Protein 2DCV (pdb70)

CATH classification: 4.10.40.20

Secondary structure (DSSP, 8-state):
----BPTT-EEETT-SS-BSTTEEEEESSTT-SEEEEEE---

InterPro domains:
  IPR020957 Tachystatin B [PF11478] (1-42)

Foldseek 3Di:
DDDFADFFAKAFPPGDDAHPPQKGWDADDDPGGIGTIGGNDD

Organism: Tachypleus tridentatus (NCBI:txid6853)

Radius of gyration: 9.83 Å; Cα contacts (8 Å, |Δi|>4): 80; chains: 1; bounding box: 26×24×14 Å

Solvent-accessible surface area: 4006 Å² total; per-residue (Å²): 238,129,88,67,45,114,159,72,29,198,1,113,69,178,34,73,157,92,13,21,210,34,54,81,52,156,137,86,128,143,63,17,94,74,4,61,3,45,164,138,121,251

Sequence (42 aa):
YVSCLFRGARCRVYSGRSCCFGYYCRRDFPGSIFGTCSRRNFYVSCLFRGARCRVYSGRSCCFGYYCRRDFPGSIFGTCSRRNFYVSCLFRGARCRVYSGRSCCFGYYCRRDFPGSIFGTCSRRNFYVSCLFRGARCRVYSGRSCCFGYYCRRDFPGSIFGTCSRRNFYVSCLFRGARCRVYSGRSCCFGYYCRRDFPGSIFGTCSRRNFYVSCLFRGARCRVYSGRSCCFGYYCRRDFPGSIFGTCSRRNFYVSCLFRGARCRVYSGRSCCFGYYCRRDFPGSIFGTCSRRNFYVSCLFRGARCRVYSGRSCCFGYYCRRDFPGSIFGTCSRRNFYVSCLFRGARCRVYSGRSCCFGYYCRRDFPGSIFGTCSRRNFYVSCLFRGARCRVYSGRSCCFGYYCRRDFPGSIFGTCSRRNFYVSCLFRGARCRVYSGRSCCFGYYCRRDFPGSIFGTCSRRNFYVSCLFRGARCRVYSGRSCCFGYYCRRDFPGSIFGTCSRRNFYVSCLFRGARCRVYSGRSCCFGYYCRRDFPGSIFGTCSRRNFYVSCLFRGARCRVYSGRSCCFGYYCRRDFPGSIFGTCSRRNFYVSCLFRGARCRVYSGRSCCFGYYCRRDFPGSIFGTCSRRNFYVSCLFRGARCRVYSGRSCCFGYYCRRDFPGSIFGTCSRRNFYVSCLFRGARCRVYSGRSCCFGYYCRRDFPGSIFGTCSRRNFYVSCLFRGARCRVYSGRSCCFGYYCRRDFPGSIFGTCSRRNFYVSCLFRGARCRVYSGRSCCFGYYCRRDFPGSIFGTCSRRNFYVSCLFRGARCRVYSGRSCCFGYYCRRDFPGSIFGTCSRRNF

Nearest PDB structures (foldseek):
  2dcw-assembly1_A  TM=9.108E-01  e=5.845E-07  Tachypleus tridentatus
  2dcv-assembly1_A  TM=9.471E-01  e=1.675E-06  Tachypleus tridentatus
  7kpj-assembly2_F  TM=3.339E-01  e=8.715E+00  Mediterraneibacter gnavus
  2dcv-assembly1_A  TM=9.229E-01  e=1.156E-06  Tachypleus tridentatus
  2dcw-assembly1_A  TM=9.070E-01  e=8.940E-07  Tachypleus tridentatus

Structure (mmCIF, N/CA/C/O backbone):
data_2DCV
#
_entry.id   2DCV
#
loop_
_atom_site.group_PDB
_atom_site.id
_atom_site.type_symbol
_atom_site.label_atom_id
_atom_site.label_alt_id
_atom_site.label_comp_id
_atom_site.label_asym_id
_atom_site.label_entity_id
_atom_site.label_seq_id
_atom_site.pdbx_PDB_ins_code
_atom_site.Cartn_x
_atom_site.Cartn_y
_atom_site.Cartn_z
_atom_site.occupancy
_atom_site.B_iso_or_equiv
_atom_site.auth_seq_id
_atom_site.auth_comp_id
_atom_site.auth_asym_id
_atom_site.auth_atom_id
_atom_site.pdbx_PDB_model_num
ATOM 1 N N . TYR A 1 1 ? 15.461 -2.384 -0.661 1.00 0.00 1 TYR A N 1
ATOM 2 C CA . TYR A 1 1 ? 16.492 -2.975 -1.552 1.00 0.00 1 TYR A CA 1
ATOM 3 C C . TYR A 1 1 ? 16.230 -4.460 -1.790 1.00 0.00 1 TYR A C 1
ATOM 4 O O . TYR A 1 1 ? 16.152 -4.911 -2.932 1.00 0.00 1 TYR A O 1
ATOM 24 N N . VAL A 1 2 ? 16.096 -5.212 -0.702 1.00 0.00 2 VAL A N 1
ATOM 25 C CA . VAL A 1 2 ? 15.841 -6.645 -0.791 1.00 0.00 2 VAL A CA 1
ATOM 26 C C . VAL A 1 2 ? 14.512 -7.007 -0.137 1.00 0.00 2 VAL A C 1
ATOM 27 O O . VAL A 1 2 ? 13.753 -7.825 -0.658 1.00 0.00 2 VAL A O 1
ATOM 40 N N . SER A 1 3 ? 14.233 -6.390 1.007 1.00 0.00 3 SER A N 1
ATOM 41 C CA . SER A 1 3 ? 12.995 -6.646 1.733 1.00 0.00 3 SER A CA 1
ATOM 42 C C . SER A 1 3 ? 11.807 -5.999 1.028 1.00 0.00 3 SER A C 1
ATOM 43 O O . SER A 1 3 ? 11.980 -5.208 0.100 1.00 0.00 3 SER A O 1
ATOM 51 N N . CYS A 1 4 ? 10.603 -6.340 1.473 1.00 0.00 4 CYS A N 1
ATOM 52 C CA . CYS A 1 4 ? 9.387 -5.791 0.885 1.00 0.00 4 CYS A CA 1
ATOM 53 C C . CYS A 1 4 ? 8.390 -5.393 1.968 1.00 0.00 4 CYS A C 1
ATOM 54 O O . CYS A 1 4 ? 8.567 -5.725 3.140 1.00 0.00 4 CYS A O 1
ATOM 61 N N . LEU A 1 5 ? 7.342 -4.681 1.568 1.00 0.00 5 LEU A N 1
ATOM 62 C CA . LEU A 1 5 ? 6.316 -4.238 2.505 1.00 0.00 5 LEU A CA 1
ATOM 63 C C . LEU A 1 5 ? 5.294 -5.341 2.753 1.00 0.00 5 LEU A C 1
ATOM 64 O O . LEU A 1 5 ? 4.841 -6.003 1.820 1.00 0.00 5 LEU A O 1
ATOM 80 N N . PHE A 1 6 ? 4.935 -5.535 4.019 1.00 0.00 6 PHE A N 1
ATOM 81 C CA . PHE A 1 6 ? 3.965 -6.559 4.390 1.00 0.00 6 PHE A CA 1
ATOM 82 C C . PHE A 1 6 ? 2.600 -5.940 4.674 1.00 0.00 6 PHE A C 1
ATOM 83 O O . PHE A 1 6 ? 2.465 -4.720 4.754 1.00 0.00 6 PHE A O 1
ATOM 100 N N . ARG A 1 7 ? 1.591 -6.793 4.823 1.00 0.00 7 ARG A N 1
ATOM 101 C CA . ARG A 1 7 ? 0.234 -6.330 5.097 1.00 0.00 7 ARG A CA 1
ATOM 102 C C . ARG A 1 7 ? 0.188 -5.500 6.376 1.00 0.00 7 ARG A C 1
ATOM 103 O O . ARG A 1 7 ? 0.786 -5.865 7.387 1.00 0.00 7 ARG A O 1
ATOM 124 N N . GLY A 1 8 ? -0.527 -4.381 6.322 1.00 0.00 8 GLY A N 1
ATOM 125 C CA . GLY A 1 8 ? -0.637 -3.515 7.482 1.00 0.00 8 GLY A CA 1
ATOM 126 C C . GLY A 1 8 ? 0.574 -2.623 7.658 1.00 0.00 8 GLY A C 1
ATOM 127 O O . GLY A 1 8 ? 0.897 -2.216 8.774 1.00 0.00 8 GLY A O 1
ATOM 131 N N . ALA A 1 9 ? 1.248 -2.317 6.554 1.00 0.00 9 ALA A N 1
ATOM 132 C CA . ALA A 1 9 ? 2.431 -1.467 6.591 1.00 0.00 9 ALA A CA 1
ATOM 133 C C . ALA A 1 9 ? 2.179 -0.147 5.871 1.00 0.00 9 ALA A C 1
ATOM 134 O O . ALA A 1 9 ? 1.256 -0.034 5.065 1.00 0.00 9 ALA A O 1
ATOM 141 N N . ARG A 1 10 ? 3.007 0.850 6.166 1.00 0.00 10 ARG A N 1
ATOM 142 C CA . ARG A 1 10 ? 2.872 2.163 5.545 1.00 0.00 10 ARG A CA 1
ATOM 143 C C . ARG A 1 10 ? 3.691 2.244 4.261 1.00 0.00 10 ARG A C 1
ATOM 144 O O . ARG A 1 10 ? 4.869 1.888 4.242 1.00 0.00 10 ARG A O 1
ATOM 165 N N . CYS A 1 11 ? 3.059 2.714 3.191 1.00 0.00 11 CYS A N 1
ATOM 166 C CA . CYS A 1 11 ? 3.728 2.842 1.903 1.00 0.00 11 CYS A CA 1
ATOM 167 C C . CYS A 1 11 ? 3.187 4.037 1.126 1.00 0.00 11 CYS A C 1
ATOM 168 O O . CYS A 1 11 ? 1.977 4.179 0.949 1.00 0.00 11 CYS A O 1
ATOM 175 N N . ARG A 1 12 ? 4.090 4.898 0.667 1.00 0.00 12 ARG A N 1
ATOM 176 C CA . ARG A 1 12 ? 3.700 6.082 -0.089 1.00 0.00 12 ARG A CA 1
ATOM 177 C C . ARG A 1 12 ? 3.882 5.860 -1.587 1.00 0.00 12 ARG A C 1
ATOM 178 O O . ARG A 1 12 ? 4.551 4.917 -2.010 1.00 0.00 12 ARG A O 1
ATOM 199 N N . VAL A 1 13 ? 3.277 6.734 -2.385 1.00 0.00 13 VAL A N 1
ATOM 200 C CA . VAL A 1 13 ? 3.363 6.638 -3.838 1.00 0.00 13 VAL A CA 1
ATOM 201 C C . VAL A 1 13 ? 4.813 6.630 -4.313 1.00 0.00 13 VAL A C 1
ATOM 202 O O . VAL A 1 13 ? 5.202 5.806 -5.141 1.00 0.00 13 VAL A O 1
ATOM 215 N N . TYR A 1 14 ? 5.600 7.566 -3.796 1.00 0.00 14 TYR A N 1
ATOM 216 C CA . TYR A 1 14 ? 7.003 7.689 -4.176 1.00 0.00 14 TYR A CA 1
ATOM 217 C C . TYR A 1 14 ? 7.911 6.866 -3.264 1.00 0.00 14 TYR A C 1
ATOM 218 O O . TYR A 1 14 ? 9.097 7.164 -3.126 1.00 0.00 14 TYR A O 1
ATOM 236 N N . SER A 1 15 ? 7.353 5.829 -2.645 1.00 0.00 15 SER A N 1
ATOM 237 C CA . SER A 1 15 ? 8.123 4.971 -1.751 1.00 0.00 15 SER A CA 1
ATOM 238 C C . SER A 1 15 ? 9.149 4.156 -2.531 1.00 0.00 15 SER A C 1
ATOM 239 O O . SER A 1 15 ? 9.331 4.354 -3.732 1.00 0.00 15 SER A O 1
ATOM 247 N N . GLY A 1 16 ? 9.817 3.237 -1.841 1.00 0.00 16 GLY A N 1
ATOM 248 C CA . GLY A 1 16 ? 10.816 2.405 -2.486 1.00 0.00 16 GLY A CA 1
ATOM 249 C C . GLY A 1 16 ? 10.197 1.336 -3.365 1.00 0.00 16 GLY A C 1
ATOM 250 O O . GLY A 1 16 ? 9.386 1.636 -4.241 1.00 0.00 16 GLY A O 1
ATOM 254 N N . ARG A 1 17 ? 10.580 0.086 -3.131 1.00 0.00 17 ARG A N 1
ATOM 255 C CA . ARG A 1 17 ? 10.056 -1.032 -3.909 1.00 0.00 17 ARG A CA 1
ATOM 256 C C . ARG A 1 17 ? 8.587 -1.280 -3.579 1.00 0.00 17 ARG A C 1
ATOM 257 O O . ARG A 1 17 ? 8.074 -0.785 -2.577 1.00 0.00 17 ARG A O 1
ATOM 278 N N . SER A 1 18 ? 7.918 -2.051 -4.430 1.00 0.00 18 SER A N 1
ATOM 279 C CA . SER A 1 18 ? 6.509 -2.366 -4.228 1.00 0.00 18 SER A CA 1
ATOM 280 C C . SER A 1 18 ? 6.325 -3.298 -3.036 1.00 0.00 18 SER A C 1
ATOM 281 O O . SER A 1 18 ? 7.293 -3.674 -2.374 1.00 0.00 18 SER A O 1
ATOM 289 N N . CYS A 1 19 ? 5.077 -3.669 -2.768 1.00 0.00 19 CYS A N 1
ATOM 290 C CA . CYS A 1 19 ? 4.768 -4.559 -1.655 1.00 0.00 19 CYS A CA 1
ATOM 291 C C . CYS A 1 19 ? 5.268 -5.973 -1.933 1.00 0.00 19 CYS A C 1
ATOM 292 O O . CYS A 1 19 ? 5.685 -6.286 -3.048 1.00 0.00 19 CYS A O 1
ATOM 299 N N . CYS A 1 20 ? 5.221 -6.823 -0.913 1.00 0.00 20 CYS A N 1
ATOM 300 C CA . CYS A 1 20 ? 5.670 -8.204 -1.047 1.00 0.00 20 CYS A CA 1
ATOM 301 C C . CYS A 1 20 ? 4.865 -8.936 -2.116 1.00 0.00 20 CYS A C 1
ATOM 302 O O . CYS A 1 20 ? 3.920 -8.385 -2.682 1.00 0.00 20 CYS A O 1
ATOM 309 N N . PHE A 1 21 ? 5.246 -10.180 -2.388 1.00 0.00 21 PHE A N 1
ATOM 310 C CA . PHE A 1 21 ? 4.560 -10.988 -3.389 1.00 0.00 21 PHE A CA 1
ATOM 311 C C . PHE A 1 21 ? 3.090 -11.173 -3.026 1.00 0.00 21 PHE A C 1
ATOM 312 O O . PHE A 1 21 ? 2.764 -11.686 -1.955 1.00 0.00 21 PHE A O 1
ATOM 329 N N . GLY A 1 22 ? 2.206 -10.752 -3.925 1.00 0.00 22 GLY A N 1
ATOM 330 C CA . GLY A 1 22 ? 0.782 -10.881 -3.681 1.00 0.00 22 GLY A CA 1
ATOM 331 C C . GLY A 1 22 ? 0.220 -9.725 -2.874 1.00 0.00 22 GLY A C 1
ATOM 332 O O . GLY A 1 22 ? -0.848 -9.841 -2.273 1.00 0.00 22 GLY A O 1
ATOM 336 N N . TYR A 1 23 ? 0.940 -8.606 -2.858 1.00 0.00 23 TYR A N 1
ATOM 337 C CA . TYR A 1 23 ? 0.504 -7.428 -2.119 1.00 0.00 23 TYR A CA 1
ATOM 338 C C . TYR A 1 23 ? 0.788 -6.154 -2.909 1.00 0.00 23 TYR A C 1
ATOM 339 O O . TYR A 1 23 ? 1.729 -6.101 -3.701 1.00 0.00 23 TYR A O 1
ATOM 357 N N . TYR A 1 24 ? -0.028 -5.130 -2.686 1.00 0.00 24 TYR A N 1
ATOM 358 C CA . TYR A 1 24 ? 0.138 -3.857 -3.376 1.00 0.00 24 TYR A CA 1
ATOM 359 C C . TYR A 1 24 ? -0.167 -2.687 -2.443 1.00 0.00 24 TYR A C 1
ATOM 360 O O . TYR A 1 24 ? -0.717 -2.875 -1.357 1.00 0.00 24 TYR A O 1
ATOM 378 N N . CYS A 1 25 ? 0.196 -1.483 -2.872 1.00 0.00 25 CYS A N 1
ATOM 379 C CA . CYS A 1 25 ? -0.038 -0.285 -2.073 1.00 0.00 25 CYS A CA 1
ATOM 380 C C . CYS A 1 25 ? -1.187 0.537 -2.645 1.00 0.00 25 CYS A C 1
ATOM 381 O O . CYS A 1 25 ? -1.291 0.721 -3.858 1.00 0.00 25 CYS A O 1
ATOM 388 N N . ARG A 1 26 ? -2.050 1.032 -1.762 1.00 0.00 26 ARG A N 1
ATOM 389 C CA . ARG A 1 26 ? -3.193 1.839 -2.176 1.00 0.00 26 ARG A CA 1
ATOM 390 C C . ARG A 1 26 ? -3.166 3.206 -1.501 1.00 0.00 26 ARG A C 1
ATOM 391 O O . ARG A 1 26 ? -2.788 3.327 -0.336 1.00 0.00 26 ARG A O 1
ATOM 412 N N . ARG A 1 27 ? -3.569 4.234 -2.241 1.00 0.00 27 ARG A N 1
ATOM 413 C CA . ARG A 1 27 ? -3.591 5.593 -1.713 1.00 0.00 27 ARG A CA 1
ATOM 414 C C . ARG A 1 27 ? -4.686 5.750 -0.664 1.00 0.00 27 ARG A C 1
ATOM 415 O O . ARG A 1 27 ? -5.615 4.944 -0.596 1.00 0.00 27 ARG A O 1
ATOM 436 N N . ASP A 1 28 ? -4.570 6.792 0.153 1.00 0.00 28 ASP A N 1
ATOM 437 C CA . ASP A 1 28 ? -5.551 7.055 1.200 1.00 0.00 28 ASP A CA 1
ATOM 438 C C . ASP A 1 28 ? -6.857 7.570 0.604 1.00 0.00 28 ASP A C 1
ATOM 439 O O . ASP A 1 28 ? -7.927 7.013 0.852 1.00 0.00 28 ASP A O 1
ATOM 448 N N . PHE A 1 29 ? -6.762 8.639 -0.179 1.00 0.00 29 PHE A N 1
ATOM 449 C CA . PHE A 1 29 ? -7.936 9.233 -0.808 1.00 0.00 29 PHE A CA 1
ATOM 450 C C . PHE A 1 29 ? -7.544 10.017 -2.059 1.00 0.00 29 PHE A C 1
ATOM 451 O O . PHE A 1 29 ? -6.374 10.351 -2.250 1.00 0.00 29 PHE A O 1
ATOM 468 N N . PRO A 1 30 ? -8.521 10.322 -2.930 1.00 0.00 30 PRO A N 1
ATOM 469 C CA . PRO A 1 30 ? -8.271 11.070 -4.167 1.00 0.00 30 PRO A CA 1
ATOM 470 C C . PRO A 1 30 ? -7.469 12.345 -3.920 1.00 0.00 30 PRO A C 1
ATOM 471 O O . PRO A 1 30 ? -8.035 13.400 -3.634 1.00 0.00 30 PRO A O 1
ATOM 482 N N . GLY A 1 31 ? -6.149 12.238 -4.035 1.00 0.00 31 GLY A N 1
ATOM 483 C CA . GLY A 1 31 ? -5.290 13.388 -3.821 1.00 0.00 31 GLY A CA 1
ATOM 484 C C . GLY A 1 31 ? -4.379 13.217 -2.621 1.00 0.00 31 GLY A C 1
ATOM 485 O O . GLY A 1 31 ? -4.040 14.190 -1.947 1.00 0.00 31 GLY A O 1
ATOM 489 N N . SER A 1 32 ? -3.983 11.977 -2.353 1.00 0.00 32 SER A N 1
ATOM 490 C CA . SER A 1 32 ? -3.106 11.682 -1.226 1.00 0.00 32 SER A CA 1
ATOM 491 C C . SER A 1 32 ? -1.704 11.322 -1.707 1.00 0.00 32 SER A C 1
ATOM 492 O O . SER A 1 32 ? -1.505 10.989 -2.876 1.00 0.00 32 SER A O 1
ATOM 500 N N . ILE A 1 33 ? -0.735 11.392 -0.799 1.00 0.00 33 ILE A N 1
ATOM 501 C CA . ILE A 1 33 ? 0.647 11.075 -1.132 1.00 0.00 33 ILE A CA 1
ATOM 502 C C . ILE A 1 33 ? 1.086 9.772 -0.467 1.00 0.00 33 ILE A C 1
ATOM 503 O O . ILE A 1 33 ? 1.920 9.042 -1.003 1.00 0.00 33 ILE A O 1
ATOM 519 N N . PHE A 1 34 ? 0.514 9.481 0.698 1.00 0.00 34 PHE A N 1
ATOM 520 C CA . PHE A 1 34 ? 0.844 8.261 1.431 1.00 0.00 34 PHE A CA 1
ATOM 521 C C . PHE A 1 34 ? -0.365 7.334 1.513 1.00 0.00 34 PHE A C 1
ATOM 522 O O . PHE A 1 34 ? -1.510 7.782 1.446 1.00 0.00 34 PHE A O 1
ATOM 539 N N . GLY A 1 35 ? -0.102 6.040 1.658 1.00 0.00 35 GLY A N 1
ATOM 540 C CA . GLY A 1 35 ? -1.177 5.069 1.747 1.00 0.00 35 GLY A CA 1
ATOM 541 C C . GLY A 1 35 ? -0.804 3.865 2.589 1.00 0.00 35 GLY A C 1
ATOM 542 O O . GLY A 1 35 ? 0.043 3.957 3.477 1.00 0.00 35 GLY A O 1
ATOM 546 N N . THR A 1 36 ? -1.439 2.731 2.308 1.00 0.00 36 THR A N 1
ATOM 547 C CA . THR A 1 36 ? -1.169 1.503 3.045 1.00 0.00 36 THR A CA 1
ATOM 548 C C . THR A 1 36 ? -1.053 0.314 2.096 1.00 0.00 36 THR A C 1
ATOM 549 O O . THR A 1 36 ? -1.477 0.383 0.942 1.00 0.00 36 THR A O 1
ATOM 560 N N . CYS A 1 37 ? -0.475 -0.777 2.590 1.00 0.00 37 CYS A N 1
ATOM 561 C CA . CYS A 1 37 ? -0.302 -1.981 1.786 1.00 0.00 37 CYS A CA 1
ATOM 562 C C . CYS A 1 37 ? -1.433 -2.974 2.040 1.00 0.00 37 CYS A C 1
ATOM 563 O O . CYS A 1 37 ? -1.701 -3.345 3.182 1.00 0.00 37 CYS A O 1
ATOM 570 N N . SER A 1 38 ? -2.092 -3.398 0.967 1.00 0.00 38 SER A N 1
ATOM 571 C CA . SER A 1 38 ? -3.194 -4.348 1.073 1.00 0.00 38 SER A CA 1
ATOM 572 C C . SER A 1 38 ? -3.010 -5.507 0.098 1.00 0.00 38 SER A C 1
ATOM 573 O O . SER A 1 38 ? -2.378 -5.357 -0.948 1.00 0.00 38 SER A O 1
ATOM 581 N N . ARG A 1 39 ? -3.567 -6.662 0.448 1.00 0.00 39 ARG A N 1
ATOM 582 C CA . ARG A 1 39 ? -3.464 -7.847 -0.396 1.00 0.00 39 ARG A CA 1
ATOM 583 C C . ARG A 1 39 ? -4.207 -7.641 -1.713 1.00 0.00 39 ARG A C 1
ATOM 584 O O . ARG A 1 39 ? -5.369 -7.236 -1.725 1.00 0.00 39 ARG A O 1
ATOM 605 N N . ARG A 1 40 ? -3.527 -7.925 -2.820 1.00 0.00 40 ARG A N 1
ATOM 606 C CA . ARG A 1 40 ? -4.123 -7.772 -4.143 1.00 0.00 40 ARG A CA 1
ATOM 607 C C . ARG A 1 40 ? -4.972 -8.989 -4.502 1.00 0.00 40 ARG A C 1
ATOM 608 O O . ARG A 1 40 ? -4.726 -9.657 -5.507 1.00 0.00 40 ARG A O 1
ATOM 629 N N . ASN A 1 41 ? -5.973 -9.271 -3.675 1.00 0.00 41 ASN A N 1
ATOM 630 C CA . ASN A 1 41 ? -6.857 -10.406 -3.905 1.00 0.00 41 ASN A CA 1
ATOM 631 C C . ASN A 1 41 ? -8.048 -10.000 -4.769 1.00 0.00 41 ASN A C 1
ATOM 632 O O . ASN A 1 41 ? -9.016 -9.423 -4.276 1.00 0.00 41 ASN A O 1
ATOM 643 N N . PHE A 1 42 ? -7.967 -10.306 -6.059 1.00 0.00 42 PHE A N 1
ATOM 644 C CA . PHE A 1 42 ? -9.037 -9.974 -6.992 1.00 0.00 42 PHE A CA 1
ATOM 645 C C . PHE A 1 42 ? -10.106 -11.063 -7.004 1.00 0.00 42 PHE A C 1
ATOM 646 O O . PHE A 1 42 ? -9.757 -12.237 -6.761 1.00 0.00 42 PHE A O 1
ATOM 664 N N . TYR A 1 1 ? 14.515 -2.298 7.172 1.00 0.00 1 TYR A N 2
ATOM 665 C CA . TYR A 1 1 ? 13.835 -2.968 6.034 1.00 0.00 1 TYR A CA 2
ATOM 666 C C . TYR A 1 1 ? 14.102 -4.471 6.041 1.00 0.00 1 TYR A C 2
ATOM 667 O O . TYR A 1 1 ? 15.139 -4.930 5.562 1.00 0.00 1 TYR A O 2
ATOM 687 N N . VAL A 1 2 ? 13.158 -5.231 6.586 1.00 0.00 2 VAL A N 2
ATOM 688 C CA . VAL A 1 2 ? 13.291 -6.681 6.656 1.00 0.00 2 VAL A CA 2
ATOM 689 C C . VAL A 1 2 ? 13.357 -7.296 5.263 1.00 0.00 2 VAL A C 2
ATOM 690 O O . VAL A 1 2 ? 14.191 -8.161 4.994 1.00 0.00 2 VAL A O 2
ATOM 703 N N . SER A 1 3 ? 12.471 -6.845 4.380 1.00 0.00 3 SER A N 2
ATOM 704 C CA . SER A 1 3 ? 12.429 -7.352 3.013 1.00 0.00 3 SER A CA 2
ATOM 705 C C . SER A 1 3 ? 11.411 -6.585 2.178 1.00 0.00 3 SER A C 2
ATOM 706 O O . SER A 1 3 ? 11.767 -5.695 1.407 1.00 0.00 3 SER A O 2
ATOM 714 N N . CYS A 1 4 ? 10.145 -6.939 2.340 1.00 0.00 4 CYS A N 2
ATOM 715 C CA . CYS A 1 4 ? 9.064 -6.290 1.605 1.00 0.00 4 CYS A CA 2
ATOM 716 C C . CYS A 1 4 ? 8.022 -5.720 2.560 1.00 0.00 4 CYS A C 2
ATOM 717 O O . CYS A 1 4 ? 8.121 -5.887 3.776 1.00 0.00 4 CYS A O 2
ATOM 724 N N . LEU A 1 5 ? 7.021 -5.046 2.002 1.00 0.00 5 LEU A N 2
ATOM 725 C CA . LEU A 1 5 ? 5.958 -4.452 2.804 1.00 0.00 5 LEU A CA 2
ATOM 726 C C . LEU A 1 5 ? 4.785 -5.416 2.952 1.00 0.00 5 LEU A C 2
ATOM 727 O O . LEU A 1 5 ? 4.141 -5.779 1.968 1.00 0.00 5 LEU A O 2
ATOM 743 N N . PHE A 1 6 ? 4.513 -5.823 4.186 1.00 0.00 6 PHE A N 2
ATOM 744 C CA . PHE A 1 6 ? 3.416 -6.743 4.463 1.00 0.00 6 PHE A CA 2
ATOM 745 C C . PHE A 1 6 ? 2.125 -5.977 4.736 1.00 0.00 6 PHE A C 2
ATOM 746 O O . PHE A 1 6 ? 2.147 -4.770 4.973 1.00 0.00 6 PHE A O 2
ATOM 763 N N . ARG A 1 7 ? 1.001 -6.688 4.701 1.00 0.00 7 ARG A N 2
ATOM 764 C CA . ARG A 1 7 ? -0.300 -6.074 4.944 1.00 0.00 7 ARG A CA 2
ATOM 765 C C . ARG A 1 7 ? -0.318 -5.345 6.284 1.00 0.00 7 ARG A C 2
ATOM 766 O O . ARG A 1 7 ? 0.052 -5.909 7.313 1.00 0.00 7 ARG A O 2
ATOM 787 N N . GLY A 1 8 ? -0.749 -4.088 6.262 1.00 0.00 8 GLY A N 2
ATOM 788 C CA . GLY A 1 8 ? -0.807 -3.302 7.479 1.00 0.00 8 GLY A CA 2
ATOM 789 C C . GLY A 1 8 ? 0.439 -2.462 7.686 1.00 0.00 8 GLY A C 2
ATOM 790 O O . GLY A 1 8 ? 0.801 -2.142 8.818 1.00 0.00 8 GLY A O 2
ATOM 794 N N . ALA A 1 9 ? 1.097 -2.104 6.587 1.00 0.00 9 ALA A N 2
ATOM 795 C CA . ALA A 1 9 ? 2.309 -1.297 6.649 1.00 0.00 9 ALA A CA 2
ATOM 796 C C . ALA A 1 9 ? 2.105 0.050 5.965 1.00 0.00 9 ALA A C 2
ATOM 797 O O . ALA A 1 9 ? 1.168 0.227 5.187 1.00 0.00 9 ALA A O 2
ATOM 804 N N . ARG A 1 10 ? 2.990 0.998 6.259 1.00 0.00 10 ARG A N 2
ATOM 805 C CA . ARG A 1 10 ? 2.906 2.330 5.670 1.00 0.00 10 ARG A CA 2
ATOM 806 C C . ARG A 1 10 ? 3.695 2.399 4.367 1.00 0.00 10 ARG A C 2
ATOM 807 O O . ARG A 1 10 ? 4.859 2.001 4.311 1.00 0.00 10 ARG A O 2
ATOM 828 N N . CYS A 1 11 ? 3.054 2.908 3.320 1.00 0.00 11 CYS A N 2
ATOM 829 C CA . CYS A 1 11 ? 3.696 3.032 2.016 1.00 0.00 11 CYS A CA 2
ATOM 830 C C . CYS A 1 11 ? 3.127 4.217 1.241 1.00 0.00 11 CYS A C 2
ATOM 831 O O . CYS A 1 11 ? 1.942 4.531 1.352 1.00 0.00 11 CYS A O 2
ATOM 838 N N . ARG A 1 12 ? 3.980 4.872 0.459 1.00 0.00 12 ARG A N 2
ATOM 839 C CA . ARG A 1 12 ? 3.558 6.022 -0.333 1.00 0.00 12 ARG A CA 2
ATOM 840 C C . ARG A 1 12 ? 3.541 5.682 -1.820 1.00 0.00 12 ARG A C 2
ATOM 841 O O . ARG A 1 12 ? 4.060 4.646 -2.236 1.00 0.00 12 ARG A O 2
ATOM 862 N N . VAL A 1 13 ? 2.941 6.558 -2.615 1.00 0.00 13 VAL A N 2
ATOM 863 C CA . VAL A 1 13 ? 2.855 6.350 -4.056 1.00 0.00 13 VAL A CA 2
ATOM 864 C C . VAL A 1 13 ? 4.239 6.212 -4.680 1.00 0.00 13 VAL A C 2
ATOM 865 O O . VAL A 1 13 ? 4.492 5.294 -5.461 1.00 0.00 13 VAL A O 2
ATOM 878 N N . TYR A 1 14 ? 5.126 7.141 -4.343 1.00 0.00 14 TYR A N 2
ATOM 879 C CA . TYR A 1 14 ? 6.482 7.144 -4.881 1.00 0.00 14 TYR A CA 2
ATOM 880 C C . TYR A 1 14 ? 7.446 6.355 -3.995 1.00 0.00 14 TYR A C 2
ATOM 881 O O . TYR A 1 14 ? 8.655 6.580 -4.031 1.00 0.00 14 TYR A O 2
ATOM 899 N N . SER A 1 15 ? 6.910 5.431 -3.201 1.00 0.00 15 SER A N 2
ATOM 900 C CA . SER A 1 15 ? 7.735 4.615 -2.315 1.00 0.00 15 SER A CA 2
ATOM 901 C C . SER A 1 15 ? 8.789 3.848 -3.108 1.00 0.00 15 SER A C 2
ATOM 902 O O . SER A 1 15 ? 8.697 3.733 -4.331 1.00 0.00 15 SER A O 2
ATOM 910 N N . GLY A 1 16 ? 9.785 3.323 -2.405 1.00 0.00 16 GLY A N 2
ATOM 911 C CA . GLY A 1 16 ? 10.838 2.570 -3.060 1.00 0.00 16 GLY A CA 2
ATOM 912 C C . GLY A 1 16 ? 10.318 1.311 -3.723 1.00 0.00 16 GLY A C 2
ATOM 913 O O . GLY A 1 16 ? 9.423 1.370 -4.567 1.00 0.00 16 GLY A O 2
ATOM 917 N N . ARG A 1 17 ? 10.879 0.170 -3.341 1.00 0.00 17 ARG A N 2
ATOM 918 C CA . ARG A 1 17 ? 10.465 -1.111 -3.904 1.00 0.00 17 ARG A CA 2
ATOM 919 C C . ARG A 1 17 ? 8.983 -1.361 -3.644 1.00 0.00 17 ARG A C 2
ATOM 920 O O . ARG A 1 17 ? 8.398 -0.788 -2.725 1.00 0.00 17 ARG A O 2
ATOM 941 N N . SER A 1 18 ? 8.379 -2.219 -4.460 1.00 0.00 18 SER A N 2
ATOM 942 C CA . SER A 1 18 ? 6.964 -2.542 -4.317 1.00 0.00 18 SER A CA 2
ATOM 943 C C . SER A 1 18 ? 6.719 -3.364 -3.055 1.00 0.00 18 SER A C 2
ATOM 944 O O . SER A 1 18 ? 7.659 -3.744 -2.358 1.00 0.00 18 SER A O 2
ATOM 952 N N . CYS A 1 19 ? 5.450 -3.634 -2.768 1.00 0.00 19 CYS A N 2
ATOM 953 C CA . CYS A 1 19 ? 5.081 -4.411 -1.590 1.00 0.00 19 CYS A CA 2
ATOM 954 C C . CYS A 1 19 ? 5.494 -5.871 -1.753 1.00 0.00 19 CYS A C 2
ATOM 955 O O . CYS A 1 19 ? 6.122 -6.242 -2.744 1.00 0.00 19 CYS A O 2
ATOM 962 N N . CYS A 1 20 ? 5.137 -6.695 -0.772 1.00 0.00 20 CYS A N 2
ATOM 963 C CA . CYS A 1 20 ? 5.471 -8.115 -0.809 1.00 0.00 20 CYS A CA 2
ATOM 964 C C . CYS A 1 20 ? 4.879 -8.783 -2.045 1.00 0.00 20 CYS A C 2
ATOM 965 O O . CYS A 1 20 ? 4.195 -8.140 -2.842 1.00 0.00 20 CYS A O 2
ATOM 972 N N . PHE A 1 21 ? 5.145 -10.076 -2.199 1.00 0.00 21 PHE A N 2
ATOM 973 C CA . PHE A 1 21 ? 4.640 -10.830 -3.340 1.00 0.00 21 PHE A CA 2
ATOM 974 C C . PHE A 1 21 ? 3.126 -11.002 -3.252 1.00 0.00 21 PHE A C 2
ATOM 975 O O . PHE A 1 21 ? 2.624 -11.760 -2.423 1.00 0.00 21 PHE A O 2
ATOM 992 N N . GLY A 1 22 ? 2.405 -10.293 -4.115 1.00 0.00 22 GLY A N 2
ATOM 993 C CA . GLY A 1 22 ? 0.956 -10.382 -4.120 1.00 0.00 22 GLY A CA 2
ATOM 994 C C . GLY A 1 22 ? 0.291 -9.163 -3.509 1.00 0.00 22 GLY A C 2
ATOM 995 O O . GLY A 1 22 ? -0.888 -8.904 -3.755 1.00 0.00 22 GLY A O 2
ATOM 999 N N . TYR A 1 23 ? 1.044 -8.412 -2.710 1.00 0.00 23 TYR A N 2
ATOM 1000 C CA . TYR A 1 23 ? 0.514 -7.216 -2.065 1.00 0.00 23 TYR A CA 2
ATOM 1001 C C . TYR A 1 23 ? 1.011 -5.954 -2.764 1.00 0.00 23 TYR A C 2
ATOM 1002 O O . TYR A 1 23 ? 2.106 -5.934 -3.326 1.00 0.00 23 TYR A O 2
ATOM 1020 N N . TYR A 1 24 ? 0.198 -4.903 -2.725 1.00 0.00 24 TYR A N 2
ATOM 1021 C CA . TYR A 1 24 ? 0.556 -3.637 -3.353 1.00 0.00 24 TYR A CA 2
ATOM 1022 C C . TYR A 1 24 ? 0.267 -2.467 -2.418 1.00 0.00 24 TYR A C 2
ATOM 1023 O O . TYR A 1 24 ? -0.251 -2.654 -1.317 1.00 0.00 24 TYR A O 2
ATOM 1041 N N . CYS A 1 25 ? 0.604 -1.261 -2.863 1.00 0.00 25 CYS A N 2
ATOM 1042 C CA . CYS A 1 25 ? 0.382 -0.062 -2.061 1.00 0.00 25 CYS A CA 2
ATOM 1043 C C . CYS A 1 25 ? -0.919 0.628 -2.458 1.00 0.00 25 CYS A C 2
ATOM 1044 O O . CYS A 1 25 ? -1.217 0.782 -3.642 1.00 0.00 25 CYS A O 2
ATOM 1051 N N . ARG A 1 26 ? -1.688 1.046 -1.457 1.00 0.00 26 ARG A N 2
ATOM 1052 C CA . ARG A 1 26 ? -2.957 1.726 -1.696 1.00 0.00 26 ARG A CA 2
ATOM 1053 C C . ARG A 1 26 ? -2.937 3.132 -1.104 1.00 0.00 26 ARG A C 2
ATOM 1054 O O . ARG A 1 26 ? -2.336 3.365 -0.056 1.00 0.00 26 ARG A O 2
ATOM 1075 N N . ARG A 1 27 ? -3.596 4.064 -1.783 1.00 0.00 27 ARG A N 2
ATOM 1076 C CA . ARG A 1 27 ? -3.651 5.447 -1.323 1.00 0.00 27 ARG A CA 2
ATOM 1077 C C . ARG A 1 27 ? -4.715 5.623 -0.244 1.00 0.00 27 ARG A C 2
ATOM 1078 O O . ARG A 1 27 ? -5.697 4.881 -0.198 1.00 0.00 27 ARG A O 2
ATOM 1099 N N . ASP A 1 28 ? -4.514 6.611 0.623 1.00 0.00 28 ASP A N 2
ATOM 1100 C CA . ASP A 1 28 ? -5.455 6.887 1.702 1.00 0.00 28 ASP A CA 2
ATOM 1101 C C . ASP A 1 28 ? -6.757 7.463 1.156 1.00 0.00 28 ASP A C 2
ATOM 1102 O O . ASP A 1 28 ? -7.846 7.007 1.506 1.00 0.00 28 ASP A O 2
ATOM 1111 N N . PHE A 1 29 ? -6.636 8.471 0.298 1.00 0.00 29 PHE A N 2
ATOM 1112 C CA . PHE A 1 29 ? -7.803 9.114 -0.296 1.00 0.00 29 PHE A CA 2
ATOM 1113 C C . PHE A 1 29 ? -7.454 9.732 -1.647 1.00 0.00 29 PHE A C 2
ATOM 1114 O O . PHE A 1 29 ? -6.281 9.949 -1.956 1.00 0.00 29 PHE A O 2
ATOM 1131 N N . PRO A 1 30 ? -8.471 10.027 -2.475 1.00 0.00 30 PRO A N 2
ATOM 1132 C CA . PRO A 1 30 ? -8.267 10.623 -3.798 1.00 0.00 30 PRO A CA 2
ATOM 1133 C C . PRO A 1 30 ? -7.457 11.913 -3.729 1.00 0.00 30 PRO A C 2
ATOM 1134 O O . PRO A 1 30 ? -8.002 12.988 -3.476 1.00 0.00 30 PRO A O 2
ATOM 1145 N N . GLY A 1 31 ? -6.152 11.798 -3.955 1.00 0.00 31 GLY A N 2
ATOM 1146 C CA . GLY A 1 31 ? -5.284 12.960 -3.913 1.00 0.00 31 GLY A CA 2
ATOM 1147 C C . GLY A 1 31 ? -4.279 12.897 -2.778 1.00 0.00 31 GLY A C 2
ATOM 1148 O O . GLY A 1 31 ? -3.814 13.928 -2.294 1.00 0.00 31 GLY A O 2
ATOM 1152 N N . SER A 1 32 ? -3.946 11.682 -2.352 1.00 0.00 32 SER A N 2
ATOM 1153 C CA . SER A 1 32 ? -2.989 11.487 -1.268 1.00 0.00 32 SER A CA 2
ATOM 1154 C C . SER A 1 32 ? -1.685 10.896 -1.793 1.00 0.00 32 SER A C 2
ATOM 1155 O O . SER A 1 32 ? -1.670 10.212 -2.815 1.00 0.00 32 SER A O 2
ATOM 1163 N N . ILE A 1 33 ? -0.591 11.164 -1.085 1.00 0.00 33 ILE A N 2
ATOM 1164 C CA . ILE A 1 33 ? 0.715 10.658 -1.481 1.00 0.00 33 ILE A CA 2
ATOM 1165 C C . ILE A 1 33 ? 1.115 9.447 -0.640 1.00 0.00 33 ILE A C 2
ATOM 1166 O O . ILE A 1 33 ? 1.817 8.555 -1.114 1.00 0.00 33 ILE A O 2
ATOM 1182 N N . PHE A 1 34 ? 0.659 9.421 0.609 1.00 0.00 34 PHE A N 2
ATOM 1183 C CA . PHE A 1 34 ? 0.966 8.316 1.513 1.00 0.00 34 PHE A CA 2
ATOM 1184 C C . PHE A 1 34 ? -0.287 7.506 1.830 1.00 0.00 34 PHE A C 2
ATOM 1185 O O . PHE A 1 34 ? -1.372 8.063 1.998 1.00 0.00 34 PHE A O 2
ATOM 1202 N N . GLY A 1 35 ? -0.129 6.188 1.910 1.00 0.00 35 GLY A N 2
ATOM 1203 C CA . GLY A 1 35 ? -1.255 5.324 2.207 1.00 0.00 35 GLY A CA 2
ATOM 1204 C C . GLY A 1 35 ? -0.844 4.067 2.947 1.00 0.00 35 GLY A C 2
ATOM 1205 O O . GLY A 1 35 ? 0.038 4.103 3.806 1.00 0.00 35 GLY A O 2
ATOM 1209 N N . THR A 1 36 ? -1.486 2.951 2.616 1.00 0.00 36 THR A N 2
ATOM 1210 C CA . THR A 1 36 ? -1.184 1.677 3.256 1.00 0.00 36 THR A CA 2
ATOM 1211 C C . THR A 1 36 ? -1.093 0.555 2.225 1.00 0.00 36 THR A C 2
ATOM 1212 O O . THR A 1 36 ? -1.643 0.660 1.127 1.00 0.00 36 THR A O 2
ATOM 1223 N N . CYS A 1 37 ? -0.396 -0.517 2.585 1.00 0.00 37 CYS A N 2
ATOM 1224 C CA . CYS A 1 37 ? -0.232 -1.661 1.693 1.00 0.00 37 CYS A CA 2
ATOM 1225 C C . CYS A 1 37 ? -1.380 -2.651 1.863 1.00 0.00 37 CYS A C 2
ATOM 1226 O O . CYS A 1 37 ? -1.772 -2.973 2.985 1.00 0.00 37 CYS A O 2
ATOM 1233 N N . SER A 1 38 ? -1.914 -3.131 0.744 1.00 0.00 38 SER A N 2
ATOM 1234 C CA . SER A 1 38 ? -3.018 -4.085 0.773 1.00 0.00 38 SER A CA 2
ATOM 1235 C C . SER A 1 38 ? -2.724 -5.288 -0.119 1.00 0.00 38 SER A C 2
ATOM 1236 O O . SER A 1 38 ? -1.736 -5.303 -0.854 1.00 0.00 38 SER A O 2
ATOM 1244 N N . ARG A 1 39 ? -3.592 -6.293 -0.051 1.00 0.00 39 ARG A N 2
ATOM 1245 C CA . ARG A 1 39 ? -3.430 -7.501 -0.852 1.00 0.00 39 ARG A CA 2
ATOM 1246 C C . ARG A 1 39 ? -3.945 -7.286 -2.272 1.00 0.00 39 ARG A C 2
ATOM 1247 O O . ARG A 1 39 ? -5.085 -6.867 -2.472 1.00 0.00 39 ARG A O 2
ATOM 1268 N N . ARG A 1 40 ? -3.098 -7.577 -3.254 1.00 0.00 40 ARG A N 2
ATOM 1269 C CA . ARG A 1 40 ? -3.466 -7.416 -4.656 1.00 0.00 40 ARG A CA 2
ATOM 1270 C C . ARG A 1 40 ? -4.287 -8.605 -5.145 1.00 0.00 40 ARG A C 2
ATOM 1271 O O . ARG A 1 40 ? -4.286 -9.670 -4.528 1.00 0.00 40 ARG A O 2
ATOM 1292 N N . ASN A 1 41 ? -4.987 -8.414 -6.259 1.00 0.00 41 ASN A N 2
ATOM 1293 C CA . ASN A 1 41 ? -5.813 -9.470 -6.833 1.00 0.00 41 ASN A CA 2
ATOM 1294 C C . ASN A 1 41 ? -4.946 -10.560 -7.456 1.00 0.00 41 ASN A C 2
ATOM 1295 O O . ASN A 1 41 ? -3.750 -10.367 -7.674 1.00 0.00 41 ASN A O 2
ATOM 1306 N N . PHE A 1 42 ? -5.558 -11.706 -7.739 1.00 0.00 42 PHE A N 2
ATOM 1307 C CA . PHE A 1 42 ? -4.842 -12.827 -8.337 1.00 0.00 42 PHE A CA 2
ATOM 1308 C C . PHE A 1 42 ? -4.612 -12.594 -9.827 1.00 0.00 42 PHE A C 2
ATOM 1309 O O . PHE A 1 42 ? -5.611 -12.436 -10.560 1.00 0.00 42 PHE A O 2
ATOM 1327 N N . TYR A 1 1 ? 17.558 -7.655 7.647 1.00 0.00 1 TYR A N 3
ATOM 1328 C CA . TYR A 1 1 ? 18.380 -6.703 6.854 1.00 0.00 1 TYR A CA 3
ATOM 1329 C C . TYR A 1 1 ? 17.536 -5.986 5.804 1.00 0.00 1 TYR A C 3
ATOM 1330 O O . TYR A 1 1 ? 17.528 -4.757 5.735 1.00 0.00 1 TYR A O 3
ATOM 1350 N N . VAL A 1 2 ? 16.827 -6.760 4.988 1.00 0.00 2 VAL A N 3
ATOM 1351 C CA . VAL A 1 2 ? 15.980 -6.193 3.945 1.00 0.00 2 VAL A CA 3
ATOM 1352 C C . VAL A 1 2 ? 14.715 -7.022 3.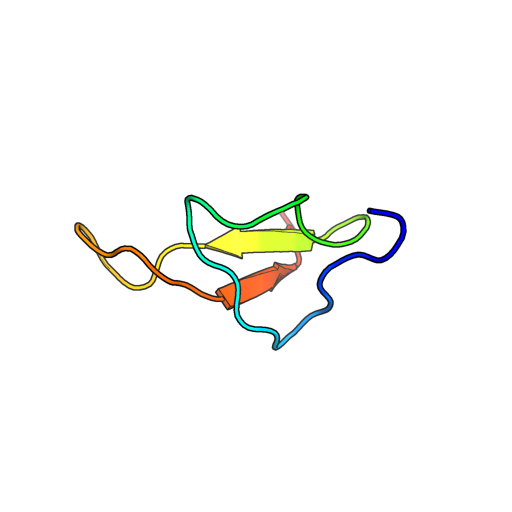752 1.00 0.00 2 VAL A C 3
ATOM 1353 O O . VAL A 1 2 ? 14.769 -8.250 3.687 1.00 0.00 2 VAL A O 3
ATOM 1366 N N . SER A 1 3 ? 13.577 -6.342 3.662 1.00 0.00 3 SER A N 3
ATOM 1367 C CA . SER A 1 3 ? 12.297 -7.017 3.477 1.00 0.00 3 SER A CA 3
ATOM 1368 C C . SER A 1 3 ? 11.352 -6.169 2.631 1.00 0.00 3 SER A C 3
ATOM 1369 O O . SER A 1 3 ? 11.630 -5.002 2.352 1.00 0.00 3 SER A O 3
ATOM 1377 N N . CYS A 1 4 ? 10.234 -6.764 2.228 1.00 0.00 4 CYS A N 3
ATOM 1378 C CA . CYS A 1 4 ? 9.246 -6.065 1.416 1.00 0.00 4 CYS A CA 3
ATOM 1379 C C . CYS A 1 4 ? 8.090 -5.566 2.277 1.00 0.00 4 CYS A C 3
ATOM 1380 O O . CYS A 1 4 ? 7.899 -6.023 3.403 1.00 0.00 4 CYS A O 3
ATOM 1387 N N . LEU A 1 5 ? 7.321 -4.625 1.739 1.00 0.00 5 LEU A N 3
ATOM 1388 C CA . LEU A 1 5 ? 6.184 -4.063 2.459 1.00 0.00 5 LEU A CA 3
ATOM 1389 C C . LEU A 1 5 ? 5.072 -5.095 2.613 1.00 0.00 5 LEU A C 3
ATOM 1390 O O . LEU A 1 5 ? 4.558 -5.621 1.625 1.00 0.00 5 LEU A O 3
ATOM 1406 N N . PHE A 1 6 ? 4.703 -5.378 3.858 1.00 0.00 6 PHE A N 3
ATOM 1407 C CA . PHE A 1 6 ? 3.649 -6.346 4.142 1.00 0.00 6 PHE A CA 3
ATOM 1408 C C . PHE A 1 6 ? 2.328 -5.637 4.422 1.00 0.00 6 PHE A C 3
ATOM 1409 O O . PHE A 1 6 ? 2.288 -4.415 4.569 1.00 0.00 6 PHE A O 3
ATOM 1426 N N . ARG A 1 7 ? 1.248 -6.409 4.494 1.00 0.00 7 ARG A N 3
ATOM 1427 C CA . ARG A 1 7 ? -0.073 -5.849 4.757 1.00 0.00 7 ARG A CA 3
ATOM 1428 C C . ARG A 1 7 ? -0.089 -5.091 6.080 1.00 0.00 7 ARG A C 3
ATOM 1429 O O . ARG A 1 7 ? 0.507 -5.529 7.064 1.00 0.00 7 ARG A O 3
ATOM 1450 N N . GLY A 1 8 ? -0.774 -3.953 6.096 1.00 0.00 8 GLY A N 3
ATOM 1451 C CA . GLY A 1 8 ? -0.852 -3.153 7.304 1.00 0.00 8 GLY A CA 3
ATOM 1452 C C . GLY A 1 8 ? 0.360 -2.259 7.494 1.00 0.00 8 GLY A C 3
ATOM 1453 O O . GLY A 1 8 ? 0.477 -1.573 8.510 1.00 0.00 8 GLY A O 3
ATOM 1457 N N . ALA A 1 9 ? 1.264 -2.263 6.518 1.00 0.00 9 ALA A N 3
ATOM 1458 C CA . ALA A 1 9 ? 2.467 -1.445 6.589 1.00 0.00 9 ALA A CA 3
ATOM 1459 C C . ALA A 1 9 ? 2.233 -0.071 5.970 1.00 0.00 9 ALA A C 3
ATOM 1460 O O . ALA A 1 9 ? 1.268 0.131 5.232 1.00 0.00 9 ALA A O 3
ATOM 1467 N N . ARG A 1 10 ? 3.120 0.870 6.277 1.00 0.00 10 ARG A N 3
ATOM 1468 C CA . ARG A 1 10 ? 3.010 2.226 5.751 1.00 0.00 10 ARG A CA 3
ATOM 1469 C C . ARG A 1 10 ? 3.752 2.359 4.426 1.00 0.00 10 ARG A C 3
ATOM 1470 O O . ARG A 1 10 ? 4.970 2.190 4.366 1.00 0.00 10 ARG A O 3
ATOM 1491 N N . CYS A 1 11 ? 3.010 2.664 3.366 1.00 0.00 11 CYS A N 3
ATOM 1492 C CA . CYS A 1 11 ? 3.597 2.822 2.042 1.00 0.00 11 CYS A CA 3
ATOM 1493 C C . CYS A 1 11 ? 3.046 4.063 1.350 1.00 0.00 11 CYS A C 3
ATOM 1494 O O . CYS A 1 11 ? 1.852 4.352 1.431 1.00 0.00 11 CYS A O 3
ATOM 1501 N N . ARG A 1 12 ? 3.923 4.796 0.671 1.00 0.00 12 ARG A N 3
ATOM 1502 C CA . ARG A 1 12 ? 3.520 6.008 -0.033 1.00 0.00 12 ARG A CA 3
ATOM 1503 C C . ARG A 1 12 ? 3.611 5.821 -1.544 1.00 0.00 12 ARG A C 3
ATOM 1504 O O . ARG A 1 12 ? 4.257 4.893 -2.029 1.00 0.00 12 ARG A O 3
ATOM 1525 N N . VAL A 1 13 ? 2.954 6.710 -2.282 1.00 0.00 13 VAL A N 3
ATOM 1526 C CA . VAL A 1 13 ? 2.951 6.649 -3.739 1.00 0.00 13 VAL A CA 3
ATOM 1527 C C . VAL A 1 13 ? 4.368 6.683 -4.303 1.00 0.00 13 VAL A C 3
ATOM 1528 O O . VAL A 1 13 ? 4.720 5.888 -5.174 1.00 0.00 13 VAL A O 3
ATOM 1541 N N . TYR A 1 14 ? 5.167 7.624 -3.814 1.00 0.00 14 TYR A N 3
ATOM 1542 C CA . TYR A 1 14 ? 6.542 7.785 -4.278 1.00 0.00 14 TYR A CA 3
ATOM 1543 C C . TYR A 1 14 ? 7.522 6.961 -3.445 1.00 0.00 14 TYR A C 3
ATOM 1544 O O . TYR A 1 14 ? 8.709 7.282 -3.377 1.00 0.00 14 TYR A O 3
ATOM 1562 N N . SER A 1 15 ? 7.026 5.901 -2.813 1.00 0.00 15 SER A N 3
ATOM 1563 C CA . SER A 1 15 ? 7.871 5.041 -1.992 1.00 0.00 15 SER A CA 3
ATOM 1564 C C . SER A 1 15 ? 8.918 4.334 -2.847 1.00 0.00 15 SER A C 3
ATOM 1565 O O . SER A 1 15 ? 9.087 4.648 -4.025 1.00 0.00 15 SER A O 3
ATOM 1573 N N . GLY A 1 16 ? 9.616 3.376 -2.246 1.00 0.00 16 GLY A N 3
ATOM 1574 C CA . GLY A 1 16 ? 10.636 2.640 -2.968 1.00 0.00 16 GLY A CA 3
ATOM 1575 C C . GLY A 1 16 ? 10.063 1.479 -3.758 1.00 0.00 16 GLY A C 3
ATOM 1576 O O . GLY A 1 16 ? 9.162 1.660 -4.575 1.00 0.00 16 GLY A O 3
ATOM 1580 N N . ARG A 1 17 ? 10.588 0.285 -3.510 1.00 0.00 17 ARG A N 3
ATOM 1581 C CA . ARG A 1 17 ? 10.127 -0.912 -4.202 1.00 0.00 17 ARG A CA 3
ATOM 1582 C C . ARG A 1 17 ? 8.644 -1.156 -3.939 1.00 0.00 17 ARG A C 3
ATOM 1583 O O . ARG A 1 17 ? 8.058 -0.568 -3.030 1.00 0.00 17 ARG A O 3
ATOM 1604 N N . SER A 1 18 ? 8.042 -2.029 -4.741 1.00 0.00 18 SER A N 3
ATOM 1605 C CA . SER A 1 18 ? 6.629 -2.353 -4.596 1.00 0.00 18 SER A CA 3
ATOM 1606 C C . SER A 1 18 ? 6.388 -3.193 -3.346 1.00 0.00 18 SER A C 3
ATOM 1607 O O . SER A 1 18 ? 7.326 -3.532 -2.624 1.00 0.00 18 SER A O 3
ATOM 1615 N N . CYS A 1 19 ? 5.126 -3.526 -3.096 1.00 0.00 19 CYS A N 3
ATOM 1616 C CA . CYS A 1 19 ? 4.764 -4.326 -1.932 1.00 0.00 19 CYS A CA 3
ATOM 1617 C C . CYS A 1 19 ? 5.242 -5.767 -2.091 1.00 0.00 19 CYS A C 3
ATOM 1618 O O . CYS A 1 19 ? 5.788 -6.139 -3.130 1.00 0.00 19 CYS A O 3
ATOM 1625 N N . CYS A 1 20 ? 5.034 -6.572 -1.054 1.00 0.00 20 CYS A N 3
ATOM 1626 C CA . CYS A 1 20 ? 5.443 -7.972 -1.078 1.00 0.00 20 CYS A CA 3
ATOM 1627 C C . CYS A 1 20 ? 4.748 -8.723 -2.210 1.00 0.00 20 CYS A C 3
ATOM 1628 O O . CYS A 1 20 ? 3.844 -8.193 -2.856 1.00 0.00 20 CYS A O 3
ATOM 1635 N N . PHE A 1 21 ? 5.175 -9.959 -2.443 1.00 0.00 21 PHE A N 3
ATOM 1636 C CA . PHE A 1 21 ? 4.592 -10.783 -3.497 1.00 0.00 21 PHE A CA 3
ATOM 1637 C C . PHE A 1 21 ? 3.106 -11.012 -3.244 1.00 0.00 21 PHE A C 3
ATOM 1638 O O . PHE A 1 21 ? 2.722 -11.638 -2.255 1.00 0.00 21 PHE A O 3
ATOM 1655 N N . GLY A 1 22 ? 2.271 -10.497 -4.142 1.00 0.00 22 GLY A N 3
ATOM 1656 C CA . GLY A 1 22 ? 0.836 -10.654 -3.996 1.00 0.00 22 GLY A CA 3
ATOM 1657 C C . GLY A 1 22 ? 0.213 -9.559 -3.150 1.00 0.00 22 GLY A C 3
ATOM 1658 O O . GLY A 1 22 ? -0.888 -9.723 -2.626 1.00 0.00 22 GLY A O 3
ATOM 1662 N N . TYR A 1 23 ? 0.919 -8.439 -3.018 1.00 0.00 23 TYR A N 3
ATOM 1663 C CA . TYR A 1 23 ? 0.427 -7.315 -2.229 1.00 0.00 23 TYR A CA 3
ATOM 1664 C C . TYR A 1 23 ? 0.623 -6.001 -2.978 1.00 0.00 23 TYR A C 3
ATOM 1665 O O . TYR A 1 23 ? 1.606 -5.828 -3.700 1.00 0.00 23 TYR A O 3
ATOM 1683 N N . TYR A 1 24 ? -0.318 -5.079 -2.803 1.00 0.00 24 TYR A N 3
ATOM 1684 C CA . TYR A 1 24 ? -0.249 -3.781 -3.466 1.00 0.00 24 TYR A CA 3
ATOM 1685 C C . TYR A 1 24 ? -0.407 -2.647 -2.460 1.00 0.00 24 TYR A C 3
ATOM 1686 O O . TYR A 1 24 ? -0.814 -2.865 -1.320 1.00 0.00 24 TYR A O 3
ATOM 1704 N N . CYS A 1 25 ? -0.084 -1.431 -2.892 1.00 0.00 25 CYS A N 3
ATOM 1705 C CA . CYS A 1 25 ? -0.190 -0.259 -2.031 1.00 0.00 25 CYS A CA 3
ATOM 1706 C C . CYS A 1 25 ? -1.268 0.692 -2.541 1.00 0.00 25 CYS A C 3
ATOM 1707 O O . CYS A 1 25 ? -1.368 0.948 -3.740 1.00 0.00 25 CYS A O 3
ATOM 1714 N N . ARG A 1 26 ? -2.073 1.213 -1.621 1.00 0.00 26 ARG A N 3
ATOM 1715 C CA . ARG A 1 26 ? -3.145 2.136 -1.976 1.00 0.00 26 ARG A CA 3
ATOM 1716 C C . ARG A 1 26 ? -3.117 3.372 -1.083 1.00 0.00 26 ARG A C 3
ATOM 1717 O O . ARG A 1 26 ? -3.016 3.265 0.139 1.00 0.00 26 ARG A O 3
ATOM 1738 N N . ARG A 1 27 ? -3.208 4.544 -1.702 1.00 0.00 27 ARG A N 3
ATOM 1739 C CA . ARG A 1 27 ? -3.195 5.802 -0.963 1.00 0.00 27 ARG A CA 3
ATOM 1740 C C . ARG A 1 27 ? -4.511 6.009 -0.220 1.00 0.00 27 ARG A C 3
ATOM 1741 O O . ARG A 1 27 ? -5.496 5.318 -0.478 1.00 0.00 27 ARG A O 3
ATOM 1762 N N . ASP A 1 28 ? -4.519 6.966 0.703 1.00 0.00 28 ASP A N 3
ATOM 1763 C CA . ASP A 1 28 ? -5.716 7.265 1.483 1.00 0.00 28 ASP A CA 3
ATOM 1764 C C . ASP A 1 28 ? -6.884 7.630 0.573 1.00 0.00 28 ASP A C 3
ATOM 1765 O O . ASP A 1 28 ? -7.981 7.088 0.704 1.00 0.00 28 ASP A O 3
ATOM 1774 N N . PHE A 1 29 ? -6.637 8.553 -0.351 1.00 0.00 29 PHE A N 3
ATOM 1775 C CA . PHE A 1 29 ? -7.665 8.994 -1.285 1.00 0.00 29 PHE A CA 3
ATOM 1776 C C . PHE A 1 29 ? -7.035 9.652 -2.510 1.00 0.00 29 PHE A C 3
ATOM 1777 O O . PHE A 1 29 ? -5.876 10.066 -2.473 1.00 0.00 29 PHE A O 3
ATOM 1794 N N . PRO A 1 30 ? -7.792 9.763 -3.616 1.00 0.00 30 PRO A N 3
ATOM 1795 C CA . PRO A 1 30 ? -7.302 10.378 -4.852 1.00 0.00 30 PRO A CA 3
ATOM 1796 C C . PRO A 1 30 ? -6.678 11.748 -4.602 1.00 0.00 30 PRO A C 3
ATOM 1797 O O . PRO A 1 30 ? -7.368 12.768 -4.617 1.00 0.00 30 PRO A O 3
ATOM 1808 N N . GLY A 1 31 ? -5.371 11.759 -4.367 1.00 0.00 31 GLY A N 3
ATOM 1809 C CA . GLY A 1 31 ? -4.673 13.004 -4.111 1.00 0.00 31 GLY A CA 3
ATOM 1810 C C . GLY A 1 31 ? -3.713 12.906 -2.939 1.00 0.00 31 GLY A C 3
ATOM 1811 O O . GLY A 1 31 ? -2.871 13.783 -2.745 1.00 0.00 31 GLY A O 3
ATOM 1815 N N . SER A 1 32 ? -3.835 11.837 -2.155 1.00 0.00 32 SER A N 3
ATOM 1816 C CA . SER A 1 32 ? -2.968 11.634 -1.000 1.00 0.00 32 SER A CA 3
ATOM 1817 C C . SER A 1 32 ? -1.561 11.247 -1.442 1.00 0.00 32 SER A C 3
ATOM 1818 O O . SER A 1 32 ? -1.316 11.002 -2.622 1.00 0.00 32 SER A O 3
ATOM 1826 N N . ILE A 1 33 ? -0.638 11.196 -0.486 1.00 0.00 33 ILE A N 3
ATOM 1827 C CA . ILE A 1 33 ? 0.745 10.844 -0.781 1.00 0.00 33 ILE A CA 3
ATOM 1828 C C . ILE A 1 33 ? 1.152 9.551 -0.073 1.00 0.00 33 ILE A C 3
ATOM 1829 O O . ILE A 1 33 ? 1.984 8.796 -0.576 1.00 0.00 33 ILE A O 3
ATOM 1845 N N . PHE A 1 34 ? 0.559 9.296 1.091 1.00 0.00 34 PHE A N 3
ATOM 1846 C CA . PHE A 1 34 ? 0.861 8.089 1.856 1.00 0.00 34 PHE A CA 3
ATOM 1847 C C . PHE A 1 34 ? -0.379 7.217 2.018 1.00 0.00 34 PHE A C 3
ATOM 1848 O O . PHE A 1 34 ? -1.502 7.720 2.076 1.00 0.00 34 PHE A O 3
ATOM 1865 N N . GLY A 1 35 ? -0.168 5.906 2.093 1.00 0.00 35 GLY A N 3
ATOM 1866 C CA . GLY A 1 35 ? -1.276 4.981 2.248 1.00 0.00 35 GLY A CA 3
ATOM 1867 C C . GLY A 1 35 ? -0.883 3.729 3.008 1.00 0.00 35 GLY A C 3
ATOM 1868 O O . GLY A 1 35 ? -0.004 3.767 3.869 1.00 0.00 35 GLY A O 3
ATOM 1872 N N . THR A 1 36 ? -1.535 2.616 2.688 1.00 0.00 36 THR A N 3
ATOM 1873 C CA . THR A 1 36 ? -1.248 1.347 3.343 1.00 0.00 36 THR A CA 3
ATOM 1874 C C . THR A 1 36 ? -1.155 0.215 2.325 1.00 0.00 36 THR A C 3
ATOM 1875 O O . THR A 1 36 ? -1.731 0.294 1.240 1.00 0.00 36 THR A O 3
ATOM 1886 N N . CYS A 1 37 ? -0.425 -0.838 2.681 1.00 0.00 37 CYS A N 3
ATOM 1887 C CA . CYS A 1 37 ? -0.254 -1.985 1.797 1.00 0.00 37 CYS A CA 3
ATOM 1888 C C . CYS A 1 37 ? -1.302 -3.057 2.082 1.00 0.00 37 CYS A C 3
ATOM 1889 O O . CYS A 1 37 ? -1.581 -3.373 3.239 1.00 0.00 37 CYS A O 3
ATOM 1896 N N . SER A 1 38 ? -1.876 -3.613 1.021 1.00 0.00 38 SER A N 3
ATOM 1897 C CA . SER A 1 38 ? -2.892 -4.651 1.155 1.00 0.00 38 SER A CA 3
ATOM 1898 C C . SER A 1 38 ? -2.564 -5.851 0.271 1.00 0.00 38 SER A C 3
ATOM 1899 O O . SER A 1 38 ? -1.719 -5.765 -0.620 1.00 0.00 38 SER A O 3
ATOM 1907 N N . ARG A 1 39 ? -3.237 -6.969 0.524 1.00 0.00 39 ARG A N 3
ATOM 1908 C CA . ARG A 1 39 ? -3.016 -8.186 -0.251 1.00 0.00 39 ARG A CA 3
ATOM 1909 C C . ARG A 1 39 ? -3.856 -8.182 -1.525 1.00 0.00 39 ARG A C 3
ATOM 1910 O O . ARG A 1 39 ? -5.072 -8.002 -1.477 1.00 0.00 39 ARG A O 3
ATOM 1931 N N . ARG A 1 40 ? -3.197 -8.380 -2.661 1.00 0.00 40 ARG A N 3
ATOM 1932 C CA . ARG A 1 40 ? -3.881 -8.398 -3.950 1.00 0.00 40 ARG A CA 3
ATOM 1933 C C . ARG A 1 40 ? -4.813 -9.602 -4.054 1.00 0.00 40 ARG A C 3
ATOM 1934 O O . ARG A 1 40 ? -5.886 -9.518 -4.652 1.00 0.00 40 ARG A O 3
ATOM 1955 N N . ASN A 1 41 ? -4.396 -10.720 -3.469 1.00 0.00 41 ASN A N 3
ATOM 1956 C CA . ASN A 1 41 ? -5.193 -11.941 -3.496 1.00 0.00 41 ASN A CA 3
ATOM 1957 C C . ASN A 1 41 ? -6.487 -11.764 -2.708 1.00 0.00 41 ASN A C 3
ATOM 1958 O O . ASN A 1 41 ? -6.462 -11.498 -1.506 1.00 0.00 41 ASN A O 3
ATOM 1969 N N . PHE A 1 42 ? -7.616 -11.914 -3.392 1.00 0.00 42 PHE A N 3
ATOM 1970 C CA . PHE A 1 42 ? -8.92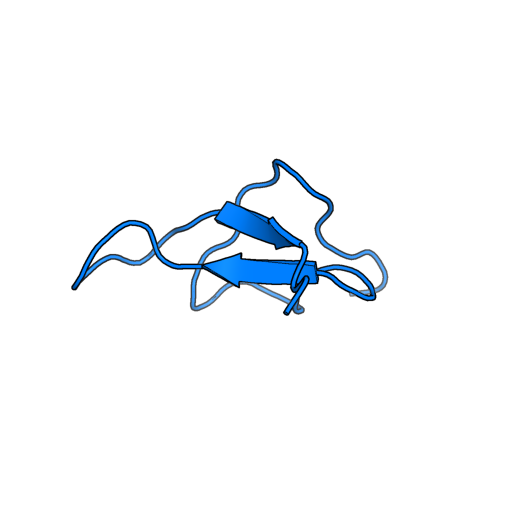0 -11.771 -2.756 1.00 0.00 42 PHE A CA 3
ATOM 1971 C C . PHE A 1 42 ? -9.930 -12.740 -3.362 1.00 0.00 42 PHE A C 3
ATOM 1972 O O . PHE A 1 42 ? -9.716 -13.172 -4.515 1.00 0.00 42 PHE A O 3
ATOM 1990 N N . TYR A 1 1 ? 16.661 -1.686 5.383 1.00 0.00 1 TYR A N 4
ATOM 1991 C CA . TYR A 1 1 ? 16.962 -3.134 5.535 1.00 0.00 1 TYR A CA 4
ATOM 1992 C C . TYR A 1 1 ? 16.400 -3.940 4.369 1.00 0.00 1 TYR A C 4
ATOM 1993 O O . TYR A 1 1 ? 15.747 -3.392 3.480 1.00 0.00 1 TYR A O 4
ATOM 2013 N N . VAL A 1 2 ? 16.658 -5.244 4.377 1.00 0.00 2 VAL A N 4
ATOM 2014 C CA . VAL A 1 2 ? 16.177 -6.125 3.319 1.00 0.00 2 VAL A CA 4
ATOM 2015 C C . VAL A 1 2 ? 14.851 -6.772 3.702 1.00 0.00 2 VAL A C 4
ATOM 2016 O O . VAL A 1 2 ? 14.818 -7.735 4.469 1.00 0.00 2 VAL A O 4
ATOM 2029 N N . SER A 1 3 ? 13.760 -6.237 3.164 1.00 0.00 3 SER A N 4
ATOM 2030 C CA . SER A 1 3 ? 12.430 -6.764 3.450 1.00 0.00 3 SER A CA 4
ATOM 2031 C C . SER A 1 3 ? 11.369 -6.034 2.635 1.00 0.00 3 SER A C 4
ATOM 2032 O O . SER A 1 3 ? 11.555 -4.882 2.245 1.00 0.00 3 SER A O 4
ATOM 2040 N N . CYS A 1 4 ? 10.255 -6.713 2.381 1.00 0.00 4 CYS A N 4
ATOM 2041 C CA . CYS A 1 4 ? 9.162 -6.130 1.611 1.00 0.00 4 CYS A CA 4
ATOM 2042 C C . CYS A 1 4 ? 8.085 -5.567 2.533 1.00 0.00 4 CYS A C 4
ATOM 2043 O O . CYS A 1 4 ? 8.137 -5.751 3.749 1.00 0.00 4 CYS A O 4
ATOM 2050 N N . LEU A 1 5 ? 7.111 -4.880 1.945 1.00 0.00 5 LEU A N 4
ATOM 2051 C CA . LEU A 1 5 ? 6.021 -4.290 2.713 1.00 0.00 5 LEU A CA 4
ATOM 2052 C C . LEU A 1 5 ? 4.864 -5.273 2.859 1.00 0.00 5 LEU A C 4
ATOM 2053 O O . LEU A 1 5 ? 4.301 -5.736 1.867 1.00 0.00 5 LEU A O 4
ATOM 2069 N N . PHE A 1 6 ? 4.515 -5.587 4.102 1.00 0.00 6 PHE A N 4
ATOM 2070 C CA . PHE A 1 6 ? 3.425 -6.516 4.377 1.00 0.00 6 PHE A CA 4
ATOM 2071 C C . PHE A 1 6 ? 2.116 -5.766 4.606 1.00 0.00 6 PHE A C 4
ATOM 2072 O O . PHE A 1 6 ? 2.101 -4.538 4.697 1.00 0.00 6 PHE A O 4
ATOM 2089 N N . ARG A 1 7 ? 1.021 -6.512 4.697 1.00 0.00 7 ARG A N 4
ATOM 2090 C CA . ARG A 1 7 ? -0.292 -5.916 4.915 1.00 0.00 7 ARG A CA 4
ATOM 2091 C C . ARG A 1 7 ? -0.338 -5.173 6.246 1.00 0.00 7 ARG A C 4
ATOM 2092 O O . ARG A 1 7 ? 0.095 -5.693 7.275 1.00 0.00 7 ARG A O 4
ATOM 2113 N N . GLY A 1 8 ? -0.863 -3.952 6.217 1.00 0.00 8 GLY A N 4
ATOM 2114 C CA . GLY A 1 8 ? -0.955 -3.156 7.426 1.00 0.00 8 GLY A CA 4
ATOM 2115 C C . GLY A 1 8 ? 0.284 -2.314 7.661 1.00 0.00 8 GLY A C 4
ATOM 2116 O O . GLY A 1 8 ? 0.612 -1.985 8.801 1.00 0.00 8 GLY A O 4
ATOM 2120 N N . ALA A 1 9 ? 0.974 -1.964 6.579 1.00 0.00 9 ALA A N 4
ATOM 2121 C CA . ALA A 1 9 ? 2.184 -1.157 6.672 1.00 0.00 9 ALA A CA 4
ATOM 2122 C C . ALA A 1 9 ? 1.994 0.194 5.992 1.00 0.00 9 ALA A C 4
ATOM 2123 O O . ALA A 1 9 ? 1.035 0.395 5.246 1.00 0.00 9 ALA A O 4
ATOM 2130 N N . ARG A 1 10 ? 2.913 1.118 6.254 1.00 0.00 10 ARG A N 4
ATOM 2131 C CA . ARG A 1 10 ? 2.847 2.451 5.665 1.00 0.00 10 ARG A CA 4
ATOM 2132 C C . ARG A 1 10 ? 3.727 2.543 4.424 1.00 0.00 10 ARG A C 4
ATOM 2133 O O . ARG A 1 10 ? 4.950 2.430 4.508 1.00 0.00 10 ARG A O 4
ATOM 2154 N N . CYS A 1 11 ? 3.098 2.751 3.273 1.00 0.00 11 CYS A N 4
ATOM 2155 C CA . CYS A 1 11 ? 3.822 2.862 2.014 1.00 0.00 11 CYS A CA 4
ATOM 2156 C C . CYS A 1 11 ? 3.292 4.028 1.186 1.00 0.00 11 CYS A C 4
ATOM 2157 O O . CYS A 1 11 ? 2.081 4.208 1.055 1.00 0.00 11 CYS A O 4
ATOM 2164 N N . ARG A 1 12 ? 4.204 4.818 0.631 1.00 0.00 12 ARG A N 4
ATOM 2165 C CA . ARG A 1 12 ? 3.823 5.967 -0.181 1.00 0.00 12 ARG A CA 4
ATOM 2166 C C . ARG A 1 12 ? 3.922 5.642 -1.669 1.00 0.00 12 ARG A C 4
ATOM 2167 O O . ARG A 1 12 ? 4.382 4.566 -2.051 1.00 0.00 12 ARG A O 4
ATOM 2188 N N . VAL A 1 13 ? 3.479 6.577 -2.502 1.00 0.00 13 VAL A N 4
ATOM 2189 C CA . VAL A 1 13 ? 3.509 6.393 -3.948 1.00 0.00 13 VAL A CA 4
ATOM 2190 C C . VAL A 1 13 ? 4.937 6.437 -4.488 1.00 0.00 13 VAL A C 4
ATOM 2191 O O . VAL A 1 13 ? 5.313 5.640 -5.348 1.00 0.00 13 VAL A O 4
ATOM 2204 N N . TYR A 1 14 ? 5.721 7.387 -3.989 1.00 0.00 14 TYR A N 4
ATOM 2205 C CA . TYR A 1 14 ? 7.103 7.556 -4.428 1.00 0.00 14 TYR A CA 4
ATOM 2206 C C . TYR A 1 14 ? 8.072 6.737 -3.577 1.00 0.00 14 TYR A C 4
ATOM 2207 O O . TYR A 1 14 ? 9.269 7.026 -3.540 1.00 0.00 14 TYR A O 4
ATOM 2225 N N . SER A 1 15 ? 7.558 5.716 -2.898 1.00 0.00 15 SER A N 4
ATOM 2226 C CA . SER A 1 15 ? 8.393 4.866 -2.057 1.00 0.00 15 SER A CA 4
ATOM 2227 C C . SER A 1 15 ? 9.365 4.052 -2.905 1.00 0.00 15 SER A C 4
ATOM 2228 O O . SER A 1 15 ? 9.367 4.151 -4.132 1.00 0.00 15 SER A O 4
ATOM 2236 N N . GLY A 1 16 ? 10.189 3.247 -2.244 1.00 0.00 16 GLY A N 4
ATOM 2237 C CA . GLY A 1 16 ? 11.154 2.428 -2.953 1.00 0.00 16 GLY A CA 4
ATOM 2238 C C . GLY A 1 16 ? 10.506 1.261 -3.675 1.00 0.00 16 GLY A C 4
ATOM 2239 O O . GLY A 1 16 ? 9.578 1.448 -4.462 1.00 0.00 16 GLY A O 4
ATOM 2243 N N . ARG A 1 17 ? 10.996 0.056 -3.405 1.00 0.00 17 ARG A N 4
ATOM 2244 C CA . ARG A 1 17 ? 10.459 -1.145 -4.035 1.00 0.00 17 ARG A CA 4
ATOM 2245 C C . ARG A 1 17 ? 8.982 -1.323 -3.700 1.00 0.00 17 ARG A C 4
ATOM 2246 O O . ARG A 1 17 ? 8.474 -0.728 -2.749 1.00 0.00 17 ARG A O 4
ATOM 2267 N N . SER A 1 18 ? 8.297 -2.145 -4.488 1.00 0.00 18 SER A N 4
ATOM 2268 C CA . SER A 1 18 ? 6.877 -2.403 -4.275 1.00 0.00 18 SER A CA 4
ATOM 2269 C C . SER A 1 18 ? 6.664 -3.313 -3.070 1.00 0.00 18 SER A C 4
ATOM 2270 O O . SER A 1 18 ? 7.622 -3.737 -2.423 1.00 0.00 18 SER A O 4
ATOM 2278 N N . CYS A 1 19 ? 5.402 -3.610 -2.774 1.00 0.00 19 CYS A N 4
ATOM 2279 C CA . CYS A 1 19 ? 5.064 -4.471 -1.647 1.00 0.00 19 CYS A CA 4
ATOM 2280 C C . CYS A 1 19 ? 5.476 -5.913 -1.922 1.00 0.00 19 CYS A C 4
ATOM 2281 O O . CYS A 1 19 ? 6.024 -6.221 -2.981 1.00 0.00 19 CYS A O 4
ATOM 2288 N N . CYS A 1 20 ? 5.210 -6.793 -0.963 1.00 0.00 20 CYS A N 4
ATOM 2289 C CA . CYS A 1 20 ? 5.552 -8.203 -1.103 1.00 0.00 20 CYS A CA 4
ATOM 2290 C C . CYS A 1 20 ? 4.832 -8.821 -2.298 1.00 0.00 20 CYS A C 4
ATOM 2291 O O . CYS A 1 20 ? 3.970 -8.190 -2.910 1.00 0.00 20 CYS A O 4
ATOM 2298 N N . PHE A 1 21 ? 5.189 -10.060 -2.622 1.00 0.00 21 PHE A N 4
ATOM 2299 C CA . PHE A 1 21 ? 4.574 -10.763 -3.742 1.00 0.00 21 PHE A CA 4
ATOM 2300 C C . PHE A 1 21 ? 3.069 -10.898 -3.538 1.00 0.00 21 PHE A C 4
ATOM 2301 O O . PHE A 1 21 ? 2.615 -11.440 -2.531 1.00 0.00 21 PHE A O 4
ATOM 2318 N N . GLY A 1 22 ? 2.299 -10.401 -4.501 1.00 0.00 22 GLY A N 4
ATOM 2319 C CA . GLY A 1 22 ? 0.853 -10.476 -4.407 1.00 0.00 22 GLY A CA 4
ATOM 2320 C C . GLY A 1 22 ? 0.256 -9.331 -3.606 1.00 0.00 22 GLY A C 4
ATOM 2321 O O . GLY A 1 22 ? -0.964 -9.210 -3.505 1.00 0.00 22 GLY A O 4
ATOM 2325 N N . TYR A 1 23 ? 1.115 -8.490 -3.033 1.00 0.00 23 TYR A N 4
ATOM 2326 C CA . TYR A 1 23 ? 0.658 -7.355 -2.241 1.00 0.00 23 TYR A CA 4
ATOM 2327 C C . TYR A 1 23 ? 0.873 -6.047 -2.995 1.00 0.00 23 TYR A C 4
ATOM 2328 O O . TYR A 1 23 ? 1.821 -5.914 -3.769 1.00 0.00 23 TYR A O 4
ATOM 2346 N N . TYR A 1 24 ? -0.014 -5.083 -2.766 1.00 0.00 24 TYR A N 4
ATOM 2347 C CA . TYR A 1 24 ? 0.083 -3.785 -3.427 1.00 0.00 24 TYR A CA 4
ATOM 2348 C C . TYR A 1 24 ? -0.079 -2.645 -2.426 1.00 0.00 24 TYR A C 4
ATOM 2349 O O . TYR A 1 24 ? -0.360 -2.873 -1.249 1.00 0.00 24 TYR A O 4
ATOM 2367 N N . CYS A 1 25 ? 0.101 -1.418 -2.902 1.00 0.00 25 CYS A N 4
ATOM 2368 C CA . CYS A 1 25 ? -0.025 -0.240 -2.051 1.00 0.00 25 CYS A CA 4
ATOM 2369 C C . CYS A 1 25 ? -1.014 0.756 -2.648 1.00 0.00 25 CYS A C 4
ATOM 2370 O O . CYS A 1 25 ? -0.739 1.379 -3.674 1.00 0.00 25 CYS A O 4
ATOM 2377 N N . ARG A 1 26 ? -2.167 0.899 -2.002 1.00 0.00 26 ARG A N 4
ATOM 2378 C CA . ARG A 1 26 ? -3.196 1.819 -2.472 1.00 0.00 26 ARG A CA 4
ATOM 2379 C C . ARG A 1 26 ? -3.179 3.116 -1.671 1.00 0.00 26 ARG A C 4
ATOM 2380 O O . ARG A 1 26 ? -2.751 3.139 -0.516 1.00 0.00 26 ARG A O 4
ATOM 2401 N N . ARG A 1 27 ? -3.648 4.194 -2.291 1.00 0.00 27 ARG A N 4
ATOM 2402 C CA . ARG A 1 27 ? -3.688 5.496 -1.635 1.00 0.00 27 ARG A CA 4
ATOM 2403 C C . ARG A 1 27 ? -4.806 5.547 -0.599 1.00 0.00 27 ARG A C 4
ATOM 2404 O O . ARG A 1 27 ? -5.642 4.645 -0.531 1.00 0.00 27 ARG A O 4
ATOM 2425 N N . ASP A 1 28 ? -4.816 6.604 0.206 1.00 0.00 28 ASP A N 4
ATOM 2426 C CA . ASP A 1 28 ? -5.832 6.769 1.237 1.00 0.00 28 ASP A CA 4
ATOM 2427 C C . ASP A 1 28 ? -7.114 7.351 0.649 1.00 0.00 28 ASP A C 4
ATOM 2428 O O . ASP A 1 28 ? -8.203 6.814 0.850 1.00 0.00 28 ASP A O 4
ATOM 2437 N N . PHE A 1 29 ? -6.975 8.454 -0.079 1.00 0.00 29 PHE A N 4
ATOM 2438 C CA . PHE A 1 29 ? -8.120 9.113 -0.699 1.00 0.00 29 PHE A CA 4
ATOM 2439 C C . PHE A 1 29 ? -7.668 10.019 -1.840 1.00 0.00 29 PHE A C 4
ATOM 2440 O O . PHE A 1 29 ? -6.503 10.409 -1.911 1.00 0.00 29 PHE A O 4
ATOM 2457 N N . PRO A 1 30 ? -8.591 10.371 -2.754 1.00 0.00 30 PRO A N 4
ATOM 2458 C CA . PRO A 1 30 ? -8.284 11.237 -3.895 1.00 0.00 30 PRO A CA 4
ATOM 2459 C C . PRO A 1 30 ? -7.595 12.529 -3.467 1.00 0.00 30 PRO A C 4
ATOM 2460 O O . PRO A 1 30 ? -8.247 13.478 -3.032 1.00 0.00 30 PRO A O 4
ATOM 2471 N N . GLY A 1 31 ? -6.272 12.556 -3.594 1.00 0.00 31 GLY A N 4
ATOM 2472 C CA . GLY A 1 31 ? -5.511 13.734 -3.217 1.00 0.00 31 GLY A CA 4
ATOM 2473 C C . GLY A 1 31 ? -4.545 13.462 -2.079 1.00 0.00 31 GLY A C 4
ATOM 2474 O O . GLY A 1 31 ? -4.204 14.367 -1.318 1.00 0.00 31 GLY A O 4
ATOM 2478 N N . SER A 1 32 ? -4.104 12.213 -1.962 1.00 0.00 32 SER A N 4
ATOM 2479 C CA . SER A 1 32 ? -3.171 11.827 -0.910 1.00 0.00 32 SER A CA 4
ATOM 2480 C C . SER A 1 32 ? -1.796 11.515 -1.492 1.00 0.00 32 SER A C 4
ATOM 2481 O O . SER A 1 32 ? -1.653 11.307 -2.697 1.00 0.00 32 SER A O 4
ATOM 2489 N N . ILE A 1 33 ? -0.785 11.483 -0.628 1.00 0.00 33 ILE A N 4
ATOM 2490 C CA . ILE A 1 33 ? 0.577 11.197 -1.056 1.00 0.00 33 ILE A CA 4
ATOM 2491 C C . ILE A 1 33 ? 1.038 9.831 -0.547 1.00 0.00 33 ILE A C 4
ATOM 2492 O O . ILE A 1 33 ? 1.837 9.156 -1.195 1.00 0.00 33 ILE A O 4
ATOM 2508 N N . PHE A 1 34 ? 0.527 9.430 0.613 1.00 0.00 34 PHE A N 4
ATOM 2509 C CA . PHE A 1 34 ? 0.883 8.144 1.202 1.00 0.00 34 PHE A CA 4
ATOM 2510 C C . PHE A 1 34 ? -0.311 7.197 1.204 1.00 0.00 34 PHE A C 4
ATOM 2511 O O . PHE A 1 34 ? -1.451 7.619 1.014 1.00 0.00 34 PHE A O 4
ATOM 2528 N N . GLY A 1 35 ? -0.043 5.912 1.420 1.00 0.00 35 GLY A N 4
ATOM 2529 C CA . GLY A 1 35 ? -1.107 4.927 1.441 1.00 0.00 35 GLY A CA 4
ATOM 2530 C C . GLY A 1 35 ? -0.798 3.759 2.357 1.00 0.00 35 GLY A C 4
ATOM 2531 O O . GLY A 1 35 ? 0.059 3.858 3.234 1.00 0.00 35 GLY A O 4
ATOM 2535 N N . THR A 1 36 ? -1.500 2.649 2.152 1.00 0.00 36 THR A N 4
ATOM 2536 C CA . THR A 1 36 ? -1.300 1.457 2.965 1.00 0.00 36 THR A CA 4
ATOM 2537 C C . THR A 1 36 ? -1.123 0.224 2.085 1.00 0.00 36 THR A C 4
ATOM 2538 O O . THR A 1 36 ? -1.713 0.126 1.010 1.00 0.00 36 THR A O 4
ATOM 2549 N N . CYS A 1 37 ? -0.306 -0.717 2.549 1.00 0.00 37 CYS A N 4
ATOM 2550 C CA . CYS A 1 37 ? -0.052 -1.944 1.803 1.00 0.00 37 CYS A CA 4
ATOM 2551 C C . CYS A 1 37 ? -1.124 -2.989 2.094 1.00 0.00 37 CYS A C 4
ATOM 2552 O O . CYS A 1 37 ? -1.379 -3.326 3.250 1.00 0.00 37 CYS A O 4
ATOM 2559 N N . SER A 1 38 ? -1.749 -3.497 1.036 1.00 0.00 38 SER A N 4
ATOM 2560 C CA . SER A 1 38 ? -2.794 -4.504 1.177 1.00 0.00 38 SER A CA 4
ATOM 2561 C C . SER A 1 38 ? -2.537 -5.691 0.254 1.00 0.00 38 SER A C 4
ATOM 2562 O O . SER A 1 38 ? -1.868 -5.559 -0.771 1.00 0.00 38 SER A O 4
ATOM 2570 N N . ARG A 1 39 ? -3.074 -6.849 0.624 1.00 0.00 39 ARG A N 4
ATOM 2571 C CA . ARG A 1 39 ? -2.904 -8.059 -0.172 1.00 0.00 39 ARG A CA 4
ATOM 2572 C C . ARG A 1 39 ? -3.846 -8.056 -1.373 1.00 0.00 39 ARG A C 4
ATOM 2573 O O . ARG A 1 39 ? -4.930 -7.475 -1.322 1.00 0.00 39 ARG A O 4
ATOM 2594 N N . ARG A 1 40 ? -3.427 -8.709 -2.452 1.00 0.00 40 ARG A N 4
ATOM 2595 C CA . ARG A 1 40 ? -4.235 -8.781 -3.664 1.00 0.00 40 ARG A CA 4
ATOM 2596 C C . ARG A 1 40 ? -5.508 -9.583 -3.422 1.00 0.00 40 ARG A C 4
ATOM 2597 O O . ARG A 1 40 ? -5.462 -10.700 -2.907 1.00 0.00 40 ARG A O 4
ATOM 2618 N N . ASN A 1 41 ? -6.646 -9.007 -3.797 1.00 0.00 41 ASN A N 4
ATOM 2619 C CA . ASN A 1 41 ? -7.933 -9.671 -3.620 1.00 0.00 41 ASN A CA 4
ATOM 2620 C C . ASN A 1 41 ? -8.401 -10.303 -4.928 1.00 0.00 41 ASN A C 4
ATOM 2621 O O . ASN A 1 41 ? -8.197 -9.745 -6.006 1.00 0.00 41 ASN A O 4
ATOM 2632 N N . PHE A 1 42 ? -9.027 -11.469 -4.823 1.00 0.00 42 PHE A N 4
ATOM 2633 C CA . PHE A 1 42 ? -9.524 -12.178 -5.998 1.00 0.00 42 PHE A CA 4
ATOM 2634 C C . PHE A 1 42 ? -10.984 -12.580 -5.813 1.00 0.00 42 PHE A C 4
ATOM 2635 O O . PHE A 1 42 ? -11.454 -13.458 -6.567 1.00 0.00 42 PHE A O 4
ATOM 2653 N N . TYR A 1 1 ? 17.453 -8.798 1.207 1.00 0.00 1 TYR A N 5
ATOM 2654 C CA . TYR A 1 1 ? 17.271 -8.963 -0.259 1.00 0.00 1 TYR A CA 5
ATOM 2655 C C . TYR A 1 1 ? 15.795 -9.098 -0.620 1.00 0.00 1 TYR A C 5
ATOM 2656 O O . TYR A 1 1 ? 15.338 -8.548 -1.623 1.00 0.00 1 TYR A O 5
ATOM 2676 N N . VAL A 1 2 ? 15.054 -9.831 0.203 1.00 0.00 2 VAL A N 5
ATOM 2677 C CA . VAL A 1 2 ? 13.630 -10.037 -0.028 1.00 0.00 2 VAL A CA 5
ATOM 2678 C C . VAL A 1 2 ? 12.791 -9.108 0.844 1.00 0.00 2 VAL A C 5
ATOM 2679 O O . VAL A 1 2 ? 11.678 -9.451 1.244 1.00 0.00 2 VAL A O 5
ATOM 2692 N N . SER A 1 3 ? 13.333 -7.930 1.136 1.00 0.00 3 SER A N 5
ATOM 2693 C CA . SER A 1 3 ? 12.636 -6.951 1.961 1.00 0.00 3 SER A CA 5
ATOM 2694 C C . SER A 1 3 ? 11.499 -6.294 1.184 1.00 0.00 3 SER A C 5
ATOM 2695 O O . SER A 1 3 ? 11.720 -5.683 0.138 1.00 0.00 3 SER A O 5
ATOM 2703 N N . CYS A 1 4 ? 10.282 -6.424 1.703 1.00 0.00 4 CYS A N 5
ATOM 2704 C CA . CYS A 1 4 ? 9.110 -5.843 1.058 1.00 0.00 4 CYS A CA 5
ATOM 2705 C C . CYS A 1 4 ? 8.105 -5.351 2.095 1.00 0.00 4 CYS A C 5
ATOM 2706 O O . CYS A 1 4 ? 8.308 -5.515 3.298 1.00 0.00 4 CYS A O 5
ATOM 2713 N N . LEU A 1 5 ? 7.020 -4.749 1.619 1.00 0.00 5 LEU A N 5
ATOM 2714 C CA . LEU A 1 5 ? 5.981 -4.235 2.503 1.00 0.00 5 LEU A CA 5
ATOM 2715 C C . LEU A 1 5 ? 4.846 -5.242 2.650 1.00 0.00 5 LEU A C 5
ATOM 2716 O O . LEU A 1 5 ? 4.322 -5.751 1.658 1.00 0.00 5 LEU A O 5
ATOM 2732 N N . PHE A 1 6 ? 4.470 -5.526 3.892 1.00 0.00 6 PHE A N 5
ATOM 2733 C CA . PHE A 1 6 ? 3.395 -6.473 4.168 1.00 0.00 6 PHE A CA 5
ATOM 2734 C C . PHE A 1 6 ? 2.080 -5.744 4.419 1.00 0.00 6 PHE A C 5
ATOM 2735 O O . PHE A 1 6 ? 2.057 -4.526 4.595 1.00 0.00 6 PHE A O 5
ATOM 2752 N N . ARG A 1 7 ? 0.985 -6.497 4.433 1.00 0.00 7 ARG A N 5
ATOM 2753 C CA . ARG A 1 7 ? -0.335 -5.921 4.663 1.00 0.00 7 ARG A CA 5
ATOM 2754 C C . ARG A 1 7 ? -0.389 -5.203 6.008 1.00 0.00 7 ARG A C 5
ATOM 2755 O O . ARG A 1 7 ? 0.042 -5.740 7.028 1.00 0.00 7 ARG A O 5
ATOM 2776 N N . GLY A 1 8 ? -0.919 -3.985 6.001 1.00 0.00 8 GLY A N 5
ATOM 2777 C CA . GLY A 1 8 ? -1.017 -3.211 7.224 1.00 0.00 8 GLY A CA 5
ATOM 2778 C C . GLY A 1 8 ? 0.232 -2.395 7.496 1.00 0.00 8 GLY A C 5
ATOM 2779 O O . GLY A 1 8 ? 0.552 -2.105 8.649 1.00 0.00 8 GLY A O 5
ATOM 2783 N N . ALA A 1 9 ? 0.938 -2.026 6.434 1.00 0.00 9 ALA A N 5
ATOM 2784 C CA . ALA A 1 9 ? 2.159 -1.240 6.562 1.00 0.00 9 ALA A CA 5
ATOM 2785 C C . ALA A 1 9 ? 2.008 0.121 5.891 1.00 0.00 9 ALA A C 5
ATOM 2786 O O . ALA A 1 9 ? 1.068 0.348 5.129 1.00 0.00 9 ALA A O 5
ATOM 2793 N N . ARG A 1 10 ? 2.939 1.025 6.179 1.00 0.00 10 ARG A N 5
ATOM 2794 C CA . ARG A 1 10 ? 2.909 2.364 5.602 1.00 0.00 10 ARG A CA 5
ATOM 2795 C C . ARG A 1 10 ? 3.718 2.420 4.310 1.00 0.00 10 ARG A C 5
ATOM 2796 O O . ARG A 1 10 ? 4.888 2.036 4.281 1.00 0.00 10 ARG A O 5
ATOM 2817 N N . CYS A 1 11 ? 3.087 2.901 3.243 1.00 0.00 11 CYS A N 5
ATOM 2818 C CA . CYS A 1 11 ? 3.748 3.008 1.949 1.00 0.00 11 CYS A CA 5
ATOM 2819 C C . CYS A 1 11 ? 3.176 4.169 1.141 1.00 0.00 11 CYS A C 5
ATOM 2820 O O . CYS A 1 11 ? 1.958 4.311 1.017 1.00 0.00 11 CYS A O 5
ATOM 2827 N N . ARG A 1 12 ? 4.059 4.997 0.593 1.00 0.00 12 ARG A N 5
ATOM 2828 C CA . ARG A 1 12 ? 3.639 6.145 -0.202 1.00 0.00 12 ARG A CA 5
ATOM 2829 C C . ARG A 1 12 ? 3.750 5.847 -1.694 1.00 0.00 12 ARG A C 5
ATOM 2830 O O . ARG A 1 12 ? 4.404 4.887 -2.099 1.00 0.00 12 ARG A O 5
ATOM 2851 N N . VAL A 1 13 ? 3.103 6.676 -2.506 1.00 0.00 13 VAL A N 5
ATOM 2852 C CA . VAL A 1 13 ? 3.123 6.504 -3.954 1.00 0.00 13 VAL A CA 5
ATOM 2853 C C . VAL A 1 13 ? 4.550 6.508 -4.494 1.00 0.00 13 VAL A C 5
ATOM 2854 O O . VAL A 1 13 ? 4.919 5.665 -5.313 1.00 0.00 13 VAL A O 5
ATOM 2867 N N . TYR A 1 14 ? 5.339 7.475 -4.043 1.00 0.00 14 TYR A N 5
ATOM 2868 C CA . TYR A 1 14 ? 6.722 7.613 -4.488 1.00 0.00 14 TYR A CA 5
ATOM 2869 C C . TYR A 1 14 ? 7.685 6.835 -3.593 1.00 0.00 14 TYR A C 5
ATOM 2870 O O . TYR A 1 14 ? 8.872 7.155 -3.522 1.00 0.00 14 TYR A O 5
ATOM 2888 N N . SER A 1 15 ? 7.174 5.814 -2.912 1.00 0.00 15 SER A N 5
ATOM 2889 C CA . SER A 1 15 ? 7.998 4.999 -2.027 1.00 0.00 15 SER A CA 5
ATOM 2890 C C . SER A 1 15 ? 9.019 4.193 -2.825 1.00 0.00 15 SER A C 5
ATOM 2891 O O . SER A 1 15 ? 9.094 4.308 -4.048 1.00 0.00 15 SER A O 5
ATOM 2899 N N . GLY A 1 16 ? 9.801 3.377 -2.125 1.00 0.00 16 GLY A N 5
ATOM 2900 C CA . GLY A 1 16 ? 10.804 2.564 -2.787 1.00 0.00 16 GLY A CA 5
ATOM 2901 C C . GLY A 1 16 ? 10.196 1.410 -3.559 1.00 0.00 16 GLY A C 5
ATOM 2902 O O . GLY A 1 16 ? 9.301 1.606 -4.380 1.00 0.00 16 GLY A O 5
ATOM 2906 N N . ARG A 1 17 ? 10.683 0.201 -3.294 1.00 0.00 17 ARG A N 5
ATOM 2907 C CA . ARG A 1 17 ? 10.180 -0.989 -3.970 1.00 0.00 17 ARG A CA 5
ATOM 2908 C C . ARG A 1 17 ? 8.711 -1.223 -3.634 1.00 0.00 17 ARG A C 5
ATOM 2909 O O . ARG A 1 17 ? 8.204 -0.714 -2.635 1.00 0.00 17 ARG A O 5
ATOM 2930 N N . SER A 1 18 ? 8.032 -1.998 -4.474 1.00 0.00 18 SER A N 5
ATOM 2931 C CA . SER A 1 18 ? 6.620 -2.298 -4.264 1.00 0.00 18 SER A CA 5
ATOM 2932 C C . SER A 1 18 ? 6.435 -3.216 -3.059 1.00 0.00 18 SER A C 5
ATOM 2933 O O . SER A 1 18 ? 7.405 -3.611 -2.413 1.00 0.00 18 SER A O 5
ATOM 2941 N N . CYS A 1 19 ? 5.183 -3.552 -2.765 1.00 0.00 19 CYS A N 5
ATOM 2942 C CA . CYS A 1 19 ? 4.872 -4.425 -1.639 1.00 0.00 19 CYS A CA 5
ATOM 2943 C C . CYS A 1 19 ? 5.331 -5.853 -1.916 1.00 0.00 19 CYS A C 5
ATOM 2944 O O . CYS A 1 19 ? 5.838 -6.153 -2.996 1.00 0.00 19 CYS A O 5
ATOM 2951 N N . CYS A 1 20 ? 5.148 -6.730 -0.933 1.00 0.00 20 CYS A N 5
ATOM 2952 C CA . CYS A 1 20 ? 5.543 -8.126 -1.073 1.00 0.00 20 CYS A CA 5
ATOM 2953 C C . CYS A 1 20 ? 4.814 -8.783 -2.240 1.00 0.00 20 CYS A C 5
ATOM 2954 O O . CYS A 1 20 ? 3.893 -8.204 -2.816 1.00 0.00 20 CYS A O 5
ATOM 2961 N N . PHE A 1 21 ? 5.231 -9.998 -2.586 1.00 0.00 21 PHE A N 5
ATOM 2962 C CA . PHE A 1 21 ? 4.617 -10.732 -3.685 1.00 0.00 21 PHE A CA 5
ATOM 2963 C C . PHE A 1 21 ? 3.122 -10.925 -3.445 1.00 0.00 21 PHE A C 5
ATOM 2964 O O . PHE A 1 21 ? 2.717 -11.521 -2.448 1.00 0.00 21 PHE A O 5
ATOM 2981 N N . GLY A 1 22 ? 2.310 -10.413 -4.363 1.00 0.00 22 GLY A N 5
ATOM 2982 C CA . GLY A 1 22 ? 0.870 -10.537 -4.230 1.00 0.00 22 GLY A CA 5
ATOM 2983 C C . GLY A 1 22 ? 0.268 -9.436 -3.378 1.00 0.00 22 GLY A C 5
ATOM 2984 O O . GLY A 1 22 ? -0.841 -9.577 -2.862 1.00 0.00 22 GLY A O 5
ATOM 2988 N N . TYR A 1 23 ? 1.000 -8.335 -3.228 1.00 0.00 23 TYR A N 5
ATOM 2989 C CA . TYR A 1 23 ? 0.530 -7.206 -2.433 1.00 0.00 23 TYR A CA 5
ATOM 2990 C C . TYR A 1 23 ? 0.811 -5.887 -3.144 1.00 0.00 23 TYR A C 5
ATOM 2991 O O . TYR A 1 23 ? 1.847 -5.726 -3.789 1.00 0.00 23 TYR A O 5
ATOM 3009 N N . TYR A 1 24 ? -0.117 -4.944 -3.019 1.00 0.00 24 TYR A N 5
ATOM 3010 C CA . TYR A 1 24 ? 0.034 -3.636 -3.649 1.00 0.00 24 TYR A CA 5
ATOM 3011 C C . TYR A 1 24 ? -0.026 -2.521 -2.612 1.00 0.00 24 TYR A C 5
ATOM 3012 O O . TYR A 1 24 ? -0.285 -2.768 -1.434 1.00 0.00 24 TYR A O 5
ATOM 3030 N N . CYS A 1 25 ? 0.214 -1.292 -3.057 1.00 0.00 25 CYS A N 5
ATOM 3031 C CA . CYS A 1 25 ? 0.187 -0.137 -2.167 1.00 0.00 25 CYS A CA 5
ATOM 3032 C C . CYS A 1 25 ? -0.920 0.833 -2.568 1.00 0.00 25 CYS A C 5
ATOM 3033 O O . CYS A 1 25 ? -0.898 1.397 -3.663 1.00 0.00 25 CYS A O 5
ATOM 3040 N N . ARG A 1 26 ? -1.887 1.021 -1.677 1.00 0.00 26 ARG A N 5
ATOM 3041 C CA . ARG A 1 26 ? -3.002 1.924 -1.938 1.00 0.00 26 ARG A CA 5
ATOM 3042 C C . ARG A 1 26 ? -2.887 3.189 -1.093 1.00 0.00 26 ARG A C 5
ATOM 3043 O O . ARG A 1 26 ? -2.666 3.121 0.116 1.00 0.00 26 ARG A O 5
ATOM 3064 N N . ARG A 1 27 ? -3.037 4.341 -1.739 1.00 0.00 27 ARG A N 5
ATOM 3065 C CA . ARG A 1 27 ? -2.948 5.621 -1.047 1.00 0.00 27 ARG A CA 5
ATOM 3066 C C . ARG A 1 27 ? -4.148 5.831 -0.130 1.00 0.00 27 ARG A C 5
ATOM 3067 O O . ARG A 1 27 ? -5.131 5.094 -0.198 1.00 0.00 27 ARG A O 5
ATOM 3088 N N . ASP A 1 28 ? -4.059 6.841 0.730 1.00 0.00 28 ASP A N 5
ATOM 3089 C CA . ASP A 1 28 ? -5.136 7.151 1.663 1.00 0.00 28 ASP A CA 5
ATOM 3090 C C . ASP A 1 28 ? -6.433 7.455 0.919 1.00 0.00 28 ASP A C 5
ATOM 3091 O O . ASP A 1 28 ? -7.464 6.830 1.168 1.00 0.00 28 ASP A O 5
ATOM 3100 N N . PHE A 1 29 ? -6.372 8.419 0.007 1.00 0.00 29 PHE A N 5
ATOM 3101 C CA . PHE A 1 29 ? -7.542 8.808 -0.772 1.00 0.00 29 PHE A CA 5
ATOM 3102 C C . PHE A 1 29 ? -7.126 9.404 -2.115 1.00 0.00 29 PHE A C 5
ATOM 3103 O O . PHE A 1 29 ? -5.972 9.787 -2.303 1.00 0.00 29 PHE A O 5
ATOM 3120 N N . PRO A 1 30 ? -8.066 9.490 -3.073 1.00 0.00 30 PRO A N 5
ATOM 3121 C CA . PRO A 1 30 ? -7.792 10.042 -4.403 1.00 0.00 30 PRO A CA 5
ATOM 3122 C C . PRO A 1 30 ? -7.083 11.391 -4.336 1.00 0.00 30 PRO A C 5
ATOM 3123 O O . PRO A 1 30 ? -7.723 12.433 -4.196 1.00 0.00 30 PRO A O 5
ATOM 3134 N N . GLY A 1 31 ? -5.758 11.362 -4.433 1.00 0.00 31 GLY A N 5
ATOM 3135 C CA . GLY A 1 31 ? -4.983 12.587 -4.380 1.00 0.00 31 GLY A CA 5
ATOM 3136 C C . GLY A 1 31 ? -4.184 12.710 -3.097 1.00 0.00 31 GLY A C 5
ATOM 3137 O O . GLY A 1 31 ? -3.932 13.815 -2.617 1.00 0.00 31 GLY A O 5
ATOM 3141 N N . SER A 1 32 ? -3.785 11.570 -2.542 1.00 0.00 32 SER A N 5
ATOM 3142 C CA . SER A 1 32 ? -3.010 11.551 -1.307 1.00 0.00 32 SER A CA 5
ATOM 3143 C C . SER A 1 32 ? -1.529 11.331 -1.597 1.00 0.00 32 SER A C 5
ATOM 3144 O O . SER A 1 32 ? -1.119 11.240 -2.754 1.00 0.00 32 SER A O 5
ATOM 3152 N N . ILE A 1 33 ? -0.731 11.250 -0.538 1.00 0.00 33 ILE A N 5
ATOM 3153 C CA . ILE A 1 33 ? 0.705 11.043 -0.676 1.00 0.00 33 ILE A CA 5
ATOM 3154 C C . ILE A 1 33 ? 1.142 9.737 -0.012 1.00 0.00 33 ILE A C 5
ATOM 3155 O O . ILE A 1 33 ? 2.050 9.061 -0.495 1.00 0.00 33 ILE A O 5
ATOM 3171 N N . PHE A 1 34 ? 0.492 9.381 1.093 1.00 0.00 34 PHE A N 5
ATOM 3172 C CA . PHE A 1 34 ? 0.823 8.153 1.810 1.00 0.00 34 PHE A CA 5
ATOM 3173 C C . PHE A 1 34 ? -0.422 7.306 2.050 1.00 0.00 34 PHE A C 5
ATOM 3174 O O . PHE A 1 34 ? -1.526 7.832 2.194 1.00 0.00 34 PHE A O 5
ATOM 3191 N N . GLY A 1 35 ? -0.236 5.990 2.089 1.00 0.00 35 GLY A N 5
ATOM 3192 C CA . GLY A 1 35 ? -1.351 5.088 2.310 1.00 0.00 35 GLY A CA 5
ATOM 3193 C C . GLY A 1 35 ? -0.942 3.836 3.061 1.00 0.00 35 GLY A C 5
ATOM 3194 O O . GLY A 1 35 ? 0.008 3.855 3.842 1.00 0.00 35 GLY A O 5
ATOM 3198 N N . THR A 1 36 ? -1.663 2.744 2.824 1.00 0.00 36 THR A N 5
ATOM 3199 C CA . THR A 1 36 ? -1.371 1.477 3.484 1.00 0.00 36 THR A CA 5
ATOM 3200 C C . THR A 1 36 ? -1.284 0.341 2.470 1.00 0.00 36 THR A C 5
ATOM 3201 O O . THR A 1 36 ? -1.924 0.383 1.419 1.00 0.00 36 THR A O 5
ATOM 3212 N N . CYS A 1 37 ? -0.486 -0.672 2.791 1.00 0.00 37 CYS A N 5
ATOM 3213 C CA . CYS A 1 37 ? -0.314 -1.820 1.906 1.00 0.00 37 CYS A CA 5
ATOM 3214 C C . CYS A 1 37 ? -1.361 -2.892 2.193 1.00 0.00 37 CYS A C 5
ATOM 3215 O O . CYS A 1 37 ? -1.575 -3.273 3.344 1.00 0.00 37 CYS A O 5
ATOM 3222 N N . SER A 1 38 ? -2.010 -3.374 1.138 1.00 0.00 38 SER A N 5
ATOM 3223 C CA . SER A 1 38 ? -3.036 -4.402 1.276 1.00 0.00 38 SER A CA 5
ATOM 3224 C C . SER A 1 38 ? -2.786 -5.552 0.304 1.00 0.00 38 SER A C 5
ATOM 3225 O O . SER A 1 38 ? -2.175 -5.368 -0.748 1.00 0.00 38 SER A O 5
ATOM 3233 N N . ARG A 1 39 ? -3.264 -6.739 0.667 1.00 0.00 39 ARG A N 5
ATOM 3234 C CA . ARG A 1 39 ? -3.093 -7.919 -0.172 1.00 0.00 39 ARG A CA 5
ATOM 3235 C C . ARG A 1 39 ? -3.886 -7.784 -1.468 1.00 0.00 39 ARG A C 5
ATOM 3236 O O . ARG A 1 39 ? -4.849 -7.021 -1.542 1.00 0.00 39 ARG A O 5
ATOM 3257 N N . ARG A 1 40 ? -3.475 -8.531 -2.487 1.00 0.00 40 ARG A N 5
ATOM 3258 C CA . ARG A 1 40 ? -4.147 -8.496 -3.779 1.00 0.00 40 ARG A CA 5
ATOM 3259 C C . ARG A 1 40 ? -5.336 -9.450 -3.800 1.00 0.00 40 ARG A C 5
ATOM 3260 O O . ARG A 1 40 ? -6.487 -9.022 -3.886 1.00 0.00 40 ARG A O 5
ATOM 3281 N N . ASN A 1 41 ? -5.052 -10.746 -3.720 1.00 0.00 41 ASN A N 5
ATOM 3282 C CA . ASN A 1 41 ? -6.099 -11.761 -3.728 1.00 0.00 41 ASN A CA 5
ATOM 3283 C C . ASN A 1 41 ? -6.058 -12.594 -2.451 1.00 0.00 41 ASN A C 5
ATOM 3284 O O . ASN A 1 41 ? -5.168 -12.427 -1.617 1.00 0.00 41 ASN A O 5
ATOM 3295 N N . PHE A 1 42 ? -7.029 -13.490 -2.304 1.00 0.00 42 PHE A N 5
ATOM 3296 C CA . PHE A 1 42 ? -7.104 -14.349 -1.128 1.00 0.00 42 PHE A CA 5
ATOM 3297 C C . PHE A 1 42 ? -6.334 -15.647 -1.351 1.00 0.00 42 PHE A C 5
ATOM 3298 O O . PHE A 1 42 ? -6.093 -15.998 -2.526 1.00 0.00 42 PHE A O 5
ATOM 3316 N N . TYR A 1 1 ? 16.394 -3.424 -2.433 1.00 0.00 1 TYR A N 6
ATOM 3317 C CA . TYR A 1 1 ? 15.493 -3.529 -1.255 1.00 0.00 1 TYR A CA 6
ATOM 3318 C C . TYR A 1 1 ? 15.096 -4.978 -0.993 1.00 0.00 1 TYR A C 6
ATOM 3319 O O . TYR A 1 1 ? 14.378 -5.588 -1.785 1.00 0.00 1 TYR A O 6
ATOM 3339 N N . VAL A 1 2 ? 15.569 -5.524 0.123 1.00 0.00 2 VAL A N 6
ATOM 3340 C CA . VAL A 1 2 ? 15.262 -6.901 0.488 1.00 0.00 2 VAL A CA 6
ATOM 3341 C C . VAL A 1 2 ? 13.953 -6.985 1.266 1.00 0.00 2 VAL A C 6
ATOM 3342 O O . VAL A 1 2 ? 13.000 -7.631 0.830 1.00 0.00 2 VAL A O 6
ATOM 3355 N N . SER A 1 3 ? 13.913 -6.327 2.420 1.00 0.00 3 SER A N 6
ATOM 3356 C CA . SER A 1 3 ? 12.720 -6.327 3.259 1.00 0.00 3 SER A CA 6
ATOM 3357 C C . SER A 1 3 ? 11.538 -5.705 2.522 1.00 0.00 3 SER A C 6
ATOM 3358 O O . SER A 1 3 ? 11.489 -4.492 2.319 1.00 0.00 3 SER A O 6
ATOM 3366 N N . CYS A 1 4 ? 10.586 -6.544 2.126 1.00 0.00 4 CYS A N 6
ATOM 3367 C CA . CYS A 1 4 ? 9.404 -6.077 1.412 1.00 0.00 4 CYS A CA 6
ATOM 3368 C C . CYS A 1 4 ? 8.286 -5.723 2.388 1.00 0.00 4 CYS A C 6
ATOM 3369 O O . CYS A 1 4 ? 8.261 -6.204 3.521 1.00 0.00 4 CYS A O 6
ATOM 3376 N N . LEU A 1 5 ? 7.363 -4.877 1.940 1.00 0.00 5 LEU A N 6
ATOM 3377 C CA . LEU A 1 5 ? 6.242 -4.458 2.774 1.00 0.00 5 LEU A CA 6
ATOM 3378 C C . LEU A 1 5 ? 5.161 -5.532 2.816 1.00 0.00 5 LEU A C 6
ATOM 3379 O O . LEU A 1 5 ? 4.823 -6.127 1.791 1.00 0.00 5 LEU A O 6
ATOM 3395 N N . PHE A 1 6 ? 4.620 -5.775 4.005 1.00 0.00 6 PHE A N 6
ATOM 3396 C CA . PHE A 1 6 ? 3.575 -6.777 4.181 1.00 0.00 6 PHE A CA 6
ATOM 3397 C C . PHE A 1 6 ? 2.253 -6.120 4.562 1.00 0.00 6 PHE A C 6
ATOM 3398 O O . PHE A 1 6 ? 2.177 -4.901 4.716 1.00 0.00 6 PHE A O 6
ATOM 3415 N N . ARG A 1 7 ? 1.212 -6.933 4.713 1.00 0.00 7 ARG A N 6
ATOM 3416 C CA . ARG A 1 7 ? -0.109 -6.429 5.078 1.00 0.00 7 ARG A CA 6
ATOM 3417 C C . ARG A 1 7 ? -0.042 -5.581 6.344 1.00 0.00 7 ARG A C 6
ATOM 3418 O O . ARG A 1 7 ? 0.552 -5.984 7.344 1.00 0.00 7 ARG A O 6
ATOM 3439 N N . GLY A 1 8 ? -0.656 -4.403 6.293 1.00 0.00 8 GLY A N 6
ATOM 3440 C CA . GLY A 1 8 ? -0.654 -3.514 7.439 1.00 0.00 8 GLY A CA 6
ATOM 3441 C C . GLY A 1 8 ? 0.606 -2.674 7.519 1.00 0.00 8 GLY A C 6
ATOM 3442 O O . GLY A 1 8 ? 1.001 -2.236 8.599 1.00 0.00 8 GLY A O 6
ATOM 3446 N N . ALA A 1 9 ? 1.238 -2.447 6.371 1.00 0.00 9 ALA A N 6
ATOM 3447 C CA . ALA A 1 9 ? 2.460 -1.654 6.315 1.00 0.00 9 ALA A CA 6
ATOM 3448 C C . ALA A 1 9 ? 2.206 -0.303 5.657 1.00 0.00 9 ALA A C 6
ATOM 3449 O O . ALA A 1 9 ? 1.258 -0.144 4.887 1.00 0.00 9 ALA A O 6
ATOM 3456 N N . ARG A 1 10 ? 3.060 0.668 5.965 1.00 0.00 10 ARG A N 6
ATOM 3457 C CA . ARG A 1 10 ? 2.930 2.008 5.404 1.00 0.00 10 ARG A CA 6
ATOM 3458 C C . ARG A 1 10 ? 3.745 2.143 4.122 1.00 0.00 10 ARG A C 6
ATOM 3459 O O . ARG A 1 10 ? 4.896 1.711 4.057 1.00 0.00 10 ARG A O 6
ATOM 3480 N N . CYS A 1 11 ? 3.139 2.745 3.104 1.00 0.00 11 CYS A N 6
ATOM 3481 C CA . CYS A 1 11 ? 3.805 2.938 1.822 1.00 0.00 11 CYS A CA 6
ATOM 3482 C C . CYS A 1 11 ? 3.245 4.160 1.101 1.00 0.00 11 CYS A C 6
ATOM 3483 O O . CYS A 1 11 ? 2.033 4.371 1.068 1.00 0.00 11 CYS A O 6
ATOM 3490 N N . ARG A 1 12 ? 4.133 4.965 0.526 1.00 0.00 12 ARG A N 6
ATOM 3491 C CA . ARG A 1 12 ? 3.721 6.167 -0.189 1.00 0.00 12 ARG A CA 6
ATOM 3492 C C . ARG A 1 12 ? 3.721 5.938 -1.697 1.00 0.00 12 ARG A C 6
ATOM 3493 O O . ARG A 1 12 ? 4.257 4.943 -2.185 1.00 0.00 12 ARG A O 6
ATOM 3514 N N . VAL A 1 13 ? 3.111 6.865 -2.429 1.00 0.00 13 VAL A N 6
ATOM 3515 C CA . VAL A 1 13 ? 3.033 6.769 -3.883 1.00 0.00 13 VAL A CA 6
ATOM 3516 C C . VAL A 1 13 ? 4.416 6.620 -4.509 1.00 0.00 13 VAL A C 6
ATOM 3517 O O . VAL A 1 13 ? 4.647 5.728 -5.326 1.00 0.00 13 VAL A O 6
ATOM 3530 N N . TYR A 1 14 ? 5.328 7.508 -4.131 1.00 0.00 14 TYR A N 6
ATOM 3531 C CA . TYR A 1 14 ? 6.686 7.495 -4.662 1.00 0.00 14 TYR A CA 6
ATOM 3532 C C . TYR A 1 14 ? 7.622 6.644 -3.806 1.00 0.00 14 TYR A C 6
ATOM 3533 O O . TYR A 1 14 ? 8.831 6.872 -3.781 1.00 0.00 14 TYR A O 6
ATOM 3551 N N . SER A 1 15 ? 7.061 5.661 -3.105 1.00 0.00 15 SER A N 6
ATOM 3552 C CA . SER A 1 15 ? 7.856 4.784 -2.255 1.00 0.00 15 SER A CA 6
ATOM 3553 C C . SER A 1 15 ? 8.842 3.968 -3.086 1.00 0.00 15 SER A C 6
ATOM 3554 O O . SER A 1 15 ? 8.739 3.915 -4.311 1.00 0.00 15 SER A O 6
ATOM 3562 N N . GLY A 1 16 ? 9.793 3.333 -2.410 1.00 0.00 16 GLY A N 6
ATOM 3563 C CA . GLY A 1 16 ? 10.781 2.527 -3.103 1.00 0.00 16 GLY A CA 6
ATOM 3564 C C . GLY A 1 16 ? 10.180 1.274 -3.707 1.00 0.00 16 GLY A C 6
ATOM 3565 O O . GLY A 1 16 ? 9.217 1.344 -4.468 1.00 0.00 16 GLY A O 6
ATOM 3569 N N . ARG A 1 17 ? 10.752 0.123 -3.367 1.00 0.00 17 ARG A N 6
ATOM 3570 C CA . ARG A 1 17 ? 10.265 -1.153 -3.881 1.00 0.00 17 ARG A CA 6
ATOM 3571 C C . ARG A 1 17 ? 8.814 -1.385 -3.469 1.00 0.00 17 ARG A C 6
ATOM 3572 O O . ARG A 1 17 ? 8.365 -0.887 -2.437 1.00 0.00 17 ARG A O 6
ATOM 3593 N N . SER A 1 18 ? 8.088 -2.144 -4.283 1.00 0.00 18 SER A N 6
ATOM 3594 C CA . SER A 1 18 ? 6.689 -2.442 -4.001 1.00 0.00 18 SER A CA 6
ATOM 3595 C C . SER A 1 18 ? 6.563 -3.377 -2.803 1.00 0.00 18 SER A C 6
ATOM 3596 O O . SER A 1 18 ? 7.561 -3.749 -2.186 1.00 0.00 18 SER A O 6
ATOM 3604 N N . CYS A 1 19 ? 5.330 -3.753 -2.480 1.00 0.00 19 CYS A N 6
ATOM 3605 C CA . CYS A 1 19 ? 5.073 -4.645 -1.356 1.00 0.00 19 CYS A CA 6
ATOM 3606 C C . CYS A 1 19 ? 5.563 -6.057 -1.659 1.00 0.00 19 CYS A C 6
ATOM 3607 O O . CYS A 1 19 ? 6.124 -6.315 -2.724 1.00 0.00 19 CYS A O 6
ATOM 3614 N N . CYS A 1 20 ? 5.346 -6.969 -0.717 1.00 0.00 20 CYS A N 6
ATOM 3615 C CA . CYS A 1 20 ? 5.764 -8.356 -0.886 1.00 0.00 20 CYS A CA 6
ATOM 3616 C C . CYS A 1 20 ? 4.968 -9.030 -1.997 1.00 0.00 20 CYS A C 6
ATOM 3617 O O . CYS A 1 20 ? 3.993 -8.472 -2.502 1.00 0.00 20 CYS A O 6
ATOM 3624 N N . PHE A 1 21 ? 5.387 -10.232 -2.377 1.00 0.00 21 PHE A N 6
ATOM 3625 C CA . PHE A 1 21 ? 4.709 -10.979 -3.431 1.00 0.00 21 PHE A CA 6
ATOM 3626 C C . PHE A 1 21 ? 3.247 -11.226 -3.069 1.00 0.00 21 PHE A C 6
ATOM 3627 O O . PHE A 1 21 ? 2.948 -11.910 -2.090 1.00 0.00 21 PHE A O 6
ATOM 3644 N N . GLY A 1 22 ? 2.344 -10.664 -3.864 1.00 0.00 22 GLY A N 6
ATOM 3645 C CA . GLY A 1 22 ? 0.925 -10.833 -3.611 1.00 0.00 22 GLY A CA 6
ATOM 3646 C C . GLY A 1 22 ? 0.325 -9.677 -2.830 1.00 0.00 22 GLY A C 6
ATOM 3647 O O . GLY A 1 22 ? -0.787 -9.781 -2.313 1.00 0.00 22 GLY A O 6
ATOM 3651 N N . TYR A 1 23 ? 1.062 -8.572 -2.742 1.00 0.00 23 TYR A N 6
ATOM 3652 C CA . TYR A 1 23 ? 0.591 -7.396 -2.020 1.00 0.00 23 TYR A CA 6
ATOM 3653 C C . TYR A 1 23 ? 0.959 -6.118 -2.768 1.00 0.00 23 TYR A C 6
ATOM 3654 O O . TYR A 1 23 ? 2.005 -6.044 -3.413 1.00 0.00 23 TYR A O 6
ATOM 3672 N N . TYR A 1 24 ? 0.092 -5.113 -2.680 1.00 0.00 24 TYR A N 6
ATOM 3673 C CA . TYR A 1 24 ? 0.330 -3.839 -3.351 1.00 0.00 24 TYR A CA 6
ATOM 3674 C C . TYR A 1 24 ? 0.032 -2.666 -2.422 1.00 0.00 24 TYR A C 6
ATOM 3675 O O . TYR A 1 24 ? -0.466 -2.852 -1.312 1.00 0.00 24 TYR A O 6
ATOM 3693 N N . CYS A 1 25 ? 0.344 -1.460 -2.885 1.00 0.00 25 CYS A N 6
ATOM 3694 C CA . CYS A 1 25 ? 0.112 -0.254 -2.095 1.00 0.00 25 CYS A CA 6
ATOM 3695 C C . CYS A 1 25 ? -1.139 0.478 -2.572 1.00 0.00 25 CYS A C 6
ATOM 3696 O O . CYS A 1 25 ? -1.495 0.421 -3.749 1.00 0.00 25 CYS A O 6
ATOM 3703 N N . ARG A 1 26 ? -1.801 1.168 -1.648 1.00 0.00 26 ARG A N 6
ATOM 3704 C CA . ARG A 1 26 ? -3.011 1.915 -1.971 1.00 0.00 26 ARG A CA 6
ATOM 3705 C C . ARG A 1 26 ? -3.035 3.253 -1.238 1.00 0.00 26 ARG A C 6
ATOM 3706 O O . ARG A 1 26 ? -2.703 3.329 -0.055 1.00 0.00 26 ARG A O 6
ATOM 3727 N N . ARG A 1 27 ? -3.429 4.306 -1.948 1.00 0.00 27 ARG A N 6
ATOM 3728 C CA . ARG A 1 27 ? -3.495 5.641 -1.362 1.00 0.00 27 ARG A CA 6
ATOM 3729 C C . ARG A 1 27 ? -4.646 5.742 -0.367 1.00 0.00 27 ARG A C 6
ATOM 3730 O O . ARG A 1 27 ? -5.387 4.780 -0.157 1.00 0.00 27 ARG A O 6
ATOM 3751 N N . ASP A 1 28 ? -4.791 6.913 0.245 1.00 0.00 28 ASP A N 6
ATOM 3752 C CA . ASP A 1 28 ? -5.852 7.142 1.219 1.00 0.00 28 ASP A CA 6
ATOM 3753 C C . ASP A 1 28 ? -7.113 7.666 0.540 1.00 0.00 28 ASP A C 6
ATOM 3754 O O . ASP A 1 28 ? -8.198 7.109 0.707 1.00 0.00 28 ASP A O 6
ATOM 3763 N N . PHE A 1 29 ? -6.963 8.742 -0.224 1.00 0.00 29 PHE A N 6
ATOM 3764 C CA . PHE A 1 29 ? -8.090 9.345 -0.927 1.00 0.00 29 PHE A CA 6
ATOM 3765 C C . PHE A 1 29 ? -7.605 10.211 -2.087 1.00 0.00 29 PHE A C 6
ATOM 3766 O O . PHE A 1 29 ? -6.445 10.622 -2.121 1.00 0.00 29 PHE A O 6
ATOM 3783 N N . PRO A 1 30 ? -8.490 10.507 -3.055 1.00 0.00 30 PRO A N 6
ATOM 3784 C CA . PRO A 1 30 ? -8.149 11.332 -4.217 1.00 0.00 30 PRO A CA 6
ATOM 3785 C C . PRO A 1 30 ? -7.462 12.633 -3.815 1.00 0.00 30 PRO A C 6
ATOM 3786 O O . PRO A 1 30 ? -8.115 13.596 -3.415 1.00 0.00 30 PRO A O 6
ATOM 3797 N N . GLY A 1 31 ? -6.137 12.650 -3.923 1.00 0.00 31 GLY A N 6
ATOM 3798 C CA . GLY A 1 31 ? -5.378 13.834 -3.566 1.00 0.00 31 GLY A CA 6
ATOM 3799 C C . GLY A 1 31 ? -4.464 13.601 -2.378 1.00 0.00 31 GLY A C 6
ATOM 3800 O O . GLY A 1 31 ? -4.115 14.539 -1.661 1.00 0.00 31 GLY A O 6
ATOM 3804 N N . SER A 1 32 ? -4.073 12.346 -2.170 1.00 0.00 32 SER A N 6
ATOM 3805 C CA . SER A 1 32 ? -3.195 11.993 -1.061 1.00 0.00 32 SER A CA 6
ATOM 3806 C C . SER A 1 32 ? -1.795 11.658 -1.566 1.00 0.00 32 SER A C 6
ATOM 3807 O O . SER A 1 32 ? -1.564 11.574 -2.772 1.00 0.00 32 SER A O 6
ATOM 3815 N N . ILE A 1 33 ? -0.864 11.466 -0.637 1.00 0.00 33 ILE A N 6
ATOM 3816 C CA . ILE A 1 33 ? 0.510 11.140 -0.990 1.00 0.00 33 ILE A CA 6
ATOM 3817 C C . ILE A 1 33 ? 0.926 9.793 -0.403 1.00 0.00 33 ILE A C 6
ATOM 3818 O O . ILE A 1 33 ? 1.504 8.956 -1.097 1.00 0.00 33 ILE A O 6
ATOM 3834 N N . PHE A 1 34 ? 0.624 9.586 0.877 1.00 0.00 34 PHE A N 6
ATOM 3835 C CA . PHE A 1 34 ? 0.963 8.334 1.550 1.00 0.00 34 PHE A CA 6
ATOM 3836 C C . PHE A 1 34 ? -0.269 7.451 1.716 1.00 0.00 34 PHE A C 6
ATOM 3837 O O . PHE A 1 34 ? -1.397 7.943 1.768 1.00 0.00 34 PHE A O 6
ATOM 3854 N N . GLY A 1 35 ? -0.046 6.142 1.795 1.00 0.00 35 GLY A N 6
ATOM 3855 C CA . GLY A 1 35 ? -1.147 5.209 1.952 1.00 0.00 35 GLY A CA 6
ATOM 3856 C C . GLY A 1 35 ? -0.748 3.962 2.717 1.00 0.00 35 GLY A C 6
ATOM 3857 O O . GLY A 1 35 ? 0.142 4.005 3.566 1.00 0.00 35 GLY A O 6
ATOM 3861 N N . THR A 1 36 ? -1.408 2.848 2.416 1.00 0.00 36 THR A N 6
ATOM 3862 C CA . THR A 1 36 ? -1.118 1.583 3.081 1.00 0.00 36 THR A CA 6
ATOM 3863 C C . THR A 1 36 ? -0.992 0.450 2.067 1.00 0.00 36 THR A C 6
ATOM 3864 O O . THR A 1 36 ? -1.208 0.647 0.872 1.00 0.00 36 THR A O 6
ATOM 3875 N N . CYS A 1 37 ? -0.637 -0.735 2.553 1.00 0.00 37 CYS A N 6
ATOM 3876 C CA . CYS A 1 37 ? -0.480 -1.899 1.689 1.00 0.00 37 CYS A CA 6
ATOM 3877 C C . CYS A 1 37 ? -1.634 -2.881 1.874 1.00 0.00 37 CYS A C 6
ATOM 3878 O O . CYS A 1 37 ? -2.035 -3.180 2.999 1.00 0.00 37 CYS A O 6
ATOM 3885 N N . SER A 1 38 ? -2.164 -3.379 0.761 1.00 0.00 38 SER A N 6
ATOM 3886 C CA . SER A 1 38 ? -3.270 -4.328 0.796 1.00 0.00 38 SER A CA 6
ATOM 3887 C C . SER A 1 38 ? -2.976 -5.545 -0.076 1.00 0.00 38 SER A C 6
ATOM 3888 O O . SER A 1 38 ? -2.242 -5.453 -1.059 1.00 0.00 38 SER A O 6
ATOM 3896 N N . ARG A 1 39 ? -3.554 -6.684 0.292 1.00 0.00 39 ARG A N 6
ATOM 3897 C CA . ARG A 1 39 ? -3.354 -7.919 -0.458 1.00 0.00 39 ARG A CA 6
ATOM 3898 C C . ARG A 1 39 ? -3.976 -7.819 -1.847 1.00 0.00 39 ARG A C 6
ATOM 3899 O O . ARG A 1 39 ? -5.140 -7.446 -1.992 1.00 0.00 39 ARG A O 6
ATOM 3920 N N . ARG A 1 40 ? -3.193 -8.157 -2.866 1.00 0.00 40 ARG A N 6
ATOM 3921 C CA . ARG A 1 40 ? -3.667 -8.108 -4.243 1.00 0.00 40 ARG A CA 6
ATOM 3922 C C . ARG A 1 40 ? -4.670 -9.225 -4.511 1.00 0.00 40 ARG A C 6
ATOM 3923 O O . ARG A 1 40 ? -4.338 -10.237 -5.130 1.00 0.00 40 ARG A O 6
ATOM 3944 N N . ASN A 1 41 ? -5.898 -9.036 -4.041 1.00 0.00 41 ASN A N 6
ATOM 3945 C CA . ASN A 1 41 ? -6.950 -10.028 -4.228 1.00 0.00 41 ASN A CA 6
ATOM 3946 C C . ASN A 1 41 ? -8.289 -9.355 -4.514 1.00 0.00 41 ASN A C 6
ATOM 3947 O O . ASN A 1 41 ? -9.340 -9.837 -4.091 1.00 0.00 41 ASN A O 6
ATOM 3958 N N . PHE A 1 42 ? -8.242 -8.240 -5.235 1.00 0.00 42 PHE A N 6
ATOM 3959 C CA . PHE A 1 42 ? -9.453 -7.501 -5.577 1.00 0.00 42 PHE A CA 6
ATOM 3960 C C . PHE A 1 42 ? -9.211 -6.589 -6.775 1.00 0.00 42 PHE A C 6
ATOM 3961 O O . PHE A 1 42 ? -8.273 -6.866 -7.551 1.00 0.00 42 PHE A O 6
ATOM 3979 N N . TYR A 1 1 ? 19.829 -5.162 3.587 1.00 0.00 1 TYR A N 7
ATOM 3980 C CA . TYR A 1 1 ? 19.447 -5.192 5.023 1.00 0.00 1 TYR A CA 7
ATOM 3981 C C . TYR A 1 1 ? 18.012 -4.716 5.222 1.00 0.00 1 TYR A C 7
ATOM 3982 O O . TYR A 1 1 ? 17.692 -4.078 6.226 1.00 0.00 1 TYR A O 7
ATOM 4002 N N . VAL A 1 2 ? 17.149 -5.031 4.260 1.00 0.00 2 VAL A N 7
ATOM 4003 C CA . VAL A 1 2 ? 15.749 -4.635 4.330 1.00 0.00 2 VAL A CA 7
ATOM 4004 C C . VAL A 1 2 ? 14.848 -5.691 3.697 1.00 0.00 2 VAL A C 7
ATOM 4005 O O . VAL A 1 2 ? 15.325 -6.610 3.034 1.00 0.00 2 VAL A O 7
ATOM 4018 N N . SER A 1 3 ? 13.543 -5.550 3.907 1.00 0.00 3 SER A N 7
ATOM 4019 C CA . SER A 1 3 ? 12.575 -6.492 3.356 1.00 0.00 3 SER A CA 7
ATOM 4020 C C . SER A 1 3 ? 11.479 -5.758 2.589 1.00 0.00 3 SER A C 7
ATOM 4021 O O . SER A 1 3 ? 11.568 -4.552 2.362 1.00 0.00 3 SER A O 7
ATOM 4029 N N . CYS A 1 4 ? 10.446 -6.495 2.194 1.00 0.00 4 CYS A N 7
ATOM 4030 C CA . CYS A 1 4 ? 9.332 -5.913 1.452 1.00 0.00 4 CYS A CA 7
ATOM 4031 C C . CYS A 1 4 ? 8.248 -5.416 2.402 1.00 0.00 4 CYS A C 7
ATOM 4032 O O . CYS A 1 4 ? 8.344 -5.593 3.616 1.00 0.00 4 CYS A O 7
ATOM 4039 N N . LEU A 1 5 ? 7.216 -4.794 1.841 1.00 0.00 5 LEU A N 7
ATOM 4040 C CA . LEU A 1 5 ? 6.112 -4.272 2.639 1.00 0.00 5 LEU A CA 7
ATOM 4041 C C . LEU A 1 5 ? 4.960 -5.270 2.695 1.00 0.00 5 LEU A C 7
ATOM 4042 O O . LEU A 1 5 ? 4.418 -5.666 1.663 1.00 0.00 5 LEU A O 7
ATOM 4058 N N . PHE A 1 6 ? 4.590 -5.672 3.906 1.00 0.00 6 PHE A N 7
ATOM 4059 C CA . PHE A 1 6 ? 3.502 -6.623 4.097 1.00 0.00 6 PHE A CA 7
ATOM 4060 C C . PHE A 1 6 ? 2.203 -5.903 4.440 1.00 0.00 6 PHE A C 7
ATOM 4061 O O . PHE A 1 6 ? 2.177 -4.679 4.574 1.00 0.00 6 PHE A O 7
ATOM 4078 N N . ARG A 1 7 ? 1.125 -6.670 4.580 1.00 0.00 7 ARG A N 7
ATOM 4079 C CA . ARG A 1 7 ? -0.180 -6.105 4.908 1.00 0.00 7 ARG A CA 7
ATOM 4080 C C . ARG A 1 7 ? -0.121 -5.310 6.208 1.00 0.00 7 ARG A C 7
ATOM 4081 O O . ARG A 1 7 ? 0.511 -5.732 7.178 1.00 0.00 7 ARG A O 7
ATOM 4102 N N . GLY A 1 8 ? -0.784 -4.158 6.222 1.00 0.00 8 GLY A N 7
ATOM 4103 C CA . GLY A 1 8 ? -0.794 -3.322 7.408 1.00 0.00 8 GLY A CA 7
ATOM 4104 C C . GLY A 1 8 ? 0.489 -2.533 7.573 1.00 0.00 8 GLY A C 7
ATOM 4105 O O . GLY A 1 8 ? 0.878 -2.193 8.691 1.00 0.00 8 GLY A O 7
ATOM 4109 N N . ALA A 1 9 ? 1.149 -2.240 6.458 1.00 0.00 9 ALA A N 7
ATOM 4110 C CA . ALA A 1 9 ? 2.396 -1.485 6.483 1.00 0.00 9 ALA A CA 7
ATOM 4111 C C . ALA A 1 9 ? 2.219 -0.110 5.848 1.00 0.00 9 ALA A C 7
ATOM 4112 O O . ALA A 1 9 ? 1.258 0.127 5.116 1.00 0.00 9 ALA A O 7
ATOM 4119 N N . ARG A 1 10 ? 3.151 0.792 6.133 1.00 0.00 10 ARG A N 7
ATOM 4120 C CA . ARG A 1 10 ? 3.098 2.144 5.590 1.00 0.00 10 ARG A CA 7
ATOM 4121 C C . ARG A 1 10 ? 3.835 2.223 4.257 1.00 0.00 10 ARG A C 7
ATOM 4122 O O . ARG A 1 10 ? 4.988 1.805 4.147 1.00 0.00 10 ARG A O 7
ATOM 4143 N N . CYS A 1 11 ? 3.162 2.762 3.245 1.00 0.00 11 CYS A N 7
ATOM 4144 C CA . CYS A 1 11 ? 3.753 2.896 1.919 1.00 0.00 11 CYS A CA 7
ATOM 4145 C C . CYS A 1 11 ? 3.138 4.071 1.167 1.00 0.00 11 CYS A C 7
ATOM 4146 O O . CYS A 1 11 ? 1.918 4.235 1.144 1.00 0.00 11 CYS A O 7
ATOM 4153 N N . ARG A 1 12 ? 3.988 4.887 0.552 1.00 0.00 12 ARG A N 7
ATOM 4154 C CA . ARG A 1 12 ? 3.523 6.046 -0.200 1.00 0.00 12 ARG A CA 7
ATOM 4155 C C . ARG A 1 12 ? 3.625 5.798 -1.702 1.00 0.00 12 ARG A C 7
ATOM 4156 O O . ARG A 1 12 ? 4.147 4.773 -2.138 1.00 0.00 12 ARG A O 7
ATOM 4177 N N . VAL A 1 13 ? 3.116 6.741 -2.487 1.00 0.00 13 VAL A N 7
ATOM 4178 C CA . VAL A 1 13 ? 3.148 6.622 -3.940 1.00 0.00 13 VAL A CA 7
ATOM 4179 C C . VAL A 1 13 ? 4.580 6.550 -4.461 1.00 0.00 13 VAL A C 7
ATOM 4180 O O . VAL A 1 13 ? 4.920 5.670 -5.252 1.00 0.00 13 VAL A O 7
ATOM 4193 N N . TYR A 1 14 ? 5.408 7.491 -4.024 1.00 0.00 14 TYR A N 7
ATOM 4194 C CA . TYR A 1 14 ? 6.801 7.555 -4.454 1.00 0.00 14 TYR A CA 7
ATOM 4195 C C . TYR A 1 14 ? 7.719 6.763 -3.524 1.00 0.00 14 TYR A C 7
ATOM 4196 O O . TYR A 1 14 ? 8.921 7.021 -3.463 1.00 0.00 14 TYR A O 7
ATOM 4214 N N . SER A 1 15 ? 7.154 5.800 -2.800 1.00 0.00 15 SER A N 7
ATOM 4215 C CA . SER A 1 15 ? 7.936 4.981 -1.881 1.00 0.00 15 SER A CA 7
ATOM 4216 C C . SER A 1 15 ? 8.998 4.184 -2.632 1.00 0.00 15 SER A C 7
ATOM 4217 O O . SER A 1 15 ? 9.115 4.284 -3.853 1.00 0.00 15 SER A O 7
ATOM 4225 N N . GLY A 1 16 ? 9.767 3.391 -1.894 1.00 0.00 16 GLY A N 7
ATOM 4226 C CA . GLY A 1 16 ? 10.807 2.587 -2.508 1.00 0.00 16 GLY A CA 7
ATOM 4227 C C . GLY A 1 16 ? 10.247 1.545 -3.454 1.00 0.00 16 GLY A C 7
ATOM 4228 O O . GLY A 1 16 ? 9.494 1.870 -4.372 1.00 0.00 16 GLY A O 7
ATOM 4232 N N . ARG A 1 17 ? 10.615 0.288 -3.232 1.00 0.00 17 ARG A N 7
ATOM 4233 C CA . ARG A 1 17 ? 10.144 -0.807 -4.071 1.00 0.00 17 ARG A CA 7
ATOM 4234 C C . ARG A 1 17 ? 8.686 -1.136 -3.766 1.00 0.00 17 ARG A C 7
ATOM 4235 O O . ARG A 1 17 ? 8.111 -0.621 -2.808 1.00 0.00 17 ARG A O 7
ATOM 4256 N N . SER A 1 18 ? 8.095 -1.996 -4.588 1.00 0.00 18 SER A N 7
ATOM 4257 C CA . SER A 1 18 ? 6.704 -2.393 -4.406 1.00 0.00 18 SER A CA 7
ATOM 4258 C C . SER A 1 18 ? 6.545 -3.268 -3.167 1.00 0.00 18 SER A C 7
ATOM 4259 O O . SER A 1 18 ? 7.528 -3.627 -2.517 1.00 0.00 18 SER A O 7
ATOM 4267 N N . CYS A 1 19 ? 5.301 -3.609 -2.844 1.00 0.00 19 CYS A N 7
ATOM 4268 C CA . CYS A 1 19 ? 5.013 -4.442 -1.683 1.00 0.00 19 CYS A CA 7
ATOM 4269 C C . CYS A 1 19 ? 5.485 -5.875 -1.910 1.00 0.00 19 CYS A C 7
ATOM 4270 O O . CYS A 1 19 ? 6.081 -6.187 -2.941 1.00 0.00 19 CYS A O 7
ATOM 4277 N N . CYS A 1 20 ? 5.213 -6.742 -0.940 1.00 0.00 20 CYS A N 7
ATOM 4278 C CA . CYS A 1 20 ? 5.610 -8.142 -1.033 1.00 0.00 20 CYS A CA 7
ATOM 4279 C C . CYS A 1 20 ? 4.858 -8.847 -2.156 1.00 0.00 20 CYS A C 7
ATOM 4280 O O . CYS A 1 20 ? 3.994 -8.257 -2.805 1.00 0.00 20 CYS A O 7
ATOM 4287 N N . PHE A 1 21 ? 5.192 -10.114 -2.381 1.00 0.00 21 PHE A N 7
ATOM 4288 C CA . PHE A 1 21 ? 4.548 -10.901 -3.426 1.00 0.00 21 PHE A CA 7
ATOM 4289 C C . PHE A 1 21 ? 3.067 -11.104 -3.119 1.00 0.00 21 PHE A C 7
ATOM 4290 O O . PHE A 1 21 ? 2.711 -11.710 -2.109 1.00 0.00 21 PHE A O 7
ATOM 4307 N N . GLY A 1 22 ? 2.211 -10.593 -3.997 1.00 0.00 22 GLY A N 7
ATOM 4308 C CA . GLY A 1 22 ? 0.779 -10.729 -3.801 1.00 0.00 22 GLY A CA 7
ATOM 4309 C C . GLY A 1 22 ? 0.171 -9.557 -3.051 1.00 0.00 22 GLY A C 7
ATOM 4310 O O . GLY A 1 22 ? -1.016 -9.569 -2.732 1.00 0.00 22 GLY A O 7
ATOM 4314 N N . TYR A 1 23 ? 0.985 -8.542 -2.770 1.00 0.00 23 TYR A N 7
ATOM 4315 C CA . TYR A 1 23 ? 0.513 -7.362 -2.053 1.00 0.00 23 TYR A CA 7
ATOM 4316 C C . TYR A 1 23 ? 0.869 -6.089 -2.815 1.00 0.00 23 TYR A C 7
ATOM 4317 O O . TYR A 1 23 ? 1.959 -5.975 -3.376 1.00 0.00 23 TYR A O 7
ATOM 4335 N N . TYR A 1 24 ? -0.054 -5.132 -2.830 1.00 0.00 24 TYR A N 7
ATOM 4336 C CA . TYR A 1 24 ? 0.171 -3.867 -3.523 1.00 0.00 24 TYR A CA 7
ATOM 4337 C C . TYR A 1 24 ? 0.086 -2.693 -2.553 1.00 0.00 24 TYR A C 7
ATOM 4338 O O . TYR A 1 24 ? -0.109 -2.879 -1.351 1.00 0.00 24 TYR A O 7
ATOM 4356 N N . CYS A 1 25 ? 0.231 -1.482 -3.083 1.00 0.00 25 CYS A N 7
ATOM 4357 C CA . CYS A 1 25 ? 0.168 -0.275 -2.265 1.00 0.00 25 CYS A CA 7
ATOM 4358 C C . CYS A 1 25 ? -0.835 0.718 -2.842 1.00 0.00 25 CYS A C 7
ATOM 4359 O O . CYS A 1 25 ? -0.617 1.283 -3.914 1.00 0.00 25 CYS A O 7
ATOM 4366 N N . ARG A 1 26 ? -1.935 0.926 -2.125 1.00 0.00 26 ARG A N 7
ATOM 4367 C CA . ARG A 1 26 ? -2.972 1.851 -2.568 1.00 0.00 26 ARG A CA 7
ATOM 4368 C C . ARG A 1 26 ? -2.990 3.106 -1.702 1.00 0.00 26 ARG A C 7
ATOM 4369 O O . ARG A 1 26 ? -2.755 3.043 -0.495 1.00 0.00 26 ARG A O 7
ATOM 4390 N N . ARG A 1 27 ? -3.273 4.245 -2.326 1.00 0.00 27 ARG A N 7
ATOM 4391 C CA . ARG A 1 27 ? -3.324 5.515 -1.611 1.00 0.00 27 ARG A CA 7
ATOM 4392 C C . ARG A 1 27 ? -4.557 5.585 -0.717 1.00 0.00 27 ARG A C 7
ATOM 4393 O O . ARG A 1 27 ? -5.444 4.735 -0.799 1.00 0.00 27 ARG A O 7
ATOM 4414 N N . ASP A 1 28 ? -4.605 6.601 0.139 1.00 0.00 28 ASP A N 7
ATOM 4415 C CA . ASP A 1 28 ? -5.729 6.780 1.050 1.00 0.00 28 ASP A CA 7
ATOM 4416 C C . ASP A 1 28 ? -6.954 7.310 0.311 1.00 0.00 28 ASP A C 7
ATOM 4417 O O . ASP A 1 28 ? -7.924 6.584 0.097 1.00 0.00 28 ASP A O 7
ATOM 4426 N N . PHE A 1 29 ? -6.900 8.580 -0.075 1.00 0.00 29 PHE A N 7
ATOM 4427 C CA . PHE A 1 29 ? -8.006 9.210 -0.790 1.00 0.00 29 PHE A CA 7
ATOM 4428 C C . PHE A 1 29 ? -7.488 10.070 -1.939 1.00 0.00 29 PHE A C 7
ATOM 4429 O O . PHE A 1 29 ? -6.318 10.450 -1.962 1.00 0.00 29 PHE A O 7
ATOM 4446 N N . PRO A 1 30 ? -8.358 10.394 -2.912 1.00 0.00 30 PRO A N 7
ATOM 4447 C CA . PRO A 1 30 ? -7.984 11.217 -4.066 1.00 0.00 30 PRO A CA 7
ATOM 4448 C C . PRO A 1 30 ? -7.318 12.523 -3.646 1.00 0.00 30 PRO A C 7
ATOM 4449 O O . PRO A 1 30 ? -7.983 13.457 -3.199 1.00 0.00 30 PRO A O 7
ATOM 4460 N N . GLY A 1 31 ? -5.997 12.578 -3.792 1.00 0.00 31 GLY A N 7
ATOM 4461 C CA . GLY A 1 31 ? -5.258 13.771 -3.423 1.00 0.00 31 GLY A CA 7
ATOM 4462 C C . GLY A 1 31 ? -4.312 13.531 -2.261 1.00 0.00 31 GLY A C 7
ATOM 4463 O O . GLY A 1 31 ? -3.936 14.467 -1.555 1.00 0.00 31 GLY A O 7
ATOM 4467 N N . SER A 1 32 ? -3.925 12.275 -2.062 1.00 0.00 32 SER A N 7
ATOM 4468 C CA . SER A 1 32 ? -3.018 11.916 -0.979 1.00 0.00 32 SER A CA 7
ATOM 4469 C C . SER A 1 32 ? -1.654 11.511 -1.528 1.00 0.00 32 SER A C 7
ATOM 4470 O O . SER A 1 32 ? -1.502 11.270 -2.726 1.00 0.00 32 SER A O 7
ATOM 4478 N N . ILE A 1 33 ? -0.662 11.439 -0.645 1.00 0.00 33 ILE A N 7
ATOM 4479 C CA . ILE A 1 33 ? 0.688 11.065 -1.046 1.00 0.00 33 ILE A CA 7
ATOM 4480 C C . ILE A 1 33 ? 1.099 9.731 -0.425 1.00 0.00 33 ILE A C 7
ATOM 4481 O O . ILE A 1 33 ? 1.874 8.977 -1.015 1.00 0.00 33 ILE A O 7
ATOM 4497 N N . PHE A 1 34 ? 0.575 9.442 0.763 1.00 0.00 34 PHE A N 7
ATOM 4498 C CA . PHE A 1 34 ? 0.890 8.196 1.454 1.00 0.00 34 PHE A CA 7
ATOM 4499 C C . PHE A 1 34 ? -0.316 7.264 1.488 1.00 0.00 34 PHE A C 7
ATOM 4500 O O . PHE A 1 34 ? -1.460 7.706 1.379 1.00 0.00 34 PHE A O 7
ATOM 4517 N N . GLY A 1 35 ? -0.050 5.970 1.642 1.00 0.00 35 GLY A N 7
ATOM 4518 C CA . GLY A 1 35 ? -1.120 4.990 1.690 1.00 0.00 35 GLY A CA 7
ATOM 4519 C C . GLY A 1 35 ? -0.765 3.790 2.545 1.00 0.00 35 GLY A C 7
ATOM 4520 O O . GLY A 1 35 ? 0.084 3.880 3.433 1.00 0.00 35 GLY A O 7
ATOM 4524 N N . THR A 1 36 ? -1.414 2.661 2.278 1.00 0.00 36 THR A N 7
ATOM 4525 C CA . THR A 1 36 ? -1.161 1.439 3.030 1.00 0.00 36 THR A CA 7
ATOM 4526 C C . THR A 1 36 ? -1.051 0.237 2.097 1.00 0.00 36 THR A C 7
ATOM 4527 O O . THR A 1 36 ? -1.507 0.282 0.954 1.00 0.00 36 THR A O 7
ATOM 4538 N N . CYS A 1 37 ? -0.444 -0.836 2.593 1.00 0.00 37 CYS A N 7
ATOM 4539 C CA . CYS A 1 37 ? -0.274 -2.052 1.806 1.00 0.00 37 CYS A CA 7
ATOM 4540 C C . CYS A 1 37 ? -1.379 -3.057 2.112 1.00 0.00 37 CYS A C 7
ATOM 4541 O O . CYS A 1 37 ? -1.625 -3.391 3.271 1.00 0.00 37 CYS A O 7
ATOM 4548 N N . SER A 1 38 ? -2.045 -3.536 1.065 1.00 0.00 38 SER A N 7
ATOM 4549 C CA . SER A 1 38 ? -3.124 -4.503 1.223 1.00 0.00 38 SER A CA 7
ATOM 4550 C C . SER A 1 38 ? -2.931 -5.696 0.292 1.00 0.00 38 SER A C 7
ATOM 4551 O O . SER A 1 38 ? -2.379 -5.560 -0.801 1.00 0.00 38 SER A O 7
ATOM 4559 N N . ARG A 1 39 ? -3.391 -6.863 0.732 1.00 0.00 39 ARG A N 7
ATOM 4560 C CA . ARG A 1 39 ? -3.272 -8.083 -0.060 1.00 0.00 39 ARG A CA 7
ATOM 4561 C C . ARG A 1 39 ? -3.947 -7.922 -1.419 1.00 0.00 39 ARG A C 7
ATOM 4562 O O . ARG A 1 39 ? -4.958 -7.232 -1.542 1.00 0.00 39 ARG A O 7
ATOM 4583 N N . ARG A 1 40 ? -3.380 -8.565 -2.435 1.00 0.00 40 ARG A N 7
ATOM 4584 C CA . ARG A 1 40 ? -3.929 -8.494 -3.783 1.00 0.00 40 ARG A CA 7
ATOM 4585 C C . ARG A 1 40 ? -5.096 -9.462 -3.948 1.00 0.00 40 ARG A C 7
ATOM 4586 O O . ARG A 1 40 ? -4.953 -10.664 -3.731 1.00 0.00 40 ARG A O 7
ATOM 4607 N N . ASN A 1 41 ? -6.250 -8.928 -4.334 1.00 0.00 41 ASN A N 7
ATOM 4608 C CA . ASN A 1 41 ? -7.442 -9.745 -4.529 1.00 0.00 41 ASN A CA 7
ATOM 4609 C C . ASN A 1 41 ? -8.057 -9.491 -5.901 1.00 0.00 41 ASN A C 7
ATOM 4610 O O . ASN A 1 41 ? -7.762 -8.486 -6.550 1.00 0.00 41 ASN A O 7
ATOM 4621 N N . PHE A 1 42 ? -8.912 -10.409 -6.339 1.00 0.00 42 PHE A N 7
ATOM 4622 C CA . PHE A 1 42 ? -9.569 -10.285 -7.636 1.00 0.00 42 PHE A CA 7
ATOM 4623 C C . PHE A 1 42 ? -10.607 -9.168 -7.615 1.00 0.00 42 PHE A C 7
ATOM 4624 O O . PHE A 1 42 ? -11.529 -9.234 -6.777 1.00 0.00 42 PHE A O 7
ATOM 4642 N N . TYR A 1 1 ? 20.663 -4.390 3.608 1.00 0.00 1 TYR A N 8
ATOM 4643 C CA . TYR A 1 1 ? 19.457 -5.170 3.990 1.00 0.00 1 TYR A CA 8
ATOM 4644 C C . TYR A 1 1 ? 18.209 -4.629 3.301 1.00 0.00 1 TYR A C 8
ATOM 4645 O O . TYR A 1 1 ? 17.821 -3.479 3.510 1.00 0.00 1 TYR A O 8
ATOM 4665 N N . VAL A 1 2 ? 17.584 -5.465 2.479 1.00 0.00 2 VAL A N 8
ATOM 4666 C CA . VAL A 1 2 ? 16.379 -5.071 1.758 1.00 0.00 2 VAL A CA 8
ATOM 4667 C C . VAL A 1 2 ? 15.244 -6.061 2.002 1.00 0.00 2 VAL A C 8
ATOM 4668 O O . VAL A 1 2 ? 15.479 -7.212 2.370 1.00 0.00 2 VAL A O 8
ATOM 4681 N N . SER A 1 3 ? 14.012 -5.605 1.793 1.00 0.00 3 SER A N 8
ATOM 4682 C CA . SER A 1 3 ? 12.841 -6.452 1.989 1.00 0.00 3 SER A CA 8
ATOM 4683 C C . SER A 1 3 ? 11.596 -5.803 1.395 1.00 0.00 3 SER A C 8
ATOM 4684 O O . SER A 1 3 ? 11.659 -4.705 0.841 1.00 0.00 3 SER A O 8
ATOM 4692 N N . CYS A 1 4 ? 10.463 -6.489 1.514 1.00 0.00 4 CYS A N 8
ATOM 4693 C CA . CYS A 1 4 ? 9.202 -5.979 0.988 1.00 0.00 4 CYS A CA 8
ATOM 4694 C C . CYS A 1 4 ? 8.283 -5.528 2.118 1.00 0.00 4 CYS A C 8
ATOM 4695 O O . CYS A 1 4 ? 8.658 -5.568 3.290 1.00 0.00 4 CYS A O 8
ATOM 4702 N N . LEU A 1 5 ? 7.077 -5.101 1.759 1.00 0.00 5 LEU A N 8
ATOM 4703 C CA . LEU A 1 5 ? 6.103 -4.642 2.743 1.00 0.00 5 LEU A CA 8
ATOM 4704 C C . LEU A 1 5 ? 4.916 -5.598 2.819 1.00 0.00 5 LEU A C 8
ATOM 4705 O O . LEU A 1 5 ? 4.461 -6.120 1.802 1.00 0.00 5 LEU A O 8
ATOM 4721 N N . PHE A 1 6 ? 4.421 -5.822 4.031 1.00 0.00 6 PHE A N 8
ATOM 4722 C CA . PHE A 1 6 ? 3.286 -6.715 4.241 1.00 0.00 6 PHE A CA 8
ATOM 4723 C C . PHE A 1 6 ? 2.047 -5.933 4.663 1.00 0.00 6 PHE A C 8
ATOM 4724 O O . PHE A 1 6 ? 2.128 -4.747 4.985 1.00 0.00 6 PHE A O 8
ATOM 4741 N N . ARG A 1 7 ? 0.899 -6.606 4.660 1.00 0.00 7 ARG A N 8
ATOM 4742 C CA . ARG A 1 7 ? -0.363 -5.980 5.043 1.00 0.00 7 ARG A CA 8
ATOM 4743 C C . ARG A 1 7 ? -0.233 -5.248 6.376 1.00 0.00 7 ARG A C 8
ATOM 4744 O O . ARG A 1 7 ? 0.355 -5.766 7.325 1.00 0.00 7 ARG A O 8
ATOM 4765 N N . GLY A 1 8 ? -0.787 -4.041 6.439 1.00 0.00 8 GLY A N 8
ATOM 4766 C CA . GLY A 1 8 ? -0.724 -3.259 7.658 1.00 0.00 8 GLY A CA 8
ATOM 4767 C C . GLY A 1 8 ? 0.568 -2.473 7.777 1.00 0.00 8 GLY A C 8
ATOM 4768 O O . GLY A 1 8 ? 1.019 -2.172 8.882 1.00 0.00 8 GLY A O 8
ATOM 4772 N N . ALA A 1 9 ? 1.164 -2.141 6.636 1.00 0.00 9 ALA A N 8
ATOM 4773 C CA . ALA A 1 9 ? 2.410 -1.386 6.617 1.00 0.00 9 ALA A CA 8
ATOM 4774 C C . ALA A 1 9 ? 2.215 -0.024 5.961 1.00 0.00 9 ALA A C 8
ATOM 4775 O O . ALA A 1 9 ? 1.268 0.180 5.200 1.00 0.00 9 ALA A O 8
ATOM 4782 N N . ARG A 1 10 ? 3.114 0.907 6.261 1.00 0.00 10 ARG A N 8
ATOM 4783 C CA . ARG A 1 10 ? 3.039 2.251 5.699 1.00 0.00 10 ARG A CA 8
ATOM 4784 C C . ARG A 1 10 ? 3.809 2.337 4.386 1.00 0.00 10 ARG A C 8
ATOM 4785 O O . ARG A 1 10 ? 5.001 2.034 4.331 1.00 0.00 10 ARG A O 8
ATOM 4806 N N . CYS A 1 11 ? 3.120 2.754 3.329 1.00 0.00 11 CYS A N 8
ATOM 4807 C CA . CYS A 1 11 ? 3.736 2.883 2.015 1.00 0.00 11 CYS A CA 8
ATOM 4808 C C . CYS A 1 11 ? 3.167 4.081 1.264 1.00 0.00 11 CYS A C 8
ATOM 4809 O O . CYS A 1 11 ? 1.953 4.283 1.228 1.00 0.00 11 CYS A O 8
ATOM 4816 N N . ARG A 1 12 ? 4.050 4.875 0.668 1.00 0.00 12 ARG A N 8
ATOM 4817 C CA . ARG A 1 12 ? 3.632 6.053 -0.081 1.00 0.00 12 ARG A CA 8
ATOM 4818 C C . ARG A 1 12 ? 3.689 5.795 -1.584 1.00 0.00 12 ARG A C 8
ATOM 4819 O O . ARG A 1 12 ? 4.345 4.859 -2.039 1.00 0.00 12 ARG A O 8
ATOM 4840 N N . VAL A 1 13 ? 2.992 6.631 -2.348 1.00 0.00 13 VAL A N 8
ATOM 4841 C CA . VAL A 1 13 ? 2.955 6.496 -3.801 1.00 0.00 13 VAL A CA 8
ATOM 4842 C C . VAL A 1 13 ? 4.358 6.433 -4.397 1.00 0.00 13 VAL A C 8
ATOM 4843 O O . VAL A 1 13 ? 4.656 5.569 -5.222 1.00 0.00 13 VAL A O 8
ATOM 4856 N N . TYR A 1 14 ? 5.206 7.369 -3.990 1.00 0.00 14 TYR A N 8
ATOM 4857 C CA . TYR A 1 14 ? 6.573 7.443 -4.494 1.00 0.00 14 TYR A CA 8
ATOM 4858 C C . TYR A 1 14 ? 7.543 6.635 -3.633 1.00 0.00 14 TYR A C 8
ATOM 4859 O O . TYR A 1 14 ? 8.737 6.930 -3.591 1.00 0.00 14 TYR A O 8
ATOM 4877 N N . SER A 1 15 ? 7.030 5.615 -2.951 1.00 0.00 15 SER A N 8
ATOM 4878 C CA . SER A 1 15 ? 7.864 4.773 -2.100 1.00 0.00 15 SER A CA 8
ATOM 4879 C C . SER A 1 15 ? 8.878 3.997 -2.932 1.00 0.00 15 SER A C 8
ATOM 4880 O O . SER A 1 15 ? 8.816 3.997 -4.161 1.00 0.00 15 SER A O 8
ATOM 4888 N N . GLY A 1 16 ? 9.808 3.332 -2.254 1.00 0.00 16 GLY A N 8
ATOM 4889 C CA . GLY A 1 16 ? 10.818 2.557 -2.949 1.00 0.00 16 GLY A CA 8
ATOM 4890 C C . GLY A 1 16 ? 10.226 1.381 -3.699 1.00 0.00 16 GLY A C 8
ATOM 4891 O O . GLY A 1 16 ? 9.326 1.551 -4.522 1.00 0.00 16 GLY A O 8
ATOM 4895 N N . ARG A 1 17 ? 10.728 0.186 -3.412 1.00 0.00 17 ARG A N 8
ATOM 4896 C CA . ARG A 1 17 ? 10.241 -1.023 -4.063 1.00 0.00 17 ARG A CA 8
ATOM 4897 C C . ARG A 1 17 ? 8.773 -1.269 -3.721 1.00 0.00 17 ARG A C 8
ATOM 4898 O O . ARG A 1 17 ? 8.254 -0.725 -2.747 1.00 0.00 17 ARG A O 8
ATOM 4919 N N . SER A 1 18 ? 8.111 -2.091 -4.528 1.00 0.00 18 SER A N 8
ATOM 4920 C CA . SER A 1 18 ? 6.704 -2.407 -4.309 1.00 0.00 18 SER A CA 8
ATOM 4921 C C . SER A 1 18 ? 6.532 -3.275 -3.067 1.00 0.00 18 SER A C 8
ATOM 4922 O O . SER A 1 18 ? 7.507 -3.643 -2.414 1.00 0.00 18 SER A O 8
ATOM 4930 N N . CYS A 1 19 ? 5.284 -3.599 -2.746 1.00 0.00 19 CYS A N 8
ATOM 4931 C CA . CYS A 1 19 ? 4.984 -4.424 -1.582 1.00 0.00 19 CYS A CA 8
ATOM 4932 C C . CYS A 1 19 ? 5.440 -5.863 -1.806 1.00 0.00 19 CYS A C 8
ATOM 4933 O O . CYS A 1 19 ? 6.023 -6.184 -2.841 1.00 0.00 19 CYS A O 8
ATOM 4940 N N . CYS A 1 20 ? 5.171 -6.723 -0.830 1.00 0.00 20 CYS A N 8
ATOM 4941 C CA . CYS A 1 20 ? 5.555 -8.127 -0.922 1.00 0.00 20 CYS A CA 8
ATOM 4942 C C . CYS A 1 20 ? 4.839 -8.811 -2.081 1.00 0.00 20 CYS A C 8
ATOM 4943 O O . CYS A 1 20 ? 3.992 -8.210 -2.742 1.00 0.00 20 CYS A O 8
ATOM 4950 N N . PHE A 1 21 ? 5.185 -10.072 -2.324 1.00 0.00 21 PHE A N 8
ATOM 4951 C CA . PHE A 1 21 ? 4.575 -10.838 -3.404 1.00 0.00 21 PHE A CA 8
ATOM 4952 C C . PHE A 1 21 ? 3.066 -10.945 -3.210 1.00 0.00 21 PHE A C 8
ATOM 4953 O O . PHE A 1 21 ? 2.595 -11.494 -2.213 1.00 0.00 21 PHE A O 8
ATOM 4970 N N . GLY A 1 22 ? 2.312 -10.418 -4.169 1.00 0.00 22 GLY A N 8
ATOM 4971 C CA . GLY A 1 22 ? 0.864 -10.465 -4.085 1.00 0.00 22 GLY A CA 8
ATOM 4972 C C . GLY A 1 22 ? 0.289 -9.322 -3.270 1.00 0.00 22 GLY A C 8
ATOM 4973 O O . GLY A 1 22 ? -0.843 -9.402 -2.793 1.00 0.00 22 GLY A O 8
ATOM 4977 N N . TYR A 1 23 ? 1.069 -8.257 -3.107 1.00 0.00 23 TYR A N 8
ATOM 4978 C CA . TYR A 1 23 ? 0.628 -7.098 -2.342 1.00 0.00 23 TYR A CA 8
ATOM 4979 C C . TYR A 1 23 ? 1.017 -5.802 -3.046 1.00 0.00 23 TYR A C 8
ATOM 4980 O O . TYR A 1 23 ? 2.066 -5.720 -3.685 1.00 0.00 23 TYR A O 8
ATOM 4998 N N . TYR A 1 24 ? 0.162 -4.789 -2.924 1.00 0.00 24 TYR A N 8
ATOM 4999 C CA . TYR A 1 24 ? 0.417 -3.496 -3.548 1.00 0.00 24 TYR A CA 8
ATOM 5000 C C . TYR A 1 24 ? 0.217 -2.359 -2.551 1.00 0.00 24 TYR A C 8
ATOM 5001 O O . TYR A 1 24 ? -0.085 -2.593 -1.381 1.00 0.00 24 TYR A O 8
ATOM 5019 N N . CYS A 1 25 ? 0.386 -1.128 -3.023 1.00 0.00 25 CYS A N 8
ATOM 5020 C CA . CYS A 1 25 ? 0.222 0.046 -2.171 1.00 0.00 25 CYS A CA 8
ATOM 5021 C C . CYS A 1 25 ? -0.990 0.864 -2.602 1.00 0.00 25 CYS A C 8
ATOM 5022 O O . CYS A 1 25 ? -1.072 1.317 -3.745 1.00 0.00 25 CYS A O 8
ATOM 5029 N N . ARG A 1 26 ? -1.929 1.050 -1.681 1.00 0.00 26 ARG A N 8
ATOM 5030 C CA . ARG A 1 26 ? -3.139 1.813 -1.965 1.00 0.00 26 ARG A CA 8
ATOM 5031 C C . ARG A 1 26 ? -3.140 3.134 -1.201 1.00 0.00 26 ARG A C 8
ATOM 5032 O O . ARG A 1 26 ? -2.846 3.172 -0.007 1.00 0.00 26 ARG A O 8
ATOM 5053 N N . ARG A 1 27 ? -3.473 4.215 -1.899 1.00 0.00 27 ARG A N 8
ATOM 5054 C CA . ARG A 1 27 ? -3.512 5.538 -1.286 1.00 0.00 27 ARG A CA 8
ATOM 5055 C C . ARG A 1 27 ? -4.786 5.719 -0.467 1.00 0.00 27 ARG A C 8
ATOM 5056 O O . ARG A 1 27 ? -5.783 5.032 -0.690 1.00 0.00 27 ARG A O 8
ATOM 5077 N N . ASP A 1 28 ? -4.746 6.651 0.481 1.00 0.00 28 ASP A N 8
ATOM 5078 C CA . ASP A 1 28 ? -5.897 6.924 1.334 1.00 0.00 28 ASP A CA 8
ATOM 5079 C C . ASP A 1 28 ? -7.102 7.350 0.504 1.00 0.00 28 ASP A C 8
ATOM 5080 O O . ASP A 1 28 ? -8.112 6.648 0.449 1.00 0.00 28 ASP A O 8
ATOM 5089 N N . PHE A 1 29 ? -6.990 8.507 -0.141 1.00 0.00 29 PHE A N 8
ATOM 5090 C CA . PHE A 1 29 ? -8.071 9.030 -0.968 1.00 0.00 29 PHE A CA 8
ATOM 5091 C C . PHE A 1 29 ? -7.515 9.776 -2.178 1.00 0.00 29 PHE A C 8
ATOM 5092 O O . PHE A 1 29 ? -6.341 10.145 -2.204 1.00 0.00 29 PHE A O 8
ATOM 5109 N N . PRO A 1 30 ? -8.355 10.009 -3.204 1.00 0.00 30 PRO A N 8
ATOM 5110 C CA . PRO A 1 30 ? -7.938 10.713 -4.420 1.00 0.00 30 PRO A CA 8
ATOM 5111 C C . PRO A 1 30 ? -7.175 11.998 -4.114 1.00 0.00 30 PRO A C 8
ATOM 5112 O O . PRO A 1 30 ? -7.773 13.031 -3.810 1.00 0.00 30 PRO A O 8
ATOM 5123 N N . GLY A 1 31 ? -5.851 11.925 -4.195 1.00 0.00 31 GLY A N 8
ATOM 5124 C CA . GLY A 1 31 ? -5.024 13.086 -3.922 1.00 0.00 31 GLY A CA 8
ATOM 5125 C C . GLY A 1 31 ? -4.134 12.895 -2.708 1.00 0.00 31 GLY A C 8
ATOM 5126 O O . GLY A 1 31 ? -3.727 13.867 -2.070 1.00 0.00 31 GLY A O 8
ATOM 5130 N N . SER A 1 32 ? -3.831 11.641 -2.387 1.00 0.00 32 SER A N 8
ATOM 5131 C CA . SER A 1 32 ? -2.983 11.328 -1.243 1.00 0.00 32 SER A CA 8
ATOM 5132 C C . SER A 1 32 ? -1.605 10.865 -1.702 1.00 0.00 32 SER A C 8
ATOM 5133 O O . SER A 1 32 ? -1.452 10.334 -2.802 1.00 0.00 32 SER A O 8
ATOM 5141 N N . ILE A 1 33 ? -0.603 11.072 -0.854 1.00 0.00 33 ILE A N 8
ATOM 5142 C CA . ILE A 1 33 ? 0.761 10.677 -1.175 1.00 0.00 33 ILE A CA 8
ATOM 5143 C C . ILE A 1 33 ? 1.189 9.460 -0.356 1.00 0.00 33 ILE A C 8
ATOM 5144 O O . ILE A 1 33 ? 1.987 8.643 -0.814 1.00 0.00 33 ILE A O 8
ATOM 5160 N N . PHE A 1 34 ? 0.648 9.342 0.854 1.00 0.00 34 PHE A N 8
ATOM 5161 C CA . PHE A 1 34 ? 0.971 8.220 1.731 1.00 0.00 34 PHE A CA 8
ATOM 5162 C C . PHE A 1 34 ? -0.264 7.368 2.005 1.00 0.00 34 PHE A C 8
ATOM 5163 O O . PHE A 1 34 ? -1.373 7.886 2.134 1.00 0.00 34 PHE A O 8
ATOM 5180 N N . GLY A 1 35 ? -0.062 6.056 2.092 1.00 0.00 35 GLY A N 8
ATOM 5181 C CA . GLY A 1 35 ? -1.166 5.152 2.351 1.00 0.00 35 GLY A CA 8
ATOM 5182 C C . GLY A 1 35 ? -0.733 3.909 3.106 1.00 0.00 35 GLY A C 8
ATOM 5183 O O . GLY A 1 35 ? 0.154 3.969 3.957 1.00 0.00 35 GLY A O 8
ATOM 5187 N N . THR A 1 36 ? -1.363 2.781 2.794 1.00 0.00 36 THR A N 8
ATOM 5188 C CA . THR A 1 36 ? -1.039 1.519 3.448 1.00 0.00 36 THR A CA 8
ATOM 5189 C C . THR A 1 36 ? -0.987 0.378 2.437 1.00 0.00 36 THR A C 8
ATOM 5190 O O . THR A 1 36 ? -1.611 0.446 1.378 1.00 0.00 36 THR A O 8
ATOM 5201 N N . CYS A 1 37 ? -0.240 -0.668 2.771 1.00 0.00 37 CYS A N 8
ATOM 5202 C CA . CYS A 1 37 ? -0.106 -1.824 1.893 1.00 0.00 37 CYS A CA 8
ATOM 5203 C C . CYS A 1 37 ? -1.322 -2.738 2.006 1.00 0.00 37 CYS A C 8
ATOM 5204 O O . CYS A 1 37 ? -1.769 -3.060 3.106 1.00 0.00 37 CYS A O 8
ATOM 5211 N N . SER A 1 38 ? -1.853 -3.153 0.860 1.00 0.00 38 SER A N 8
ATOM 5212 C CA . SER A 1 38 ? -3.017 -4.031 0.829 1.00 0.00 38 SER A CA 8
ATOM 5213 C C . SER A 1 38 ? -2.773 -5.227 -0.086 1.00 0.00 38 SER A C 8
ATOM 5214 O O . SER A 1 38 ? -2.146 -5.098 -1.137 1.00 0.00 38 SER A O 8
ATOM 5222 N N . ARG A 1 39 ? -3.273 -6.389 0.321 1.00 0.00 39 ARG A N 8
ATOM 5223 C CA . ARG A 1 39 ? -3.108 -7.607 -0.464 1.00 0.00 39 ARG A CA 8
ATOM 5224 C C . ARG A 1 39 ? -3.803 -7.482 -1.815 1.00 0.00 39 ARG A C 8
ATOM 5225 O O . ARG A 1 39 ? -4.704 -6.662 -1.988 1.00 0.00 39 ARG A O 8
ATOM 5246 N N . ARG A 1 40 ? -3.376 -8.300 -2.772 1.00 0.00 40 ARG A N 8
ATOM 5247 C CA . ARG A 1 40 ? -3.958 -8.280 -4.110 1.00 0.00 40 ARG A CA 8
ATOM 5248 C C . ARG A 1 40 ? -5.284 -9.033 -4.137 1.00 0.00 40 ARG A C 8
ATOM 5249 O O . ARG A 1 40 ? -5.515 -9.935 -3.331 1.00 0.00 40 ARG A O 8
ATOM 5270 N N . ASN A 1 41 ? -6.152 -8.657 -5.069 1.00 0.00 41 ASN A N 8
ATOM 5271 C CA . ASN A 1 41 ? -7.457 -9.296 -5.203 1.00 0.00 41 ASN A CA 8
ATOM 5272 C C . ASN A 1 41 ? -8.036 -9.064 -6.594 1.00 0.00 41 ASN A C 8
ATOM 5273 O O . ASN A 1 41 ? -8.820 -8.138 -6.805 1.00 0.00 41 ASN A O 8
ATOM 5284 N N . PHE A 1 42 ? -7.645 -9.910 -7.542 1.00 0.00 42 PHE A N 8
ATOM 5285 C CA . PHE A 1 42 ? -8.125 -9.797 -8.913 1.00 0.00 42 PHE A CA 8
ATOM 5286 C C . PHE A 1 42 ? -7.731 -8.454 -9.519 1.00 0.00 42 PHE A C 8
ATOM 5287 O O . PHE A 1 42 ? -8.367 -8.044 -10.514 1.00 0.00 42 PHE A O 8
ATOM 5305 N N . TYR A 1 1 ? 18.293 -8.031 2.250 1.00 0.00 1 TYR A N 9
ATOM 5306 C CA . TYR A 1 1 ? 18.219 -7.271 0.975 1.00 0.00 1 TYR A CA 9
ATOM 5307 C C . TYR A 1 1 ? 16.806 -7.292 0.401 1.00 0.00 1 TYR A C 9
ATOM 5308 O O . TYR A 1 1 ? 16.213 -6.243 0.149 1.00 0.00 1 TYR A O 9
ATOM 5328 N N . VAL A 1 2 ? 16.273 -8.492 0.197 1.00 0.00 2 VAL A N 9
ATOM 5329 C CA . VAL A 1 2 ? 14.929 -8.649 -0.347 1.00 0.00 2 VAL A CA 9
ATOM 5330 C C . VAL A 1 2 ? 13.871 -8.237 0.674 1.00 0.00 2 VAL A C 9
ATOM 5331 O O . VAL A 1 2 ? 13.116 -9.072 1.175 1.00 0.00 2 VAL A O 9
ATOM 5344 N N . SER A 1 3 ? 13.819 -6.944 0.976 1.00 0.00 3 SER A N 9
ATOM 5345 C CA . SER A 1 3 ? 12.852 -6.423 1.936 1.00 0.00 3 SER A CA 9
ATOM 5346 C C . SER A 1 3 ? 11.666 -5.786 1.221 1.00 0.00 3 SER A C 9
ATOM 5347 O O . SER A 1 3 ? 11.833 -4.888 0.397 1.00 0.00 3 SER A O 9
ATOM 5355 N N . CYS A 1 4 ? 10.465 -6.259 1.543 1.00 0.00 4 CYS A N 9
ATOM 5356 C CA . CYS A 1 4 ? 9.248 -5.736 0.933 1.00 0.00 4 CYS A CA 9
ATOM 5357 C C . CYS A 1 4 ? 8.250 -5.299 2.000 1.00 0.00 4 CYS A C 9
ATOM 5358 O O . CYS A 1 4 ? 8.519 -5.405 3.196 1.00 0.00 4 CYS A O 9
ATOM 5365 N N . LEU A 1 5 ? 7.096 -4.808 1.559 1.00 0.00 5 LEU A N 9
ATOM 5366 C CA . LEU A 1 5 ? 6.058 -4.355 2.478 1.00 0.00 5 LEU A CA 9
ATOM 5367 C C . LEU A 1 5 ? 4.943 -5.390 2.592 1.00 0.00 5 LEU A C 9
ATOM 5368 O O . LEU A 1 5 ? 4.555 -6.012 1.604 1.00 0.00 5 LEU A O 9
ATOM 5384 N N . PHE A 1 6 ? 4.430 -5.567 3.806 1.00 0.00 6 PHE A N 9
ATOM 5385 C CA . PHE A 1 6 ? 3.357 -6.523 4.050 1.00 0.00 6 PHE A CA 9
ATOM 5386 C C . PHE A 1 6 ? 2.078 -5.807 4.471 1.00 0.00 6 PHE A C 9
ATOM 5387 O O . PHE A 1 6 ? 2.062 -4.586 4.627 1.00 0.00 6 PHE A O 9
ATOM 5404 N N . ARG A 1 7 ? 1.008 -6.574 4.653 1.00 0.00 7 ARG A N 9
ATOM 5405 C CA . ARG A 1 7 ? -0.277 -6.010 5.056 1.00 0.00 7 ARG A CA 9
ATOM 5406 C C . ARG A 1 7 ? -0.150 -5.249 6.371 1.00 0.00 7 ARG A C 9
ATOM 5407 O O . ARG A 1 7 ? 0.426 -5.750 7.337 1.00 0.00 7 ARG A O 9
ATOM 5428 N N . GLY A 1 8 ? -0.692 -4.037 6.401 1.00 0.00 8 GLY A N 9
ATOM 5429 C CA . GLY A 1 8 ? -0.630 -3.225 7.603 1.00 0.00 8 GLY A CA 9
ATOM 5430 C C . GLY A 1 8 ? 0.664 -2.442 7.707 1.00 0.00 8 GLY A C 9
ATOM 5431 O O . GLY A 1 8 ? 1.155 -2.184 8.805 1.00 0.00 8 GLY A O 9
ATOM 5435 N N . ALA A 1 9 ? 1.217 -2.064 6.559 1.00 0.00 9 ALA A N 9
ATOM 5436 C CA . ALA A 1 9 ? 2.461 -1.306 6.522 1.00 0.00 9 ALA A CA 9
ATOM 5437 C C . ALA A 1 9 ? 2.258 0.053 5.859 1.00 0.00 9 ALA A C 9
ATOM 5438 O O . ALA A 1 9 ? 1.300 0.253 5.111 1.00 0.00 9 ALA A O 9
ATOM 5445 N N . ARG A 1 10 ? 3.165 0.982 6.136 1.00 0.00 10 ARG A N 9
ATOM 5446 C CA . ARG A 1 10 ? 3.086 2.322 5.565 1.00 0.00 10 ARG A CA 9
ATOM 5447 C C . ARG A 1 10 ? 3.836 2.391 4.238 1.00 0.00 10 ARG A C 9
ATOM 5448 O O . ARG A 1 10 ? 4.991 1.978 4.145 1.00 0.00 10 ARG A O 9
ATOM 5469 N N . CYS A 1 11 ? 3.169 2.915 3.214 1.00 0.00 11 CYS A N 9
ATOM 5470 C CA . CYS A 1 11 ? 3.772 3.036 1.893 1.00 0.00 11 CYS A CA 9
ATOM 5471 C C . CYS A 1 11 ? 3.103 4.146 1.088 1.00 0.00 11 CYS A C 9
ATOM 5472 O O . CYS A 1 11 ? 1.876 4.231 1.031 1.00 0.00 11 CYS A O 9
ATOM 5479 N N . ARG A 1 12 ? 3.916 4.994 0.465 1.00 0.00 12 ARG A N 9
ATOM 5480 C CA . ARG A 1 12 ? 3.397 6.097 -0.338 1.00 0.00 12 ARG A CA 9
ATOM 5481 C C . ARG A 1 12 ? 3.429 5.751 -1.823 1.00 0.00 12 ARG A C 9
ATOM 5482 O O . ARG A 1 12 ? 3.890 4.678 -2.211 1.00 0.00 12 ARG A O 9
ATOM 5503 N N . VAL A 1 13 ? 2.934 6.667 -2.647 1.00 0.00 13 VAL A N 9
ATOM 5504 C CA . VAL A 1 13 ? 2.902 6.458 -4.090 1.00 0.00 13 VAL A CA 9
ATOM 5505 C C . VAL A 1 13 ? 4.311 6.338 -4.665 1.00 0.00 13 VAL A C 9
ATOM 5506 O O . VAL A 1 13 ? 4.616 5.395 -5.395 1.00 0.00 13 VAL A O 9
ATOM 5519 N N . TYR A 1 14 ? 5.160 7.307 -4.342 1.00 0.00 14 TYR A N 9
ATOM 5520 C CA . TYR A 1 14 ? 6.532 7.326 -4.836 1.00 0.00 14 TYR A CA 9
ATOM 5521 C C . TYR A 1 14 ? 7.488 6.610 -3.883 1.00 0.00 14 TYR A C 9
ATOM 5522 O O . TYR A 1 14 ? 8.693 6.865 -3.897 1.00 0.00 14 TYR A O 9
ATOM 5540 N N . SER A 1 15 ? 6.952 5.714 -3.058 1.00 0.00 15 SER A N 9
ATOM 5541 C CA . SER A 1 15 ? 7.770 4.969 -2.106 1.00 0.00 15 SER A CA 9
ATOM 5542 C C . SER A 1 15 ? 8.842 4.159 -2.827 1.00 0.00 15 SER A C 9
ATOM 5543 O O . SER A 1 15 ? 8.935 4.187 -4.054 1.00 0.00 15 SER A O 9
ATOM 5551 N N . GLY A 1 16 ? 9.648 3.437 -2.057 1.00 0.00 16 GLY A N 9
ATOM 5552 C CA . GLY A 1 16 ? 10.701 2.627 -2.641 1.00 0.00 16 GLY A CA 9
ATOM 5553 C C . GLY A 1 16 ? 10.155 1.512 -3.513 1.00 0.00 16 GLY A C 9
ATOM 5554 O O . GLY A 1 16 ? 9.371 1.760 -4.429 1.00 0.00 16 GLY A O 9
ATOM 5558 N N . ARG A 1 17 ? 10.568 0.283 -3.226 1.00 0.00 17 ARG A N 9
ATOM 5559 C CA . ARG A 1 17 ? 10.112 -0.872 -3.989 1.00 0.00 17 ARG A CA 9
ATOM 5560 C C . ARG A 1 17 ? 8.649 -1.178 -3.686 1.00 0.00 17 ARG A C 9
ATOM 5561 O O . ARG A 1 17 ? 8.080 -0.652 -2.730 1.00 0.00 17 ARG A O 9
ATOM 5582 N N . SER A 1 18 ? 8.046 -2.032 -4.507 1.00 0.00 18 SER A N 9
ATOM 5583 C CA . SER A 1 18 ? 6.649 -2.406 -4.326 1.00 0.00 18 SER A CA 9
ATOM 5584 C C . SER A 1 18 ? 6.476 -3.273 -3.084 1.00 0.00 18 SER A C 9
ATOM 5585 O O . SER A 1 18 ? 7.448 -3.608 -2.407 1.00 0.00 18 SER A O 9
ATOM 5593 N N . CYS A 1 19 ? 5.231 -3.634 -2.788 1.00 0.00 19 CYS A N 9
ATOM 5594 C CA . CYS A 1 19 ? 4.931 -4.462 -1.627 1.00 0.00 19 CYS A CA 9
ATOM 5595 C C . CYS A 1 19 ? 5.436 -5.888 -1.834 1.00 0.00 19 CYS A C 9
ATOM 5596 O O . CYS A 1 19 ? 6.055 -6.195 -2.852 1.00 0.00 19 CYS A O 9
ATOM 5603 N N . CYS A 1 20 ? 5.169 -6.753 -0.861 1.00 0.00 20 CYS A N 9
ATOM 5604 C CA . CYS A 1 20 ? 5.598 -8.145 -0.939 1.00 0.00 20 CYS A CA 9
ATOM 5605 C C . CYS A 1 20 ? 4.822 -8.893 -2.019 1.00 0.00 20 CYS A C 9
ATOM 5606 O O . CYS A 1 20 ? 3.901 -8.347 -2.626 1.00 0.00 20 CYS A O 9
ATOM 5613 N N . PHE A 1 21 ? 5.203 -10.144 -2.254 1.00 0.00 21 PHE A N 9
ATOM 5614 C CA . PHE A 1 21 ? 4.543 -10.966 -3.263 1.00 0.00 21 PHE A CA 9
ATOM 5615 C C . PHE A 1 21 ? 3.086 -11.219 -2.890 1.00 0.00 21 PHE A C 9
ATOM 5616 O O . PHE A 1 21 ? 2.792 -11.767 -1.828 1.00 0.00 21 PHE A O 9
ATOM 5633 N N . GLY A 1 22 ? 2.177 -10.815 -3.772 1.00 0.00 22 GLY A N 9
ATOM 5634 C CA . GLY A 1 22 ? 0.761 -11.006 -3.518 1.00 0.00 22 GLY A CA 9
ATOM 5635 C C . GLY A 1 22 ? 0.123 -9.815 -2.825 1.00 0.00 22 GLY A C 9
ATOM 5636 O O . GLY A 1 22 ? -1.022 -9.892 -2.379 1.00 0.00 22 GLY A O 9
ATOM 5640 N N . TYR A 1 23 ? 0.861 -8.712 -2.735 1.00 0.00 23 TYR A N 9
ATOM 5641 C CA . TYR A 1 23 ? 0.356 -7.504 -2.092 1.00 0.00 23 TYR A CA 9
ATOM 5642 C C . TYR A 1 23 ? 0.730 -6.264 -2.897 1.00 0.00 23 TYR A C 9
ATOM 5643 O O . TYR A 1 23 ? 1.635 -6.304 -3.730 1.00 0.00 23 TYR A O 9
ATOM 5661 N N . TYR A 1 24 ? 0.031 -5.164 -2.640 1.00 0.00 24 TYR A N 9
ATOM 5662 C CA . TYR A 1 24 ? 0.294 -3.911 -3.340 1.00 0.00 24 TYR A CA 9
ATOM 5663 C C . TYR A 1 24 ? -0.039 -2.713 -2.454 1.00 0.00 24 TYR A C 9
ATOM 5664 O O . TYR A 1 24 ? -0.776 -2.839 -1.476 1.00 0.00 24 TYR A O 9
ATOM 5682 N N . CYS A 1 25 ? 0.513 -1.555 -2.800 1.00 0.00 25 CYS A N 9
ATOM 5683 C CA . CYS A 1 25 ? 0.280 -0.337 -2.032 1.00 0.00 25 CYS A CA 9
ATOM 5684 C C . CYS A 1 25 ? -0.938 0.421 -2.554 1.00 0.00 25 CYS A C 9
ATOM 5685 O O . CYS A 1 25 ? -1.246 0.377 -3.745 1.00 0.00 25 CYS A O 9
ATOM 5692 N N . ARG A 1 26 ? -1.622 1.118 -1.652 1.00 0.00 26 ARG A N 9
ATOM 5693 C CA . ARG A 1 26 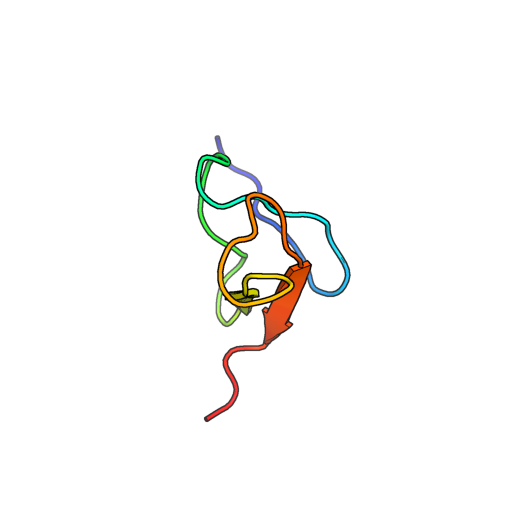? -2.804 1.892 -2.015 1.00 0.00 26 ARG A CA 9
ATOM 5694 C C . ARG A 1 26 ? -2.830 3.224 -1.274 1.00 0.00 26 ARG A C 9
ATOM 5695 O O . ARG A 1 26 ? -2.445 3.305 -0.106 1.00 0.00 26 ARG A O 9
ATOM 5716 N N . ARG A 1 27 ? -3.285 4.267 -1.959 1.00 0.00 27 ARG A N 9
ATOM 5717 C CA . ARG A 1 27 ? -3.362 5.598 -1.366 1.00 0.00 27 ARG A CA 9
ATOM 5718 C C . ARG A 1 27 ? -4.605 5.732 -0.491 1.00 0.00 27 ARG A C 9
ATOM 5719 O O . ARG A 1 27 ? -5.560 4.968 -0.630 1.00 0.00 27 ARG A O 9
ATOM 5740 N N . ASP A 1 28 ? -4.584 6.709 0.410 1.00 0.00 28 ASP A N 9
ATOM 5741 C CA . ASP A 1 28 ? -5.709 6.945 1.308 1.00 0.00 28 ASP A CA 9
ATOM 5742 C C . ASP A 1 28 ? -6.937 7.412 0.533 1.00 0.00 28 ASP A C 9
ATOM 5743 O O . ASP A 1 28 ? -8.030 6.868 0.692 1.00 0.00 28 ASP A O 9
ATOM 5752 N N . PHE A 1 29 ? -6.748 8.425 -0.306 1.00 0.00 29 PHE A N 9
ATOM 5753 C CA . PHE A 1 29 ? -7.840 8.968 -1.106 1.00 0.00 29 PHE A CA 9
ATOM 5754 C C . PHE A 1 29 ? -7.298 9.747 -2.303 1.00 0.00 29 PHE A C 9
ATOM 5755 O O . PHE A 1 29 ? -6.134 10.149 -2.314 1.00 0.00 29 PHE A O 9
ATOM 5772 N N . PRO A 1 30 ? -8.137 9.972 -3.329 1.00 0.00 30 PRO A N 9
ATOM 5773 C CA . PRO A 1 30 ? -7.738 10.708 -4.532 1.00 0.00 30 PRO A CA 9
ATOM 5774 C C . PRO A 1 30 ? -7.072 12.038 -4.197 1.00 0.00 30 PRO A C 9
ATOM 5775 O O . PRO A 1 30 ? -7.743 13.057 -4.029 1.00 0.00 30 PRO A O 9
ATOM 5786 N N . GLY A 1 31 ? -5.746 12.019 -4.101 1.00 0.00 31 GLY A N 9
ATOM 5787 C CA . GLY A 1 31 ? -5.007 13.227 -3.784 1.00 0.00 31 GLY A CA 9
ATOM 5788 C C . GLY A 1 31 ? -4.231 13.107 -2.486 1.00 0.00 31 GLY A C 9
ATOM 5789 O O . GLY A 1 31 ? -4.072 14.085 -1.756 1.00 0.00 31 GLY A O 9
ATOM 5793 N N . SER A 1 32 ? -3.748 11.902 -2.198 1.00 0.00 32 SER A N 9
ATOM 5794 C CA . SER A 1 32 ? -2.985 11.656 -0.980 1.00 0.00 32 SER A CA 9
ATOM 5795 C C . SER A 1 32 ? -1.503 11.481 -1.294 1.00 0.00 32 SER A C 9
ATOM 5796 O O . SER A 1 32 ? -1.105 11.445 -2.458 1.00 0.00 32 SER A O 9
ATOM 5804 N N . ILE A 1 33 ? -0.691 11.378 -0.247 1.00 0.00 33 ILE A N 9
ATOM 5805 C CA . ILE A 1 33 ? 0.747 11.212 -0.409 1.00 0.00 33 ILE A CA 9
ATOM 5806 C C . ILE A 1 33 ? 1.217 9.872 0.161 1.00 0.00 33 ILE A C 9
ATOM 5807 O O . ILE A 1 33 ? 2.169 9.277 -0.341 1.00 0.00 33 ILE A O 9
ATOM 5823 N N . PHE A 1 34 ? 0.544 9.400 1.208 1.00 0.00 34 PHE A N 9
ATOM 5824 C CA . PHE A 1 34 ? 0.904 8.130 1.830 1.00 0.00 34 PHE A CA 9
ATOM 5825 C C . PHE A 1 34 ? -0.333 7.276 2.088 1.00 0.00 34 PHE A C 9
ATOM 5826 O O . PHE A 1 34 ? -1.437 7.795 2.254 1.00 0.00 34 PHE A O 9
ATOM 5843 N N . GLY A 1 35 ? -0.138 5.961 2.121 1.00 0.00 35 GLY A N 9
ATOM 5844 C CA . GLY A 1 35 ? -1.243 5.052 2.359 1.00 0.00 35 GLY A CA 9
ATOM 5845 C C . GLY A 1 35 ? -0.811 3.794 3.087 1.00 0.00 35 GLY A C 9
ATOM 5846 O O . GLY A 1 35 ? 0.094 3.831 3.920 1.00 0.00 35 GLY A O 9
ATOM 5850 N N . THR A 1 36 ? -1.461 2.679 2.774 1.00 0.00 36 THR A N 9
ATOM 5851 C CA . THR A 1 36 ? -1.141 1.404 3.403 1.00 0.00 36 THR A CA 9
ATOM 5852 C C . THR A 1 36 ? -1.025 0.295 2.363 1.00 0.00 36 THR A C 9
ATOM 5853 O O . THR A 1 36 ? -1.467 0.449 1.225 1.00 0.00 36 THR A O 9
ATOM 5864 N N . CYS A 1 37 ? -0.426 -0.823 2.763 1.00 0.00 37 CYS A N 9
ATOM 5865 C CA . CYS A 1 37 ? -0.251 -1.959 1.865 1.00 0.00 37 CYS A CA 9
ATOM 5866 C C . CYS A 1 37 ? -1.374 -2.976 2.049 1.00 0.00 37 CYS A C 9
ATOM 5867 O O . CYS A 1 37 ? -1.692 -3.368 3.171 1.00 0.00 37 CYS A O 9
ATOM 5874 N N . SER A 1 38 ? -1.969 -3.399 0.939 1.00 0.00 38 SER A N 9
ATOM 5875 C CA . SER A 1 38 ? -3.056 -4.371 0.977 1.00 0.00 38 SER A CA 9
ATOM 5876 C C . SER A 1 38 ? -2.799 -5.514 -0.001 1.00 0.00 38 SER A C 9
ATOM 5877 O O . SER A 1 38 ? -1.955 -5.405 -0.890 1.00 0.00 38 SER A O 9
ATOM 5885 N N . ARG A 1 39 ? -3.532 -6.608 0.172 1.00 0.00 39 ARG A N 9
ATOM 5886 C CA . ARG A 1 39 ? -3.386 -7.773 -0.695 1.00 0.00 39 ARG A CA 9
ATOM 5887 C C . ARG A 1 39 ? -3.981 -7.500 -2.073 1.00 0.00 39 ARG A C 9
ATOM 5888 O O . ARG A 1 39 ? -5.093 -6.983 -2.187 1.00 0.00 39 ARG A O 9
ATOM 5909 N N . ARG A 1 40 ? -3.237 -7.852 -3.117 1.00 0.00 40 ARG A N 9
ATOM 5910 C CA . ARG A 1 40 ? -3.696 -7.645 -4.485 1.00 0.00 40 ARG A CA 9
ATOM 5911 C C . ARG A 1 40 ? -4.413 -8.884 -5.012 1.00 0.00 40 ARG A C 9
ATOM 5912 O O . ARG A 1 40 ? -3.869 -9.987 -4.983 1.00 0.00 40 ARG A O 9
ATOM 5933 N N . ASN A 1 41 ? -5.637 -8.693 -5.494 1.00 0.00 41 ASN A N 9
ATOM 5934 C CA . ASN A 1 41 ? -6.429 -9.795 -6.028 1.00 0.00 41 ASN A CA 9
ATOM 5935 C C . ASN A 1 41 ? -6.893 -9.494 -7.449 1.00 0.00 41 ASN A C 9
ATOM 5936 O O . ASN A 1 41 ? -7.535 -8.474 -7.701 1.00 0.00 41 ASN A O 9
ATOM 5947 N N . PHE A 1 42 ? -6.562 -10.389 -8.376 1.00 0.00 42 PHE A N 9
ATOM 5948 C CA . PHE A 1 42 ? -6.946 -10.221 -9.772 1.00 0.00 42 PHE A CA 9
ATOM 5949 C C . PHE A 1 42 ? -7.867 -11.349 -10.223 1.00 0.00 42 PHE A C 9
ATOM 5950 O O . PHE A 1 42 ? -7.384 -12.495 -10.341 1.00 0.00 42 PHE A O 9
ATOM 5968 N N . TYR A 1 1 ? 11.530 -9.911 -0.639 1.00 0.00 1 TYR A N 10
ATOM 5969 C CA . TYR A 1 1 ? 10.557 -10.922 -0.149 1.00 0.00 1 TYR A CA 10
ATOM 5970 C C . TYR A 1 1 ? 10.587 -11.023 1.373 1.00 0.00 1 TYR A C 10
ATOM 5971 O O . TYR A 1 1 ? 9.546 -10.983 2.028 1.00 0.00 1 TYR A O 10
ATOM 5991 N N . VAL A 1 2 ? 11.788 -11.154 1.926 1.00 0.00 2 VAL A N 10
ATOM 5992 C CA . VAL A 1 2 ? 11.955 -11.261 3.370 1.00 0.00 2 VAL A CA 10
ATOM 5993 C C . VAL A 1 2 ? 11.930 -9.886 4.033 1.00 0.00 2 VAL A C 10
ATOM 5994 O O . VAL A 1 2 ? 11.592 -9.760 5.210 1.00 0.00 2 VAL A O 10
ATOM 6007 N N . SER A 1 3 ? 12.289 -8.856 3.271 1.00 0.00 3 SER A N 10
ATOM 6008 C CA . SER A 1 3 ? 12.306 -7.492 3.787 1.00 0.00 3 SER A CA 10
ATOM 6009 C C . SER A 1 3 ? 11.483 -6.565 2.898 1.00 0.00 3 SER A C 10
ATOM 6010 O O . SER A 1 3 ? 11.925 -5.470 2.546 1.00 0.00 3 SER A O 10
ATOM 6018 N N . CYS A 1 4 ? 10.285 -7.011 2.537 1.00 0.00 4 CYS A N 10
ATOM 6019 C CA . CYS A 1 4 ? 9.398 -6.223 1.689 1.00 0.00 4 CYS A CA 10
ATOM 6020 C C . CYS A 1 4 ? 8.228 -5.666 2.495 1.00 0.00 4 CYS A C 10
ATOM 6021 O O . CYS A 1 4 ? 8.050 -6.004 3.664 1.00 0.00 4 CYS A O 10
ATOM 6028 N N . LEU A 1 5 ? 7.434 -4.808 1.860 1.00 0.00 5 LEU A N 10
ATOM 6029 C CA . LEU A 1 5 ? 6.281 -4.203 2.519 1.00 0.00 5 LEU A CA 10
ATOM 6030 C C . LEU A 1 5 ? 5.143 -5.207 2.659 1.00 0.00 5 LEU A C 10
ATOM 6031 O O . LEU A 1 5 ? 4.548 -5.630 1.666 1.00 0.00 5 LEU A O 10
ATOM 6047 N N . PHE A 1 6 ? 4.842 -5.584 3.897 1.00 0.00 6 PHE A N 10
ATOM 6048 C CA . PHE A 1 6 ? 3.773 -6.538 4.168 1.00 0.00 6 PHE A CA 10
ATOM 6049 C C . PHE A 1 6 ? 2.512 -5.821 4.643 1.00 0.00 6 PHE A C 10
ATOM 6050 O O . PHE A 1 6 ? 2.535 -4.621 4.916 1.00 0.00 6 PHE A O 10
ATOM 6067 N N . ARG A 1 7 ? 1.414 -6.564 4.740 1.00 0.00 7 ARG A N 10
ATOM 6068 C CA . ARG A 1 7 ? 0.143 -5.999 5.183 1.00 0.00 7 ARG A CA 10
ATOM 6069 C C . ARG A 1 7 ? 0.296 -5.297 6.529 1.00 0.00 7 ARG A C 10
ATOM 6070 O O . ARG A 1 7 ? 0.939 -5.817 7.441 1.00 0.00 7 ARG A O 10
ATOM 6091 N N . GLY A 1 8 ? -0.295 -4.114 6.644 1.00 0.00 8 GLY A N 10
ATOM 6092 C CA . GLY A 1 8 ? -0.211 -3.359 7.879 1.00 0.00 8 GLY A CA 10
ATOM 6093 C C . GLY A 1 8 ? 1.008 -2.458 7.923 1.00 0.00 8 GLY A C 10
ATOM 6094 O O . GLY A 1 8 ? 1.478 -2.090 9.000 1.00 0.00 8 GLY A O 10
ATOM 6098 N N . ALA A 1 9 ? 1.523 -2.103 6.749 1.00 0.00 9 ALA A N 10
ATOM 6099 C CA . ALA A 1 9 ? 2.693 -1.241 6.656 1.00 0.00 9 ALA A CA 10
ATOM 6100 C C . ALA A 1 9 ? 2.359 0.061 5.937 1.00 0.00 9 ALA A C 10
ATOM 6101 O O . ALA A 1 9 ? 1.442 0.111 5.117 1.00 0.00 9 ALA A O 10
ATOM 6108 N N . ARG A 1 10 ? 3.108 1.113 6.250 1.00 0.00 10 ARG A N 10
ATOM 6109 C CA . ARG A 1 10 ? 2.892 2.416 5.633 1.00 0.00 10 ARG A CA 10
ATOM 6110 C C . ARG A 1 10 ? 3.722 2.561 4.362 1.00 0.00 10 ARG A C 10
ATOM 6111 O O . ARG A 1 10 ? 4.952 2.530 4.404 1.00 0.00 10 ARG A O 10
ATOM 6132 N N . CYS A 1 11 ? 3.040 2.721 3.233 1.00 0.00 11 CYS A N 10
ATOM 6133 C CA . CYS A 1 11 ? 3.711 2.874 1.948 1.00 0.00 11 CYS A CA 10
ATOM 6134 C C . CYS A 1 11 ? 3.158 4.075 1.188 1.00 0.00 11 CYS A C 10
ATOM 6135 O O . CYS A 1 11 ? 1.945 4.220 1.038 1.00 0.00 11 CYS A O 10
ATOM 6142 N N . ARG A 1 12 ? 4.053 4.933 0.711 1.00 0.00 12 ARG A N 10
ATOM 6143 C CA . ARG A 1 12 ? 3.648 6.120 -0.032 1.00 0.00 12 ARG A CA 10
ATOM 6144 C C . ARG A 1 12 ? 3.791 5.901 -1.535 1.00 0.00 12 ARG A C 10
ATOM 6145 O O . ARG A 1 12 ? 4.489 4.988 -1.976 1.00 0.00 12 ARG A O 10
ATOM 6166 N N . VAL A 1 13 ? 3.122 6.744 -2.313 1.00 0.00 13 VAL A N 10
ATOM 6167 C CA . VAL A 1 13 ? 3.166 6.647 -3.768 1.00 0.00 13 VAL A CA 10
ATOM 6168 C C . VAL A 1 13 ? 4.600 6.670 -4.287 1.00 0.00 13 VAL A C 10
ATOM 6169 O O . VAL A 1 13 ? 4.978 5.865 -5.139 1.00 0.00 13 VAL A O 10
ATOM 6182 N N . TYR A 1 14 ? 5.387 7.610 -3.779 1.00 0.00 14 TYR A N 10
ATOM 6183 C CA . TYR A 1 14 ? 6.777 7.764 -4.196 1.00 0.00 14 TYR A CA 10
ATOM 6184 C C . TYR A 1 14 ? 7.724 6.942 -3.323 1.00 0.00 14 TYR A C 10
ATOM 6185 O O . TYR A 1 14 ? 8.909 7.257 -3.216 1.00 0.00 14 TYR A O 10
ATOM 6203 N N . SER A 1 15 ? 7.201 5.888 -2.702 1.00 0.00 15 SER A N 10
ATOM 6204 C CA . SER A 1 15 ? 8.010 5.030 -1.844 1.00 0.00 15 SER A CA 10
ATOM 6205 C C . SER A 1 15 ? 9.011 4.228 -2.670 1.00 0.00 15 SER A C 10
ATOM 6206 O O . SER A 1 15 ? 9.111 4.403 -3.884 1.00 0.00 15 SER A O 10
ATOM 6214 N N . GLY A 1 16 ? 9.749 3.346 -2.003 1.00 0.00 16 GLY A N 10
ATOM 6215 C CA . GLY A 1 16 ? 10.731 2.529 -2.692 1.00 0.00 16 GLY A CA 10
ATOM 6216 C C . GLY A 1 16 ? 10.095 1.576 -3.684 1.00 0.00 16 GLY A C 10
ATOM 6217 O O . GLY A 1 16 ? 9.337 1.994 -4.559 1.00 0.00 16 GLY A O 10
ATOM 6221 N N . ARG A 1 17 ? 10.402 0.291 -3.546 1.00 0.00 17 ARG A N 10
ATOM 6222 C CA . ARG A 1 17 ? 9.854 -0.725 -4.436 1.00 0.00 17 ARG A CA 10
ATOM 6223 C C . ARG A 1 17 ? 8.401 -1.028 -4.082 1.00 0.00 17 ARG A C 10
ATOM 6224 O O . ARG A 1 17 ? 7.872 -0.514 -3.096 1.00 0.00 17 ARG A O 10
ATOM 6245 N N . SER A 1 18 ? 7.762 -1.866 -4.892 1.00 0.00 18 SER A N 10
ATOM 6246 C CA . SER A 1 18 ? 6.370 -2.236 -4.661 1.00 0.00 18 SER A CA 10
ATOM 6247 C C . SER A 1 18 ? 6.242 -3.122 -3.427 1.00 0.00 18 SER A C 10
ATOM 6248 O O . SER A 1 18 ? 7.238 -3.474 -2.797 1.00 0.00 18 SER A O 10
ATOM 6256 N N . CYS A 1 19 ? 5.008 -3.478 -3.086 1.00 0.00 19 CYS A N 10
ATOM 6257 C CA . CYS A 1 19 ? 4.749 -4.323 -1.925 1.00 0.00 19 CYS A CA 10
ATOM 6258 C C . CYS A 1 19 ? 5.234 -5.749 -2.172 1.00 0.00 19 CYS A C 10
ATOM 6259 O O . CYS A 1 19 ? 5.780 -6.055 -3.231 1.00 0.00 19 CYS A O 10
ATOM 6266 N N . CYS A 1 20 ? 5.029 -6.617 -1.186 1.00 0.00 20 CYS A N 10
ATOM 6267 C CA . CYS A 1 20 ? 5.445 -8.011 -1.294 1.00 0.00 20 CYS A CA 10
ATOM 6268 C C . CYS A 1 20 ? 4.690 -8.718 -2.416 1.00 0.00 20 CYS A C 10
ATOM 6269 O O . CYS A 1 20 ? 3.776 -8.152 -3.016 1.00 0.00 20 CYS A O 10
ATOM 6276 N N . PHE A 1 21 ? 5.077 -9.959 -2.692 1.00 0.00 21 PHE A N 10
ATOM 6277 C CA . PHE A 1 21 ? 4.436 -10.744 -3.739 1.00 0.00 21 PHE A CA 10
ATOM 6278 C C . PHE A 1 21 ? 2.967 -10.989 -3.409 1.00 0.00 21 PHE A C 10
ATOM 6279 O O . PHE A 1 21 ? 2.643 -11.667 -2.435 1.00 0.00 21 PHE A O 10
ATOM 6296 N N . GLY A 1 22 ? 2.081 -10.431 -4.228 1.00 0.00 22 GLY A N 10
ATOM 6297 C CA . GLY A 1 22 ? 0.657 -10.600 -4.005 1.00 0.00 22 GLY A CA 10
ATOM 6298 C C . GLY A 1 22 ? 0.034 -9.429 -3.266 1.00 0.00 22 GLY A C 10
ATOM 6299 O O . GLY A 1 22 ? -1.169 -9.422 -3.010 1.00 0.00 22 GLY A O 10
ATOM 6303 N N . TYR A 1 23 ? 0.851 -8.436 -2.921 1.00 0.00 23 TYR A N 10
ATOM 6304 C CA . TYR A 1 23 ? 0.364 -7.260 -2.208 1.00 0.00 23 TYR A CA 10
ATOM 6305 C C . TYR A 1 23 ? 0.731 -5.983 -2.956 1.00 0.00 23 TYR A C 10
ATOM 6306 O O . TYR A 1 23 ? 1.700 -5.953 -3.714 1.00 0.00 23 TYR A O 10
ATOM 6324 N N . TYR A 1 24 ? -0.049 -4.930 -2.737 1.00 0.00 24 TYR A N 10
ATOM 6325 C CA . TYR A 1 24 ? 0.197 -3.650 -3.391 1.00 0.00 24 TYR A CA 10
ATOM 6326 C C . TYR A 1 24 ? 0.009 -2.492 -2.417 1.00 0.00 24 TYR A C 10
ATOM 6327 O O . TYR A 1 24 ? -0.316 -2.696 -1.248 1.00 0.00 24 TYR A O 10
ATOM 6345 N N . CYS A 1 25 ? 0.211 -1.274 -2.910 1.00 0.00 25 CYS A N 10
ATOM 6346 C CA . CYS A 1 25 ? 0.060 -0.081 -2.085 1.00 0.00 25 CYS A CA 10
ATOM 6347 C C . CYS A 1 25 ? -1.178 0.707 -2.500 1.00 0.00 25 CYS A C 10
ATOM 6348 O O . CYS A 1 25 ? -1.265 1.197 -3.625 1.00 0.00 25 CYS A O 10
ATOM 6355 N N . ARG A 1 26 ? -2.135 0.823 -1.584 1.00 0.00 26 ARG A N 10
ATOM 6356 C CA . ARG A 1 26 ? -3.369 1.549 -1.860 1.00 0.00 26 ARG A CA 10
ATOM 6357 C C . ARG A 1 26 ? -3.320 2.954 -1.268 1.00 0.00 26 ARG A C 10
ATOM 6358 O O . ARG A 1 26 ? -3.015 3.132 -0.088 1.00 0.00 26 ARG A O 10
ATOM 6379 N N . ARG A 1 27 ? -3.626 3.948 -2.094 1.00 0.00 27 ARG A N 10
ATOM 6380 C CA . ARG A 1 27 ? -3.620 5.338 -1.653 1.00 0.00 27 ARG A CA 10
ATOM 6381 C C . ARG A 1 27 ? -4.873 5.656 -0.844 1.00 0.00 27 ARG A C 10
ATOM 6382 O O . ARG A 1 27 ? -5.938 5.087 -1.083 1.00 0.00 27 ARG A O 10
ATOM 6403 N N . ASP A 1 28 ? -4.740 6.566 0.116 1.00 0.00 28 ASP A N 10
ATOM 6404 C CA . ASP A 1 28 ? -5.862 6.958 0.962 1.00 0.00 28 ASP A CA 10
ATOM 6405 C C . ASP A 1 28 ? -7.039 7.440 0.120 1.00 0.00 28 ASP A C 10
ATOM 6406 O O . ASP A 1 28 ? -8.144 6.906 0.215 1.00 0.00 28 ASP A O 10
ATOM 6415 N N . PHE A 1 29 ? -6.793 8.454 -0.704 1.00 0.00 29 PHE A N 10
ATOM 6416 C CA . PHE A 1 29 ? -7.831 9.009 -1.565 1.00 0.00 29 PHE A CA 10
ATOM 6417 C C . PHE A 1 29 ? -7.215 9.786 -2.726 1.00 0.00 29 PHE A C 10
ATOM 6418 O O . PHE A 1 29 ? -6.042 10.157 -2.681 1.00 0.00 29 PHE A O 10
ATOM 6435 N N . PRO A 1 30 ? -8.002 10.045 -3.785 1.00 0.00 30 PRO A N 10
ATOM 6436 C CA . PRO A 1 30 ? -7.525 10.783 -4.960 1.00 0.00 30 PRO A CA 10
ATOM 6437 C C . PRO A 1 30 ? -6.840 12.092 -4.585 1.00 0.00 30 PRO A C 10
ATOM 6438 O O . PRO A 1 30 ? -7.492 13.128 -4.445 1.00 0.00 30 PRO A O 10
ATOM 6449 N N . GLY A 1 31 ? -5.522 12.039 -4.423 1.00 0.00 31 GLY A N 10
ATOM 6450 C CA . GLY A 1 31 ? -4.769 13.228 -4.065 1.00 0.00 31 GLY A CA 10
ATOM 6451 C C . GLY A 1 31 ? -4.081 13.096 -2.720 1.00 0.00 31 GLY A C 10
ATOM 6452 O O . GLY A 1 31 ? -3.958 14.073 -1.981 1.00 0.00 31 GLY A O 10
ATOM 6456 N N . SER A 1 32 ? -3.632 11.886 -2.403 1.00 0.00 32 SER A N 10
ATOM 6457 C CA . SER A 1 32 ? -2.953 11.631 -1.137 1.00 0.00 32 SER A CA 10
ATOM 6458 C C . SER A 1 32 ? -1.448 11.494 -1.347 1.00 0.00 32 SER A C 10
ATOM 6459 O O . SER A 1 32 ? -0.961 11.555 -2.476 1.00 0.00 32 SER A O 10
ATOM 6467 N N . ILE A 1 33 ? -0.716 11.313 -0.253 1.00 0.00 33 ILE A N 10
ATOM 6468 C CA . ILE A 1 33 ? 0.732 11.171 -0.318 1.00 0.00 33 ILE A CA 10
ATOM 6469 C C . ILE A 1 33 ? 1.183 9.823 0.249 1.00 0.00 33 ILE A C 10
ATOM 6470 O O . ILE A 1 33 ? 2.136 9.223 -0.249 1.00 0.00 33 ILE A O 10
ATOM 6486 N N . PHE A 1 34 ? 0.498 9.350 1.286 1.00 0.00 34 PHE A N 10
ATOM 6487 C CA . PHE A 1 34 ? 0.844 8.073 1.906 1.00 0.00 34 PHE A CA 10
ATOM 6488 C C . PHE A 1 34 ? -0.376 7.163 2.009 1.00 0.00 34 PHE A C 10
ATOM 6489 O O . PHE A 1 34 ? -1.515 7.632 2.032 1.00 0.00 34 PHE A O 10
ATOM 6506 N N . GLY A 1 35 ? -0.128 5.857 2.072 1.00 0.00 35 GLY A N 10
ATOM 6507 C CA . GLY A 1 35 ? -1.212 4.897 2.173 1.00 0.00 35 GLY A CA 10
ATOM 6508 C C . GLY A 1 35 ? -0.820 3.662 2.961 1.00 0.00 35 GLY A C 10
ATOM 6509 O O . GLY A 1 35 ? 0.055 3.722 3.825 1.00 0.00 35 GLY A O 10
ATOM 6513 N N . THR A 1 36 ? -1.470 2.540 2.665 1.00 0.00 36 THR A N 10
ATOM 6514 C CA . THR A 1 36 ? -1.183 1.288 3.355 1.00 0.00 36 THR A CA 10
ATOM 6515 C C . THR A 1 36 ? -1.086 0.128 2.367 1.00 0.00 36 THR A C 10
ATOM 6516 O O . THR A 1 36 ? -1.600 0.206 1.251 1.00 0.00 36 THR A O 10
ATOM 6527 N N . CYS A 1 37 ? -0.423 -0.946 2.784 1.00 0.00 37 CYS A N 10
ATOM 6528 C CA . CYS A 1 37 ? -0.257 -2.122 1.936 1.00 0.00 37 CYS A CA 10
ATOM 6529 C C . CYS A 1 37 ? -1.321 -3.173 2.242 1.00 0.00 37 CYS A C 10
ATOM 6530 O O . CYS A 1 37 ? -1.527 -3.541 3.399 1.00 0.00 37 CYS A O 10
ATOM 6537 N N . SER A 1 38 ? -1.992 -3.651 1.200 1.00 0.00 38 SER A N 10
ATOM 6538 C CA . SER A 1 38 ? -3.034 -4.660 1.357 1.00 0.00 38 SER A CA 10
ATOM 6539 C C . SER A 1 38 ? -2.821 -5.823 0.390 1.00 0.00 38 SER A C 10
ATOM 6540 O O . SER A 1 38 ? -1.967 -5.760 -0.493 1.00 0.00 38 SER A O 10
ATOM 6548 N N . ARG A 1 39 ? -3.608 -6.881 0.563 1.00 0.00 39 ARG A N 10
ATOM 6549 C CA . ARG A 1 39 ? -3.509 -8.058 -0.296 1.00 0.00 39 ARG A CA 10
ATOM 6550 C C . ARG A 1 39 ? -4.046 -7.757 -1.692 1.00 0.00 39 ARG A C 10
ATOM 6551 O O . ARG A 1 39 ? -4.887 -6.874 -1.867 1.00 0.00 39 ARG A O 10
ATOM 6572 N N . ARG A 1 40 ? -3.559 -8.498 -2.681 1.00 0.00 40 ARG A N 10
ATOM 6573 C CA . ARG A 1 40 ? -3.995 -8.313 -4.061 1.00 0.00 40 ARG A CA 10
ATOM 6574 C C . ARG A 1 40 ? -5.285 -9.082 -4.330 1.00 0.00 40 ARG A C 10
ATOM 6575 O O . ARG A 1 40 ? -6.108 -8.667 -5.146 1.00 0.00 40 ARG A O 10
ATOM 6596 N N . ASN A 1 41 ? -5.454 -10.205 -3.640 1.00 0.00 41 ASN A N 10
ATOM 6597 C CA . ASN A 1 41 ? -6.644 -11.031 -3.804 1.00 0.00 41 ASN A CA 10
ATOM 6598 C C . ASN A 1 41 ? -7.818 -10.457 -3.020 1.00 0.00 41 ASN A C 10
ATOM 6599 O O . ASN A 1 41 ? -7.632 -9.665 -2.096 1.00 0.00 41 ASN A O 10
ATOM 6610 N N . PHE A 1 42 ? -9.027 -10.861 -3.394 1.00 0.00 42 PHE A N 10
ATOM 6611 C CA . PHE A 1 42 ? -10.233 -10.385 -2.725 1.00 0.00 42 PHE A CA 10
ATOM 6612 C C . PHE A 1 42 ? -11.405 -11.328 -2.982 1.00 0.00 42 PHE A C 10
ATOM 6613 O O . PHE A 1 42 ? -11.154 -12.492 -3.359 1.00 0.00 42 PHE A O 10
ATOM 6631 N N . TYR A 1 1 ? 14.922 -14.665 0.781 1.00 0.00 1 TYR A N 11
ATOM 6632 C CA . TYR A 1 1 ? 14.747 -14.035 2.115 1.00 0.00 1 TYR A CA 11
ATOM 6633 C C . TYR A 1 1 ? 14.822 -12.513 2.019 1.00 0.00 1 TYR A C 11
ATOM 6634 O O . TYR A 1 1 ? 15.406 -11.855 2.880 1.00 0.00 1 TYR A O 11
ATOM 6654 N N . VAL A 1 2 ? 14.228 -11.961 0.966 1.00 0.00 2 VAL A N 11
ATOM 6655 C CA . VAL A 1 2 ? 14.228 -10.518 0.758 1.00 0.00 2 VAL A CA 11
ATOM 6656 C C . VAL A 1 2 ? 13.200 -9.834 1.655 1.00 0.00 2 VAL A C 11
ATOM 6657 O O . VAL A 1 2 ? 12.150 -10.400 1.957 1.00 0.00 2 VAL A O 11
ATOM 6670 N N . SER A 1 3 ? 13.511 -8.613 2.078 1.00 0.00 3 SER A N 11
ATOM 6671 C CA . SER A 1 3 ? 12.615 -7.851 2.940 1.00 0.00 3 SER A CA 11
ATOM 6672 C C . SER A 1 3 ? 11.682 -6.972 2.114 1.00 0.00 3 SER A C 11
ATOM 6673 O O . SER A 1 3 ? 12.121 -6.021 1.467 1.00 0.00 3 SER A O 11
ATOM 6681 N N . CYS A 1 4 ? 10.393 -7.296 2.140 1.00 0.00 4 CYS A N 11
ATOM 6682 C CA . CYS A 1 4 ? 9.399 -6.535 1.393 1.00 0.00 4 CYS A CA 11
ATOM 6683 C C . CYS A 1 4 ? 8.322 -5.985 2.322 1.00 0.00 4 CYS A C 11
ATOM 6684 O O . CYS A 1 4 ? 8.278 -6.321 3.506 1.00 0.00 4 CYS A O 11
ATOM 6691 N N . LEU A 1 5 ? 7.454 -5.139 1.777 1.00 0.00 5 LEU A N 11
ATOM 6692 C CA . LEU A 1 5 ? 6.376 -4.540 2.555 1.00 0.00 5 LEU A CA 11
ATOM 6693 C C . LEU A 1 5 ? 5.227 -5.527 2.742 1.00 0.00 5 LEU A C 11
ATOM 6694 O O . LEU A 1 5 ? 4.581 -5.933 1.775 1.00 0.00 5 LEU A O 11
ATOM 6710 N N . PHE A 1 6 ? 4.976 -5.908 3.990 1.00 0.00 6 PHE A N 11
ATOM 6711 C CA . PHE A 1 6 ? 3.904 -6.845 4.301 1.00 0.00 6 PHE A CA 11
ATOM 6712 C C . PHE A 1 6 ? 2.617 -6.102 4.643 1.00 0.00 6 PHE A C 11
ATOM 6713 O O . PHE A 1 6 ? 2.628 -4.891 4.866 1.00 0.00 6 PHE A O 11
ATOM 6730 N N . ARG A 1 7 ? 1.508 -6.834 4.683 1.00 0.00 7 ARG A N 11
ATOM 6731 C CA . ARG A 1 7 ? 0.214 -6.241 4.998 1.00 0.00 7 ARG A CA 11
ATOM 6732 C C . ARG A 1 7 ? 0.218 -5.648 6.404 1.00 0.00 7 ARG A C 11
ATOM 6733 O O . ARG A 1 7 ? 0.670 -6.286 7.356 1.00 0.00 7 ARG A O 11
ATOM 6754 N N . GLY A 1 8 ? -0.288 -4.426 6.527 1.00 0.00 8 GLY A N 11
ATOM 6755 C CA . GLY A 1 8 ? -0.331 -3.768 7.819 1.00 0.00 8 GLY A CA 11
ATOM 6756 C C . GLY A 1 8 ? 0.637 -2.604 7.917 1.00 0.00 8 GLY A C 11
ATOM 6757 O O . GLY A 1 8 ? 0.525 -1.770 8.817 1.00 0.00 8 GLY A O 11
ATOM 6761 N N . ALA A 1 9 ? 1.592 -2.544 6.992 1.00 0.00 9 ALA A N 11
ATOM 6762 C CA . ALA A 1 9 ? 2.580 -1.472 6.986 1.00 0.00 9 ALA A CA 11
ATOM 6763 C C . ALA A 1 9 ? 2.101 -0.288 6.155 1.00 0.00 9 ALA A C 11
ATOM 6764 O O . ALA A 1 9 ? 1.017 -0.325 5.570 1.00 0.00 9 ALA A O 11
ATOM 6771 N N . ARG A 1 10 ? 2.911 0.764 6.108 1.00 0.00 10 ARG A N 11
ATOM 6772 C CA . ARG A 1 10 ? 2.566 1.962 5.351 1.00 0.00 10 ARG A CA 11
ATOM 6773 C C . ARG A 1 10 ? 3.449 2.100 4.114 1.00 0.00 10 ARG A C 11
ATOM 6774 O O . ARG A 1 10 ? 4.592 1.642 4.099 1.00 0.00 10 ARG A O 11
ATOM 6795 N N . CYS A 1 11 ? 2.909 2.736 3.080 1.00 0.00 11 CYS A N 11
ATOM 6796 C CA . CYS A 1 11 ? 3.642 2.940 1.835 1.00 0.00 11 CYS A CA 11
ATOM 6797 C C . CYS A 1 11 ? 3.026 4.076 1.027 1.00 0.00 11 CYS A C 11
ATOM 6798 O O . CYS A 1 11 ? 1.810 4.127 0.839 1.00 0.00 11 CYS A O 11
ATOM 6805 N N . ARG A 1 12 ? 3.867 4.988 0.551 1.00 0.00 12 ARG A N 11
ATOM 6806 C CA . ARG A 1 12 ? 3.393 6.122 -0.235 1.00 0.00 12 ARG A CA 11
ATOM 6807 C C . ARG A 1 12 ? 3.595 5.877 -1.729 1.00 0.00 12 ARG A C 11
ATOM 6808 O O . ARG A 1 12 ? 4.276 4.933 -2.127 1.00 0.00 12 ARG A O 11
ATOM 6829 N N . VAL A 1 13 ? 2.987 6.729 -2.548 1.00 0.00 13 VAL A N 11
ATOM 6830 C CA . VAL A 1 13 ? 3.084 6.605 -4.000 1.00 0.00 13 VAL A CA 11
ATOM 6831 C C . VAL A 1 13 ? 4.533 6.517 -4.473 1.00 0.00 13 VAL A C 11
ATOM 6832 O O . VAL A 1 13 ? 4.897 5.611 -5.223 1.00 0.00 13 VAL A O 11
ATOM 6845 N N . TYR A 1 14 ? 5.347 7.478 -4.054 1.00 0.00 14 TYR A N 11
ATOM 6846 C CA . TYR A 1 14 ? 6.750 7.527 -4.456 1.00 0.00 14 TYR A CA 11
ATOM 6847 C C . TYR A 1 14 ? 7.654 6.771 -3.483 1.00 0.00 14 TYR A C 11
ATOM 6848 O O . TYR A 1 14 ? 8.847 7.055 -3.388 1.00 0.00 14 TYR A O 11
ATOM 6866 N N . SER A 1 15 ? 7.087 5.806 -2.765 1.00 0.00 15 SER A N 11
ATOM 6867 C CA . SER A 1 15 ? 7.859 5.018 -1.810 1.00 0.00 15 SER A CA 11
ATOM 6868 C C . SER A 1 15 ? 8.917 4.187 -2.526 1.00 0.00 15 SER A C 11
ATOM 6869 O O . SER A 1 15 ? 9.010 4.206 -3.754 1.00 0.00 15 SER A O 11
ATOM 6877 N N . GLY A 1 16 ? 9.711 3.454 -1.754 1.00 0.00 16 GLY A N 11
ATOM 6878 C CA . GLY A 1 16 ? 10.749 2.623 -2.334 1.00 0.00 16 GLY A CA 11
ATOM 6879 C C . GLY A 1 16 ? 10.181 1.520 -3.204 1.00 0.00 16 GLY A C 11
ATOM 6880 O O . GLY A 1 16 ? 9.412 1.784 -4.129 1.00 0.00 16 GLY A O 11
ATOM 6884 N N . ARG A 1 17 ? 10.557 0.281 -2.908 1.00 0.00 17 ARG A N 11
ATOM 6885 C CA . ARG A 1 17 ? 10.075 -0.864 -3.669 1.00 0.00 17 ARG A CA 11
ATOM 6886 C C . ARG A 1 17 ? 8.589 -1.094 -3.412 1.00 0.00 17 ARG A C 11
ATOM 6887 O O . ARG A 1 17 ? 8.029 -0.576 -2.446 1.00 0.00 17 ARG A O 11
ATOM 6908 N N . SER A 1 18 ? 7.955 -1.873 -4.281 1.00 0.00 18 SER A N 11
ATOM 6909 C CA . SER A 1 18 ? 6.534 -2.169 -4.145 1.00 0.00 18 SER A CA 11
ATOM 6910 C C . SER A 1 18 ? 6.283 -3.076 -2.945 1.00 0.00 18 SER A C 11
ATOM 6911 O O . SER A 1 18 ? 7.217 -3.465 -2.242 1.00 0.00 18 SER A O 11
ATOM 6919 N N . CYS A 1 19 ? 5.018 -3.412 -2.716 1.00 0.00 19 CYS A N 11
ATOM 6920 C CA . CYS A 1 19 ? 4.647 -4.274 -1.601 1.00 0.00 19 CYS A CA 11
ATOM 6921 C C . CYS A 1 19 ? 5.123 -5.704 -1.842 1.00 0.00 19 CYS A C 11
ATOM 6922 O O . CYS A 1 19 ? 5.647 -6.020 -2.910 1.00 0.00 19 CYS A O 11
ATOM 6929 N N . CYS A 1 20 ? 4.938 -6.563 -0.845 1.00 0.00 20 CYS A N 11
ATOM 6930 C CA . CYS A 1 20 ? 5.350 -7.958 -0.954 1.00 0.00 20 CYS A CA 11
ATOM 6931 C C . CYS A 1 20 ? 4.643 -8.642 -2.122 1.00 0.00 20 CYS A C 11
ATOM 6932 O O . CYS A 1 20 ? 3.681 -8.109 -2.675 1.00 0.00 20 CYS A O 11
ATOM 6939 N N . PHE A 1 21 ? 5.127 -9.822 -2.492 1.00 0.00 21 PHE A N 11
ATOM 6940 C CA . PHE A 1 21 ? 4.540 -10.575 -3.594 1.00 0.00 21 PHE A CA 11
ATOM 6941 C C . PHE A 1 21 ? 3.079 -10.905 -3.311 1.00 0.00 21 PHE A C 11
ATOM 6942 O O . PHE A 1 21 ? 2.766 -11.621 -2.360 1.00 0.00 21 PHE A O 11
ATOM 6959 N N . GLY A 1 22 ? 2.186 -10.376 -4.142 1.00 0.00 22 GLY A N 11
ATOM 6960 C CA . GLY A 1 22 ? 0.768 -10.625 -3.963 1.00 0.00 22 GLY A CA 11
ATOM 6961 C C . GLY A 1 22 ? 0.044 -9.449 -3.336 1.00 0.00 22 GLY A C 11
ATOM 6962 O O . GLY A 1 22 ? -1.177 -9.334 -3.445 1.00 0.00 22 GLY A O 11
ATOM 6966 N N . TYR A 1 23 ? 0.796 -8.573 -2.675 1.00 0.00 23 TYR A N 11
ATOM 6967 C CA . TYR A 1 23 ? 0.216 -7.402 -2.028 1.00 0.00 23 TYR A CA 11
ATOM 6968 C C . TYR A 1 23 ? 0.568 -6.129 -2.793 1.00 0.00 23 TYR A C 11
ATOM 6969 O O . TYR A 1 23 ? 1.679 -5.986 -3.302 1.00 0.00 23 TYR A O 11
ATOM 6987 N N . TYR A 1 24 ? -0.388 -5.208 -2.871 1.00 0.00 24 TYR A N 11
ATOM 6988 C CA . TYR A 1 24 ? -0.180 -3.948 -3.574 1.00 0.00 24 TYR A CA 11
ATOM 6989 C C . TYR A 1 24 ? -0.182 -2.773 -2.601 1.00 0.00 24 TYR A C 11
ATOM 6990 O O . TYR A 1 24 ? -0.330 -2.954 -1.393 1.00 0.00 24 TYR A O 11
ATOM 7008 N N . CYS A 1 25 ? -0.017 -1.568 -3.138 1.00 0.00 25 CYS A N 11
ATOM 7009 C CA . CYS A 1 25 ? -0.001 -0.361 -2.320 1.00 0.00 25 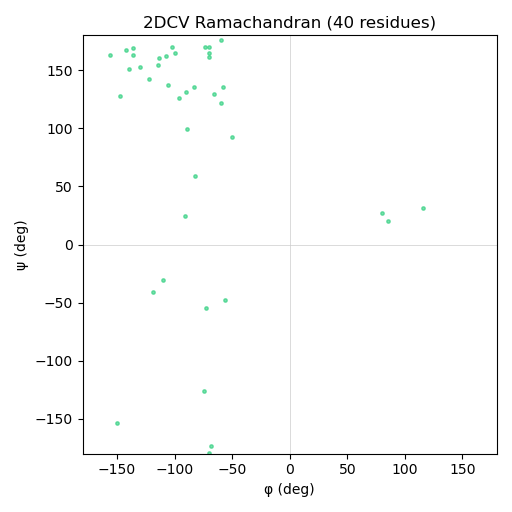CYS A CA 11
ATOM 7010 C C . CYS A 1 25 ? -0.931 0.699 -2.901 1.00 0.00 25 CYS A C 11
ATOM 7011 O O . CYS A 1 25 ? -0.818 1.065 -4.071 1.00 0.00 25 CYS A O 11
ATOM 7018 N N . ARG A 1 26 ? -1.850 1.191 -2.076 1.00 0.00 26 ARG A N 11
ATOM 7019 C CA . ARG A 1 26 ? -2.799 2.210 -2.510 1.00 0.00 26 ARG A CA 11
ATOM 7020 C C . ARG A 1 26 ? -2.769 3.417 -1.579 1.00 0.00 26 ARG A C 11
ATOM 7021 O O . ARG A 1 26 ? -2.582 3.277 -0.370 1.00 0.00 26 ARG A O 11
ATOM 7042 N N . ARG A 1 27 ? -2.955 4.604 -2.150 1.00 0.00 27 ARG A N 11
ATOM 7043 C CA . ARG A 1 27 ? -2.949 5.837 -1.371 1.00 0.00 27 ARG A CA 11
ATOM 7044 C C . ARG A 1 27 ? -4.185 5.926 -0.481 1.00 0.00 27 ARG A C 11
ATOM 7045 O O . ARG A 1 27 ? -5.144 5.176 -0.659 1.00 0.00 27 ARG A O 11
ATOM 7066 N N . ASP A 1 28 ? -4.155 6.848 0.474 1.00 0.00 28 ASP A N 11
ATOM 7067 C CA . ASP A 1 28 ? -5.273 7.038 1.392 1.00 0.00 28 ASP A CA 11
ATOM 7068 C C . ASP A 1 28 ? -6.557 7.346 0.631 1.00 0.00 28 ASP A C 11
ATOM 7069 O O . ASP A 1 28 ? -7.529 6.594 0.699 1.00 0.00 28 ASP A O 11
ATOM 7078 N N . PHE A 1 29 ? -6.553 8.460 -0.095 1.00 0.00 29 PHE A N 11
ATOM 7079 C CA . PHE A 1 29 ? -7.716 8.872 -0.871 1.00 0.00 29 PHE A CA 11
ATOM 7080 C C . PHE A 1 29 ? -7.289 9.609 -2.138 1.00 0.00 29 PHE A C 11
ATOM 7081 O O . PHE A 1 29 ? -6.163 10.097 -2.229 1.00 0.00 29 PHE A O 11
ATOM 7098 N N . PRO A 1 30 ? -8.186 9.702 -3.134 1.00 0.00 30 PRO A N 11
ATOM 7099 C CA . PRO A 1 30 ? -7.896 10.386 -4.397 1.00 0.00 30 PRO A CA 11
ATOM 7100 C C . PRO A 1 30 ? -7.359 11.796 -4.176 1.00 0.00 30 PRO A C 11
ATOM 7101 O O . PRO A 1 30 ? -8.124 12.757 -4.094 1.00 0.00 30 PRO A O 11
ATOM 7112 N N . GLY A 1 31 ? -6.040 11.911 -4.078 1.00 0.00 31 GLY A N 11
ATOM 7113 C CA . GLY A 1 31 ? -5.420 13.205 -3.863 1.00 0.00 31 GLY A CA 11
ATOM 7114 C C . GLY A 1 31 ? -4.337 13.169 -2.800 1.00 0.00 31 GLY A C 11
ATOM 7115 O O . GLY A 1 31 ? -3.604 14.143 -2.622 1.00 0.00 31 GLY A O 11
ATOM 7119 N N . SER A 1 32 ? -4.234 12.048 -2.090 1.00 0.00 32 SER A N 11
ATOM 7120 C CA . SER A 1 32 ? -3.231 11.899 -1.041 1.00 0.00 32 SER A CA 11
ATOM 7121 C C . SER A 1 32 ? -1.877 11.524 -1.633 1.00 0.00 32 SER A C 11
ATOM 7122 O O . SER A 1 32 ? -1.769 11.233 -2.825 1.00 0.00 32 SER A O 11
ATOM 7130 N N . ILE A 1 33 ? -0.846 11.534 -0.795 1.00 0.00 33 ILE A N 11
ATOM 7131 C CA . ILE A 1 33 ? 0.501 11.196 -1.236 1.00 0.00 33 ILE A CA 11
ATOM 7132 C C . ILE A 1 33 ? 0.968 9.878 -0.620 1.00 0.00 33 ILE A C 11
ATOM 7133 O O . ILE A 1 33 ? 1.745 9.141 -1.228 1.00 0.00 33 ILE A O 11
ATOM 7149 N N . PHE A 1 34 ? 0.488 9.585 0.585 1.00 0.00 34 PHE A N 11
ATOM 7150 C CA . PHE A 1 34 ? 0.855 8.352 1.275 1.00 0.00 34 PHE A CA 11
ATOM 7151 C C . PHE A 1 34 ? -0.344 7.418 1.399 1.00 0.00 34 PHE A C 11
ATOM 7152 O O . PHE A 1 34 ? -1.494 7.852 1.312 1.00 0.00 34 PHE A O 11
ATOM 7169 N N . GLY A 1 35 ? -0.070 6.134 1.603 1.00 0.00 35 GLY A N 11
ATOM 7170 C CA . GLY A 1 35 ? -1.137 5.158 1.736 1.00 0.00 35 GLY A CA 11
ATOM 7171 C C . GLY A 1 35 ? -0.754 3.995 2.628 1.00 0.00 35 GLY A C 11
ATOM 7172 O O . GLY A 1 35 ? 0.006 4.158 3.582 1.00 0.00 35 GLY A O 11
ATOM 7176 N N . THR A 1 36 ? -1.281 2.816 2.315 1.00 0.00 36 THR A N 11
ATOM 7177 C CA . THR A 1 36 ? -0.993 1.617 3.093 1.00 0.00 36 THR A CA 11
ATOM 7178 C C . THR A 1 36 ? -0.844 0.401 2.183 1.00 0.00 36 THR A C 11
ATOM 7179 O O . THR A 1 36 ? -1.221 0.441 1.011 1.00 0.00 36 THR A O 11
ATOM 7190 N N . CYS A 1 37 ? -0.290 -0.677 2.728 1.00 0.00 37 CYS A N 11
ATOM 7191 C CA . CYS A 1 37 ? -0.090 -1.903 1.964 1.00 0.00 37 CYS A CA 11
ATOM 7192 C C . CYS A 1 37 ? -1.276 -2.848 2.129 1.00 0.00 37 CYS A C 11
ATOM 7193 O O . CYS A 1 37 ? -1.685 -3.158 3.248 1.00 0.00 37 CYS A O 11
ATOM 7200 N N . SER A 1 38 ? -1.825 -3.303 1.007 1.00 0.00 38 SER A N 11
ATOM 7201 C CA . SER A 1 38 ? -2.964 -4.214 1.027 1.00 0.00 38 SER A CA 11
ATOM 7202 C C . SER A 1 38 ? -2.711 -5.421 0.129 1.00 0.00 38 SER A C 11
ATOM 7203 O O . SER A 1 38 ? -1.844 -5.388 -0.743 1.00 0.00 38 SER A O 11
ATOM 7211 N N . ARG A 1 39 ? -3.476 -6.486 0.349 1.00 0.00 39 ARG A N 11
ATOM 7212 C CA . ARG A 1 39 ? -3.334 -7.704 -0.441 1.00 0.00 39 ARG A CA 11
ATOM 7213 C C . ARG A 1 39 ? -4.108 -7.596 -1.751 1.00 0.00 39 ARG A C 11
ATOM 7214 O O . ARG A 1 39 ? -5.227 -7.084 -1.783 1.00 0.00 39 ARG A O 11
ATOM 7235 N N . ARG A 1 40 ? -3.504 -8.082 -2.830 1.00 0.00 40 ARG A N 11
ATOM 7236 C CA . ARG A 1 40 ? -4.137 -8.040 -4.143 1.00 0.00 40 ARG A CA 11
ATOM 7237 C C . ARG A 1 40 ? -5.278 -9.049 -4.230 1.00 0.00 40 ARG A C 11
ATOM 7238 O O . ARG A 1 40 ? -5.048 -10.251 -4.359 1.00 0.00 40 ARG A O 11
ATOM 7259 N N . ASN A 1 41 ? -6.508 -8.551 -4.157 1.00 0.00 41 ASN A N 11
ATOM 7260 C CA . ASN A 1 41 ? -7.685 -9.410 -4.226 1.00 0.00 41 ASN A CA 11
ATOM 7261 C C . ASN A 1 41 ? -8.706 -8.854 -5.214 1.00 0.00 41 ASN A C 11
ATOM 7262 O O . ASN A 1 41 ? -9.582 -8.072 -4.843 1.00 0.00 41 ASN A O 11
ATOM 7273 N N . PHE A 1 42 ? -8.588 -9.265 -6.472 1.00 0.00 42 PHE A N 11
ATOM 7274 C CA . PHE A 1 42 ? -9.500 -8.809 -7.514 1.00 0.00 42 PHE A CA 11
ATOM 7275 C C . PHE A 1 42 ? -10.312 -9.973 -8.074 1.00 0.00 42 PHE A C 11
ATOM 7276 O O . PHE A 1 42 ? -10.380 -11.023 -7.401 1.00 0.00 42 PHE A O 11
ATOM 7294 N N . TYR A 1 1 ? 15.954 -13.801 4.513 1.00 0.00 1 TYR A N 12
ATOM 7295 C CA . TYR A 1 1 ? 17.122 -12.965 4.130 1.00 0.00 1 TYR A CA 12
ATOM 7296 C C . TYR A 1 1 ? 16.783 -11.481 4.199 1.00 0.00 1 TYR A C 12
ATOM 7297 O O . TYR A 1 1 ? 17.488 -10.701 4.841 1.00 0.00 1 TYR A O 12
ATOM 7317 N N . VAL A 1 2 ? 15.699 -11.095 3.533 1.00 0.00 2 VAL A N 12
ATOM 7318 C CA . VAL A 1 2 ? 15.267 -9.703 3.519 1.00 0.00 2 VAL A CA 12
ATOM 7319 C C . VAL A 1 2 ? 13.751 -9.596 3.645 1.00 0.00 2 VAL A C 12
ATOM 7320 O O . VAL A 1 2 ? 13.013 -10.392 3.064 1.00 0.00 2 VAL A O 12
ATOM 7333 N N . SER A 1 3 ? 13.293 -8.608 4.407 1.00 0.00 3 SER A N 12
ATOM 7334 C CA . SER A 1 3 ? 11.864 -8.398 4.608 1.00 0.00 3 SER A CA 12
ATOM 7335 C C . SER A 1 3 ? 11.314 -7.402 3.594 1.00 0.00 3 SER A C 12
ATOM 7336 O O . SER A 1 3 ? 12.037 -6.532 3.107 1.00 0.00 3 SER A O 12
ATOM 7344 N N . CYS A 1 4 ? 10.029 -7.533 3.280 1.00 0.00 4 CYS A N 12
ATOM 7345 C CA . CYS A 1 4 ? 9.382 -6.643 2.323 1.00 0.00 4 CYS A CA 12
ATOM 7346 C C . CYS A 1 4 ? 8.162 -5.970 2.945 1.00 0.00 4 CYS A C 12
ATOM 7347 O O . CYS A 1 4 ? 7.815 -6.233 4.096 1.00 0.00 4 CYS A O 12
ATOM 7354 N N . LEU A 1 5 ? 7.516 -5.102 2.173 1.00 0.00 5 LEU A N 12
ATOM 7355 C CA . LEU A 1 5 ? 6.335 -4.389 2.647 1.00 0.00 5 LEU A CA 12
ATOM 7356 C C . LEU A 1 5 ? 5.112 -5.302 2.647 1.00 0.00 5 LEU A C 12
ATOM 7357 O O . LEU A 1 5 ? 4.595 -5.664 1.590 1.00 0.00 5 LEU A O 12
ATOM 7373 N N . PHE A 1 6 ? 4.655 -5.671 3.839 1.00 0.00 6 PHE A N 12
ATOM 7374 C CA . PHE A 1 6 ? 3.493 -6.541 3.975 1.00 0.00 6 PHE A CA 12
ATOM 7375 C C . PHE A 1 6 ? 2.244 -5.730 4.306 1.00 0.00 6 PHE A C 12
ATOM 7376 O O . PHE A 1 6 ? 2.326 -4.538 4.604 1.00 0.00 6 PHE A O 12
ATOM 7393 N N . ARG A 1 7 ? 1.088 -6.384 4.252 1.00 0.00 7 ARG A N 12
ATOM 7394 C CA . ARG A 1 7 ? -0.179 -5.725 4.547 1.00 0.00 7 ARG A CA 12
ATOM 7395 C C . ARG A 1 7 ? -0.168 -5.128 5.952 1.00 0.00 7 ARG A C 12
ATOM 7396 O O . ARG A 1 7 ? 0.356 -5.732 6.888 1.00 0.00 7 ARG A O 12
ATOM 7417 N N . GLY A 1 8 ? -0.745 -3.940 6.089 1.00 0.00 8 GLY A N 12
ATOM 7418 C CA . GLY A 1 8 ? -0.789 -3.282 7.383 1.00 0.00 8 GLY A CA 12
ATOM 7419 C C . GLY A 1 8 ? 0.455 -2.457 7.654 1.00 0.00 8 GLY A C 12
ATOM 7420 O O . GLY A 1 8 ? 0.827 -2.245 8.807 1.00 0.00 8 GLY A O 12
ATOM 7424 N N . ALA A 1 9 ? 1.098 -1.990 6.588 1.00 0.00 9 ALA A N 12
ATOM 7425 C CA . ALA A 1 9 ? 2.307 -1.184 6.717 1.00 0.00 9 ALA A CA 12
ATOM 7426 C C . ALA A 1 9 ? 2.144 0.167 6.028 1.00 0.00 9 ALA A C 12
ATOM 7427 O O . ALA A 1 9 ? 1.120 0.435 5.399 1.00 0.00 9 ALA A O 12
ATOM 7434 N N . ARG A 1 10 ? 3.160 1.016 6.153 1.00 0.00 10 ARG A N 12
ATOM 7435 C CA . ARG A 1 10 ? 3.129 2.341 5.543 1.00 0.00 10 ARG A CA 12
ATOM 7436 C C . ARG A 1 10 ? 3.847 2.341 4.197 1.00 0.00 10 ARG A C 12
ATOM 7437 O O . ARG A 1 10 ? 4.995 1.908 4.093 1.00 0.00 10 ARG A O 12
ATOM 7458 N N . CYS A 1 11 ? 3.163 2.832 3.168 1.00 0.00 11 CYS A N 12
ATOM 7459 C CA . CYS A 1 11 ? 3.734 2.890 1.827 1.00 0.00 11 CYS A CA 12
ATOM 7460 C C . CYS A 1 11 ? 3.183 4.085 1.055 1.00 0.00 11 CYS A C 12
ATOM 7461 O O . CYS A 1 11 ? 1.970 4.275 0.967 1.00 0.00 11 CYS A O 12
ATOM 7468 N N . ARG A 1 12 ? 4.082 4.889 0.497 1.00 0.00 12 ARG A N 12
ATOM 7469 C CA . ARG A 1 12 ? 3.685 6.065 -0.268 1.00 0.00 12 ARG A CA 12
ATOM 7470 C C . ARG A 1 12 ? 3.737 5.785 -1.767 1.00 0.00 12 ARG A C 12
ATOM 7471 O O . ARG A 1 12 ? 4.375 4.828 -2.209 1.00 0.00 12 ARG A O 12
ATOM 7492 N N . VAL A 1 13 ? 3.059 6.623 -2.545 1.00 0.00 13 VAL A N 12
ATOM 7493 C CA . VAL A 1 13 ? 3.022 6.467 -3.997 1.00 0.00 13 VAL A CA 12
ATOM 7494 C C . VAL A 1 13 ? 4.427 6.390 -4.588 1.00 0.00 13 VAL A C 12
ATOM 7495 O O . VAL A 1 13 ? 4.730 5.501 -5.384 1.00 0.00 13 VAL A O 12
ATOM 7508 N N . TYR A 1 14 ? 5.272 7.339 -4.206 1.00 0.00 14 TYR A N 12
ATOM 7509 C CA . TYR A 1 14 ? 6.640 7.403 -4.707 1.00 0.00 14 TYR A CA 12
ATOM 7510 C C . TYR A 1 14 ? 7.607 6.623 -3.817 1.00 0.00 14 TYR A C 12
ATOM 7511 O O . TYR A 1 14 ? 8.800 6.920 -3.779 1.00 0.00 14 TYR A O 12
ATOM 7529 N N . SER A 1 15 ? 7.090 5.625 -3.106 1.00 0.00 15 SER A N 12
ATOM 7530 C CA . SER A 1 15 ? 7.920 4.810 -2.225 1.00 0.00 15 SER A CA 12
ATOM 7531 C C . SER A 1 15 ? 8.936 4.008 -3.032 1.00 0.00 15 SER A C 12
ATOM 7532 O O . SER A 1 15 ? 8.888 3.987 -4.261 1.00 0.00 15 SER A O 12
ATOM 7540 N N . GLY A 1 16 ? 9.851 3.348 -2.331 1.00 0.00 16 GLY A N 12
ATOM 7541 C CA . GLY A 1 16 ? 10.864 2.552 -2.999 1.00 0.00 16 GLY A CA 12
ATOM 7542 C C . GLY A 1 16 ? 10.279 1.348 -3.709 1.00 0.00 16 GLY A C 12
ATOM 7543 O O . GLY A 1 16 ? 9.367 1.483 -4.526 1.00 0.00 16 GLY A O 12
ATOM 7547 N N . ARG A 1 17 ? 10.805 0.168 -3.398 1.00 0.00 17 ARG A N 12
ATOM 7548 C CA . ARG A 1 17 ? 10.327 -1.066 -4.011 1.00 0.00 17 ARG A CA 12
ATOM 7549 C C . ARG A 1 17 ? 8.851 -1.293 -3.701 1.00 0.00 17 ARG A C 12
ATOM 7550 O O . ARG A 1 17 ? 8.317 -0.738 -2.740 1.00 0.00 17 ARG A O 12
ATOM 7571 N N . SER A 1 18 ? 8.196 -2.110 -4.519 1.00 0.00 18 SER A N 12
ATOM 7572 C CA . SER A 1 18 ? 6.782 -2.407 -4.330 1.00 0.00 18 SER A CA 12
ATOM 7573 C C . SER A 1 18 ? 6.568 -3.267 -3.089 1.00 0.00 18 SER A C 12
ATOM 7574 O O . SER A 1 18 ? 7.526 -3.685 -2.439 1.00 0.00 18 SER A O 12
ATOM 7582 N N . CYS A 1 19 ? 5.305 -3.527 -2.765 1.00 0.00 19 CYS A N 12
ATOM 7583 C CA . CYS A 1 19 ? 4.966 -4.337 -1.602 1.00 0.00 19 CYS A CA 12
ATOM 7584 C C . CYS A 1 19 ? 5.348 -5.797 -1.823 1.00 0.00 19 CYS A C 12
ATOM 7585 O O . CYS A 1 19 ? 5.842 -6.164 -2.889 1.00 0.00 19 CYS A O 12
ATOM 7592 N N . CYS A 1 20 ? 5.122 -6.625 -0.808 1.00 0.00 20 CYS A N 12
ATOM 7593 C CA . CYS A 1 20 ? 5.445 -8.044 -0.891 1.00 0.00 20 CYS A CA 12
ATOM 7594 C C . CYS A 1 20 ? 4.686 -8.713 -2.032 1.00 0.00 20 CYS A C 12
ATOM 7595 O O . CYS A 1 20 ? 3.782 -8.121 -2.622 1.00 0.00 20 CYS A O 12
ATOM 7602 N N . PHE A 1 21 ? 5.060 -9.953 -2.338 1.00 0.00 21 PHE A N 12
ATOM 7603 C CA . PHE A 1 21 ? 4.415 -10.706 -3.408 1.00 0.00 21 PHE A CA 12
ATOM 7604 C C . PHE A 1 21 ? 2.921 -10.864 -3.144 1.00 0.00 21 PHE A C 12
ATOM 7605 O O . PHE A 1 21 ? 2.512 -11.217 -2.038 1.00 0.00 21 PHE A O 12
ATOM 7622 N N . GLY A 1 22 ? 2.112 -10.599 -4.164 1.00 0.00 22 GLY A N 12
ATOM 7623 C CA . GLY A 1 22 ? 0.672 -10.716 -4.019 1.00 0.00 22 GLY A CA 12
ATOM 7624 C C . GLY A 1 22 ? 0.077 -9.598 -3.184 1.00 0.00 22 GLY A C 12
ATOM 7625 O O . GLY A 1 22 ? -1.078 -9.673 -2.769 1.00 0.00 22 GLY A O 12
ATOM 7629 N N . TYR A 1 23 ? 0.868 -8.557 -2.936 1.00 0.00 23 TYR A N 12
ATOM 7630 C CA . TYR A 1 23 ? 0.414 -7.419 -2.146 1.00 0.00 23 TYR A CA 12
ATOM 7631 C C . TYR A 1 23 ? 0.925 -6.112 -2.741 1.00 0.00 23 TYR A C 12
ATOM 7632 O O . TYR A 1 23 ? 2.124 -5.957 -2.974 1.00 0.00 23 TYR A O 12
ATOM 7650 N N . TYR A 1 24 ? 0.016 -5.171 -2.979 1.00 0.00 24 TYR A N 12
ATOM 7651 C CA . TYR A 1 24 ? 0.393 -3.878 -3.540 1.00 0.00 24 TYR A CA 12
ATOM 7652 C C . TYR A 1 24 ? 0.062 -2.750 -2.567 1.00 0.00 24 TYR A C 12
ATOM 7653 O O . TYR A 1 24 ? -0.582 -2.971 -1.543 1.00 0.00 24 TYR A O 12
ATOM 7671 N N . CYS A 1 25 ? 0.512 -1.542 -2.891 1.00 0.00 25 CYS A N 12
ATOM 7672 C CA . CYS A 1 25 ? 0.267 -0.384 -2.040 1.00 0.00 25 CYS A CA 12
ATOM 7673 C C . CYS A 1 25 ? -1.036 0.312 -2.421 1.00 0.00 25 CYS A C 12
ATOM 7674 O O . CYS A 1 25 ? -1.472 0.249 -3.571 1.00 0.00 25 CYS A O 12
ATOM 7681 N N . ARG A 1 26 ? -1.652 0.975 -1.447 1.00 0.00 26 ARG A N 12
ATOM 7682 C CA . ARG A 1 26 ? -2.905 1.683 -1.676 1.00 0.00 26 ARG A CA 12
ATOM 7683 C C . ARG A 1 26 ? -2.840 3.100 -1.118 1.00 0.00 26 ARG A C 12
ATOM 7684 O O . ARG A 1 26 ? -2.243 3.337 -0.068 1.00 0.00 26 ARG A O 12
ATOM 7705 N N . ARG A 1 27 ? -3.459 4.039 -1.826 1.00 0.00 27 ARG A N 12
ATOM 7706 C CA . ARG A 1 27 ? -3.475 5.433 -1.400 1.00 0.00 27 ARG A CA 12
ATOM 7707 C C . ARG A 1 27 ? -4.582 5.673 -0.378 1.00 0.00 27 ARG A C 12
ATOM 7708 O O . ARG A 1 27 ? -5.614 5.002 -0.398 1.00 0.00 27 ARG A O 12
ATOM 7729 N N . ASP A 1 28 ? -4.362 6.635 0.513 1.00 0.00 28 ASP A N 12
ATOM 7730 C CA . ASP A 1 28 ? -5.345 6.963 1.542 1.00 0.00 28 ASP A CA 12
ATOM 7731 C C . ASP A 1 28 ? -6.675 7.365 0.915 1.00 0.00 28 ASP A C 12
ATOM 7732 O O . ASP A 1 28 ? -7.712 6.764 1.196 1.00 0.00 28 ASP A O 12
ATOM 7741 N N . PHE A 1 29 ? -6.637 8.386 0.066 1.00 0.00 29 PHE A N 12
ATOM 7742 C CA . PHE A 1 29 ? -7.841 8.870 -0.602 1.00 0.00 29 PHE A CA 12
ATOM 7743 C C . PHE A 1 29 ? -7.483 9.672 -1.851 1.00 0.00 29 PHE A C 12
ATOM 7744 O O . PHE A 1 29 ? -6.344 10.113 -2.009 1.00 0.00 29 PHE A O 12
ATOM 7761 N N . PRO A 1 30 ? -8.455 9.870 -2.759 1.00 0.00 30 PRO A N 12
ATOM 7762 C CA . PRO A 1 30 ? -8.235 10.623 -3.999 1.00 0.00 30 PRO A CA 12
ATOM 7763 C C . PRO A 1 30 ? -7.542 11.959 -3.752 1.00 0.00 30 PRO A C 12
ATOM 7764 O O . PRO A 1 30 ? -8.185 12.951 -3.409 1.00 0.00 30 PRO A O 12
ATOM 7775 N N . GLY A 1 31 ? -6.224 11.975 -3.928 1.00 0.00 31 GLY A N 12
ATOM 7776 C CA . GLY A 1 31 ? -5.462 13.194 -3.721 1.00 0.00 31 GLY A CA 12
ATOM 7777 C C . GLY A 1 31 ? -4.488 13.081 -2.563 1.00 0.00 31 GLY A C 12
ATOM 7778 O O . GLY A 1 31 ? -4.117 14.087 -1.957 1.00 0.00 31 GLY A O 12
ATOM 7782 N N . SER A 1 32 ? -4.072 11.857 -2.254 1.00 0.00 32 SER A N 12
ATOM 7783 C CA . SER A 1 32 ? -3.135 11.619 -1.162 1.00 0.00 32 SER A CA 12
ATOM 7784 C C . SER A 1 32 ? -1.774 11.186 -1.698 1.00 0.00 32 SER A C 12
ATOM 7785 O O . SER A 1 32 ? -1.649 10.792 -2.856 1.00 0.00 32 SER A O 12
ATOM 7793 N N . ILE A 1 33 ? -0.756 11.264 -0.846 1.00 0.00 33 ILE A N 12
ATOM 7794 C CA . ILE A 1 33 ? 0.595 10.882 -1.234 1.00 0.00 33 ILE A CA 12
ATOM 7795 C C . ILE A 1 33 ? 1.051 9.630 -0.483 1.00 0.00 33 ILE A C 12
ATOM 7796 O O . ILE A 1 33 ? 1.842 8.841 -1.000 1.00 0.00 33 ILE A O 12
ATOM 7812 N N . PHE A 1 34 ? 0.541 9.449 0.733 1.00 0.00 34 PHE A N 12
ATOM 7813 C CA . PHE A 1 34 ? 0.891 8.289 1.548 1.00 0.00 34 PHE A CA 12
ATOM 7814 C C . PHE A 1 34 ? -0.348 7.462 1.877 1.00 0.00 34 PHE A C 12
ATOM 7815 O O . PHE A 1 34 ? -1.436 8.006 2.065 1.00 0.00 34 PHE A O 12
ATOM 7832 N N . GLY A 1 35 ? -0.176 6.145 1.946 1.00 0.00 35 GLY A N 12
ATOM 7833 C CA . GLY A 1 35 ? -1.291 5.268 2.253 1.00 0.00 35 GLY A CA 12
ATOM 7834 C C . GLY A 1 35 ? -0.860 4.007 2.977 1.00 0.00 35 GLY A C 12
ATOM 7835 O O . GLY A 1 35 ? 0.140 4.007 3.698 1.00 0.00 35 GLY A O 12
ATOM 7839 N N . THR A 1 36 ? -1.616 2.929 2.789 1.00 0.00 36 THR A N 12
ATOM 7840 C CA . THR A 1 36 ? -1.312 1.657 3.431 1.00 0.00 36 THR A CA 12
ATOM 7841 C C . THR A 1 36 ? -1.210 0.535 2.401 1.00 0.00 36 THR A C 12
ATOM 7842 O O . THR A 1 36 ? -1.823 0.599 1.335 1.00 0.00 36 THR A O 12
ATOM 7853 N N . CYS A 1 37 ? -0.431 -0.493 2.726 1.00 0.00 37 CYS A N 12
ATOM 7854 C CA . CYS A 1 37 ? -0.248 -1.628 1.830 1.00 0.00 37 CYS A CA 12
ATOM 7855 C C . CYS A 1 37 ? -1.386 -2.633 1.981 1.00 0.00 37 CYS A C 12
ATOM 7856 O O . CYS A 1 37 ? -1.816 -2.935 3.094 1.00 0.00 37 CYS A O 12
ATOM 7863 N N . SER A 1 38 ? -1.869 -3.147 0.854 1.00 0.00 38 SER A N 12
ATOM 7864 C CA . SER A 1 38 ? -2.959 -4.118 0.862 1.00 0.00 38 SER A CA 12
ATOM 7865 C C . SER A 1 38 ? -2.614 -5.335 0.008 1.00 0.00 38 SER A C 12
ATOM 7866 O O . SER A 1 38 ? -1.556 -5.387 -0.619 1.00 0.00 38 SER A O 12
ATOM 7874 N N . ARG A 1 39 ? -3.516 -6.311 -0.010 1.00 0.00 39 ARG A N 12
ATOM 7875 C CA . ARG A 1 39 ? -3.310 -7.530 -0.786 1.00 0.00 39 ARG A CA 12
ATOM 7876 C C . ARG A 1 39 ? -3.698 -7.321 -2.246 1.00 0.00 39 ARG A C 12
ATOM 7877 O O . ARG A 1 39 ? -4.493 -6.440 -2.569 1.00 0.00 39 ARG A O 12
ATOM 7898 N N . ARG A 1 40 ? -3.126 -8.141 -3.124 1.00 0.00 40 ARG A N 12
ATOM 7899 C CA . ARG A 1 40 ? -3.406 -8.049 -4.553 1.00 0.00 40 ARG A CA 12
ATOM 7900 C C . ARG A 1 40 ? -4.834 -8.494 -4.858 1.00 0.00 40 ARG A C 12
ATOM 7901 O O . ARG A 1 40 ? -5.063 -9.625 -5.286 1.00 0.00 40 ARG A O 12
ATOM 7922 N N . ASN A 1 41 ? -5.788 -7.595 -4.638 1.00 0.00 41 ASN A N 12
ATOM 7923 C CA . ASN A 1 41 ? -7.193 -7.893 -4.891 1.00 0.00 41 ASN A CA 12
ATOM 7924 C C . ASN A 1 41 ? -7.958 -6.626 -5.256 1.00 0.00 41 ASN A C 12
ATOM 7925 O O . ASN A 1 41 ? -7.842 -5.603 -4.584 1.00 0.00 41 ASN A O 12
ATOM 7936 N N . PHE A 1 42 ? -8.744 -6.702 -6.327 1.00 0.00 42 PHE A N 12
ATOM 7937 C CA . PHE A 1 42 ? -9.528 -5.561 -6.782 1.00 0.00 42 PHE A CA 12
ATOM 7938 C C . PHE A 1 42 ? -10.974 -5.670 -6.307 1.00 0.00 42 PHE A C 12
ATOM 7939 O O . PHE A 1 42 ? -11.753 -4.727 -6.561 1.00 0.00 42 PHE A O 12
ATOM 7957 N N . TYR A 1 1 ? 11.585 -11.456 4.058 1.00 0.00 1 TYR A N 13
ATOM 7958 C CA . TYR A 1 1 ? 10.250 -11.041 4.562 1.00 0.00 1 TYR A CA 13
ATOM 7959 C C . TYR A 1 1 ? 10.226 -9.554 4.902 1.00 0.00 1 TYR A C 13
ATOM 7960 O O . TYR A 1 1 ? 9.211 -8.882 4.721 1.00 0.00 1 TYR A O 13
ATOM 7980 N N . VAL A 1 2 ? 11.352 -9.048 5.393 1.00 0.00 2 VAL A N 13
ATOM 7981 C CA . VAL A 1 2 ? 11.463 -7.641 5.759 1.00 0.00 2 VAL A CA 13
ATOM 7982 C C . VAL A 1 2 ? 11.909 -6.792 4.570 1.00 0.00 2 VAL A C 13
ATOM 7983 O O . VAL A 1 2 ? 11.692 -5.581 4.546 1.00 0.00 2 VAL A O 13
ATOM 7996 N N . SER A 1 3 ? 12.534 -7.433 3.587 1.00 0.00 3 SER A N 13
ATOM 7997 C CA . SER A 1 3 ? 13.011 -6.733 2.400 1.00 0.00 3 SER A CA 13
ATOM 7998 C C . SER A 1 3 ? 11.860 -6.058 1.658 1.00 0.00 3 SER A C 13
ATOM 7999 O O . SER A 1 3 ? 12.071 -5.121 0.888 1.00 0.00 3 SER A O 13
ATOM 8007 N N . CYS A 1 4 ? 10.644 -6.538 1.894 1.00 0.00 4 CYS A N 13
ATOM 8008 C CA . CYS A 1 4 ? 9.462 -5.979 1.248 1.00 0.00 4 CYS A CA 13
ATOM 8009 C C . CYS A 1 4 ? 8.429 -5.544 2.283 1.00 0.00 4 CYS A C 13
ATOM 8010 O O . CYS A 1 4 ? 8.555 -5.854 3.468 1.00 0.00 4 CYS A O 13
ATOM 8017 N N . LEU A 1 5 ? 7.409 -4.823 1.828 1.00 0.00 5 LEU A N 13
ATOM 8018 C CA . LEU A 1 5 ? 6.355 -4.345 2.715 1.00 0.00 5 LEU A CA 13
ATOM 8019 C C . LEU A 1 5 ? 5.235 -5.373 2.837 1.00 0.00 5 LEU A C 13
ATOM 8020 O O . LEU A 1 5 ? 4.681 -5.823 1.833 1.00 0.00 5 LEU A O 13
ATOM 8036 N N . PHE A 1 6 ? 4.904 -5.739 4.071 1.00 0.00 6 PHE A N 13
ATOM 8037 C CA . PHE A 1 6 ? 3.847 -6.712 4.322 1.00 0.00 6 PHE A CA 13
ATOM 8038 C C . PHE A 1 6 ? 2.510 -6.011 4.541 1.00 0.00 6 PHE A C 13
ATOM 8039 O O . PHE A 1 6 ? 2.455 -4.791 4.693 1.00 0.00 6 PHE A O 13
ATOM 8056 N N . ARG A 1 7 ? 1.433 -6.790 4.554 1.00 0.00 7 ARG A N 13
ATOM 805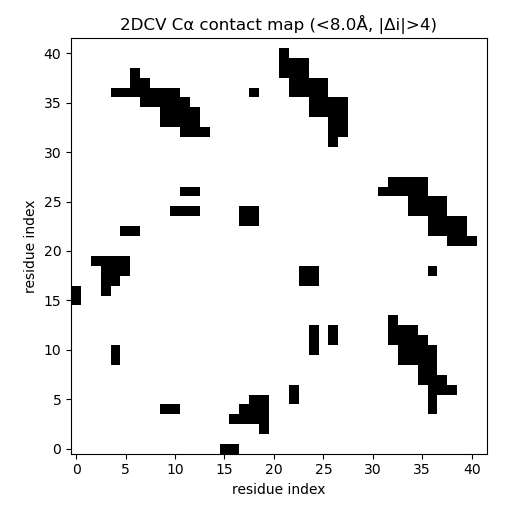7 C CA . ARG A 1 7 ? 0.097 -6.241 4.754 1.00 0.00 7 ARG A CA 13
ATOM 8058 C C . ARG A 1 7 ? 0.001 -5.517 6.094 1.00 0.00 7 ARG A C 13
ATOM 8059 O O . ARG A 1 7 ? 0.467 -6.020 7.117 1.00 0.00 7 ARG A O 13
ATOM 8080 N N . GLY A 1 8 ? -0.603 -4.335 6.080 1.00 0.00 8 GLY A N 13
ATOM 8081 C CA . GLY A 1 8 ? -0.748 -3.561 7.298 1.00 0.00 8 GLY A CA 13
ATOM 8082 C C . GLY A 1 8 ? 0.447 -2.664 7.560 1.00 0.00 8 GLY A C 13
ATOM 8083 O O . GLY A 1 8 ? 0.737 -2.326 8.707 1.00 0.00 8 GLY A O 13
ATOM 8087 N N . ALA A 1 9 ? 1.140 -2.279 6.494 1.00 0.00 9 ALA A N 13
ATOM 8088 C CA . ALA A 1 9 ? 2.309 -1.417 6.613 1.00 0.00 9 ALA A CA 13
ATOM 8089 C C . ALA A 1 9 ? 2.058 -0.061 5.960 1.00 0.00 9 ALA A C 13
ATOM 8090 O O . ALA A 1 9 ? 1.058 0.130 5.268 1.00 0.00 9 ALA A O 13
ATOM 8097 N N . ARG A 1 10 ? 2.974 0.876 6.185 1.00 0.00 10 ARG A N 13
ATOM 8098 C CA . ARG A 1 10 ? 2.852 2.215 5.619 1.00 0.00 10 ARG A CA 13
ATOM 8099 C C . ARG A 1 10 ? 3.673 2.343 4.341 1.00 0.00 10 ARG A C 13
ATOM 8100 O O . ARG A 1 10 ? 4.866 2.037 4.323 1.00 0.00 10 ARG A O 13
ATOM 8121 N N . CYS A 1 11 ? 3.027 2.798 3.273 1.00 0.00 11 CYS A N 13
ATOM 8122 C CA . CYS A 1 11 ? 3.698 2.970 1.988 1.00 0.00 11 CYS A CA 13
ATOM 8123 C C . CYS A 1 11 ? 3.035 4.078 1.176 1.00 0.00 11 CYS A C 13
ATOM 8124 O O . CYS A 1 11 ? 1.808 4.165 1.113 1.00 0.00 11 CYS A O 13
ATOM 8131 N N . ARG A 1 12 ? 3.851 4.924 0.556 1.00 0.00 12 ARG A N 13
ATOM 8132 C CA . ARG A 1 12 ? 3.336 6.025 -0.252 1.00 0.00 12 ARG A CA 13
ATOM 8133 C C . ARG A 1 12 ? 3.375 5.678 -1.736 1.00 0.00 12 ARG A C 13
ATOM 8134 O O . ARG A 1 12 ? 3.873 4.621 -2.125 1.00 0.00 12 ARG A O 13
ATOM 8155 N N . VAL A 1 13 ? 2.843 6.573 -2.562 1.00 0.00 13 VAL A N 13
ATOM 8156 C CA . VAL A 1 13 ? 2.813 6.362 -4.004 1.00 0.00 13 VAL A CA 13
ATOM 8157 C C . VAL A 1 13 ? 4.210 6.464 -4.606 1.00 0.00 13 VAL A C 13
ATOM 8158 O O . VAL A 1 13 ? 4.588 5.671 -5.469 1.00 0.00 13 VAL A O 13
ATOM 8171 N N . TYR A 1 14 ? 4.968 7.458 -4.153 1.00 0.00 14 TYR A N 13
ATOM 8172 C CA . TYR A 1 14 ? 6.320 7.686 -4.651 1.00 0.00 14 TYR A CA 13
ATOM 8173 C C . TYR A 1 14 ? 7.358 6.926 -3.826 1.00 0.00 14 TYR A C 13
ATOM 8174 O O . TYR A 1 14 ? 8.545 7.248 -3.864 1.00 0.00 14 TYR A O 13
ATOM 8192 N N . SER A 1 15 ? 6.910 5.917 -3.083 1.00 0.00 15 SER A N 13
ATOM 8193 C CA . SER A 1 15 ? 7.810 5.122 -2.256 1.00 0.00 15 SER A CA 13
ATOM 8194 C C . SER A 1 15 ? 8.757 4.297 -3.123 1.00 0.00 15 SER A C 13
ATOM 8195 O O . SER A 1 15 ? 8.632 4.272 -4.347 1.00 0.00 15 SER A O 13
ATOM 8203 N N . GLY A 1 16 ? 9.702 3.621 -2.478 1.00 0.00 16 GLY A N 13
ATOM 8204 C CA . GLY A 1 16 ? 10.654 2.801 -3.205 1.00 0.00 16 GLY A CA 13
ATOM 8205 C C . GLY A 1 16 ? 9.989 1.643 -3.921 1.00 0.00 16 GLY A C 13
ATOM 8206 O O . GLY A 1 16 ? 9.057 1.839 -4.701 1.00 0.00 16 GLY A O 13
ATOM 8210 N N . ARG A 1 17 ? 10.469 0.432 -3.657 1.00 0.00 17 ARG A N 13
ATOM 8211 C CA . ARG A 1 17 ? 9.914 -0.761 -4.282 1.00 0.00 17 ARG A CA 13
ATOM 8212 C C . ARG A 1 17 ? 8.484 -1.003 -3.810 1.00 0.00 17 ARG A C 13
ATOM 8213 O O . ARG A 1 17 ? 8.069 -0.494 -2.768 1.00 0.00 17 ARG A O 13
ATOM 8234 N N . SER A 1 18 ? 7.734 -1.782 -4.582 1.00 0.00 18 SER A N 13
ATOM 8235 C CA . SER A 1 18 ? 6.349 -2.089 -4.242 1.00 0.00 18 SER A CA 13
ATOM 8236 C C . SER A 1 18 ? 6.279 -3.005 -3.024 1.00 0.00 18 SER A C 13
ATOM 8237 O O . SER A 1 18 ? 7.302 -3.344 -2.431 1.00 0.00 18 SER A O 13
ATOM 8245 N N . CYS A 1 19 ? 5.065 -3.402 -2.656 1.00 0.00 19 CYS A N 13
ATOM 8246 C CA . CYS A 1 19 ? 4.862 -4.279 -1.510 1.00 0.00 19 CYS A CA 13
ATOM 8247 C C . CYS A 1 19 ? 5.377 -5.684 -1.802 1.00 0.00 19 CYS A C 13
ATOM 8248 O O . CYS A 1 19 ? 5.935 -5.941 -2.868 1.00 0.00 19 CYS A O 13
ATOM 8255 N N . CYS A 1 20 ? 5.183 -6.590 -0.849 1.00 0.00 20 CYS A N 13
ATOM 8256 C CA . CYS A 1 20 ? 5.625 -7.970 -1.007 1.00 0.00 20 CYS A CA 13
ATOM 8257 C C . CYS A 1 20 ? 4.883 -8.649 -2.153 1.00 0.00 20 CYS A C 13
ATOM 8258 O O . CYS A 1 20 ? 3.999 -8.055 -2.771 1.00 0.00 20 CYS A O 13
ATOM 8265 N N . PHE A 1 21 ? 5.245 -9.897 -2.431 1.00 0.00 21 PHE A N 13
ATOM 8266 C CA . PHE A 1 21 ? 4.610 -10.655 -3.501 1.00 0.00 21 PHE A CA 13
ATOM 8267 C C . PHE A 1 21 ? 3.173 -11.011 -3.135 1.00 0.00 21 PHE A C 13
ATOM 8268 O O . PHE A 1 21 ? 2.933 -11.784 -2.208 1.00 0.00 21 PHE A O 13
ATOM 8285 N N . GLY A 1 22 ? 2.221 -10.443 -3.868 1.00 0.00 22 GLY A N 13
ATOM 8286 C CA . GLY A 1 22 ? 0.821 -10.714 -3.603 1.00 0.00 22 GLY A CA 13
ATOM 8287 C C . GLY A 1 22 ? 0.090 -9.517 -3.019 1.00 0.00 22 GLY A C 13
ATOM 8288 O O . GLY A 1 22 ? -1.139 -9.488 -2.993 1.00 0.00 22 GLY A O 13
ATOM 8292 N N . TYR A 1 23 ? 0.846 -8.527 -2.551 1.00 0.00 23 TYR A N 13
ATOM 8293 C CA . TYR A 1 23 ? 0.258 -7.328 -1.966 1.00 0.00 23 TYR A CA 13
ATOM 8294 C C . TYR A 1 23 ? 0.750 -6.075 -2.685 1.00 0.00 23 TYR A C 13
ATOM 8295 O O . TYR A 1 23 ? 1.896 -6.014 -3.131 1.00 0.00 23 TYR A O 13
ATOM 8313 N N . TYR A 1 24 ? -0.120 -5.076 -2.791 1.00 0.00 24 TYR A N 13
ATOM 8314 C CA . TYR A 1 24 ? 0.231 -3.824 -3.452 1.00 0.00 24 TYR A CA 13
ATOM 8315 C C . TYR A 1 24 ? 0.142 -2.651 -2.480 1.00 0.00 24 TYR A C 13
ATOM 8316 O O . TYR A 1 24 ? -0.155 -2.833 -1.300 1.00 0.00 24 TYR A O 13
ATOM 8334 N N . CYS A 1 25 ? 0.402 -1.450 -2.985 1.00 0.00 25 CYS A N 13
ATOM 8335 C CA . CYS A 1 25 ? 0.350 -0.248 -2.161 1.00 0.00 25 CYS A CA 13
ATOM 8336 C C . CYS A 1 25 ? -0.814 0.647 -2.577 1.00 0.00 25 CYS A C 13
ATOM 8337 O O . CYS A 1 25 ? -0.870 1.120 -3.713 1.00 0.00 25 CYS A O 13
ATOM 8344 N N . ARG A 1 26 ? -1.740 0.874 -1.653 1.00 0.00 26 ARG A N 13
ATOM 8345 C CA . ARG A 1 26 ? -2.903 1.711 -1.924 1.00 0.00 26 ARG A CA 13
ATOM 8346 C C . ARG A 1 26 ? -2.841 3.007 -1.123 1.00 0.00 26 ARG A C 13
ATOM 8347 O O . ARG A 1 26 ? -2.318 3.035 -0.008 1.00 0.00 26 ARG A O 13
ATOM 8368 N N . ARG A 1 27 ? -3.376 4.079 -1.699 1.00 0.00 27 ARG A N 13
ATOM 8369 C CA . ARG A 1 27 ? -3.380 5.379 -1.039 1.00 0.00 27 ARG A CA 13
ATOM 8370 C C . ARG A 1 27 ? -4.691 5.608 -0.293 1.00 0.00 27 ARG A C 13
ATOM 8371 O O . ARG A 1 27 ? -5.621 4.808 -0.392 1.00 0.00 27 ARG A O 13
ATOM 8392 N N . ASP A 1 28 ? -4.756 6.707 0.452 1.00 0.00 28 ASP A N 13
ATOM 8393 C CA . ASP A 1 28 ? -5.953 7.043 1.215 1.00 0.00 28 ASP A CA 13
ATOM 8394 C C . ASP A 1 28 ? -7.069 7.523 0.293 1.00 0.00 28 ASP A C 13
ATOM 8395 O O . ASP A 1 28 ? -8.194 7.028 0.352 1.00 0.00 28 ASP A O 13
ATOM 8404 N N . PHE A 1 29 ? -6.749 8.492 -0.557 1.00 0.00 29 PHE A N 13
ATOM 8405 C CA . PHE A 1 29 ? -7.723 9.044 -1.492 1.00 0.00 29 PHE A CA 13
ATOM 8406 C C . PHE A 1 29 ? -7.022 9.752 -2.650 1.00 0.00 29 PHE A C 13
ATOM 8407 O O . PHE A 1 29 ? -5.854 10.125 -2.542 1.00 0.00 29 PHE A O 13
ATOM 8424 N N . PRO A 1 30 ? -7.730 9.950 -3.776 1.00 0.00 30 PRO A N 13
ATOM 8425 C CA . PRO A 1 30 ? -7.170 10.620 -4.953 1.00 0.00 30 PRO A CA 13
ATOM 8426 C C . PRO A 1 30 ? -6.546 11.966 -4.605 1.00 0.00 30 PRO A C 13
ATOM 8427 O O . PRO A 1 30 ? -7.223 12.993 -4.595 1.00 0.00 30 PRO A O 13
ATOM 8438 N N . GLY A 1 31 ? -5.248 11.952 -4.319 1.00 0.00 31 GLY A N 13
ATOM 8439 C CA . GLY A 1 31 ? -4.548 13.175 -3.971 1.00 0.00 31 GLY A CA 13
ATOM 8440 C C . GLY A 1 31 ? -3.890 13.097 -2.608 1.00 0.00 31 GLY A C 13
ATOM 8441 O O . GLY A 1 31 ? -3.857 14.082 -1.870 1.00 0.00 31 GLY A O 13
ATOM 8445 N N . SER A 1 32 ? -3.365 11.922 -2.271 1.00 0.00 32 SER A N 13
ATOM 8446 C CA . SER A 1 32 ? -2.705 11.718 -0.987 1.00 0.00 32 SER A CA 13
ATOM 8447 C C . SER A 1 32 ? -1.197 11.575 -1.168 1.00 0.00 32 SER A C 13
ATOM 8448 O O . SER A 1 32 ? -0.698 11.541 -2.293 1.00 0.00 32 SER A O 13
ATOM 8456 N N . ILE A 1 33 ? -0.477 11.492 -0.054 1.00 0.00 33 ILE A N 13
ATOM 8457 C CA . ILE A 1 33 ? 0.972 11.353 -0.091 1.00 0.00 33 ILE A CA 13
ATOM 8458 C C . ILE A 1 33 ? 1.406 9.973 0.403 1.00 0.00 33 ILE A C 13
ATOM 8459 O O . ILE A 1 33 ? 2.412 9.431 -0.051 1.00 0.00 33 ILE A O 13
ATOM 8475 N N . PHE A 1 34 ? 0.638 9.406 1.331 1.00 0.00 34 PHE A N 13
ATOM 8476 C CA . PHE A 1 34 ? 0.951 8.088 1.876 1.00 0.00 34 PHE A CA 13
ATOM 8477 C C . PHE A 1 34 ? -0.314 7.252 2.047 1.00 0.00 34 PHE A C 13
ATOM 8478 O O . PHE A 1 34 ? -1.421 7.786 2.106 1.00 0.00 34 PHE A O 13
ATOM 8495 N N . GLY A 1 35 ? -0.138 5.936 2.127 1.00 0.00 35 GLY A N 13
ATOM 8496 C CA . GLY A 1 35 ? -1.270 5.043 2.293 1.00 0.00 35 GLY A CA 13
ATOM 8497 C C . GLY A 1 35 ? -0.908 3.785 3.058 1.00 0.00 35 GLY A C 13
ATOM 8498 O O . GLY A 1 35 ? -0.018 3.803 3.907 1.00 0.00 35 GLY A O 13
ATOM 8502 N N . THR A 1 36 ? -1.599 2.690 2.755 1.00 0.00 36 THR A N 13
ATOM 8503 C CA . THR A 1 36 ? -1.345 1.418 3.419 1.00 0.00 36 THR A CA 13
ATOM 8504 C C . THR A 1 36 ? -1.234 0.286 2.404 1.00 0.00 36 THR A C 13
ATOM 8505 O O . THR A 1 36 ? -1.649 0.428 1.253 1.00 0.00 36 THR A O 13
ATOM 8516 N N . CYS A 1 37 ? -0.673 -0.838 2.837 1.00 0.00 37 CYS A N 13
ATOM 8517 C CA . CYS A 1 37 ? -0.507 -1.997 1.966 1.00 0.00 37 CYS A CA 13
ATOM 8518 C C . CYS A 1 37 ? -1.671 -2.970 2.126 1.00 0.00 37 CYS A C 13
ATOM 8519 O O . CYS A 1 37 ? -2.077 -3.289 3.242 1.00 0.00 37 CYS A O 13
ATOM 8526 N N . SER A 1 38 ? -2.206 -3.438 1.001 1.00 0.00 38 SER A N 13
ATOM 8527 C CA . SER A 1 38 ? -3.324 -4.373 1.018 1.00 0.00 38 SER A CA 13
ATOM 8528 C C . SER A 1 38 ? -3.045 -5.578 0.123 1.00 0.00 38 SER A C 13
ATOM 8529 O O . SER A 1 38 ? -2.221 -5.509 -0.789 1.00 0.00 38 SER A O 13
ATOM 8537 N N . ARG A 1 39 ? -3.741 -6.679 0.389 1.00 0.00 39 ARG A N 13
ATOM 8538 C CA . ARG A 1 39 ? -3.571 -7.901 -0.390 1.00 0.00 39 ARG A CA 13
ATOM 8539 C C .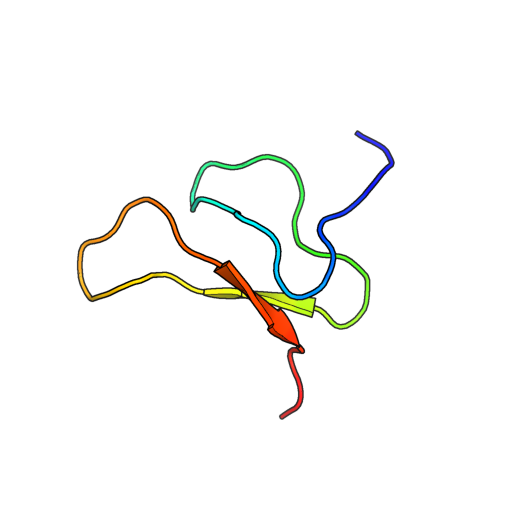 ARG A 1 39 ? -4.085 -7.715 -1.813 1.00 0.00 39 ARG A C 13
ATOM 8540 O O . ARG A 1 39 ? -4.993 -6.919 -2.057 1.00 0.00 39 ARG A O 13
ATOM 8561 N N . ARG A 1 40 ? -3.501 -8.455 -2.750 1.00 0.00 40 ARG A N 13
ATOM 8562 C CA . ARG A 1 40 ? -3.903 -8.373 -4.150 1.00 0.00 40 ARG A CA 13
ATOM 8563 C C . ARG A 1 40 ? -4.989 -9.397 -4.465 1.00 0.00 40 ARG A C 13
ATOM 8564 O O . ARG A 1 40 ? -4.771 -10.603 -4.352 1.00 0.00 40 ARG A O 13
ATOM 8585 N N . ASN A 1 41 ? -6.160 -8.907 -4.860 1.00 0.00 41 ASN A N 13
ATOM 8586 C CA . ASN A 1 41 ? -7.280 -9.779 -5.191 1.00 0.00 41 ASN A CA 13
ATOM 8587 C C . ASN A 1 41 ? -7.253 -10.164 -6.667 1.00 0.00 41 ASN A C 13
ATOM 8588 O O . ASN A 1 41 ? -6.489 -9.601 -7.451 1.00 0.00 41 ASN A O 13
ATOM 8599 N N . PHE A 1 42 ? -8.092 -11.125 -7.038 1.00 0.00 42 PHE A N 13
ATOM 8600 C CA . PHE A 1 42 ? -8.165 -11.585 -8.420 1.00 0.00 42 PHE A CA 13
ATOM 8601 C C . PHE A 1 42 ? -8.878 -10.561 -9.298 1.00 0.00 42 PHE A C 13
ATOM 8602 O O . PHE A 1 42 ? -10.051 -10.248 -9.007 1.00 0.00 42 PHE A O 13
ATOM 8620 N N . TYR A 1 1 ? 14.084 -9.540 -2.798 1.00 0.00 1 TYR A N 14
ATOM 8621 C CA . TYR A 1 1 ? 15.366 -10.175 -2.400 1.00 0.00 1 TYR A CA 14
ATOM 8622 C C . TYR A 1 1 ? 15.869 -9.617 -1.073 1.00 0.00 1 TYR A C 14
ATOM 8623 O O . TYR A 1 1 ? 16.526 -10.318 -0.303 1.00 0.00 1 TYR A O 14
ATOM 8643 N N . VAL A 1 2 ? 15.556 -8.353 -0.812 1.00 0.00 2 VAL A N 14
ATOM 8644 C CA . VAL A 1 2 ? 15.976 -7.701 0.423 1.00 0.00 2 VAL A CA 14
ATOM 8645 C C . VAL A 1 2 ? 14.830 -7.637 1.427 1.00 0.00 2 VAL A C 14
ATOM 8646 O O . VAL A 1 2 ? 14.878 -8.272 2.480 1.00 0.00 2 VAL A O 14
ATOM 8659 N N . SER A 1 3 ? 13.801 -6.864 1.095 1.00 0.00 3 SER A N 14
ATOM 8660 C CA . SER A 1 3 ? 12.643 -6.717 1.970 1.00 0.00 3 SER A CA 14
ATOM 8661 C C . SER A 1 3 ? 11.475 -6.085 1.221 1.00 0.00 3 SER A C 14
ATOM 8662 O O . SER A 1 3 ? 11.670 -5.344 0.258 1.00 0.00 3 SER A O 14
ATOM 8670 N N . CYS A 1 4 ? 10.260 -6.381 1.673 1.00 0.00 4 CYS A N 14
ATOM 8671 C CA . CYS A 1 4 ? 9.060 -5.841 1.046 1.00 0.00 4 CYS A CA 14
ATOM 8672 C C . CYS A 1 4 ? 8.095 -5.300 2.096 1.00 0.00 4 CYS A C 14
ATOM 8673 O O . CYS A 1 4 ? 8.392 -5.310 3.292 1.00 0.00 4 CYS A O 14
ATOM 8680 N N . LEU A 1 5 ? 6.938 -4.828 1.643 1.00 0.00 5 LEU A N 14
ATOM 8681 C CA . LEU A 1 5 ? 5.929 -4.281 2.543 1.00 0.00 5 LEU A CA 14
ATOM 8682 C C . LEU A 1 5 ? 4.723 -5.209 2.636 1.00 0.00 5 LEU A C 14
ATOM 8683 O O . LEU A 1 5 ? 4.006 -5.411 1.654 1.00 0.00 5 LEU A O 14
ATOM 8699 N N . PHE A 1 6 ? 4.502 -5.769 3.820 1.00 0.00 6 PHE A N 14
ATOM 8700 C CA . PHE A 1 6 ? 3.381 -6.675 4.040 1.00 0.00 6 PHE A CA 14
ATOM 8701 C C . PHE A 1 6 ? 2.147 -5.907 4.501 1.00 0.00 6 PHE A C 14
ATOM 8702 O O . PHE A 1 6 ? 2.213 -4.705 4.761 1.00 0.00 6 PHE A O 14
ATOM 8719 N N . ARG A 1 7 ? 1.022 -6.608 4.603 1.00 0.00 7 ARG A N 14
ATOM 8720 C CA . ARG A 1 7 ? -0.227 -5.990 5.036 1.00 0.00 7 ARG A CA 14
ATOM 8721 C C . ARG A 1 7 ? -0.072 -5.361 6.417 1.00 0.00 7 ARG A C 14
ATOM 8722 O O . ARG A 1 7 ? 0.484 -5.971 7.329 1.00 0.00 7 ARG A O 14
ATOM 8743 N N . GLY A 1 8 ? -0.567 -4.137 6.561 1.00 0.00 8 GLY A N 14
ATOM 8744 C CA . GLY A 1 8 ? -0.472 -3.444 7.832 1.00 0.00 8 GLY A CA 14
ATOM 8745 C C . GLY A 1 8 ? 0.782 -2.597 7.938 1.00 0.00 8 GLY A C 14
ATOM 8746 O O . GLY A 1 8 ? 1.260 -2.317 9.037 1.00 0.00 8 GLY A O 14
ATOM 8750 N N . ALA A 1 9 ? 1.316 -2.187 6.790 1.00 0.00 9 ALA A N 14
ATOM 8751 C CA . ALA A 1 9 ? 2.520 -1.366 6.757 1.00 0.00 9 ALA A CA 14
ATOM 8752 C C . ALA A 1 9 ? 2.262 -0.045 6.043 1.00 0.00 9 ALA A C 14
ATOM 8753 O O . ALA A 1 9 ? 1.307 0.082 5.276 1.00 0.00 9 ALA A O 14
ATOM 8760 N N . ARG A 1 10 ? 3.118 0.938 6.301 1.00 0.00 10 ARG A N 14
ATOM 8761 C CA . ARG A 1 10 ? 2.982 2.253 5.685 1.00 0.00 10 ARG A CA 14
ATOM 8762 C C . ARG A 1 10 ? 3.761 2.327 4.375 1.00 0.00 10 ARG A C 14
ATOM 8763 O O . ARG A 1 10 ? 4.935 1.961 4.318 1.00 0.00 10 ARG A O 14
ATOM 8784 N N . CYS A 1 11 ? 3.099 2.805 3.326 1.00 0.00 11 CYS A N 14
ATOM 8785 C CA . CYS A 1 11 ? 3.728 2.930 2.017 1.00 0.00 11 CYS A CA 14
ATOM 8786 C C . CYS A 1 11 ? 3.173 4.135 1.263 1.00 0.00 11 CYS A C 14
ATOM 8787 O O . CYS A 1 11 ? 1.959 4.298 1.145 1.00 0.00 11 CYS A O 14
ATOM 8794 N N . ARG A 1 12 ? 4.069 4.976 0.757 1.00 0.00 12 ARG A N 14
ATOM 8795 C CA . ARG A 1 12 ? 3.661 6.166 0.018 1.00 0.00 12 ARG A CA 14
ATOM 8796 C C . ARG A 1 12 ? 3.763 5.941 -1.487 1.00 0.00 12 ARG A C 14
ATOM 8797 O O . ARG A 1 12 ? 4.446 5.026 -1.945 1.00 0.00 12 ARG A O 14
ATOM 8818 N N . VAL A 1 13 ? 3.072 6.783 -2.249 1.00 0.00 13 VAL A N 14
ATOM 8819 C CA . VAL A 1 13 ? 3.075 6.685 -3.705 1.00 0.00 13 VAL A CA 14
ATOM 8820 C C . VAL A 1 13 ? 4.494 6.662 -4.261 1.00 0.00 13 VAL A C 14
ATOM 8821 O O . VAL A 1 13 ? 4.818 5.861 -5.137 1.00 0.00 13 VAL A O 14
ATOM 8834 N N . TYR A 1 14 ? 5.330 7.561 -3.755 1.00 0.00 14 TYR A N 14
ATOM 8835 C CA . TYR A 1 14 ? 6.714 7.669 -4.204 1.00 0.00 14 TYR A CA 14
ATOM 8836 C C . TYR A 1 14 ? 7.647 6.792 -3.370 1.00 0.00 14 TYR A C 14
ATOM 8837 O O . TYR A 1 14 ? 8.852 7.037 -3.314 1.00 0.00 14 TYR A O 14
ATOM 8855 N N . SER A 1 15 ? 7.090 5.769 -2.729 1.00 0.00 15 SER A N 14
ATOM 8856 C CA . SER A 1 15 ? 7.882 4.861 -1.906 1.00 0.00 15 SER A CA 14
ATOM 8857 C C . SER A 1 15 ? 8.900 4.109 -2.757 1.00 0.00 15 SER A C 14
ATOM 8858 O O . SER A 1 15 ? 8.912 4.235 -3.982 1.00 0.00 15 SER A O 14
ATOM 8866 N N . GLY A 1 16 ? 9.750 3.325 -2.102 1.00 0.00 16 GLY A N 14
ATOM 8867 C CA . GLY A 1 16 ? 10.755 2.563 -2.819 1.00 0.00 16 GLY A CA 14
ATOM 8868 C C . GLY A 1 16 ? 10.148 1.465 -3.668 1.00 0.00 16 GLY A C 14
ATOM 8869 O O . GLY A 1 16 ? 9.283 1.724 -4.505 1.00 0.00 16 GLY A O 14
ATOM 8873 N N . ARG A 1 17 ? 10.600 0.235 -3.452 1.00 0.00 17 ARG A N 14
ATOM 8874 C CA . ARG A 1 17 ? 10.094 -0.907 -4.203 1.00 0.00 17 ARG A CA 14
ATOM 8875 C C . ARG A 1 17 ? 8.625 -1.159 -3.879 1.00 0.00 17 ARG A C 14
ATOM 8876 O O . ARG A 1 17 ? 8.079 -0.584 -2.938 1.00 0.00 17 ARG A O 14
ATOM 8897 N N . SER A 1 18 ? 7.990 -2.022 -4.665 1.00 0.00 18 SER A N 14
ATOM 8898 C CA . SER A 1 18 ? 6.584 -2.351 -4.460 1.00 0.00 18 SER A CA 14
ATOM 8899 C C . SER A 1 18 ? 6.401 -3.208 -3.211 1.00 0.00 18 SER A C 14
ATOM 8900 O O . SER A 1 18 ? 7.372 -3.562 -2.542 1.00 0.00 18 SER A O 14
ATOM 8908 N N . CYS A 1 19 ? 5.151 -3.536 -2.903 1.00 0.00 19 CYS A N 14
ATOM 8909 C CA . CYS A 1 19 ? 4.841 -4.353 -1.735 1.00 0.00 19 CYS A CA 14
ATOM 8910 C C . CYS A 1 19 ? 5.309 -5.791 -1.937 1.00 0.00 19 CYS A C 14
ATOM 8911 O O . CYS A 1 19 ? 5.889 -6.126 -2.971 1.00 0.00 19 CYS A O 14
ATOM 8918 N N . CYS A 1 20 ? 5.055 -6.636 -0.943 1.00 0.00 20 CYS A N 14
ATOM 8919 C CA . CYS A 1 20 ? 5.450 -8.037 -1.012 1.00 0.00 20 CYS A CA 14
ATOM 8920 C C . CYS A 1 20 ? 4.775 -8.737 -2.187 1.00 0.00 20 CYS A C 14
ATOM 8921 O O . CYS A 1 20 ? 3.990 -8.130 -2.917 1.00 0.00 20 CYS A O 14
ATOM 8928 N N . PHE A 1 21 ? 5.086 -10.016 -2.365 1.00 0.00 21 PHE A N 14
ATOM 8929 C CA . PHE A 1 21 ? 4.510 -10.800 -3.452 1.00 0.00 21 PHE A CA 14
ATOM 8930 C C . PHE A 1 21 ? 3.002 -10.948 -3.277 1.00 0.00 21 PHE A C 14
ATOM 8931 O O . PHE A 1 21 ? 2.533 -11.480 -2.271 1.00 0.00 21 PHE A O 14
ATOM 8948 N N . GLY A 1 22 ? 2.248 -10.473 -4.264 1.00 0.00 22 GLY A N 14
ATOM 8949 C CA . GLY A 1 22 ? 0.801 -10.562 -4.200 1.00 0.00 22 GLY A CA 14
ATOM 8950 C C . GLY A 1 22 ? 0.185 -9.460 -3.359 1.00 0.00 22 GLY A C 14
ATOM 8951 O O . GLY A 1 22 ? -0.953 -9.579 -2.905 1.00 0.00 22 GLY A O 14
ATOM 8955 N N . TYR A 1 23 ? 0.938 -8.385 -3.148 1.00 0.00 23 TYR A N 14
ATOM 8956 C CA . TYR A 1 23 ? 0.462 -7.258 -2.355 1.00 0.00 23 TYR A CA 14
ATOM 8957 C C . TYR A 1 23 ? 0.774 -5.938 -3.054 1.00 0.00 23 TYR A C 14
ATOM 8958 O O . TYR A 1 23 ? 1.842 -5.777 -3.643 1.00 0.00 23 TYR A O 14
ATOM 8976 N N . TYR A 1 24 ? -0.161 -4.996 -2.984 1.00 0.00 24 TYR A N 14
ATOM 8977 C CA . TYR A 1 24 ? 0.025 -3.692 -3.610 1.00 0.00 24 TYR A CA 14
ATOM 8978 C C . TYR A 1 24 ? -0.178 -2.567 -2.602 1.00 0.00 24 TYR A C 14
ATOM 8979 O O . TYR A 1 24 ? -0.743 -2.776 -1.529 1.00 0.00 24 TYR A O 14
ATOM 8997 N N . CYS A 1 25 ? 0.287 -1.373 -2.956 1.00 0.00 25 CYS A N 14
ATOM 8998 C CA . CYS A 1 25 ? 0.158 -0.213 -2.083 1.00 0.00 25 CYS A CA 14
ATOM 8999 C C . CYS A 1 25 ? -0.995 0.678 -2.533 1.00 0.00 25 CYS A C 14
ATOM 9000 O O . CYS A 1 25 ? -1.037 1.124 -3.680 1.00 0.00 25 CYS A O 14
ATOM 9007 N N . ARG A 1 26 ? -1.929 0.935 -1.624 1.00 0.00 26 ARG A N 14
ATOM 9008 C CA . ARG A 1 26 ? -3.083 1.772 -1.928 1.00 0.00 26 ARG A CA 14
ATOM 9009 C C . ARG A 1 26 ? -2.994 3.108 -1.198 1.00 0.00 26 ARG A C 14
ATOM 9010 O O . ARG A 1 26 ? -2.505 3.179 -0.070 1.00 0.00 26 ARG A O 14
ATOM 9031 N N . ARG A 1 27 ? -3.469 4.165 -1.849 1.00 0.00 27 ARG A N 14
ATOM 9032 C CA . ARG A 1 27 ? -3.443 5.501 -1.262 1.00 0.00 27 ARG A CA 14
ATOM 9033 C C . ARG A 1 27 ? -4.666 5.728 -0.380 1.00 0.00 27 ARG A C 14
ATOM 9034 O O . ARG A 1 27 ? -5.695 5.075 -0.549 1.00 0.00 27 ARG A O 14
ATOM 9055 N N . ASP A 1 28 ? -4.546 6.660 0.560 1.00 0.00 28 ASP A N 14
ATOM 9056 C CA . ASP A 1 28 ? -5.642 6.974 1.469 1.00 0.00 28 ASP A CA 14
ATOM 9057 C C . ASP A 1 28 ? -6.874 7.436 0.697 1.00 0.00 28 ASP A C 14
ATOM 9058 O O . ASP A 1 28 ? -7.975 6.926 0.902 1.00 0.00 28 ASP A O 14
ATOM 9067 N N . PHE A 1 29 ? -6.680 8.405 -0.190 1.00 0.00 29 PHE A N 14
ATOM 9068 C CA . PHE A 1 29 ? -7.775 8.938 -0.994 1.00 0.00 29 PHE A CA 14
ATOM 9069 C C . PHE A 1 29 ? -7.243 9.595 -2.265 1.00 0.00 29 PHE A C 14
ATOM 9070 O O . PHE A 1 29 ? -6.065 9.942 -2.346 1.00 0.00 29 PHE A O 14
ATOM 9087 N N . PRO A 1 30 ? -8.109 9.778 -3.277 1.00 0.00 30 PRO A N 14
ATOM 9088 C CA . PRO A 1 30 ? -7.721 10.399 -4.547 1.00 0.00 30 PRO A CA 14
ATOM 9089 C C . PRO A 1 30 ? -7.034 11.745 -4.342 1.00 0.00 30 PRO A C 14
ATOM 9090 O O . PRO A 1 30 ? -7.691 12.764 -4.132 1.00 0.00 30 PRO A O 14
ATOM 9101 N N . GLY A 1 31 ? -5.707 11.738 -4.404 1.00 0.00 31 GLY A N 14
ATOM 9102 C CA . GLY A 1 31 ? -4.948 12.961 -4.221 1.00 0.00 31 GLY A CA 14
ATOM 9103 C C . GLY A 1 31 ? -4.100 12.936 -2.965 1.00 0.00 31 GLY A C 14
ATOM 9104 O O . GLY A 1 31 ? -3.796 13.982 -2.391 1.00 0.00 31 GLY A O 14
ATOM 9108 N N . SER A 1 32 ? -3.716 11.737 -2.537 1.00 0.00 32 SER A N 14
ATOM 9109 C CA . SER A 1 32 ? -2.896 11.578 -1.341 1.00 0.00 32 SER A CA 14
ATOM 9110 C C . SER A 1 32 ? -1.464 11.214 -1.713 1.00 0.00 32 SER A C 14
ATOM 9111 O O . SER A 1 32 ? -1.176 10.882 -2.862 1.00 0.00 32 SER A O 14
ATOM 9119 N N . ILE A 1 33 ? -0.568 11.280 -0.735 1.00 0.00 33 ILE A N 14
ATOM 9120 C CA . ILE A 1 33 ? 0.833 10.958 -0.962 1.00 0.00 33 ILE A CA 14
ATOM 9121 C C . ILE A 1 33 ? 1.242 9.697 -0.203 1.00 0.00 33 ILE A C 14
ATOM 9122 O O . ILE A 1 33 ? 2.111 8.949 -0.650 1.00 0.00 33 ILE A O 14
ATOM 9138 N N . PHE A 1 34 ? 0.607 9.462 0.942 1.00 0.00 34 PHE A N 14
ATOM 9139 C CA . PHE A 1 34 ? 0.904 8.285 1.754 1.00 0.00 34 PHE A CA 14
ATOM 9140 C C . PHE A 1 34 ? -0.330 7.403 1.911 1.00 0.00 34 PHE A C 14
ATOM 9141 O O . PHE A 1 34 ? -1.456 7.896 1.968 1.00 0.00 34 PHE A O 14
ATOM 9158 N N . GLY A 1 35 ? -0.107 6.094 1.982 1.00 0.00 35 GLY A N 14
ATOM 9159 C CA . GLY A 1 35 ? -1.206 5.159 2.133 1.00 0.00 35 GLY A CA 14
ATOM 9160 C C . GLY A 1 35 ? -0.806 3.919 2.907 1.00 0.00 35 GLY A C 14
ATOM 9161 O O . GLY A 1 35 ? 0.063 3.977 3.778 1.00 0.00 35 GLY A O 14
ATOM 9165 N N . THR A 1 36 ? -1.440 2.796 2.591 1.00 0.00 36 THR A N 14
ATOM 9166 C CA . THR A 1 36 ? -1.147 1.538 3.264 1.00 0.00 36 THR A CA 14
ATOM 9167 C C . THR A 1 36 ? -1.094 0.385 2.267 1.00 0.00 36 THR A C 14
ATOM 9168 O O . THR A 1 36 ? -1.652 0.470 1.174 1.00 0.00 36 THR A O 14
ATOM 9179 N N . CYS A 1 37 ? -0.421 -0.694 2.654 1.00 0.00 37 CYS A N 14
ATOM 9180 C CA . CYS A 1 37 ? -0.296 -1.865 1.794 1.00 0.00 37 CYS A CA 14
ATOM 9181 C C . CYS A 1 37 ? -1.476 -2.812 1.990 1.00 0.00 37 CYS A C 14
ATOM 9182 O O . CYS A 1 37 ? -1.898 -3.069 3.118 1.00 0.00 37 CYS A O 14
ATOM 9189 N N . SER A 1 38 ? -2.005 -3.328 0.885 1.00 0.00 38 SER A N 14
ATOM 9190 C CA . SER A 1 38 ? -3.138 -4.247 0.936 1.00 0.00 38 SER A CA 14
ATOM 9191 C C . SER A 1 38 ? -2.864 -5.497 0.106 1.00 0.00 38 SER A C 14
ATOM 9192 O O . SER A 1 38 ? -2.153 -5.445 -0.897 1.00 0.00 38 SER A O 14
ATOM 9200 N N . ARG A 1 39 ? -3.434 -6.620 0.532 1.00 0.00 39 ARG A N 14
ATOM 9201 C CA . ARG A 1 39 ? -3.253 -7.884 -0.172 1.00 0.00 39 ARG A CA 14
ATOM 9202 C C . ARG A 1 39 ? -3.914 -7.844 -1.545 1.00 0.00 39 ARG A C 14
ATOM 9203 O O . ARG A 1 39 ? -5.045 -7.378 -1.688 1.00 0.00 39 ARG A O 14
ATOM 9224 N N . ARG A 1 40 ? -3.201 -8.334 -2.554 1.00 0.00 40 ARG A N 14
ATOM 9225 C CA . ARG A 1 40 ? -3.717 -8.354 -3.917 1.00 0.00 40 ARG A CA 14
ATOM 9226 C C . ARG A 1 40 ? -4.584 -9.585 -4.154 1.00 0.00 40 ARG A C 14
ATOM 9227 O O . ARG A 1 40 ? -5.630 -9.506 -4.798 1.00 0.00 40 ARG A O 14
ATOM 9248 N N . ASN A 1 41 ? -4.143 -10.723 -3.628 1.00 0.00 41 ASN A N 14
ATOM 9249 C CA . ASN A 1 41 ? -4.879 -11.973 -3.783 1.00 0.00 41 ASN A CA 14
ATOM 9250 C C . ASN A 1 41 ? -4.388 -13.021 -2.789 1.00 0.00 41 ASN A C 14
ATOM 9251 O O . ASN A 1 41 ? -3.304 -13.581 -2.949 1.00 0.00 41 ASN A O 14
ATOM 9262 N N . PHE A 1 42 ? -5.193 -13.281 -1.765 1.00 0.00 42 PHE A N 14
ATOM 9263 C CA . PHE A 1 42 ? -4.841 -14.263 -0.745 1.00 0.00 42 PHE A CA 14
ATOM 9264 C C . PHE A 1 42 ? -5.192 -15.675 -1.205 1.00 0.00 42 PHE A C 14
ATOM 9265 O O . PHE A 1 42 ? -4.262 -16.428 -1.565 1.00 0.00 42 PHE A O 14
ATOM 9283 N N . TYR A 1 1 ? 16.427 -13.569 3.737 1.00 0.00 1 TYR A N 15
ATOM 9284 C CA . TYR A 1 1 ? 17.079 -12.258 3.480 1.00 0.00 1 TYR A CA 15
ATOM 9285 C C . TYR A 1 1 ? 16.200 -11.367 2.608 1.00 0.00 1 TYR A C 15
ATOM 9286 O O . TYR A 1 1 ? 16.700 -10.548 1.837 1.00 0.00 1 TYR A O 15
ATOM 9306 N N . VAL A 1 2 ? 14.886 -11.532 2.734 1.00 0.00 2 VAL A N 15
ATOM 9307 C CA . VAL A 1 2 ? 13.938 -10.743 1.957 1.00 0.00 2 VAL A CA 15
ATOM 9308 C C . VAL A 1 2 ? 13.303 -9.651 2.809 1.00 0.00 2 VAL A C 15
ATOM 9309 O O . VAL A 1 2 ? 12.850 -9.905 3.926 1.00 0.00 2 VAL A O 15
ATOM 9322 N N . SER A 1 3 ? 13.271 -8.435 2.277 1.00 0.00 3 SER A N 15
ATOM 9323 C CA . SER A 1 3 ? 12.689 -7.302 2.989 1.00 0.00 3 SER A CA 15
ATOM 9324 C C . SER A 1 3 ? 11.736 -6.525 2.086 1.00 0.00 3 SER A C 15
ATOM 9325 O O . SER A 1 3 ? 12.166 -5.806 1.185 1.00 0.00 3 SER A O 15
ATOM 9333 N N . CYS A 1 4 ? 10.439 -6.675 2.336 1.00 0.00 4 CYS A N 15
ATOM 9334 C CA . CYS A 1 4 ? 9.424 -5.988 1.547 1.00 0.00 4 CYS A CA 15
ATOM 9335 C C . CYS A 1 4 ? 8.268 -5.528 2.429 1.00 0.00 4 CYS A C 15
ATOM 9336 O O . CYS A 1 4 ? 8.169 -5.918 3.592 1.00 0.00 4 CYS A O 15
ATOM 9343 N N . LEU A 1 5 ? 7.396 -4.696 1.868 1.00 0.00 5 LEU A N 15
ATOM 9344 C CA . LEU A 1 5 ? 6.245 -4.183 2.604 1.00 0.00 5 LEU A CA 15
ATOM 9345 C C . LEU A 1 5 ? 5.170 -5.255 2.747 1.00 0.00 5 LEU A C 15
ATOM 9346 O O . LEU A 1 5 ? 4.638 -5.751 1.754 1.00 0.00 5 LEU A O 15
ATOM 9362 N N . PHE A 1 6 ? 4.854 -5.607 3.989 1.00 0.00 6 PHE A N 15
ATOM 9363 C CA . PHE A 1 6 ? 3.841 -6.620 4.263 1.00 0.00 6 PHE A CA 15
ATOM 9364 C C . PHE A 1 6 ? 2.477 -5.977 4.494 1.00 0.00 6 PHE A C 15
ATOM 9365 O O . PHE A 1 6 ? 2.368 -4.757 4.623 1.00 0.00 6 PHE A O 15
ATOM 9382 N N . ARG A 1 7 ? 1.438 -6.806 4.547 1.00 0.00 7 ARG A N 15
ATOM 9383 C CA . ARG A 1 7 ? 0.080 -6.315 4.764 1.00 0.00 7 ARG A CA 15
ATOM 9384 C C . ARG A 1 7 ? -0.012 -5.519 6.061 1.00 0.00 7 ARG A C 15
ATOM 9385 O O . ARG A 1 7 ? 0.486 -5.949 7.103 1.00 0.00 7 ARG A O 15
ATOM 9406 N N . GLY A 1 8 ? -0.648 -4.355 5.990 1.00 0.00 8 GLY A N 15
ATOM 9407 C CA . GLY A 1 8 ? -0.791 -3.515 7.163 1.00 0.00 8 GLY A CA 15
ATOM 9408 C C . GLY A 1 8 ? 0.424 -2.640 7.402 1.00 0.00 8 GLY A C 15
ATOM 9409 O O . GLY A 1 8 ? 0.686 -2.223 8.530 1.00 0.00 8 GLY A O 15
ATOM 9413 N N . ALA A 1 9 ? 1.170 -2.362 6.337 1.00 0.00 9 ALA A N 15
ATOM 9414 C CA . ALA A 1 9 ? 2.364 -1.532 6.435 1.00 0.00 9 ALA A CA 15
ATOM 9415 C C . ALA A 1 9 ? 2.137 -0.168 5.793 1.00 0.00 9 ALA A C 15
ATOM 9416 O O . ALA A 1 9 ? 1.201 0.015 5.015 1.00 0.00 9 ALA A O 15
ATOM 9423 N N . ARG A 1 10 ? 3.000 0.787 6.126 1.00 0.00 10 ARG A N 15
ATOM 9424 C CA . ARG A 1 10 ? 2.894 2.135 5.582 1.00 0.00 10 ARG A CA 15
ATOM 9425 C C . ARG A 1 10 ? 3.690 2.265 4.288 1.00 0.00 10 ARG A C 15
ATOM 9426 O O . ARG A 1 10 ? 4.875 1.937 4.240 1.00 0.00 10 ARG A O 15
ATOM 9447 N N . CYS A 1 11 ? 3.029 2.748 3.241 1.00 0.00 11 CYS A N 15
ATOM 9448 C CA . CYS A 1 11 ? 3.673 2.926 1.946 1.00 0.00 11 CYS A CA 15
ATOM 9449 C C . CYS A 1 11 ? 3.095 4.132 1.215 1.00 0.00 11 CYS A C 15
ATOM 9450 O O . CYS A 1 11 ? 1.884 4.354 1.226 1.00 0.00 11 CYS A O 15
ATOM 9457 N N . ARG A 1 12 ? 3.967 4.910 0.582 1.00 0.00 12 ARG A N 15
ATOM 9458 C CA . ARG A 1 12 ? 3.538 6.095 -0.151 1.00 0.00 12 ARG A CA 15
ATOM 9459 C C . ARG A 1 12 ? 3.572 5.851 -1.655 1.00 0.00 12 ARG A C 15
ATOM 9460 O O . ARG A 1 12 ? 4.132 4.860 -2.122 1.00 0.00 12 ARG A O 15
ATOM 9481 N N . VAL A 1 13 ? 2.962 6.760 -2.409 1.00 0.00 13 VAL A N 15
ATOM 9482 C CA . VAL A 1 13 ? 2.917 6.644 -3.862 1.00 0.00 13 VAL A CA 15
ATOM 9483 C C . VAL A 1 13 ? 4.319 6.549 -4.456 1.00 0.00 13 VAL A C 15
ATOM 9484 O O . VAL A 1 13 ? 4.605 5.666 -5.264 1.00 0.00 13 VAL A O 15
ATOM 9497 N N . TYR A 1 14 ? 5.183 7.478 -4.060 1.00 0.00 14 TYR A N 15
ATOM 9498 C CA . TYR A 1 14 ? 6.553 7.521 -4.561 1.00 0.00 14 TYR A CA 15
ATOM 9499 C C . TYR A 1 14 ? 7.504 6.713 -3.678 1.00 0.00 14 TYR A C 15
ATOM 9500 O O . TYR A 1 14 ? 8.710 6.961 -3.669 1.00 0.00 14 TYR A O 15
ATOM 9518 N N . SER A 1 15 ? 6.963 5.748 -2.938 1.00 0.00 15 SER A N 15
ATOM 9519 C CA . SER A 1 15 ? 7.777 4.914 -2.060 1.00 0.00 15 SER A CA 15
ATOM 9520 C C . SER A 1 15 ? 8.872 4.199 -2.845 1.00 0.00 15 SER A C 15
ATOM 9521 O O . SER A 1 15 ? 8.985 4.363 -4.060 1.00 0.00 15 SER A O 15
ATOM 9529 N N . GLY A 1 16 ? 9.677 3.407 -2.145 1.00 0.00 16 GLY A N 15
ATOM 9530 C CA . GLY A 1 16 ? 10.750 2.679 -2.793 1.00 0.00 16 GLY A CA 15
ATOM 9531 C C . GLY A 1 16 ? 10.246 1.479 -3.571 1.00 0.00 16 GLY A C 15
ATOM 9532 O O . GLY A 1 16 ? 9.368 1.608 -4.424 1.00 0.00 16 GLY A O 15
ATOM 9536 N N . ARG A 1 17 ? 10.805 0.310 -3.279 1.00 0.00 17 ARG A N 15
ATOM 9537 C CA . ARG A 1 17 ? 10.406 -0.918 -3.957 1.00 0.00 17 ARG A CA 15
ATOM 9538 C C . ARG A 1 17 ? 8.925 -1.209 -3.725 1.00 0.00 17 ARG A C 15
ATOM 9539 O O . ARG A 1 17 ? 8.316 -0.676 -2.798 1.00 0.00 17 ARG A O 15
ATOM 9560 N N . SER A 1 18 ? 8.354 -2.059 -4.573 1.00 0.00 18 SER A N 15
ATOM 9561 C CA . SER A 1 18 ? 6.946 -2.421 -4.459 1.00 0.00 18 SER A CA 15
ATOM 9562 C C . SER A 1 18 ? 6.704 -3.285 -3.226 1.00 0.00 18 SER A C 15
ATOM 9563 O O . SER A 1 18 ? 7.644 -3.663 -2.526 1.00 0.00 18 SER A O 15
ATOM 9571 N N . CYS A 1 19 ? 5.439 -3.595 -2.966 1.00 0.00 19 CYS A N 15
ATOM 9572 C CA . CYS A 1 19 ? 5.074 -4.415 -1.816 1.00 0.00 19 CYS A CA 15
ATOM 9573 C C . CYS A 1 19 ? 5.523 -5.860 -2.014 1.00 0.00 19 CYS A C 15
ATOM 9574 O O . CYS A 1 19 ? 6.082 -6.209 -3.053 1.00 0.00 19 CYS A O 15
ATOM 9581 N N . CYS A 1 20 ? 5.275 -6.695 -1.010 1.00 0.00 20 CYS A N 15
ATOM 9582 C CA . CYS A 1 20 ? 5.654 -8.101 -1.075 1.00 0.00 20 CYS A CA 15
ATOM 9583 C C . CYS A 1 20 ? 4.893 -8.820 -2.185 1.00 0.00 20 CYS A C 15
ATOM 9584 O O . CYS A 1 20 ? 3.997 -8.249 -2.807 1.00 0.00 20 CYS A O 15
ATOM 9591 N N . PHE A 1 21 ? 5.256 -10.075 -2.429 1.00 0.00 21 PHE A N 15
ATOM 9592 C CA . PHE A 1 21 ? 4.608 -10.870 -3.465 1.00 0.00 21 PHE A CA 15
ATOM 9593 C C . PHE A 1 21 ? 3.143 -11.121 -3.121 1.00 0.00 21 PHE A C 15
ATOM 9594 O O . PHE A 1 21 ? 2.831 -11.799 -2.142 1.00 0.00 21 PHE A O 15
ATOM 9611 N N . GLY A 1 22 ? 2.247 -10.570 -3.935 1.00 0.00 22 GLY A N 15
ATOM 9612 C CA . GLY A 1 22 ? 0.826 -10.747 -3.702 1.00 0.00 22 GLY A CA 15
ATOM 9613 C C . GLY A 1 22 ? 0.227 -9.632 -2.864 1.00 0.00 22 GLY A C 15
ATOM 9614 O O . GLY A 1 22 ? -0.840 -9.799 -2.273 1.00 0.00 22 GLY A O 15
ATOM 9618 N N . TYR A 1 23 ? 0.912 -8.494 -2.812 1.00 0.00 23 TYR A N 15
ATOM 9619 C CA . TYR A 1 23 ? 0.437 -7.352 -2.039 1.00 0.00 23 TYR A CA 15
ATOM 9620 C C . TYR A 1 23 ? 0.555 -6.063 -2.846 1.00 0.00 23 TYR A C 15
ATOM 9621 O O . TYR A 1 23 ? 1.507 -5.877 -3.603 1.00 0.00 23 TYR A O 15
ATOM 9639 N N . TYR A 1 24 ? -0.421 -5.176 -2.679 1.00 0.00 24 TYR A N 15
ATOM 9640 C CA . TYR A 1 24 ? -0.430 -3.904 -3.391 1.00 0.00 24 TYR A CA 15
ATOM 9641 C C . TYR A 1 24 ? -0.463 -2.731 -2.416 1.00 0.00 24 TYR A C 15
ATOM 9642 O O . TYR A 1 24 ? -0.667 -2.913 -1.217 1.00 0.00 24 TYR A O 15
ATOM 9660 N N . CYS A 1 25 ? -0.264 -1.527 -2.944 1.00 0.00 25 CYS A N 15
ATOM 9661 C CA . CYS A 1 25 ? -0.272 -0.321 -2.124 1.00 0.00 25 CYS A CA 15
ATOM 9662 C C . CYS A 1 25 ? -1.122 0.768 -2.772 1.00 0.00 25 CYS A C 15
ATOM 9663 O O . CYS A 1 25 ? -0.937 1.100 -3.942 1.00 0.00 25 CYS A O 15
ATOM 9670 N N . ARG A 1 26 ? -2.056 1.319 -2.003 1.00 0.00 26 ARG A N 15
ATOM 9671 C CA . ARG A 1 26 ? -2.933 2.371 -2.503 1.00 0.00 26 ARG A CA 15
ATOM 9672 C C . ARG A 1 26 ? -2.986 3.544 -1.531 1.00 0.00 26 ARG A C 15
ATOM 9673 O O . ARG A 1 26 ? -2.736 3.385 -0.336 1.00 0.00 26 ARG A O 15
ATOM 9694 N N . ARG A 1 27 ? -3.311 4.723 -2.052 1.00 0.00 27 ARG A N 15
ATOM 9695 C CA . ARG A 1 27 ? -3.394 5.925 -1.232 1.00 0.00 27 ARG A CA 15
ATOM 9696 C C . ARG A 1 27 ? -4.697 5.957 -0.441 1.00 0.00 27 ARG A C 15
ATOM 9697 O O . ARG A 1 27 ? -5.517 5.045 -0.537 1.00 0.00 27 ARG A O 15
ATOM 9718 N N . ASP A 1 28 ? -4.882 7.016 0.343 1.00 0.00 28 ASP A N 15
ATOM 9719 C CA . ASP A 1 28 ? -6.085 7.170 1.152 1.00 0.00 28 ASP A CA 15
ATOM 9720 C C . ASP A 1 28 ? -7.244 7.694 0.311 1.00 0.00 28 ASP A C 15
ATOM 9721 O O . ASP A 1 28 ? -8.282 7.044 0.192 1.00 0.00 28 ASP A O 15
ATOM 9730 N N . PHE A 1 29 ? -7.058 8.874 -0.269 1.00 0.00 29 PHE A N 15
ATOM 9731 C CA . PHE A 1 29 ? -8.086 9.491 -1.099 1.00 0.00 29 PHE A CA 15
ATOM 9732 C C . PHE A 1 29 ? -7.457 10.299 -2.231 1.00 0.00 29 PHE A C 15
ATOM 9733 O O . PHE A 1 29 ? -6.276 10.644 -2.175 1.00 0.00 29 PHE A O 15
ATOM 9750 N N . PRO A 1 30 ? -8.239 10.618 -3.278 1.00 0.00 30 PRO A N 15
ATOM 9751 C CA . PRO A 1 30 ? -7.755 11.391 -4.424 1.00 0.00 30 PRO A CA 15
ATOM 9752 C C . PRO A 1 30 ? -7.017 12.655 -3.993 1.00 0.00 30 PRO A C 15
ATOM 9753 O O . PRO A 1 30 ? -7.637 13.659 -3.640 1.00 0.00 30 PRO A O 15
ATOM 9764 N N . GLY A 1 31 ? -5.690 12.595 -4.021 1.00 0.00 31 GLY A N 15
ATOM 9765 C CA . GLY A 1 31 ? -4.885 13.736 -3.628 1.00 0.00 31 GLY A CA 15
ATOM 9766 C C . GLY A 1 31 ? -4.019 13.448 -2.416 1.00 0.00 31 GLY A C 15
ATOM 9767 O O . GLY A 1 31 ? -3.639 14.364 -1.686 1.00 0.00 31 GLY A O 15
ATOM 9771 N N . SER A 1 32 ? -3.705 12.174 -2.201 1.00 0.00 32 SER A N 15
ATOM 9772 C CA . SER A 1 32 ? -2.879 11.768 -1.071 1.00 0.00 32 SER A CA 15
ATOM 9773 C C . SER A 1 32 ? -1.504 11.306 -1.542 1.00 0.00 32 SER A C 15
ATOM 9774 O O . SER A 1 32 ? -1.305 11.025 -2.724 1.00 0.00 32 SER A O 15
ATOM 9782 N N . ILE A 1 33 ? -0.558 11.233 -0.613 1.00 0.00 33 ILE A N 15
ATOM 9783 C CA . ILE A 1 33 ? 0.798 10.808 -0.937 1.00 0.00 33 ILE A CA 15
ATOM 9784 C C . ILE A 1 33 ? 1.165 9.514 -0.209 1.00 0.00 33 ILE A C 15
ATOM 9785 O O . ILE A 1 33 ? 1.948 8.711 -0.716 1.00 0.00 33 ILE A O 15
ATOM 9801 N N . PHE A 1 34 ? 0.596 9.314 0.977 1.00 0.00 34 PHE A N 15
ATOM 9802 C CA . PHE A 1 34 ? 0.869 8.112 1.762 1.00 0.00 34 PHE A CA 15
ATOM 9803 C C . PHE A 1 34 ? -0.375 7.237 1.882 1.00 0.00 34 PHE A C 15
ATOM 9804 O O . PHE A 1 34 ? -1.500 7.735 1.906 1.00 0.00 34 PHE A O 15
ATOM 9821 N N . GLY A 1 35 ? -0.159 5.927 1.958 1.00 0.00 35 GLY A N 15
ATOM 9822 C CA . GLY A 1 35 ? -1.266 4.994 2.076 1.00 0.00 35 GLY A CA 15
ATOM 9823 C C . GLY A 1 35 ? -0.887 3.741 2.842 1.00 0.00 35 GLY A C 15
ATOM 9824 O O . GLY A 1 35 ? -0.043 3.786 3.738 1.00 0.00 35 GLY A O 15
ATOM 9828 N N . THR A 1 36 ? -1.510 2.621 2.490 1.00 0.00 36 THR A N 15
ATOM 9829 C CA . THR A 1 36 ? -1.231 1.351 3.152 1.00 0.00 36 THR A CA 15
ATOM 9830 C C . THR A 1 36 ? -1.101 0.222 2.135 1.00 0.00 36 THR A C 15
ATOM 9831 O O . THR A 1 36 ? -1.497 0.366 0.977 1.00 0.00 36 THR A O 15
ATOM 9842 N N . CYS A 1 37 ? -0.545 -0.903 2.574 1.00 0.00 37 CYS A N 15
ATOM 9843 C CA . CYS A 1 37 ? -0.361 -2.058 1.702 1.00 0.00 37 CYS A CA 15
ATOM 9844 C C . CYS A 1 37 ? -1.346 -3.170 2.053 1.00 0.00 37 CYS A C 15
ATOM 9845 O O . CYS A 1 37 ? -1.470 -3.559 3.215 1.00 0.00 37 CYS A O 15
ATOM 9852 N N . SER A 1 38 ? -2.043 -3.677 1.042 1.00 0.00 38 SER A N 15
ATOM 9853 C CA . SER A 1 38 ? -3.018 -4.745 1.242 1.00 0.00 38 SER A CA 15
ATOM 9854 C C . SER A 1 38 ? -2.789 -5.884 0.252 1.00 0.00 38 SER A C 15
ATOM 9855 O O . SER A 1 38 ? -2.403 -5.653 -0.894 1.00 0.00 38 SER A O 15
ATOM 9863 N N . ARG A 1 39 ? -3.031 -7.111 0.701 1.00 0.00 39 ARG A N 15
ATOM 9864 C CA . ARG A 1 39 ? -2.853 -8.284 -0.148 1.00 0.00 39 ARG A CA 15
ATOM 9865 C C . ARG A 1 39 ? -3.748 -8.205 -1.381 1.00 0.00 39 ARG A C 15
ATOM 9866 O O . ARG A 1 39 ? -4.908 -7.802 -1.293 1.00 0.00 39 ARG A O 15
ATOM 9887 N N . ARG A 1 40 ? -3.202 -8.592 -2.529 1.00 0.00 40 ARG A N 15
ATOM 9888 C CA . ARG A 1 40 ? -3.951 -8.567 -3.780 1.00 0.00 40 ARG A CA 15
ATOM 9889 C C . ARG A 1 40 ? -4.885 -9.769 -3.880 1.00 0.00 40 ARG A C 15
ATOM 9890 O O . ARG A 1 40 ? -4.624 -10.819 -3.293 1.00 0.00 40 ARG A O 15
ATOM 9911 N N . ASN A 1 41 ? -5.972 -9.608 -4.628 1.00 0.00 41 ASN A N 15
ATOM 9912 C CA . ASN A 1 41 ? -6.943 -10.681 -4.805 1.00 0.00 41 ASN A CA 15
ATOM 9913 C C . ASN A 1 41 ? -6.294 -11.897 -5.461 1.00 0.00 41 ASN A C 15
ATOM 9914 O O . ASN A 1 41 ? -5.284 -11.777 -6.153 1.00 0.00 41 ASN A O 15
ATOM 9925 N N . PHE A 1 42 ? -6.883 -13.067 -5.237 1.00 0.00 42 PHE A N 15
ATOM 9926 C CA . PHE A 1 42 ? -6.363 -14.305 -5.806 1.00 0.00 42 PHE A CA 15
ATOM 9927 C C . PHE A 1 42 ? -4.945 -14.577 -5.316 1.00 0.00 42 PHE A C 15
ATOM 9928 O O . PHE A 1 42 ? -3.994 -14.067 -5.945 1.00 0.00 42 PHE A O 15
ATOM 9946 N N . TYR A 1 1 ? 17.770 -5.461 0.723 1.00 0.00 1 TYR A N 16
ATOM 9947 C CA . TYR A 1 1 ? 17.614 -6.696 1.535 1.00 0.00 1 TYR A CA 16
ATOM 9948 C C . TYR A 1 1 ? 16.501 -7.582 0.984 1.00 0.00 1 TYR A C 16
ATOM 9949 O O . TYR A 1 1 ? 15.887 -7.263 -0.034 1.00 0.00 1 TYR A O 16
ATOM 9969 N N . VAL A 1 2 ? 16.248 -8.697 1.663 1.00 0.00 2 VAL A N 16
ATOM 9970 C CA . VAL A 1 2 ? 15.210 -9.629 1.242 1.00 0.00 2 VAL A CA 16
ATOM 9971 C C . VAL A 1 2 ? 13.924 -9.417 2.033 1.00 0.00 2 VAL A C 16
ATOM 9972 O O . VAL A 1 2 ? 13.164 -10.357 2.264 1.00 0.00 2 VAL A O 16
ATOM 9985 N N . SER A 1 3 ? 13.687 -8.177 2.449 1.00 0.00 3 SER A N 16
ATOM 9986 C CA . SER A 1 3 ? 12.492 -7.843 3.216 1.00 0.00 3 SER A CA 16
ATOM 9987 C C . SER A 1 3 ? 11.599 -6.881 2.441 1.00 0.00 3 SER A C 16
ATOM 9988 O O . SER A 1 3 ? 12.045 -5.819 2.005 1.00 0.00 3 SER A O 16
ATOM 9996 N N . CYS A 1 4 ? 10.336 -7.258 2.275 1.00 0.00 4 CYS A N 16
ATOM 9997 C CA . CYS A 1 4 ? 9.378 -6.429 1.553 1.00 0.00 4 CYS A CA 16
ATOM 9998 C C . CYS A 1 4 ? 8.282 -5.924 2.486 1.00 0.00 4 CYS A C 16
ATOM 9999 O O . CYS A 1 4 ? 8.222 -6.309 3.654 1.00 0.00 4 CYS A O 16
ATOM 10006 N N . LEU A 1 5 ? 7.418 -5.060 1.964 1.00 0.00 5 LEU A N 16
ATOM 10007 C CA . LEU A 1 5 ? 6.323 -4.503 2.751 1.00 0.00 5 LEU A CA 16
ATOM 10008 C C . LEU A 1 5 ? 5.146 -5.471 2.808 1.00 0.00 5 LEU A C 16
ATOM 10009 O O . LEU A 1 5 ? 4.614 -5.879 1.775 1.00 0.00 5 LEU A O 16
ATOM 10025 N N . PHE A 1 6 ? 4.744 -5.834 4.021 1.00 0.00 6 PHE A N 16
ATOM 10026 C CA . PHE A 1 6 ? 3.628 -6.753 4.212 1.00 0.00 6 PHE A CA 16
ATOM 10027 C C . PHE A 1 6 ? 2.318 -5.989 4.382 1.00 0.00 6 PHE A C 16
ATOM 10028 O O . PHE A 1 6 ? 2.319 -4.772 4.567 1.00 0.00 6 PHE A O 16
ATOM 10045 N N . ARG A 1 7 ? 1.205 -6.711 4.319 1.00 0.00 7 ARG A N 16
ATOM 10046 C CA . ARG A 1 7 ? -0.111 -6.100 4.466 1.00 0.00 7 ARG A CA 16
ATOM 10047 C C . ARG A 1 7 ? -0.242 -5.406 5.818 1.00 0.00 7 ARG A C 16
ATOM 10048 O O . ARG A 1 7 ? 0.063 -5.990 6.859 1.00 0.00 7 ARG A O 16
ATOM 10069 N N . GLY A 1 8 ? -0.697 -4.158 5.795 1.00 0.00 8 GLY A N 16
ATOM 10070 C CA . GLY A 1 8 ? -0.859 -3.403 7.023 1.00 0.00 8 GLY A CA 16
ATOM 10071 C C . GLY A 1 8 ? 0.370 -2.588 7.371 1.00 0.00 8 GLY A C 16
ATOM 10072 O O . GLY A 1 8 ? 0.620 -2.299 8.542 1.00 0.00 8 GLY A O 16
ATOM 10076 N N . ALA A 1 9 ? 1.139 -2.214 6.353 1.00 0.00 9 ALA A N 16
ATOM 10077 C CA . ALA A 1 9 ? 2.349 -1.426 6.558 1.00 0.00 9 ALA A CA 16
ATOM 10078 C C . ALA A 1 9 ? 2.201 -0.029 5.965 1.00 0.00 9 ALA A C 16
ATOM 10079 O O . ALA A 1 9 ? 1.208 0.273 5.303 1.00 0.00 9 ALA A O 16
ATOM 10086 N N . ARG A 1 10 ? 3.195 0.819 6.207 1.00 0.00 10 ARG A N 16
ATOM 10087 C CA . ARG A 1 10 ? 3.175 2.185 5.697 1.00 0.00 10 ARG A CA 16
ATOM 10088 C C . ARG A 1 10 ? 3.922 2.283 4.370 1.00 0.00 10 ARG A C 16
ATOM 10089 O O . ARG A 1 10 ? 5.122 2.013 4.301 1.00 0.00 10 ARG A O 16
ATOM 10110 N N . CYS A 1 11 ? 3.206 2.673 3.321 1.00 0.00 11 CYS A N 16
ATOM 10111 C CA . CYS A 1 11 ? 3.801 2.808 1.996 1.00 0.00 11 CYS A CA 16
ATOM 10112 C C . CYS A 1 11 ? 3.159 3.957 1.228 1.00 0.00 11 CYS A C 16
ATOM 10113 O O . CYS A 1 11 ? 1.936 4.102 1.215 1.00 0.00 11 CYS A O 16
ATOM 10120 N N . ARG A 1 12 ? 3.988 4.774 0.586 1.00 0.00 12 ARG A N 16
ATOM 10121 C CA . ARG A 1 12 ? 3.496 5.909 -0.184 1.00 0.00 12 ARG A CA 16
ATOM 10122 C C . ARG A 1 12 ? 3.508 5.601 -1.678 1.00 0.00 12 ARG A C 16
ATOM 10123 O O . ARG A 1 12 ? 4.141 4.643 -2.120 1.00 0.00 12 ARG A O 16
ATOM 10144 N N . VAL A 1 13 ? 2.799 6.420 -2.450 1.00 0.00 13 VAL A N 16
ATOM 10145 C CA . VAL A 1 13 ? 2.722 6.234 -3.895 1.00 0.00 13 VAL A CA 16
ATOM 10146 C C . VAL A 1 13 ? 4.109 6.212 -4.533 1.00 0.00 13 VAL A C 16
ATOM 10147 O O . VAL A 1 13 ? 4.432 5.313 -5.309 1.00 0.00 13 VAL A O 16
ATOM 10160 N N . TYR A 1 14 ? 4.916 7.217 -4.213 1.00 0.00 14 TYR A N 16
ATOM 10161 C CA . TYR A 1 14 ? 6.262 7.332 -4.764 1.00 0.00 14 TYR A CA 16
ATOM 10162 C C . TYR A 1 14 ? 7.294 6.636 -3.877 1.00 0.00 14 TYR A C 16
ATOM 10163 O O . TYR A 1 14 ? 8.467 7.010 -3.868 1.00 0.00 14 TYR A O 16
ATOM 10181 N N . SER A 1 15 ? 6.855 5.626 -3.133 1.00 0.00 15 SER A N 16
ATOM 10182 C CA . SER A 1 15 ? 7.746 4.886 -2.247 1.00 0.00 15 SER A CA 16
ATOM 10183 C C . SER A 1 15 ? 8.814 4.141 -3.042 1.00 0.00 15 SER A C 16
ATOM 10184 O O . SER A 1 15 ? 8.721 4.017 -4.263 1.00 0.00 15 SER A O 16
ATOM 10192 N N . GLY A 1 16 ? 9.827 3.646 -2.337 1.00 0.00 16 GLY A N 16
ATOM 10193 C CA . GLY A 1 16 ? 10.900 2.919 -2.989 1.00 0.00 16 GLY A CA 16
ATOM 10194 C C . GLY A 1 16 ? 10.420 1.646 -3.657 1.00 0.00 16 GLY A C 16
ATOM 10195 O O . GLY A 1 16 ? 9.547 1.681 -4.524 1.00 0.00 16 GLY A O 16
ATOM 10199 N N . ARG A 1 17 ? 10.997 0.520 -3.254 1.00 0.00 17 ARG A N 16
ATOM 10200 C CA . ARG A 1 17 ? 10.630 -0.776 -3.816 1.00 0.00 17 ARG A CA 16
ATOM 10201 C C . ARG A 1 17 ? 9.133 -1.033 -3.671 1.00 0.00 17 ARG A C 16
ATOM 10202 O O . ARG A 1 17 ? 8.420 -0.265 -3.025 1.00 0.00 17 ARG A O 16
ATOM 10223 N N . SER A 1 18 ? 8.664 -2.119 -4.278 1.00 0.00 18 SER A N 16
ATOM 10224 C CA . SER A 1 18 ? 7.252 -2.479 -4.218 1.00 0.00 18 SER A CA 16
ATOM 10225 C C . SER A 1 18 ? 6.963 -3.350 -2.999 1.00 0.00 18 SER A C 16
ATOM 10226 O O . SER A 1 18 ? 7.882 -3.800 -2.315 1.00 0.00 18 SER A O 16
ATOM 10234 N N . CYS A 1 19 ? 5.682 -3.582 -2.735 1.00 0.00 19 CYS A N 16
ATOM 10235 C CA . CYS A 1 19 ? 5.270 -4.399 -1.599 1.00 0.00 19 CYS A CA 16
ATOM 10236 C C . CYS A 1 19 ? 5.623 -5.865 -1.829 1.00 0.00 19 CYS A C 16
ATOM 10237 O O . CYS A 1 19 ? 6.240 -6.216 -2.835 1.00 0.00 19 CYS A O 16
ATOM 10244 N N . CYS A 1 20 ? 5.227 -6.719 -0.890 1.00 0.00 20 CYS A N 16
ATOM 10245 C CA . CYS A 1 20 ? 5.501 -8.148 -0.993 1.00 0.00 20 CYS A CA 16
ATOM 10246 C C . CYS A 1 20 ? 4.710 -8.773 -2.137 1.00 0.00 20 CYS A C 16
ATOM 10247 O O . CYS A 1 20 ? 3.831 -8.137 -2.717 1.00 0.00 20 CYS A O 16
ATOM 10254 N N . PHE A 1 21 ? 5.029 -10.024 -2.456 1.00 0.00 21 PHE A N 16
ATOM 10255 C CA . PHE A 1 21 ? 4.348 -10.735 -3.532 1.00 0.00 21 PHE A CA 16
ATOM 10256 C C . PHE A 1 21 ? 2.859 -10.879 -3.233 1.00 0.00 21 PHE A C 16
ATOM 10257 O O . PHE A 1 21 ? 2.473 -11.511 -2.249 1.00 0.00 21 PHE A O 16
ATOM 10274 N N . GLY A 1 22 ? 2.029 -10.290 -4.086 1.00 0.00 22 GLY A N 16
ATOM 10275 C CA . GLY A 1 22 ? 0.593 -10.366 -3.896 1.00 0.00 22 GLY A CA 16
ATOM 10276 C C . GLY A 1 22 ? 0.057 -9.236 -3.037 1.00 0.00 22 GLY A C 16
ATOM 10277 O O . GLY A 1 22 ? -1.036 -9.338 -2.478 1.00 0.00 22 GLY A O 16
ATOM 10281 N N . TYR A 1 23 ? 0.826 -8.155 -2.929 1.00 0.00 23 TYR A N 16
ATOM 10282 C CA . TYR A 1 23 ? 0.419 -7.005 -2.132 1.00 0.00 23 TYR A CA 16
ATOM 10283 C C . TYR A 1 23 ? 0.787 -5.701 -2.832 1.00 0.00 23 TYR A C 16
ATOM 10284 O O . TYR A 1 23 ? 1.911 -5.535 -3.305 1.00 0.00 23 TYR A O 16
ATOM 10302 N N . TYR A 1 24 ? -0.168 -4.777 -2.894 1.00 0.00 24 TYR A N 16
ATOM 10303 C CA . TYR A 1 24 ? 0.060 -3.487 -3.534 1.00 0.00 24 TYR A CA 16
ATOM 10304 C C . TYR A 1 24 ? -0.053 -2.349 -2.525 1.00 0.00 24 TYR A C 16
ATOM 10305 O O . TYR A 1 24 ? -0.336 -2.575 -1.349 1.00 0.00 24 TYR A O 16
ATOM 10323 N N . CYS A 1 25 ? 0.171 -1.125 -2.993 1.00 0.00 25 CYS A N 16
ATOM 10324 C CA . CYS A 1 25 ? 0.094 0.049 -2.131 1.00 0.00 25 CYS A CA 16
ATOM 10325 C C . CYS A 1 25 ? -1.062 0.953 -2.546 1.00 0.00 25 CYS A C 16
ATOM 10326 O O . CYS A 1 25 ? -1.089 1.470 -3.663 1.00 0.00 25 CYS A O 16
ATOM 10333 N N . ARG A 1 26 ? -2.016 1.139 -1.640 1.00 0.00 26 ARG A N 16
ATOM 10334 C CA . ARG A 1 26 ? -3.176 1.980 -1.911 1.00 0.00 26 ARG A CA 16
ATOM 10335 C C . ARG A 1 26 ? -3.160 3.231 -1.039 1.00 0.00 26 ARG A C 16
ATOM 10336 O O . ARG A 1 26 ? -2.902 3.158 0.163 1.00 0.00 26 ARG A O 16
ATOM 10357 N N . ARG A 1 27 ? -3.436 4.378 -1.652 1.00 0.00 27 ARG A N 16
ATOM 10358 C CA . ARG A 1 27 ? -3.453 5.645 -0.930 1.00 0.00 27 ARG A CA 16
ATOM 10359 C C . ARG A 1 27 ? -4.755 5.808 -0.152 1.00 0.00 27 ARG A C 16
ATOM 10360 O O . ARG A 1 27 ? -5.658 4.978 -0.253 1.00 0.00 27 ARG A O 16
ATOM 10381 N N . ASP A 1 28 ? -4.843 6.882 0.625 1.00 0.00 28 ASP A N 16
ATOM 10382 C CA . ASP A 1 28 ? -6.035 7.155 1.421 1.00 0.00 28 ASP A CA 16
ATOM 10383 C C . ASP A 1 28 ? -7.195 7.590 0.532 1.00 0.00 28 ASP A C 16
ATOM 10384 O O . ASP A 1 28 ? -8.267 6.987 0.552 1.00 0.00 28 ASP A O 16
ATOM 10393 N N . PHE A 1 29 ? -6.972 8.645 -0.244 1.00 0.00 29 PHE A N 16
ATOM 10394 C CA . PHE A 1 29 ? -7.998 9.166 -1.140 1.00 0.00 29 PHE A CA 16
ATOM 10395 C C . PHE A 1 29 ? -7.364 9.870 -2.338 1.00 0.00 29 PHE A C 16
ATOM 10396 O O . PHE A 1 29 ? -6.192 10.243 -2.297 1.00 0.00 29 PHE A O 16
ATOM 10413 N N . PRO A 1 30 ? -8.133 10.064 -3.424 1.00 0.00 30 PRO A N 16
ATOM 10414 C CA . PRO A 1 30 ? -7.642 10.728 -4.633 1.00 0.00 30 PRO A CA 16
ATOM 10415 C C . PRO A 1 30 ? -6.968 12.061 -4.324 1.00 0.00 30 PRO A C 16
ATOM 10416 O O . PRO A 1 30 ? -7.633 13.087 -4.183 1.00 0.00 30 PRO A O 16
ATOM 10427 N N . GLY A 1 31 ? -5.644 12.035 -4.216 1.00 0.00 31 GLY A N 16
ATOM 10428 C CA . GLY A 1 31 ? -4.899 13.244 -3.921 1.00 0.00 31 GLY A CA 16
ATOM 10429 C C . GLY A 1 31 ? -3.837 13.026 -2.860 1.00 0.00 31 GLY A C 16
ATOM 10430 O O . GLY A 1 31 ? -2.865 13.777 -2.783 1.00 0.00 31 GLY A O 16
ATOM 10434 N N . SER A 1 32 ? -4.022 11.994 -2.041 1.00 0.00 32 SER A N 16
ATOM 10435 C CA . SER A 1 32 ? -3.070 11.679 -0.981 1.00 0.00 32 SER A CA 16
ATOM 10436 C C . SER A 1 32 ? -1.764 11.153 -1.565 1.00 0.00 32 SER A C 16
ATOM 10437 O O . SER A 1 32 ? -1.704 10.770 -2.734 1.00 0.00 32 SER A O 16
ATOM 10445 N N . ILE A 1 33 ? -0.717 11.141 -0.747 1.00 0.00 33 ILE A N 16
ATOM 10446 C CA . ILE A 1 33 ? 0.589 10.665 -1.184 1.00 0.00 33 ILE A CA 16
ATOM 10447 C C . ILE A 1 33 ? 1.003 9.405 -0.424 1.00 0.00 33 ILE A C 16
ATOM 10448 O O . ILE A 1 33 ? 1.703 8.548 -0.962 1.00 0.00 33 ILE A O 16
ATOM 10464 N N . PHE A 1 34 ? 0.567 9.296 0.828 1.00 0.00 34 PHE A N 16
ATOM 10465 C CA . PHE A 1 34 ? 0.895 8.139 1.654 1.00 0.00 34 PHE A CA 16
ATOM 10466 C C . PHE A 1 34 ? -0.344 7.292 1.930 1.00 0.00 34 PHE A C 16
ATOM 10467 O O . PHE A 1 34 ? -1.447 7.817 2.081 1.00 0.00 34 PHE A O 16
ATOM 10484 N N . GLY A 1 35 ? -0.151 5.979 1.997 1.00 0.00 35 GLY A N 16
ATOM 10485 C CA . GLY A 1 35 ? -1.258 5.076 2.256 1.00 0.00 35 GLY A CA 16
ATOM 10486 C C . GLY A 1 35 ? -0.823 3.822 2.988 1.00 0.00 35 GLY A C 16
ATOM 10487 O O . GLY A 1 35 ? 0.175 3.829 3.709 1.00 0.00 35 GLY A O 16
ATOM 10491 N N . THR A 1 36 ? -1.574 2.741 2.805 1.00 0.00 36 THR A N 16
ATOM 10492 C CA . THR A 1 36 ? -1.263 1.474 3.453 1.00 0.00 36 THR A CA 16
ATOM 10493 C C . THR A 1 36 ? -1.149 0.351 2.426 1.00 0.00 36 THR A C 16
ATOM 10494 O O . THR A 1 36 ? -1.782 0.394 1.371 1.00 0.00 36 THR A O 16
ATOM 10505 N N . CYS A 1 37 ? -0.339 -0.654 2.743 1.00 0.00 37 CYS A N 16
ATOM 10506 C CA . CYS A 1 37 ? -0.142 -1.789 1.848 1.00 0.00 37 CYS A CA 16
ATOM 10507 C C . CYS A 1 37 ? -1.127 -2.910 2.168 1.00 0.00 37 CYS A C 16
ATOM 10508 O O . CYS A 1 37 ? -1.222 -3.357 3.311 1.00 0.00 37 CYS A O 16
ATOM 10515 N N . SER A 1 38 ? -1.856 -3.358 1.152 1.00 0.00 38 SER A N 16
ATOM 10516 C CA . SER A 1 38 ? -2.833 -4.428 1.326 1.00 0.00 38 SER A CA 16
ATOM 10517 C C . SER A 1 38 ? -2.641 -5.517 0.274 1.00 0.00 38 SER A C 16
ATOM 10518 O O . SER A 1 38 ? -2.030 -5.286 -0.768 1.00 0.00 38 SER A O 16
ATOM 10526 N N . ARG A 1 39 ? -3.170 -6.704 0.556 1.00 0.00 39 ARG A N 16
ATOM 10527 C CA . ARG A 1 39 ? -3.057 -7.829 -0.364 1.00 0.00 39 ARG A CA 16
ATOM 10528 C C . ARG A 1 39 ? -3.879 -7.582 -1.625 1.00 0.00 39 ARG A C 16
ATOM 10529 O O . ARG A 1 39 ? -4.883 -6.872 -1.594 1.00 0.00 39 ARG A O 16
ATOM 10550 N N . ARG A 1 40 ? -3.445 -8.175 -2.733 1.00 0.00 40 ARG A N 16
ATOM 10551 C CA . ARG A 1 40 ? -4.143 -8.020 -4.004 1.00 0.00 40 ARG A CA 16
ATOM 10552 C C . ARG A 1 40 ? -5.069 -9.203 -4.265 1.00 0.00 40 ARG A C 16
ATOM 10553 O O . ARG A 1 40 ? -4.621 -10.346 -4.360 1.00 0.00 40 ARG A O 16
ATOM 10574 N N . ASN A 1 41 ? -6.363 -8.921 -4.379 1.00 0.00 41 ASN A N 16
ATOM 10575 C CA . ASN A 1 41 ? -7.353 -9.963 -4.629 1.00 0.00 41 ASN A CA 16
ATOM 10576 C C . ASN A 1 41 ? -8.163 -9.654 -5.884 1.00 0.00 41 ASN A C 16
ATOM 10577 O O . ASN A 1 41 ? -7.949 -8.632 -6.537 1.00 0.00 41 ASN A O 16
ATOM 10588 N N . PHE A 1 42 ? -9.093 -10.544 -6.215 1.00 0.00 42 PHE A N 16
ATOM 10589 C CA . PHE A 1 42 ? -9.935 -10.366 -7.393 1.00 0.00 42 PHE A CA 16
ATOM 10590 C C . PHE A 1 42 ? -9.090 -10.293 -8.661 1.00 0.00 42 PHE A C 16
ATOM 10591 O O . PHE A 1 42 ? -8.546 -9.206 -8.947 1.00 0.00 42 PHE A O 16
ATOM 10609 N N . TYR A 1 1 ? 19.013 -11.246 4.104 1.00 0.00 1 TYR A N 17
ATOM 10610 C CA . TYR A 1 1 ? 17.933 -11.312 3.086 1.00 0.00 1 TYR A CA 17
ATOM 10611 C C . TYR A 1 1 ? 17.192 -9.982 2.982 1.00 0.00 1 TYR A C 17
ATOM 10612 O O . TYR A 1 1 ? 17.210 -9.176 3.912 1.00 0.00 1 TYR A O 17
ATOM 10632 N N . VAL A 1 2 ? 16.542 -9.757 1.844 1.00 0.00 2 VAL A N 17
ATOM 10633 C CA . VAL A 1 2 ? 15.797 -8.525 1.622 1.00 0.00 2 VAL A CA 17
ATOM 10634 C C . VAL A 1 2 ? 14.402 -8.609 2.235 1.00 0.00 2 VAL A C 17
ATOM 10635 O O . VAL A 1 2 ? 13.840 -9.696 2.376 1.00 0.00 2 VAL A O 17
ATOM 10648 N N . SER A 1 3 ? 13.851 -7.457 2.599 1.00 0.00 3 SER A N 17
ATOM 10649 C CA . SER A 1 3 ? 12.522 -7.400 3.197 1.00 0.00 3 SER A CA 17
ATOM 10650 C C . SER A 1 3 ? 11.548 -6.654 2.292 1.00 0.00 3 SER A C 17
ATOM 10651 O O . SER A 1 3 ? 11.956 -5.968 1.354 1.00 0.00 3 SER A O 17
ATOM 10659 N N . CYS A 1 4 ? 10.258 -6.792 2.579 1.00 0.00 4 CYS A N 17
ATOM 10660 C CA . CYS A 1 4 ? 9.224 -6.131 1.791 1.00 0.00 4 CYS A CA 17
ATOM 10661 C C . CYS A 1 4 ? 8.111 -5.602 2.688 1.00 0.00 4 CYS A C 17
ATOM 10662 O O . CYS A 1 4 ? 8.175 -5.724 3.912 1.00 0.00 4 CYS A O 17
ATOM 10669 N N . LEU A 1 5 ? 7.090 -5.014 2.072 1.00 0.00 5 LEU A N 17
ATOM 10670 C CA . LEU A 1 5 ? 5.962 -4.466 2.816 1.00 0.00 5 LEU A CA 17
ATOM 10671 C C . LEU A 1 5 ? 4.808 -5.461 2.865 1.00 0.00 5 LEU A C 17
ATOM 10672 O O . LEU A 1 5 ? 4.356 -5.954 1.831 1.00 0.00 5 LEU A O 17
ATOM 10688 N N . PHE A 1 6 ? 4.335 -5.752 4.072 1.00 0.00 6 PHE A N 17
ATOM 10689 C CA . PHE A 1 6 ? 3.232 -6.688 4.256 1.00 0.00 6 PHE A CA 17
ATOM 10690 C C . PHE A 1 6 ? 1.929 -5.944 4.529 1.00 0.00 6 PHE A C 17
ATOM 10691 O O . PHE A 1 6 ? 1.917 -4.720 4.653 1.00 0.00 6 PHE A O 17
ATOM 10708 N N . ARG A 1 7 ? 0.834 -6.693 4.622 1.00 0.00 7 ARG A N 17
ATOM 10709 C CA . ARG A 1 7 ? -0.476 -6.107 4.880 1.00 0.00 7 ARG A CA 17
ATOM 10710 C C . ARG A 1 7 ? -0.449 -5.234 6.132 1.00 0.00 7 ARG A C 17
ATOM 10711 O O . ARG A 1 7 ? 0.096 -5.627 7.163 1.00 0.00 7 ARG A O 17
ATOM 10732 N N . GLY A 1 8 ? -1.043 -4.050 6.033 1.00 0.00 8 GLY A N 17
ATOM 10733 C CA . GLY A 1 8 ? -1.076 -3.140 7.162 1.00 0.00 8 GLY A CA 17
ATOM 10734 C C . GLY A 1 8 ? 0.220 -2.368 7.323 1.00 0.00 8 GLY A C 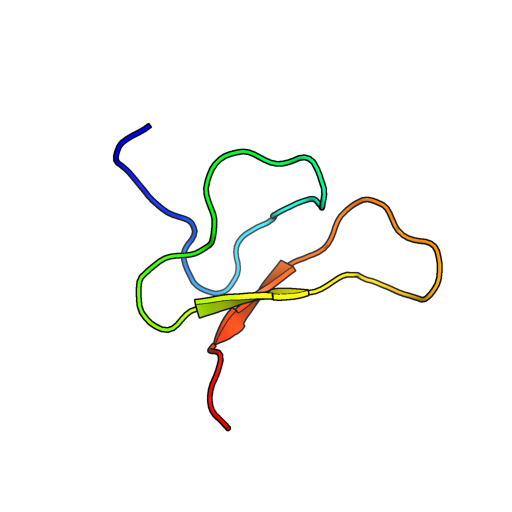17
ATOM 10735 O O . GLY A 1 8 ? 0.580 -1.972 8.431 1.00 0.00 8 GLY A O 17
ATOM 10739 N N . ALA A 1 9 ? 0.921 -2.155 6.214 1.00 0.00 9 ALA A N 17
ATOM 10740 C CA . ALA A 1 9 ? 2.183 -1.426 6.236 1.00 0.00 9 ALA A CA 17
ATOM 10741 C C . ALA A 1 9 ? 2.028 -0.044 5.610 1.00 0.00 9 ALA A C 17
ATOM 10742 O O . ALA A 1 9 ? 1.017 0.252 4.976 1.00 0.00 9 ALA A O 17
ATOM 10749 N N . ARG A 1 10 ? 3.040 0.799 5.795 1.00 0.00 10 ARG A N 17
ATOM 10750 C CA . ARG A 1 10 ? 3.016 2.151 5.250 1.00 0.00 10 ARG A CA 17
ATOM 10751 C C . ARG A 1 10 ? 3.722 2.205 3.898 1.00 0.00 10 ARG A C 17
ATOM 10752 O O . ARG A 1 10 ? 4.829 1.689 3.743 1.00 0.00 10 ARG A O 17
ATOM 10773 N N . CYS A 1 11 ? 3.075 2.834 2.923 1.00 0.00 11 CYS A N 17
ATOM 10774 C CA . CYS A 1 11 ? 3.641 2.957 1.585 1.00 0.00 11 CYS A CA 17
ATOM 10775 C C . CYS A 1 11 ? 3.005 4.120 0.829 1.00 0.00 11 CYS A C 17
ATOM 10776 O O . CYS A 1 11 ? 1.782 4.254 0.792 1.00 0.00 11 CYS A O 17
ATOM 10783 N N . ARG A 1 12 ? 3.844 4.957 0.227 1.00 0.00 12 ARG A N 17
ATOM 10784 C CA . ARG A 1 12 ? 3.363 6.109 -0.529 1.00 0.00 12 ARG A CA 17
ATOM 10785 C C . ARG A 1 12 ? 3.369 5.819 -2.026 1.00 0.00 12 ARG A C 17
ATOM 10786 O O . ARG A 1 12 ? 3.774 4.739 -2.457 1.00 0.00 12 ARG A O 17
ATOM 10807 N N . VAL A 1 13 ? 2.916 6.787 -2.813 1.00 0.00 13 VAL A N 17
ATOM 10808 C CA . VAL A 1 13 ? 2.869 6.634 -4.262 1.00 0.00 13 VAL A CA 17
ATOM 10809 C C . VAL A 1 13 ? 4.271 6.543 -4.855 1.00 0.00 13 VAL A C 17
ATOM 10810 O O . VAL A 1 13 ? 4.566 5.647 -5.647 1.00 0.00 13 VAL A O 17
ATOM 10823 N N . TYR A 1 14 ? 5.128 7.485 -4.477 1.00 0.00 14 TYR A N 17
ATOM 10824 C CA . TYR A 1 14 ? 6.498 7.529 -4.977 1.00 0.00 14 TYR A CA 17
ATOM 10825 C C . TYR A 1 14 ? 7.454 6.746 -4.077 1.00 0.00 14 TYR A C 17
ATOM 10826 O O . TYR A 1 14 ? 8.661 6.991 -4.083 1.00 0.00 14 TYR A O 17
ATOM 10844 N N . SER A 1 15 ? 6.915 5.808 -3.304 1.00 0.00 15 SER A N 17
ATOM 10845 C CA . SER A 1 15 ? 7.731 4.999 -2.404 1.00 0.00 15 SER A CA 17
ATOM 10846 C C . SER A 1 15 ? 8.786 4.218 -3.180 1.00 0.00 15 SER A C 17
ATOM 10847 O O . SER A 1 15 ? 8.809 4.239 -4.410 1.00 0.00 15 SER A O 17
ATOM 10855 N N . GLY A 1 16 ? 9.657 3.527 -2.452 1.00 0.00 16 GLY A N 17
ATOM 10856 C CA . GLY A 1 16 ? 10.702 2.747 -3.087 1.00 0.00 16 GLY A CA 17
ATOM 10857 C C . GLY A 1 16 ? 10.171 1.483 -3.734 1.00 0.00 16 GLY A C 17
ATOM 10858 O O . GLY A 1 16 ? 9.251 1.536 -4.550 1.00 0.00 16 GLY A O 17
ATOM 10862 N N . ARG A 1 17 ? 10.750 0.345 -3.368 1.00 0.00 17 ARG A N 17
ATOM 10863 C CA . ARG A 1 17 ? 10.329 -0.940 -3.917 1.00 0.00 17 ARG A CA 17
ATOM 10864 C C . ARG A 1 17 ? 8.847 -1.187 -3.649 1.00 0.00 17 ARG A C 17
ATOM 10865 O O . ARG A 1 17 ? 8.250 -0.553 -2.779 1.00 0.00 17 ARG A O 17
ATOM 10886 N N . SER A 1 18 ? 8.260 -2.110 -4.403 1.00 0.00 18 SER A N 17
ATOM 10887 C CA . SER A 1 18 ? 6.848 -2.440 -4.247 1.00 0.00 18 SER A CA 17
ATOM 10888 C C . SER A 1 18 ? 6.612 -3.226 -2.961 1.00 0.00 18 SER A C 17
ATOM 10889 O O . SER A 1 18 ? 7.521 -3.394 -2.148 1.00 0.00 18 SER A O 17
ATOM 10897 N N . CYS A 1 19 ? 5.386 -3.707 -2.785 1.00 0.00 19 CYS A N 17
ATOM 10898 C CA . CYS A 1 19 ? 5.030 -4.476 -1.598 1.00 0.00 19 CYS A CA 17
ATOM 10899 C C . CYS A 1 19 ? 5.524 -5.916 -1.715 1.00 0.00 19 CYS A C 17
ATOM 10900 O O . CYS A 1 19 ? 6.174 -6.282 -2.693 1.00 0.00 19 CYS A O 17
ATOM 10907 N N . CYS A 1 20 ? 5.209 -6.726 -0.710 1.00 0.00 20 CYS A N 17
ATOM 10908 C CA . CYS A 1 20 ? 5.620 -8.125 -0.698 1.00 0.00 20 CYS A CA 17
ATOM 10909 C C . CYS A 1 20 ? 5.032 -8.876 -1.889 1.00 0.00 20 CYS A C 17
ATOM 10910 O O . CYS A 1 20 ? 4.244 -8.324 -2.655 1.00 0.00 20 CYS A O 17
ATOM 10917 N N . PHE A 1 21 ? 5.423 -10.138 -2.037 1.00 0.00 21 PHE A N 17
ATOM 10918 C CA . PHE A 1 21 ? 4.934 -10.965 -3.135 1.00 0.00 21 PHE A CA 17
ATOM 10919 C C . PHE A 1 21 ? 3.425 -11.169 -3.033 1.00 0.00 21 PHE A C 17
ATOM 10920 O O . PHE A 1 21 ? 2.933 -11.769 -2.078 1.00 0.00 21 PHE A O 17
ATOM 10937 N N . GLY A 1 22 ? 2.698 -10.663 -4.024 1.00 0.00 22 GLY A N 17
ATOM 10938 C CA . GLY A 1 22 ? 1.254 -10.799 -4.027 1.00 0.00 22 GLY A CA 17
ATOM 10939 C C . GLY A 1 22 ? 0.564 -9.723 -3.211 1.00 0.00 22 GLY A C 17
ATOM 10940 O O . GLY A 1 22 ? -0.585 -9.885 -2.804 1.00 0.00 22 GLY A O 17
ATOM 10944 N N . TYR A 1 23 ? 1.268 -8.619 -2.971 1.00 0.00 23 TYR A N 17
ATOM 10945 C CA . TYR A 1 23 ? 0.714 -7.513 -2.199 1.00 0.00 23 TYR A CA 17
ATOM 10946 C C . TYR A 1 23 ? 0.900 -6.191 -2.934 1.00 0.00 23 TYR A C 17
ATOM 10947 O O . TYR A 1 23 ? 1.944 -5.947 -3.539 1.00 0.00 23 TYR A O 17
ATOM 10965 N N . TYR A 1 24 ? -0.119 -5.339 -2.879 1.00 0.00 24 TYR A N 17
ATOM 10966 C CA . TYR A 1 24 ? -0.066 -4.040 -3.539 1.00 0.00 24 TYR A CA 17
ATOM 10967 C C . TYR A 1 24 ? -0.275 -2.911 -2.534 1.00 0.00 24 TYR A C 17
ATOM 10968 O O . TYR A 1 24 ? -0.555 -3.155 -1.361 1.00 0.00 24 TYR A O 17
ATOM 10986 N N . CYS A 1 25 ? -0.138 -1.675 -3.002 1.00 0.00 25 CYS A N 17
ATOM 10987 C CA . CYS A 1 25 ? -0.312 -0.508 -2.144 1.00 0.00 25 CYS A CA 17
ATOM 10988 C C . CYS A 1 25 ? -1.386 0.421 -2.701 1.00 0.00 25 CYS A C 17
ATOM 10989 O O . CYS A 1 25 ? -1.466 0.639 -3.910 1.00 0.00 25 CYS A O 17
ATOM 10996 N N . ARG A 1 26 ? -2.210 0.966 -1.811 1.00 0.00 26 ARG A N 17
ATOM 10997 C CA . ARG A 1 26 ? -3.279 1.872 -2.215 1.00 0.00 26 ARG A CA 17
ATOM 10998 C C . ARG A 1 26 ? -3.139 3.224 -1.524 1.00 0.00 26 ARG A C 17
ATOM 10999 O O . ARG A 1 26 ? -2.517 3.332 -0.468 1.00 0.00 26 ARG A O 17
ATOM 11020 N N . ARG A 1 27 ? -3.724 4.254 -2.129 1.00 0.00 27 ARG A N 17
ATOM 11021 C CA . ARG A 1 27 ? -3.667 5.600 -1.573 1.00 0.00 27 ARG A CA 17
ATOM 11022 C C . ARG A 1 27 ? -4.778 5.808 -0.549 1.00 0.00 27 ARG A C 17
ATOM 11023 O O . ARG A 1 27 ? -5.793 5.112 -0.569 1.00 0.00 27 ARG A O 17
ATOM 11044 N N . ASP A 1 28 ? -4.580 6.771 0.345 1.00 0.00 28 ASP A N 17
ATOM 11045 C CA . ASP A 1 28 ? -5.567 7.071 1.375 1.00 0.00 28 ASP A CA 17
ATOM 11046 C C . ASP A 1 28 ? -6.830 7.664 0.762 1.00 0.00 28 ASP A C 17
ATOM 11047 O O . ASP A 1 28 ? -7.933 7.161 0.978 1.00 0.00 28 ASP A O 17
ATOM 11056 N N . PHE A 1 29 ? -6.661 8.735 -0.005 1.00 0.00 29 PHE A N 17
ATOM 11057 C CA . PHE A 1 29 ? -7.786 9.400 -0.652 1.00 0.00 29 PHE A CA 17
ATOM 11058 C C . PHE A 1 29 ? -7.310 10.256 -1.824 1.00 0.00 29 PHE A C 17
ATOM 11059 O O . PHE A 1 29 ? -6.127 10.580 -1.926 1.00 0.00 29 PHE A O 17
ATOM 11076 N N . PRO A 1 30 ? -8.230 10.636 -2.729 1.00 0.00 30 PRO A N 17
ATOM 11077 C CA . PRO A 1 30 ? -7.897 11.458 -3.897 1.00 0.00 30 PRO A CA 17
ATOM 11078 C C . PRO A 1 30 ? -7.062 12.679 -3.527 1.00 0.00 30 PRO A C 17
ATOM 11079 O O . PRO A 1 30 ? -7.590 13.687 -3.057 1.00 0.00 30 PRO A O 17
ATOM 11090 N N . GLY A 1 31 ? -5.753 12.580 -3.742 1.00 0.00 31 GLY A N 17
ATOM 11091 C CA . GLY A 1 31 ? -4.864 13.682 -3.425 1.00 0.00 31 GLY A CA 17
ATOM 11092 C C . GLY A 1 31 ? -4.076 13.438 -2.152 1.00 0.00 31 GLY A C 17
ATOM 11093 O O . GLY A 1 31 ? -3.893 14.348 -1.344 1.00 0.00 31 GLY A O 17
ATOM 11097 N N . SER A 1 32 ? -3.612 12.206 -1.974 1.00 0.00 32 SER A N 17
ATOM 11098 C CA . SER A 1 32 ? -2.842 11.841 -0.791 1.00 0.00 32 SER A CA 17
ATOM 11099 C C . SER A 1 32 ? -1.363 11.679 -1.129 1.00 0.00 32 SER A C 17
ATOM 11100 O O . SER A 1 32 ? -0.979 11.668 -2.298 1.00 0.00 32 SER A O 17
ATOM 11108 N N . ILE A 1 33 ? -0.538 11.551 -0.095 1.00 0.00 33 ILE A N 17
ATOM 11109 C CA . ILE A 1 33 ? 0.898 11.388 -0.275 1.00 0.00 33 ILE A CA 17
ATOM 11110 C C . ILE A 1 33 ? 1.356 10.003 0.181 1.00 0.00 33 ILE A C 17
ATOM 11111 O O . ILE A 1 33 ? 2.302 9.441 -0.371 1.00 0.00 33 ILE A O 17
ATOM 11127 N N . PHE A 1 34 ? 0.679 9.455 1.187 1.00 0.00 34 PHE A N 17
ATOM 11128 C CA . PHE A 1 34 ? 1.023 8.134 1.706 1.00 0.00 34 PHE A CA 17
ATOM 11129 C C . PHE A 1 34 ? -0.225 7.279 1.899 1.00 0.00 34 PHE A C 17
ATOM 11130 O O . PHE A 1 34 ? -1.312 7.798 2.153 1.00 0.00 34 PHE A O 17
ATOM 11147 N N . GLY A 1 35 ? -0.060 5.966 1.775 1.00 0.00 35 GLY A N 17
ATOM 11148 C CA . GLY A 1 35 ? -1.179 5.057 1.939 1.00 0.00 35 GLY A CA 17
ATOM 11149 C C . GLY A 1 35 ? -0.810 3.823 2.740 1.00 0.00 35 GLY A C 17
ATOM 11150 O O . GLY A 1 35 ? 0.046 3.882 3.623 1.00 0.00 35 GLY A O 17
ATOM 11154 N N . THR A 1 36 ? -1.456 2.704 2.431 1.00 0.00 36 THR A N 17
ATOM 11155 C CA . THR A 1 36 ? -1.192 1.453 3.129 1.00 0.00 36 THR A CA 17
ATOM 11156 C C . THR A 1 36 ? -1.079 0.293 2.144 1.00 0.00 36 THR A C 17
ATOM 11157 O O . THR A 1 36 ? -1.584 0.364 1.024 1.00 0.00 36 THR A O 17
ATOM 11168 N N . CYS A 1 37 ? -0.414 -0.775 2.571 1.00 0.00 37 CYS A N 17
ATOM 11169 C CA . CYS A 1 37 ? -0.235 -1.953 1.730 1.00 0.00 37 CYS A CA 17
ATOM 11170 C C . CYS A 1 37 ? -1.371 -2.948 1.938 1.00 0.00 37 CYS A C 17
ATOM 11171 O O . CYS A 1 37 ? -1.747 -3.248 3.072 1.00 0.00 37 CYS A O 17
ATOM 11178 N N . SER A 1 38 ? -1.914 -3.457 0.838 1.00 0.00 38 SER A N 17
ATOM 11179 C CA . SER A 1 38 ? -3.007 -4.421 0.899 1.00 0.00 38 SER A CA 17
ATOM 11180 C C . SER A 1 38 ? -2.686 -5.662 0.075 1.00 0.00 38 SER A C 17
ATOM 11181 O O . SER A 1 38 ? -2.045 -5.577 -0.973 1.00 0.00 38 SER A O 17
ATOM 11189 N N . ARG A 1 39 ? -3.135 -6.817 0.555 1.00 0.00 39 ARG A N 17
ATOM 11190 C CA . ARG A 1 39 ? -2.896 -8.079 -0.136 1.00 0.00 39 ARG A CA 17
ATOM 11191 C C . ARG A 1 39 ? -3.530 -8.068 -1.524 1.00 0.00 39 ARG A C 17
ATOM 11192 O O . ARG A 1 39 ? -4.621 -7.534 -1.715 1.00 0.00 39 ARG A O 17
ATOM 11213 N N . ARG A 1 40 ? -2.835 -8.662 -2.489 1.00 0.00 40 ARG A N 17
ATOM 11214 C CA . ARG A 1 40 ? -3.329 -8.722 -3.860 1.00 0.00 40 ARG A CA 17
ATOM 11215 C C . ARG A 1 40 ? -4.059 -10.038 -4.115 1.00 0.00 40 ARG A C 17
ATOM 11216 O O . ARG A 1 40 ? -3.825 -10.705 -5.124 1.00 0.00 40 ARG A O 17
ATOM 11237 N N . ASN A 1 41 ? -4.942 -10.407 -3.192 1.00 0.00 41 ASN A N 17
ATOM 11238 C CA . ASN A 1 41 ? -5.705 -11.643 -3.316 1.00 0.00 41 ASN A CA 17
ATOM 11239 C C . ASN A 1 41 ? -7.058 -11.385 -3.973 1.00 0.00 41 ASN A C 17
ATOM 11240 O O . ASN A 1 41 ? -7.574 -10.267 -3.936 1.00 0.00 41 ASN A O 17
ATOM 11251 N N . PHE A 1 42 ? -7.627 -12.426 -4.572 1.00 0.00 42 PHE A N 17
ATOM 11252 C CA . PHE A 1 42 ? -8.920 -12.312 -5.236 1.00 0.00 42 PHE A CA 17
ATOM 11253 C C . PHE A 1 42 ? -9.767 -13.557 -4.995 1.00 0.00 42 PHE A C 17
ATOM 11254 O O . PHE A 1 42 ? -10.985 -13.505 -5.272 1.00 0.00 42 PHE A O 17
ATOM 11272 N N . TYR A 1 1 ? 18.026 -11.106 5.677 1.00 0.00 1 TYR A N 18
ATOM 11273 C CA . TYR A 1 1 ? 18.288 -9.857 6.438 1.00 0.00 1 TYR A CA 18
ATOM 11274 C C . TYR A 1 1 ? 17.032 -8.997 6.533 1.00 0.00 1 TYR A C 18
ATOM 11275 O O . TYR A 1 1 ? 16.407 -8.908 7.590 1.00 0.00 1 TYR A O 18
ATOM 11295 N N . VAL A 1 2 ? 16.669 -8.363 5.423 1.00 0.00 2 VAL A N 18
ATOM 11296 C CA . VAL A 1 2 ? 15.487 -7.510 5.382 1.00 0.00 2 VAL A CA 18
ATOM 11297 C C . VAL A 1 2 ? 14.416 -8.097 4.469 1.00 0.00 2 VAL A C 18
ATOM 11298 O O . VAL A 1 2 ? 14.720 -8.636 3.404 1.00 0.00 2 VAL A O 18
ATOM 11311 N N . SER A 1 3 ? 13.161 -7.990 4.893 1.00 0.00 3 SER A N 18
ATOM 11312 C CA . SER A 1 3 ? 12.043 -8.511 4.115 1.00 0.00 3 SER A CA 18
ATOM 11313 C C . SER A 1 3 ? 11.414 -7.413 3.263 1.00 0.00 3 SER A C 18
ATOM 11314 O O . SER A 1 3 ? 11.931 -6.298 3.189 1.00 0.00 3 SER A O 18
ATOM 11322 N N . CYS A 1 4 ? 10.296 -7.736 2.621 1.00 0.00 4 CYS A N 18
ATOM 11323 C CA . CYS A 1 4 ? 9.596 -6.776 1.774 1.00 0.00 4 CYS A CA 18
ATOM 11324 C C . CYS A 1 4 ? 8.393 -6.183 2.499 1.00 0.00 4 CYS A C 18
ATOM 11325 O O . CYS A 1 4 ? 8.012 -6.648 3.574 1.00 0.00 4 CYS A O 18
ATOM 11332 N N . LEU A 1 5 ? 7.798 -5.155 1.905 1.00 0.00 5 LEU A N 18
ATOM 11333 C CA . LEU A 1 5 ? 6.637 -4.496 2.493 1.00 0.00 5 LEU A CA 18
ATOM 11334 C C . LEU A 1 5 ? 5.482 -5.478 2.662 1.00 0.00 5 LEU A C 18
ATOM 11335 O O . LEU A 1 5 ? 4.963 -6.018 1.684 1.00 0.00 5 LEU A O 18
ATOM 11351 N N . PHE A 1 6 ? 5.084 -5.707 3.910 1.00 0.00 6 PHE A N 18
ATOM 11352 C CA . PHE A 1 6 ? 3.990 -6.625 4.208 1.00 0.00 6 PHE A CA 18
ATOM 11353 C C . PHE A 1 6 ? 2.712 -5.861 4.538 1.00 0.00 6 PHE A C 18
ATOM 11354 O O . PHE A 1 6 ? 2.750 -4.666 4.831 1.00 0.00 6 PHE A O 18
ATOM 11371 N N . ARG A 1 7 ? 1.582 -6.559 4.488 1.00 0.00 7 ARG A N 18
ATOM 11372 C CA . ARG A 1 7 ? 0.291 -5.945 4.782 1.00 0.00 7 ARG A CA 18
ATOM 11373 C C . ARG A 1 7 ? 0.278 -5.356 6.190 1.00 0.00 7 ARG A C 18
ATOM 11374 O O . ARG A 1 7 ? 0.932 -5.870 7.095 1.00 0.00 7 ARG A O 18
ATOM 11395 N N . GLY A 1 8 ? -0.473 -4.273 6.364 1.00 0.00 8 GLY A N 18
ATOM 11396 C CA . GLY A 1 8 ? -0.556 -3.630 7.662 1.00 0.00 8 GLY A CA 18
ATOM 11397 C C . GLY A 1 8 ? 0.595 -2.675 7.908 1.00 0.00 8 GLY A C 18
ATOM 11398 O O . GLY A 1 8 ? 0.966 -2.422 9.054 1.00 0.00 8 GLY A O 18
ATOM 11402 N N . ALA A 1 9 ? 1.160 -2.141 6.829 1.00 0.00 9 ALA A N 18
ATOM 11403 C CA . ALA A 1 9 ? 2.274 -1.208 6.932 1.00 0.00 9 ALA A CA 18
ATOM 11404 C C . ALA A 1 9 ? 1.968 0.094 6.200 1.00 0.00 9 ALA A C 18
ATOM 11405 O O . ALA A 1 9 ? 0.934 0.221 5.545 1.00 0.00 9 ALA A O 18
ATOM 11412 N N . ARG A 1 10 ? 2.876 1.059 6.314 1.00 0.00 10 ARG A N 18
ATOM 11413 C CA . ARG A 1 10 ? 2.701 2.351 5.662 1.00 0.00 10 ARG A CA 18
ATOM 11414 C C . ARG A 1 10 ? 3.482 2.410 4.353 1.00 0.00 10 ARG A C 18
ATOM 11415 O O . ARG A 1 10 ? 4.674 2.107 4.314 1.00 0.00 10 ARG A O 18
ATOM 11436 N N . CYS A 1 11 ? 2.800 2.807 3.283 1.00 0.00 11 CYS A N 18
ATOM 11437 C CA . CYS A 1 11 ? 3.427 2.909 1.972 1.00 0.00 11 CYS A CA 18
ATOM 11438 C C . CYS A 1 11 ? 2.886 4.112 1.208 1.00 0.00 11 CYS A C 18
ATOM 11439 O O . CYS A 1 11 ? 1.685 4.380 1.221 1.00 0.00 11 CYS A O 18
ATOM 11446 N N . ARG A 1 12 ? 3.781 4.837 0.543 1.00 0.00 12 ARG A N 18
ATOM 11447 C CA . ARG A 1 12 ? 3.389 6.013 -0.225 1.00 0.00 12 ARG A CA 18
ATOM 11448 C C . ARG A 1 12 ? 3.407 5.716 -1.721 1.00 0.00 12 ARG A C 18
ATOM 11449 O O . ARG A 1 12 ? 3.863 4.655 -2.149 1.00 0.00 12 ARG A O 18
ATOM 11470 N N . VAL A 1 13 ? 2.899 6.654 -2.512 1.00 0.00 13 VAL A N 18
ATOM 11471 C CA . VAL A 1 13 ? 2.852 6.488 -3.959 1.00 0.00 13 VAL A CA 18
ATOM 11472 C C . VAL A 1 13 ? 4.251 6.379 -4.558 1.00 0.00 13 VAL A C 18
ATOM 11473 O O . VAL A 1 13 ? 4.540 5.458 -5.322 1.00 0.00 13 VAL A O 18
ATOM 11486 N N . TYR A 1 14 ? 5.110 7.336 -4.222 1.00 0.00 14 TYR A N 18
ATOM 11487 C CA . TYR A 1 14 ? 6.474 7.365 -4.739 1.00 0.00 14 TYR A CA 18
ATOM 11488 C C . TYR A 1 14 ? 7.447 6.619 -3.828 1.00 0.00 14 TYR A C 18
ATOM 11489 O O . TYR A 1 14 ? 8.638 6.930 -3.797 1.00 0.00 14 TYR A O 18
ATOM 11507 N N . SER A 1 15 ? 6.943 5.635 -3.089 1.00 0.00 15 SER A N 18
ATOM 11508 C CA . SER A 1 15 ? 7.784 4.855 -2.187 1.00 0.00 15 SER A CA 18
ATOM 11509 C C . SER A 1 15 ? 8.832 4.068 -2.966 1.00 0.00 15 SER A C 18
ATOM 11510 O O . SER A 1 15 ? 8.779 3.990 -4.193 1.00 0.00 15 SER A O 18
ATOM 11518 N N . GLY A 1 16 ? 9.782 3.480 -2.244 1.00 0.00 16 GLY A N 18
ATOM 11519 C CA . GLY A 1 16 ? 10.825 2.703 -2.885 1.00 0.00 16 GLY A CA 18
ATOM 11520 C C . GLY A 1 16 ? 10.288 1.444 -3.533 1.00 0.00 16 GLY A C 18
ATOM 11521 O O . GLY A 1 16 ? 9.387 1.503 -4.369 1.00 0.00 16 GLY A O 18
ATOM 11525 N N . ARG A 1 17 ? 10.842 0.301 -3.146 1.00 0.00 17 ARG A N 18
ATOM 11526 C CA . ARG A 1 17 ? 10.412 -0.981 -3.692 1.00 0.00 17 ARG A CA 18
ATOM 11527 C C . ARG A 1 17 ? 8.928 -1.214 -3.423 1.00 0.00 17 ARG A C 18
ATOM 11528 O O . ARG A 1 17 ? 8.383 -0.726 -2.433 1.00 0.00 17 ARG A O 18
ATOM 11549 N N . SER A 1 18 ? 8.281 -1.960 -4.311 1.00 0.00 18 SER A N 18
ATOM 11550 C CA . SER A 1 18 ? 6.860 -2.255 -4.168 1.00 0.00 18 SER A CA 18
ATOM 11551 C C . SER A 1 18 ? 6.617 -3.201 -2.996 1.00 0.00 18 SER A C 18
ATOM 11552 O O . SER A 1 18 ? 7.560 -3.667 -2.357 1.00 0.00 18 SER A O 18
ATOM 11560 N N . CYS A 1 19 ? 5.348 -3.481 -2.719 1.00 0.00 19 CYS A N 18
ATOM 11561 C CA . CYS A 1 19 ? 4.984 -4.373 -1.625 1.00 0.00 19 CYS A CA 18
ATOM 11562 C C . CYS A 1 19 ? 5.371 -5.813 -1.948 1.00 0.00 19 CYS A C 18
ATOM 11563 O O . CYS A 1 19 ? 5.797 -6.116 -3.061 1.00 0.00 19 CYS A O 18
ATOM 11570 N N . CYS A 1 20 ? 5.222 -6.697 -0.965 1.00 0.00 20 CYS A N 18
ATOM 11571 C CA . CYS A 1 20 ? 5.558 -8.105 -1.146 1.00 0.00 20 CYS A CA 18
ATOM 11572 C C . CYS A 1 20 ? 4.750 -8.717 -2.285 1.00 0.00 20 CYS A C 18
ATOM 11573 O O . CYS A 1 20 ? 3.714 -8.181 -2.682 1.00 0.00 20 CYS A O 18
ATOM 11580 N N . PHE A 1 21 ? 5.229 -9.841 -2.808 1.00 0.00 21 PHE A N 18
ATOM 11581 C CA . PHE A 1 21 ? 4.550 -10.526 -3.902 1.00 0.00 21 PHE A CA 18
ATOM 11582 C C . PHE A 1 21 ? 3.132 -10.917 -3.500 1.00 0.00 21 PHE A C 18
ATOM 11583 O O . PHE A 1 21 ? 2.932 -11.687 -2.560 1.00 0.00 21 PHE A O 18
ATOM 11600 N N . GLY A 1 22 ? 2.149 -10.380 -4.216 1.00 0.00 22 GLY A N 18
ATOM 11601 C CA . GLY A 1 22 ? 0.762 -10.683 -3.917 1.00 0.00 22 GLY A CA 18
ATOM 11602 C C . GLY A 1 22 ? 0.044 -9.526 -3.245 1.00 0.00 22 GLY A C 18
ATOM 11603 O O . GLY A 1 22 ? -1.185 -9.506 -3.180 1.00 0.00 22 GLY A O 18
ATOM 11607 N N . TYR A 1 23 ? 0.811 -8.562 -2.743 1.00 0.00 23 TYR A N 18
ATOM 11608 C CA . TYR A 1 23 ? 0.239 -7.400 -2.073 1.00 0.00 23 TYR A CA 18
ATOM 11609 C C . TYR A 1 23 ? 0.670 -6.109 -2.761 1.00 0.00 23 TYR A C 18
ATOM 11610 O O . TYR A 1 23 ? 1.833 -5.948 -3.130 1.00 0.00 23 TYR A O 18
ATOM 11628 N N . TYR A 1 24 ? -0.275 -5.190 -2.929 1.00 0.00 24 TYR A N 18
ATOM 11629 C CA . TYR A 1 24 ? 0.006 -3.912 -3.573 1.00 0.00 24 TYR A CA 18
ATOM 11630 C C . TYR A 1 24 ? -0.276 -2.751 -2.623 1.00 0.00 24 TYR A C 18
ATOM 11631 O O . TYR A 1 24 ? -0.986 -2.908 -1.630 1.00 0.00 24 TYR A O 18
ATOM 11649 N N . CYS A 1 25 ? 0.286 -1.588 -2.933 1.00 0.00 25 CYS A N 18
ATOM 11650 C CA . CYS A 1 25 ? 0.094 -0.402 -2.106 1.00 0.00 25 CYS A CA 18
ATOM 11651 C C . CYS A 1 25 ? -1.114 0.401 -2.578 1.00 0.00 25 CYS A C 18
ATOM 11652 O O . CYS A 1 25 ? -1.420 0.440 -3.769 1.00 0.00 25 CYS A O 18
ATOM 11659 N N . ARG A 1 26 ? -1.797 1.041 -1.633 1.00 0.00 26 ARG A N 18
ATOM 11660 C CA . ARG A 1 26 ? -2.972 1.844 -1.951 1.00 0.00 26 ARG A CA 18
ATOM 11661 C C . ARG A 1 26 ? -2.912 3.199 -1.256 1.00 0.00 26 ARG A C 18
ATOM 11662 O O . ARG A 1 26 ? -2.362 3.323 -0.161 1.00 0.00 26 ARG A O 18
ATOM 11683 N N . ARG A 1 27 ? -3.483 4.213 -1.897 1.00 0.00 27 ARG A N 18
ATOM 11684 C CA . ARG A 1 27 ? -3.497 5.561 -1.340 1.00 0.00 27 ARG A CA 18
ATOM 11685 C C . ARG A 1 27 ? -4.760 5.795 -0.519 1.00 0.00 27 ARG A C 18
ATOM 11686 O O . ARG A 1 27 ? -5.777 5.131 -0.722 1.00 0.00 27 ARG A O 18
ATOM 11707 N N . ASP A 1 28 ? -4.691 6.744 0.409 1.00 0.00 28 ASP A N 18
ATOM 11708 C CA . ASP A 1 28 ? -5.829 7.066 1.262 1.00 0.00 28 ASP A CA 18
ATOM 11709 C C . ASP A 1 28 ? -7.027 7.510 0.430 1.00 0.00 28 ASP A C 18
ATOM 11710 O O . ASP A 1 28 ? -8.032 6.805 0.341 1.00 0.00 28 ASP A O 18
ATOM 11719 N N . PHE A 1 29 ? -6.913 8.687 -0.179 1.00 0.00 29 PHE A N 18
ATOM 11720 C CA . PHE A 1 29 ? -7.986 9.228 -1.004 1.00 0.00 29 PHE A CA 18
ATOM 11721 C C . PHE A 1 29 ? -7.419 10.015 -2.184 1.00 0.00 29 PHE A C 18
ATOM 11722 O O . PHE A 1 29 ? -6.248 10.396 -2.179 1.00 0.00 29 PHE A O 18
ATOM 11739 N N . PRO A 1 30 ? -8.244 10.269 -3.215 1.00 0.00 30 PRO A N 18
ATOM 11740 C CA . PRO A 1 30 ? -7.816 11.014 -4.404 1.00 0.00 30 PRO A CA 18
ATOM 11741 C C . PRO A 1 30 ? -7.073 12.297 -4.047 1.00 0.00 30 PRO A C 18
ATOM 11742 O O . PRO A 1 30 ? -7.687 13.312 -3.715 1.00 0.00 30 PRO A O 18
ATOM 11753 N N . GLY A 1 31 ? -5.747 12.242 -4.114 1.00 0.00 31 GLY A N 18
ATOM 11754 C CA . GLY A 1 31 ? -4.937 13.404 -3.793 1.00 0.00 31 GLY A CA 18
ATOM 11755 C C . GLY A 1 31 ? -3.994 13.158 -2.628 1.00 0.00 31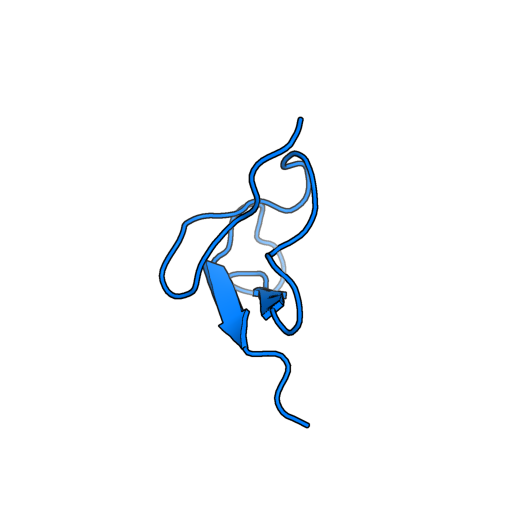 GLY A C 18
ATOM 11756 O O . GLY A 1 31 ? -3.377 14.093 -2.116 1.00 0.00 31 GLY A O 18
ATOM 11760 N N . SER A 1 32 ? -3.878 11.901 -2.208 1.00 0.00 32 SER A N 18
ATOM 11761 C CA . SER A 1 32 ? -3.002 11.544 -1.099 1.00 0.00 32 SER A CA 18
ATOM 11762 C C . SER A 1 32 ? -1.682 10.980 -1.614 1.00 0.00 32 SER A C 18
ATOM 11763 O O . SER A 1 32 ? -1.634 10.359 -2.676 1.00 0.00 32 SER A O 18
ATOM 11771 N N . ILE A 1 33 ? -0.614 11.201 -0.857 1.00 0.00 33 ILE A N 18
ATOM 11772 C CA . ILE A 1 33 ? 0.705 10.715 -1.240 1.00 0.00 33 ILE A CA 18
ATOM 11773 C C . ILE A 1 33 ? 1.091 9.472 -0.440 1.00 0.00 33 ILE A C 18
ATOM 11774 O O . ILE A 1 33 ? 1.818 8.610 -0.931 1.00 0.00 33 ILE A O 18
ATOM 11790 N N . PHE A 1 34 ? 0.593 9.383 0.791 1.00 0.00 34 PHE A N 18
ATOM 11791 C CA . PHE A 1 34 ? 0.884 8.240 1.651 1.00 0.00 34 PHE A CA 18
ATOM 11792 C C . PHE A 1 34 ? -0.373 7.420 1.922 1.00 0.00 34 PHE A C 18
ATOM 11793 O O . PHE A 1 34 ? -1.473 7.965 2.023 1.00 0.00 34 PHE A O 18
ATOM 11810 N N . GLY A 1 35 ? -0.200 6.107 2.040 1.00 0.00 35 GLY A N 18
ATOM 11811 C CA . GLY A 1 35 ? -1.327 5.228 2.300 1.00 0.00 35 GLY A CA 18
ATOM 11812 C C . GLY A 1 35 ? -0.930 3.995 3.087 1.00 0.00 35 GLY A C 18
ATOM 11813 O O . GLY A 1 35 ? -0.111 4.072 4.004 1.00 0.00 35 GLY A O 18
ATOM 11817 N N . THR A 1 36 ? -1.512 2.854 2.732 1.00 0.00 36 THR A N 18
ATOM 11818 C CA . THR A 1 36 ? -1.216 1.599 3.412 1.00 0.00 36 THR A CA 18
ATOM 11819 C C . THR A 1 36 ? -1.206 0.434 2.427 1.00 0.00 36 THR A C 18
ATOM 11820 O O . THR A 1 36 ? -1.979 0.412 1.469 1.00 0.00 36 THR A O 18
ATOM 11831 N N . CYS A 1 37 ? -0.326 -0.532 2.669 1.00 0.00 37 CYS A N 18
ATOM 11832 C CA . CYS A 1 37 ? -0.215 -1.701 1.803 1.00 0.00 37 CYS A CA 18
ATOM 11833 C C . CYS A 1 37 ? -1.414 -2.627 1.984 1.00 0.00 37 CYS A C 18
ATOM 11834 O O . CYS A 1 37 ? -1.889 -2.833 3.101 1.00 0.00 37 CYS A O 18
ATOM 11841 N N . SER A 1 38 ? -1.895 -3.185 0.878 1.00 0.00 38 SER A N 18
ATOM 11842 C CA . SER A 1 38 ? -3.038 -4.091 0.914 1.00 0.00 38 SER A CA 18
ATOM 11843 C C . SER A 1 38 ? -2.737 -5.376 0.150 1.00 0.00 38 SER A C 18
ATOM 11844 O O . SER A 1 38 ? -1.699 -5.493 -0.502 1.00 0.00 38 SER A O 18
ATOM 11852 N N . ARG A 1 39 ? -3.649 -6.337 0.235 1.00 0.00 39 ARG A N 18
ATOM 11853 C CA . ARG A 1 39 ? -3.481 -7.614 -0.449 1.00 0.00 39 ARG A CA 18
ATOM 11854 C C . ARG A 1 39 ? -4.069 -7.558 -1.855 1.00 0.00 39 ARG A C 18
ATOM 11855 O O . ARG A 1 39 ? -5.163 -7.032 -2.061 1.00 0.00 39 ARG A O 18
ATOM 11876 N N . ARG A 1 40 ? -3.335 -8.102 -2.820 1.00 0.00 40 ARG A N 18
ATOM 11877 C CA . ARG A 1 40 ? -3.782 -8.113 -4.208 1.00 0.00 40 ARG A CA 18
ATOM 11878 C C . ARG A 1 40 ? -4.737 -9.274 -4.465 1.00 0.00 40 ARG A C 18
ATOM 11879 O O . ARG A 1 40 ? -4.330 -10.332 -4.946 1.00 0.00 40 ARG A O 18
ATOM 11900 N N . ASN A 1 41 ? -6.010 -9.070 -4.141 1.00 0.00 41 ASN A N 18
ATOM 11901 C CA . ASN A 1 41 ? -7.023 -10.100 -4.338 1.00 0.00 41 ASN A CA 18
ATOM 11902 C C . ASN A 1 41 ? -7.808 -9.854 -5.622 1.00 0.00 41 ASN A C 18
ATOM 11903 O O . ASN A 1 41 ? -8.994 -10.173 -5.708 1.00 0.00 41 ASN A O 18
ATOM 11914 N N . PHE A 1 42 ? -7.138 -9.285 -6.619 1.00 0.00 42 PHE A N 18
ATOM 11915 C CA . PHE A 1 42 ? -7.773 -8.995 -7.901 1.00 0.00 42 PHE A CA 18
ATOM 11916 C C . PHE A 1 42 ? -8.949 -8.043 -7.723 1.00 0.00 42 PHE A C 18
ATOM 11917 O O . PHE A 1 42 ? -9.509 -7.597 -8.747 1.00 0.00 42 PHE A O 18
ATOM 11935 N N . TYR A 1 1 ? 17.182 -6.570 4.721 1.00 0.00 1 TYR A N 19
ATOM 11936 C CA . TYR A 1 1 ? 17.270 -6.832 3.261 1.00 0.00 1 TYR A CA 19
ATOM 11937 C C . TYR A 1 1 ? 16.272 -7.903 2.831 1.00 0.00 1 TYR A C 19
ATOM 11938 O O . TYR A 1 1 ? 15.788 -7.897 1.699 1.00 0.00 1 TYR A O 19
ATOM 11958 N N . VAL A 1 2 ? 15.967 -8.820 3.743 1.00 0.00 2 VAL A N 19
ATOM 11959 C CA . VAL A 1 2 ? 15.026 -9.896 3.458 1.00 0.00 2 VAL A CA 19
ATOM 11960 C C . VAL A 1 2 ? 13.639 -9.571 4.003 1.00 0.00 2 VAL A C 19
ATOM 11961 O O . VAL A 1 2 ? 12.885 -10.466 4.385 1.00 0.00 2 VAL A O 19
ATOM 11974 N N . SER A 1 3 ? 13.307 -8.284 4.033 1.00 0.00 3 SER A N 19
ATOM 11975 C CA . SER A 1 3 ? 12.010 -7.840 4.530 1.00 0.00 3 SER A CA 19
ATOM 11976 C C . SER A 1 3 ? 11.325 -6.925 3.521 1.00 0.00 3 SER A C 19
ATOM 11977 O O . SER A 1 3 ? 11.842 -5.860 3.183 1.00 0.00 3 SER A O 19
ATOM 11985 N N . CYS A 1 4 ? 10.159 -7.347 3.044 1.00 0.00 4 CYS A N 19
ATOM 11986 C CA . CYS A 1 4 ? 9.402 -6.565 2.072 1.00 0.00 4 CYS A CA 19
ATOM 11987 C C . CYS A 1 4 ? 8.237 -5.845 2.743 1.00 0.00 4 CYS A C 19
ATOM 11988 O O . CYS A 1 4 ? 8.057 -5.929 3.957 1.00 0.00 4 CYS A O 19
ATOM 11995 N N . LEU A 1 5 ? 7.447 -5.137 1.941 1.00 0.00 5 LEU A N 19
ATOM 11996 C CA . LEU A 1 5 ? 6.298 -4.401 2.457 1.00 0.00 5 LEU A CA 19
ATOM 11997 C C . LEU A 1 5 ? 5.079 -5.313 2.577 1.00 0.00 5 LEU A C 19
ATOM 11998 O O . LEU A 1 5 ? 4.452 -5.663 1.577 1.00 0.00 5 LEU A O 19
ATOM 12014 N N . PHE A 1 6 ? 4.750 -5.693 3.806 1.00 0.00 6 PHE A N 19
ATOM 12015 C CA . PHE A 1 6 ? 3.608 -6.563 4.058 1.00 0.00 6 PHE A CA 19
ATOM 12016 C C . PHE A 1 6 ? 2.400 -5.754 4.519 1.00 0.00 6 PHE A C 19
ATOM 12017 O O . PHE A 1 6 ? 2.524 -4.580 4.870 1.00 0.00 6 PHE A O 19
ATOM 12034 N N . ARG A 1 7 ? 1.231 -6.387 4.515 1.00 0.00 7 ARG A N 19
ATOM 12035 C CA . ARG A 1 7 ? 0.001 -5.724 4.933 1.00 0.00 7 ARG A CA 19
ATOM 12036 C C . ARG A 1 7 ? 0.120 -5.208 6.364 1.00 0.00 7 ARG A C 19
ATOM 12037 O O . ARG A 1 7 ? 0.711 -5.863 7.223 1.00 0.00 7 ARG A O 19
ATOM 12058 N N . GLY A 1 8 ? -0.443 -4.031 6.612 1.00 0.00 8 GLY A N 19
ATOM 12059 C CA . GLY A 1 8 ? -0.387 -3.447 7.940 1.00 0.00 8 GLY A CA 19
ATOM 12060 C C . GLY A 1 8 ? 0.587 -2.288 8.022 1.00 0.00 8 GLY A C 19
ATOM 12061 O O . GLY A 1 8 ? 0.436 -1.401 8.863 1.00 0.00 8 GLY A O 19
ATOM 12065 N N . ALA A 1 9 ? 1.589 -2.293 7.149 1.00 0.00 9 ALA A N 19
ATOM 12066 C CA . ALA A 1 9 ? 2.589 -1.234 7.127 1.00 0.00 9 ALA A CA 19
ATOM 12067 C C . ALA A 1 9 ? 2.166 -0.099 6.200 1.00 0.00 9 ALA A C 19
ATOM 12068 O O . ALA A 1 9 ? 1.259 -0.256 5.383 1.00 0.00 9 ALA A O 19
ATOM 12075 N N . ARG A 1 10 ? 2.830 1.045 6.334 1.00 0.00 10 ARG A N 19
ATOM 12076 C CA . ARG A 1 10 ? 2.520 2.208 5.510 1.00 0.00 10 ARG A CA 19
ATOM 12077 C C . ARG A 1 10 ? 3.416 2.255 4.276 1.00 0.00 10 ARG A C 19
ATOM 12078 O O . ARG A 1 10 ? 4.530 1.730 4.282 1.00 0.00 10 ARG A O 19
ATOM 12099 N N . CYS A 1 11 ? 2.921 2.889 3.218 1.00 0.00 11 CYS A N 19
ATOM 12100 C CA . CYS A 1 11 ? 3.674 3.007 1.974 1.00 0.00 11 CYS A CA 19
ATOM 12101 C C . CYS A 1 11 ? 3.135 4.152 1.122 1.00 0.00 11 CYS A C 19
ATOM 12102 O O . CYS A 1 11 ? 1.923 4.340 1.014 1.00 0.00 11 CYS A O 19
ATOM 12109 N N . ARG A 1 12 ? 4.041 4.917 0.521 1.00 0.00 12 ARG A N 19
ATOM 12110 C CA . ARG A 1 12 ? 3.650 6.043 -0.318 1.00 0.00 12 ARG A CA 19
ATOM 12111 C C . ARG A 1 12 ? 3.711 5.670 -1.796 1.00 0.00 12 ARG A C 19
ATOM 12112 O O . ARG A 1 12 ? 4.364 4.698 -2.176 1.00 0.00 12 ARG A O 19
ATOM 12133 N N . VAL A 1 13 ? 3.021 6.447 -2.625 1.00 0.00 13 VAL A N 19
ATOM 12134 C CA . VAL A 1 13 ? 2.990 6.202 -4.062 1.00 0.00 13 VAL A CA 19
ATOM 12135 C C . VAL A 1 13 ? 4.397 6.136 -4.649 1.00 0.00 13 VAL A C 19
ATOM 12136 O O . VAL A 1 13 ? 4.720 5.229 -5.416 1.00 0.00 13 VAL A O 19
ATOM 12149 N N . TYR A 1 14 ? 5.220 7.117 -4.298 1.00 0.00 14 TYR A N 19
ATOM 12150 C CA . TYR A 1 14 ? 6.589 7.193 -4.799 1.00 0.00 14 TYR A CA 19
ATOM 12151 C C . TYR A 1 14 ? 7.570 6.466 -3.882 1.00 0.00 14 TYR A C 19
ATOM 12152 O O . TYR A 1 14 ? 8.758 6.787 -3.854 1.00 0.00 14 TYR A O 19
ATOM 12170 N N . SER A 1 15 ? 7.072 5.485 -3.133 1.00 0.00 15 SER A N 19
ATOM 12171 C CA . SER A 1 15 ? 7.915 4.721 -2.220 1.00 0.00 15 SER A CA 19
ATOM 12172 C C . SER A 1 15 ? 8.940 3.894 -2.991 1.00 0.00 15 SER A C 19
ATOM 12173 O O . SER A 1 15 ? 8.865 3.780 -4.214 1.00 0.00 15 SER A O 19
ATOM 12181 N N . GLY A 1 16 ? 9.893 3.318 -2.267 1.00 0.00 16 GLY A N 19
ATOM 12182 C CA . GLY A 1 16 ? 10.917 2.508 -2.901 1.00 0.00 16 GLY A CA 19
ATOM 12183 C C . GLY A 1 16 ? 10.349 1.260 -3.547 1.00 0.00 16 GLY A C 19
ATOM 12184 O O . GLY A 1 16 ? 9.442 1.339 -4.374 1.00 0.00 16 GLY A O 19
ATOM 12188 N N . ARG A 1 17 ? 10.883 0.105 -3.166 1.00 0.00 17 ARG A N 19
ATOM 12189 C CA . ARG A 1 17 ? 10.425 -1.167 -3.713 1.00 0.00 17 ARG A CA 19
ATOM 12190 C C . ARG A 1 17 ? 8.937 -1.369 -3.446 1.00 0.00 17 ARG A C 19
ATOM 12191 O O . ARG A 1 17 ? 8.390 -0.829 -2.483 1.00 0.00 17 ARG A O 19
ATOM 12212 N N . SER A 1 18 ? 8.285 -2.147 -4.304 1.00 0.00 18 SER A N 19
ATOM 12213 C CA . SER A 1 18 ? 6.859 -2.417 -4.160 1.00 0.00 18 SER A CA 19
ATOM 12214 C C . SER A 1 18 ? 6.595 -3.307 -2.949 1.00 0.00 18 SER A C 19
ATOM 12215 O O . SER A 1 18 ? 7.520 -3.683 -2.229 1.00 0.00 18 SER A O 19
ATOM 12223 N N . CYS A 1 19 ? 5.328 -3.640 -2.731 1.00 0.00 19 CYS A N 19
ATOM 12224 C CA . CYS A 1 19 ? 4.943 -4.485 -1.606 1.00 0.00 19 CYS A CA 19
ATOM 12225 C C . CYS A 1 19 ? 5.420 -5.919 -1.815 1.00 0.00 19 CYS A C 19
ATOM 12226 O O . CYS A 1 19 ? 6.080 -6.225 -2.807 1.00 0.00 19 CYS A O 19
ATOM 12233 N N . CYS A 1 20 ? 5.082 -6.793 -0.873 1.00 0.00 20 CYS A N 19
ATOM 12234 C CA . CYS A 1 20 ? 5.476 -8.195 -0.954 1.00 0.00 20 CYS A CA 19
ATOM 12235 C C . CYS A 1 20 ? 4.761 -8.896 -2.104 1.00 0.00 20 CYS A C 19
ATOM 12236 O O . CYS A 1 20 ? 3.880 -8.321 -2.743 1.00 0.00 20 CYS A O 19
ATOM 12243 N N . PHE A 1 21 ? 5.146 -10.142 -2.362 1.00 0.00 21 PHE A N 19
ATOM 12244 C CA . PHE A 1 21 ? 4.540 -10.922 -3.435 1.00 0.00 21 PHE A CA 19
ATOM 12245 C C . PHE A 1 21 ? 3.057 -11.155 -3.166 1.00 0.00 21 PHE A C 19
ATOM 12246 O O . PHE A 1 21 ? 2.689 -11.891 -2.250 1.00 0.00 21 PHE A O 19
ATOM 12263 N N . GLY A 1 22 ? 2.209 -10.521 -3.970 1.00 0.00 22 GLY A N 19
ATOM 12264 C CA . GLY A 1 22 ? 0.775 -10.670 -3.802 1.00 0.00 22 GLY A CA 19
ATOM 12265 C C . GLY A 1 22 ? 0.143 -9.488 -3.090 1.00 0.00 22 GLY A C 19
ATOM 12266 O O . GLY A 1 22 ? -1.006 -9.563 -2.654 1.00 0.00 22 GLY A O 19
ATOM 12270 N N . TYR A 1 23 ? 0.890 -8.394 -2.974 1.00 0.00 23 TYR A N 19
ATOM 12271 C CA . TYR A 1 23 ? 0.391 -7.195 -2.312 1.00 0.00 23 TYR A CA 19
ATOM 12272 C C . TYR A 1 23 ? 0.833 -5.940 -3.058 1.00 0.00 23 TYR A C 19
ATOM 12273 O O . TYR A 1 23 ? 1.860 -5.938 -3.736 1.00 0.00 23 TYR A O 19
ATOM 12291 N N . TYR A 1 24 ? 0.051 -4.874 -2.928 1.00 0.00 24 TYR A N 19
ATOM 12292 C CA . TYR A 1 24 ? 0.362 -3.612 -3.590 1.00 0.00 24 TYR A CA 19
ATOM 12293 C C . TYR A 1 24 ? 0.126 -2.432 -2.654 1.00 0.00 24 TYR A C 19
ATOM 12294 O O . TYR A 1 24 ? -0.508 -2.574 -1.609 1.00 0.00 24 TYR A O 19
ATOM 12312 N N . CYS A 1 25 ? 0.642 -1.268 -3.036 1.00 0.00 25 CYS A N 19
ATOM 12313 C CA . CYS A 1 25 ? 0.487 -0.064 -2.229 1.00 0.00 25 CYS A CA 19
ATOM 12314 C C . CYS A 1 25 ? -0.777 0.694 -2.620 1.00 0.00 25 CYS A C 19
ATOM 12315 O O . CYS A 1 25 ? -0.991 1.004 -3.791 1.00 0.00 25 CYS A O 19
ATOM 12322 N N . ARG A 1 26 ? -1.613 0.989 -1.629 1.00 0.00 26 ARG A N 19
ATOM 12323 C CA . ARG A 1 26 ? -2.858 1.712 -1.866 1.00 0.00 26 ARG A CA 19
ATOM 12324 C C . ARG A 1 26 ? -2.800 3.111 -1.263 1.00 0.00 26 ARG A C 19
ATOM 12325 O O . ARG A 1 26 ? -2.039 3.363 -0.329 1.00 0.00 26 ARG A O 19
ATOM 12346 N N . ARG A 1 27 ? -3.607 4.017 -1.803 1.00 0.00 27 ARG A N 19
ATOM 12347 C CA . ARG A 1 27 ? -3.648 5.391 -1.317 1.00 0.00 27 ARG A CA 19
ATOM 12348 C C . ARG A 1 27 ? -4.751 5.568 -0.279 1.00 0.00 27 ARG A C 19
ATOM 12349 O O . ARG A 1 27 ? -5.614 4.703 -0.121 1.00 0.00 27 ARG A O 19
ATOM 12370 N N . ASP A 1 28 ? -4.717 6.693 0.427 1.00 0.00 28 ASP A N 19
ATOM 12371 C CA . ASP A 1 28 ? -5.714 6.984 1.452 1.00 0.00 28 ASP A CA 19
ATOM 12372 C C . ASP A 1 28 ? -7.012 7.483 0.823 1.00 0.00 28 ASP A C 19
ATOM 12373 O O . ASP A 1 28 ? -8.070 6.878 0.998 1.00 0.00 28 ASP A O 19
ATOM 12382 N N . PHE A 1 29 ? -6.922 8.589 0.094 1.00 0.00 29 PHE A N 19
ATOM 12383 C CA . PHE A 1 29 ? -8.089 9.171 -0.560 1.00 0.00 29 PHE A CA 19
ATOM 12384 C C . PHE A 1 29 ? -7.680 9.953 -1.806 1.00 0.00 29 PHE A C 19
ATOM 12385 O O . PHE A 1 29 ? -6.510 10.297 -1.977 1.00 0.00 29 PHE A O 19
ATOM 12402 N N . PRO A 1 30 ? -8.643 10.246 -2.699 1.00 0.00 30 PRO A N 19
ATOM 12403 C CA . PRO A 1 30 ? -8.376 10.991 -3.933 1.00 0.00 30 PRO A CA 19
ATOM 12404 C C . PRO A 1 30 ? -7.571 12.262 -3.681 1.00 0.00 30 PRO A C 19
ATOM 12405 O O . PRO A 1 30 ? -8.124 13.297 -3.310 1.00 0.00 30 PRO A O 19
ATOM 12416 N N . GLY A 1 31 ? -6.259 12.173 -3.884 1.00 0.00 31 GLY A N 19
ATOM 12417 C CA . GLY A 1 31 ? -5.396 13.321 -3.673 1.00 0.00 31 GLY A CA 19
ATOM 12418 C C . GLY A 1 31 ? -4.429 13.117 -2.523 1.00 0.00 31 GLY A C 19
ATOM 12419 O O . GLY A 1 31 ? -3.989 14.080 -1.895 1.00 0.00 31 GLY A O 19
ATOM 12423 N N . SER A 1 32 ? -4.098 11.859 -2.246 1.00 0.00 32 SER A N 19
ATOM 12424 C CA . SER A 1 32 ? -3.177 11.533 -1.163 1.00 0.00 32 SER A CA 19
ATOM 12425 C C . SER A 1 32 ? -1.824 11.093 -1.713 1.00 0.00 32 SER A C 19
ATOM 12426 O O . SER A 1 32 ? -1.730 10.604 -2.840 1.00 0.00 32 SER A O 19
ATOM 12434 N N . ILE A 1 33 ? -0.779 11.269 -0.911 1.00 0.00 33 ILE A N 19
ATOM 12435 C CA . ILE A 1 33 ? 0.568 10.891 -1.318 1.00 0.00 33 ILE A CA 19
ATOM 12436 C C . ILE A 1 33 ? 1.031 9.635 -0.579 1.00 0.00 33 ILE A C 19
ATOM 12437 O O . ILE A 1 33 ? 1.814 8.847 -1.109 1.00 0.00 33 ILE A O 19
ATOM 12453 N N . PHE A 1 34 ? 0.535 9.452 0.642 1.00 0.00 34 PHE A N 19
ATOM 12454 C CA . PHE A 1 34 ? 0.891 8.287 1.448 1.00 0.00 34 PHE A CA 19
ATOM 12455 C C . PHE A 1 34 ? -0.343 7.447 1.765 1.00 0.00 34 PHE A C 19
ATOM 12456 O O . PHE A 1 34 ? -1.444 7.976 1.915 1.00 0.00 34 PHE A O 19
ATOM 12473 N N . GLY A 1 35 ? -0.148 6.136 1.866 1.00 0.00 35 GLY A N 19
ATOM 12474 C CA . GLY A 1 35 ? -1.253 5.243 2.165 1.00 0.00 35 GLY A CA 19
ATOM 12475 C C . GLY A 1 35 ? -0.811 4.010 2.928 1.00 0.00 35 GLY A C 19
ATOM 12476 O O . GLY A 1 35 ? -0.038 4.105 3.882 1.00 0.00 35 GLY A O 19
ATOM 12480 N N . THR A 1 36 ? -1.303 2.848 2.509 1.00 0.00 36 THR A N 19
ATOM 12481 C CA . THR A 1 36 ? -0.955 1.590 3.159 1.00 0.00 36 THR A CA 19
ATOM 12482 C C . THR A 1 36 ? -0.886 0.453 2.145 1.00 0.00 36 THR A C 19
ATOM 12483 O O . THR A 1 36 ? -1.360 0.585 1.016 1.00 0.00 36 THR A O 19
ATOM 12494 N N . CYS A 1 37 ? -0.292 -0.663 2.554 1.00 0.00 37 CYS A N 19
ATOM 12495 C CA . CYS A 1 37 ? -0.161 -1.824 1.679 1.00 0.00 37 CYS A CA 19
ATOM 12496 C C . CYS A 1 37 ? -1.397 -2.713 1.766 1.00 0.00 37 CYS A C 19
ATOM 12497 O O . CYS A 1 37 ? -1.927 -2.953 2.851 1.00 0.00 37 CYS A O 19
ATOM 12504 N N . SER A 1 38 ? -1.852 -3.201 0.617 1.00 0.00 38 SER A N 19
ATOM 12505 C CA . SER A 1 38 ? -3.026 -4.064 0.562 1.00 0.00 38 SER A CA 19
ATOM 12506 C C . SER A 1 38 ? -2.738 -5.324 -0.249 1.00 0.00 38 SER A C 19
ATOM 12507 O O . SER A 1 38 ? -1.739 -5.399 -0.964 1.00 0.00 38 SER A O 19
ATOM 12515 N N . ARG A 1 39 ? -3.621 -6.310 -0.133 1.00 0.00 39 ARG A N 19
ATOM 12516 C CA . ARG A 1 39 ? -3.464 -7.567 -0.856 1.00 0.00 39 ARG A CA 19
ATOM 12517 C C . ARG A 1 39 ? -4.068 -7.471 -2.252 1.00 0.00 39 ARG A C 19
ATOM 12518 O O . ARG A 1 39 ? -5.237 -7.118 -2.412 1.00 0.00 39 ARG A O 19
ATOM 12539 N N . ARG A 1 40 ? -3.265 -7.791 -3.263 1.00 0.00 40 ARG A N 19
ATOM 12540 C CA . ARG A 1 40 ? -3.721 -7.741 -4.647 1.00 0.00 40 ARG A CA 19
ATOM 12541 C C . ARG A 1 40 ? -4.855 -8.735 -4.881 1.00 0.00 40 ARG A C 19
ATOM 12542 O O . ARG A 1 40 ? -4.947 -9.758 -4.202 1.00 0.00 40 ARG A O 19
ATOM 12563 N N . ASN A 1 41 ? -5.716 -8.426 -5.844 1.00 0.00 41 ASN A N 19
ATOM 12564 C CA . ASN A 1 41 ? -6.843 -9.292 -6.168 1.00 0.00 41 ASN A CA 19
ATOM 12565 C C . ASN A 1 41 ? -6.416 -10.410 -7.115 1.00 0.00 41 ASN A C 19
ATOM 12566 O O . ASN A 1 41 ? -5.234 -10.557 -7.423 1.00 0.00 41 ASN A O 19
ATOM 12577 N N . PHE A 1 42 ? -7.385 -11.195 -7.572 1.00 0.00 42 PHE A N 19
ATOM 12578 C CA . PHE A 1 42 ? -7.109 -12.299 -8.483 1.00 0.00 42 PHE A CA 19
ATOM 12579 C C . PHE A 1 42 ? -6.861 -11.788 -9.898 1.00 0.00 42 PHE A C 19
ATOM 12580 O O . PHE A 1 42 ? -5.736 -11.980 -10.408 1.00 0.00 42 PHE A O 19
ATOM 12598 N N . TYR A 1 1 ? 19.951 -10.519 -0.002 1.00 0.00 1 TYR A N 20
ATOM 12599 C CA . TYR A 1 1 ? 18.768 -10.527 0.899 1.00 0.00 1 TYR A CA 20
ATOM 12600 C C . TYR A 1 1 ? 17.594 -9.781 0.275 1.00 0.00 1 TYR A C 20
ATOM 12601 O O . TYR A 1 1 ? 17.756 -9.062 -0.712 1.00 0.00 1 TYR A O 20
ATOM 12621 N N . VAL A 1 2 ? 16.412 -9.953 0.857 1.00 0.00 2 VAL A N 20
ATOM 12622 C CA . VAL A 1 2 ? 15.211 -9.295 0.358 1.00 0.00 2 VAL A CA 20
ATOM 12623 C C . VAL A 1 2 ? 14.370 -8.743 1.505 1.00 0.00 2 VAL A C 20
ATOM 12624 O O . VAL A 1 2 ? 14.415 -9.256 2.623 1.00 0.00 2 VAL A O 20
ATOM 12637 N N . SER A 1 3 ? 13.603 -7.695 1.220 1.00 0.00 3 SER A N 20
ATOM 12638 C CA . SER A 1 3 ? 12.752 -7.075 2.228 1.00 0.00 3 SER A CA 20
ATOM 12639 C C . SER A 1 3 ? 11.616 -6.293 1.575 1.00 0.00 3 SER A C 20
ATOM 12640 O O . SER A 1 3 ? 11.824 -5.203 1.042 1.00 0.00 3 SER A O 20
ATOM 12648 N N . CYS A 1 4 ? 10.414 -6.858 1.621 1.00 0.00 4 CYS A N 20
ATOM 12649 C CA . CYS A 1 4 ? 9.243 -6.214 1.035 1.00 0.00 4 CYS A CA 20
ATOM 12650 C C . CYS A 1 4 ? 8.298 -5.711 2.121 1.00 0.00 4 CYS A C 20
ATOM 12651 O O . CYS A 1 4 ? 8.584 -5.831 3.312 1.00 0.00 4 CYS A O 20
ATOM 12658 N N . LEU A 1 5 ? 7.169 -5.149 1.701 1.00 0.00 5 LEU A N 20
ATOM 12659 C CA . LEU A 1 5 ? 6.180 -4.628 2.638 1.00 0.00 5 LEU A CA 20
ATOM 12660 C C . LEU A 1 5 ? 5.008 -5.593 2.782 1.00 0.00 5 LEU A C 20
ATOM 12661 O O . LEU A 1 5 ? 4.485 -6.102 1.791 1.00 0.00 5 LEU A O 20
ATOM 12677 N N . PHE A 1 6 ? 4.600 -5.841 4.022 1.00 0.00 6 PHE A N 20
ATOM 12678 C CA . PHE A 1 6 ? 3.489 -6.745 4.295 1.00 0.00 6 PHE A CA 20
ATOM 12679 C C . PHE A 1 6 ? 2.205 -5.966 4.565 1.00 0.00 6 PHE A C 20
ATOM 12680 O O . PHE A 1 6 ? 2.226 -4.742 4.688 1.00 0.00 6 PHE A O 20
ATOM 12697 N N . ARG A 1 7 ? 1.092 -6.686 4.655 1.00 0.00 7 ARG A N 20
ATOM 12698 C CA . ARG A 1 7 ? -0.203 -6.062 4.912 1.00 0.00 7 ARG A CA 20
ATOM 12699 C C . ARG A 1 7 ? -0.178 -5.262 6.209 1.00 0.00 7 ARG A C 20
ATOM 12700 O O . ARG A 1 7 ? 0.331 -5.729 7.228 1.00 0.00 7 ARG A O 20
ATOM 12721 N N . GLY A 1 8 ? -0.730 -4.055 6.165 1.00 0.00 8 GLY A N 20
ATOM 12722 C CA . GLY A 1 8 ? -0.759 -3.209 7.343 1.00 0.00 8 GLY A CA 20
ATOM 12723 C C . GLY A 1 8 ? 0.521 -2.415 7.519 1.00 0.00 8 GLY A C 20
ATOM 12724 O O . GLY A 1 8 ? 0.889 -2.060 8.639 1.00 0.00 8 GLY A O 20
ATOM 12728 N N . ALA A 1 9 ? 1.200 -2.137 6.411 1.00 0.00 9 ALA A N 20
ATOM 12729 C CA . ALA A 1 9 ? 2.445 -1.381 6.448 1.00 0.00 9 ALA A CA 20
ATOM 12730 C C . ALA A 1 9 ? 2.249 0.026 5.895 1.00 0.00 9 ALA A C 20
ATOM 12731 O O . ALA A 1 9 ? 1.289 0.290 5.172 1.00 0.00 9 ALA A O 20
ATOM 12738 N N . ARG A 1 10 ? 3.164 0.926 6.240 1.00 0.00 10 ARG A N 20
ATOM 12739 C CA . ARG A 1 10 ? 3.089 2.307 5.778 1.00 0.00 10 ARG A CA 20
ATOM 12740 C C . ARG A 1 10 ? 3.831 2.478 4.457 1.00 0.00 10 ARG A C 20
ATOM 12741 O O . ARG A 1 10 ? 5.053 2.338 4.397 1.00 0.00 10 ARG A O 20
ATOM 12762 N N . CYS A 1 11 ? 3.085 2.783 3.401 1.00 0.00 11 CYS A N 20
ATOM 12763 C CA . CYS A 1 11 ? 3.669 2.975 2.081 1.00 0.00 11 CYS A CA 20
ATOM 12764 C C . CYS A 1 11 ? 3.118 4.235 1.422 1.00 0.00 11 CYS A C 20
ATOM 12765 O O . CYS A 1 11 ? 1.987 4.641 1.688 1.00 0.00 11 CYS A O 20
ATOM 12772 N N . ARG A 1 12 ? 3.922 4.847 0.560 1.00 0.00 12 ARG A N 20
ATOM 12773 C CA . ARG A 1 12 ? 3.512 6.061 -0.137 1.00 0.00 12 ARG A CA 20
ATOM 12774 C C . ARG A 1 12 ? 3.549 5.862 -1.649 1.00 0.00 12 ARG A C 20
ATOM 12775 O O . ARG A 1 12 ? 4.136 4.900 -2.145 1.00 0.00 12 ARG A O 20
ATOM 12796 N N . VAL A 1 13 ? 2.909 6.773 -2.375 1.00 0.00 13 VAL A N 20
ATOM 12797 C CA . VAL A 1 13 ? 2.860 6.695 -3.831 1.00 0.00 13 VAL A CA 20
ATOM 12798 C C . VAL A 1 13 ? 4.259 6.637 -4.440 1.00 0.00 13 VAL A C 20
ATOM 12799 O O . VAL A 1 13 ? 4.551 5.772 -5.266 1.00 0.00 13 VAL A O 20
ATOM 12812 N N . TYR A 1 14 ? 5.111 7.574 -4.042 1.00 0.00 14 TYR A N 20
ATOM 12813 C CA . TYR A 1 14 ? 6.472 7.649 -4.562 1.00 0.00 14 TYR A CA 20
ATOM 12814 C C . TYR A 1 14 ? 7.457 6.846 -3.712 1.00 0.00 14 TYR A C 20
ATOM 12815 O O . TYR A 1 14 ? 8.651 7.141 -3.694 1.00 0.00 14 TYR A O 20
ATOM 12833 N N . SER A 1 15 ? 6.955 5.833 -3.013 1.00 0.00 15 SER A N 20
ATOM 12834 C CA . SER A 1 15 ? 7.806 4.997 -2.172 1.00 0.00 15 SER A CA 20
ATOM 12835 C C . SER A 1 15 ? 8.849 4.267 -3.010 1.00 0.00 15 SER A C 20
ATOM 12836 O O . SER A 1 15 ? 8.880 4.397 -4.234 1.00 0.00 15 SER A O 20
ATOM 12844 N N . GLY A 1 16 ? 9.701 3.494 -2.344 1.00 0.00 16 GLY A N 20
ATOM 12845 C CA . GLY A 1 16 ? 10.730 2.751 -3.043 1.00 0.00 16 GLY A CA 20
ATOM 12846 C C . GLY A 1 16 ? 10.179 1.523 -3.742 1.00 0.00 16 GLY A C 20
ATOM 12847 O O . GLY A 1 16 ? 9.262 1.624 -4.556 1.00 0.00 16 GLY A O 20
ATOM 12851 N N . ARG A 1 17 ? 10.737 0.363 -3.420 1.00 0.00 17 ARG A N 20
ATOM 12852 C CA . ARG A 1 17 ? 10.293 -0.890 -4.020 1.00 0.00 17 ARG A CA 20
ATOM 12853 C C . ARG A 1 17 ? 8.825 -1.154 -3.696 1.00 0.00 17 ARG A C 20
ATOM 12854 O O . ARG A 1 17 ? 8.293 -0.634 -2.715 1.00 0.00 17 ARG A O 20
ATOM 12875 N N . SER A 1 18 ? 8.177 -1.964 -4.526 1.00 0.00 18 SER A N 20
ATOM 12876 C CA . SER A 1 18 ? 6.770 -2.294 -4.326 1.00 0.00 18 SER A CA 20
ATOM 12877 C C . SER A 1 18 ? 6.587 -3.187 -3.103 1.00 0.00 18 SER A C 20
ATOM 12878 O O . SER A 1 18 ? 7.561 -3.607 -2.478 1.00 0.00 18 SER A O 20
ATOM 12886 N N . CYS A 1 19 ? 5.334 -3.472 -2.767 1.00 0.00 19 CYS A N 20
ATOM 12887 C CA . CYS A 1 19 ? 5.022 -4.316 -1.619 1.00 0.00 19 CYS A CA 20
ATOM 12888 C C . CYS A 1 19 ? 5.419 -5.764 -1.887 1.00 0.00 19 CYS A C 20
ATOM 12889 O O . CYS A 1 19 ? 5.950 -6.086 -2.949 1.00 0.00 19 CYS A O 20
ATOM 12896 N N . CYS A 1 20 ? 5.158 -6.633 -0.917 1.00 0.00 20 CYS A N 20
ATOM 12897 C CA . CYS A 1 20 ? 5.487 -8.048 -1.048 1.00 0.00 20 CYS A CA 20
ATOM 12898 C C . CYS A 1 20 ? 4.769 -8.666 -2.244 1.00 0.00 20 CYS A C 20
ATOM 12899 O O . CYS A 1 20 ? 3.783 -8.118 -2.739 1.00 0.00 20 CYS A O 20
ATOM 12906 N N . PHE A 1 21 ? 5.269 -9.808 -2.703 1.00 0.00 21 PHE A N 20
ATOM 12907 C CA . PHE A 1 21 ? 4.676 -10.501 -3.842 1.00 0.00 21 PHE A CA 20
ATOM 12908 C C . PHE A 1 21 ? 3.215 -10.849 -3.569 1.00 0.00 21 PHE A C 20
ATOM 12909 O O . PHE A 1 21 ? 2.895 -11.478 -2.562 1.00 0.00 21 PHE A O 20
ATOM 12926 N N . GLY A 1 22 ? 2.335 -10.435 -4.475 1.00 0.00 22 GLY A N 20
ATOM 12927 C CA . GLY A 1 22 ? 0.920 -10.713 -4.314 1.00 0.00 22 GLY A CA 20
ATOM 12928 C C . GLY A 1 22 ? 0.174 -9.578 -3.637 1.00 0.00 22 GLY A C 20
ATOM 12929 O O . GLY A 1 22 ? -1.047 -9.478 -3.748 1.00 0.00 22 GLY A O 20
ATOM 12933 N N . TYR A 1 23 ? 0.908 -8.722 -2.934 1.00 0.00 23 TYR A N 20
ATOM 12934 C CA . TYR A 1 23 ? 0.306 -7.590 -2.238 1.00 0.00 23 TYR A CA 20
ATOM 12935 C C . TYR A 1 23 ? 0.506 -6.300 -3.026 1.00 0.00 23 TYR A C 20
ATOM 12936 O O . TYR A 1 23 ? 1.316 -6.246 -3.952 1.00 0.00 23 TYR A O 20
ATOM 12954 N N . TYR A 1 24 ? -0.234 -5.262 -2.652 1.00 0.00 24 TYR A N 20
ATOM 12955 C CA . TYR A 1 24 ? -0.136 -3.973 -3.327 1.00 0.00 24 TYR A CA 20
ATOM 12956 C C . TYR A 1 24 ? -0.450 -2.828 -2.367 1.00 0.00 24 TYR A C 20
ATOM 12957 O O . TYR A 1 24 ? -1.211 -2.994 -1.414 1.00 0.00 24 TYR A O 20
ATOM 12975 N N . CYS A 1 25 ? 0.143 -1.666 -2.625 1.00 0.00 25 CYS A N 20
ATOM 12976 C CA . CYS A 1 25 ? -0.073 -0.493 -1.785 1.00 0.00 25 CYS A CA 20
ATOM 12977 C C . CYS A 1 25 ? -1.244 0.339 -2.302 1.00 0.00 25 CYS A C 20
ATOM 12978 O O . CYS A 1 25 ? -1.433 0.478 -3.511 1.00 0.00 25 CYS A O 20
ATOM 12985 N N . ARG A 1 26 ? -2.025 0.889 -1.379 1.00 0.00 26 ARG A N 20
ATOM 12986 C CA . ARG A 1 26 ? -3.176 1.708 -1.741 1.00 0.00 26 ARG A CA 20
ATOM 12987 C C . ARG A 1 26 ? -3.135 3.054 -1.025 1.00 0.00 26 ARG A C 20
ATOM 12988 O O . ARG A 1 26 ? -2.850 3.123 0.170 1.00 0.00 26 ARG A O 20
ATOM 13009 N N . ARG A 1 27 ? -3.421 4.121 -1.764 1.00 0.00 27 ARG A N 20
ATOM 13010 C CA . ARG A 1 27 ? -3.418 5.466 -1.197 1.00 0.00 27 ARG A CA 20
ATOM 13011 C C . ARG A 1 27 ? -4.640 5.684 -0.313 1.00 0.00 27 ARG A C 20
ATOM 13012 O O . ARG A 1 27 ? -5.484 4.799 -0.172 1.00 0.00 27 ARG A O 20
ATOM 13033 N N . ASP A 1 28 ? -4.730 6.869 0.282 1.00 0.00 28 ASP A N 20
ATOM 13034 C CA . ASP A 1 28 ? -5.851 7.205 1.153 1.00 0.00 28 ASP A CA 20
ATOM 13035 C C . ASP A 1 28 ? -7.040 7.709 0.342 1.00 0.00 28 ASP A C 20
ATOM 13036 O O . ASP A 1 28 ? -8.159 7.219 0.490 1.00 0.00 28 ASP A O 20
ATOM 13045 N N . PHE A 1 29 ? -6.788 8.694 -0.513 1.00 0.00 29 PHE A N 20
ATOM 13046 C CA . PHE A 1 29 ? -7.836 9.271 -1.348 1.00 0.00 29 PHE A CA 20
ATOM 13047 C C . PHE A 1 29 ? -7.243 9.896 -2.607 1.00 0.00 29 PHE A C 20
ATOM 13048 O O . PHE A 1 29 ? -6.044 10.173 -2.666 1.00 0.00 29 PHE A O 20
ATOM 13065 N N . PRO A 1 30 ? -8.075 10.131 -3.637 1.00 0.00 30 PRO A N 20
ATOM 13066 C CA . PRO A 1 30 ? -7.627 10.729 -4.896 1.00 0.00 30 PRO A CA 20
ATOM 13067 C C . PRO A 1 30 ? -6.828 12.008 -4.672 1.00 0.00 30 PRO A C 20
ATOM 13068 O O . PRO A 1 30 ? -7.390 13.099 -4.586 1.00 0.00 30 PRO A O 20
ATOM 13079 N N . GLY A 1 31 ? -5.509 11.863 -4.575 1.00 0.00 31 GLY A N 20
ATOM 13080 C CA . GLY A 1 31 ? -4.648 13.011 -4.358 1.00 0.00 31 GLY A CA 20
ATOM 13081 C C . GLY A 1 31 ? -3.904 12.939 -3.038 1.00 0.00 31 GLY A C 20
ATOM 13082 O O . GLY A 1 31 ? -3.533 13.966 -2.471 1.00 0.00 31 GLY A O 20
ATOM 13086 N N . SER A 1 32 ? -3.687 11.723 -2.547 1.00 0.00 32 SER A N 20
ATOM 13087 C CA . SER A 1 32 ? -2.983 11.522 -1.285 1.00 0.00 32 SER A CA 20
ATOM 13088 C C . SER A 1 32 ? -1.486 11.351 -1.520 1.00 0.00 32 SER A C 20
ATOM 13089 O O . SER A 1 32 ? -1.026 11.320 -2.663 1.00 0.00 32 SER A O 20
ATOM 13097 N N . ILE A 1 33 ? -0.727 11.244 -0.434 1.00 0.00 33 ILE A N 20
ATOM 13098 C CA . ILE A 1 33 ? 0.717 11.080 -0.524 1.00 0.00 33 ILE A CA 20
ATOM 13099 C C . ILE A 1 33 ? 1.169 9.773 0.128 1.00 0.00 33 ILE A C 20
ATOM 13100 O O . ILE A 1 33 ? 2.112 9.135 -0.338 1.00 0.00 33 ILE A O 20
ATOM 13116 N N . PHE A 1 34 ? 0.496 9.376 1.205 1.00 0.00 34 PHE A N 20
ATOM 13117 C CA . PHE A 1 34 ? 0.843 8.143 1.907 1.00 0.00 34 PHE A CA 20
ATOM 13118 C C . PHE A 1 34 ? -0.390 7.277 2.145 1.00 0.00 34 PHE A C 20
ATOM 13119 O O . PHE A 1 34 ? -1.509 7.783 2.243 1.00 0.00 34 PHE A O 20
ATOM 13136 N N . GLY A 1 35 ? -0.174 5.969 2.239 1.00 0.00 35 GLY A N 20
ATOM 13137 C CA . GLY A 1 35 ? -1.271 5.047 2.466 1.00 0.00 35 GLY A CA 20
ATOM 13138 C C . GLY A 1 35 ? -0.839 3.813 3.234 1.00 0.00 35 GLY A C 20
ATOM 13139 O O . GLY A 1 35 ? 0.097 3.866 4.031 1.00 0.00 35 GLY A O 20
ATOM 13143 N N . THR A 1 36 ? -1.521 2.698 2.993 1.00 0.00 36 THR A N 20
ATOM 13144 C CA . THR A 1 36 ? -1.202 1.445 3.667 1.00 0.00 36 THR A CA 20
ATOM 13145 C C . THR A 1 36 ? -1.082 0.301 2.666 1.00 0.00 36 THR A C 20
ATOM 13146 O O . THR A 1 36 ? -1.749 0.295 1.630 1.00 0.00 36 THR A O 20
ATOM 13157 N N . CYS A 1 37 ? -0.226 -0.667 2.980 1.00 0.00 37 CYS A N 20
ATOM 13158 C CA . CYS A 1 37 ? -0.017 -1.817 2.108 1.00 0.00 37 CYS A CA 20
ATOM 13159 C C . CYS A 1 37 ? -1.057 -2.902 2.374 1.00 0.00 37 CYS A C 20
ATOM 13160 O O . CYS A 1 37 ? -1.271 -3.301 3.518 1.00 0.00 37 CYS A O 20
ATOM 13167 N N . SER A 1 38 ? -1.698 -3.373 1.309 1.00 0.00 38 SER A N 20
ATOM 13168 C CA . SER A 1 38 ? -2.714 -4.412 1.427 1.00 0.00 38 SER A CA 20
ATOM 13169 C C . SER A 1 38 ? -2.451 -5.542 0.437 1.00 0.00 38 SER A C 20
ATOM 13170 O O . SER A 1 38 ? -1.543 -5.459 -0.389 1.00 0.00 38 SER A O 20
ATOM 13178 N N . ARG A 1 39 ? -3.253 -6.599 0.527 1.00 0.00 39 ARG A N 20
ATOM 13179 C CA . ARG A 1 39 ? -3.107 -7.745 -0.363 1.00 0.00 39 ARG A CA 20
ATOM 13180 C C . ARG A 1 39 ? -3.952 -7.569 -1.620 1.00 0.00 39 ARG A C 20
ATOM 13181 O O . ARG A 1 39 ? -5.060 -7.035 -1.565 1.00 0.00 39 ARG A O 20
ATOM 13202 N N . ARG A 1 40 ? -3.423 -8.020 -2.753 1.00 0.00 40 ARG A N 20
ATOM 13203 C CA . ARG A 1 40 ? -4.131 -7.910 -4.024 1.00 0.00 40 ARG A CA 20
ATOM 13204 C C . ARG A 1 40 ? -4.933 -9.176 -4.313 1.00 0.00 40 ARG A C 20
ATOM 13205 O O . ARG A 1 40 ? -4.924 -9.689 -5.433 1.00 0.00 40 ARG A O 20
ATOM 13226 N N . ASN A 1 41 ? -5.627 -9.677 -3.295 1.00 0.00 41 ASN A N 20
ATOM 13227 C CA . ASN A 1 41 ? -6.435 -10.882 -3.440 1.00 0.00 41 ASN A CA 20
ATOM 13228 C C . ASN A 1 41 ? -7.882 -10.618 -3.036 1.00 0.00 41 ASN A C 20
ATOM 13229 O O . ASN A 1 41 ? -8.190 -10.475 -1.853 1.00 0.00 41 ASN A O 20
ATOM 13240 N N . PHE A 1 42 ? -8.764 -10.552 -4.027 1.00 0.00 42 PHE A N 20
ATOM 13241 C CA . PHE A 1 42 ? -10.179 -10.304 -3.776 1.00 0.00 42 PHE A CA 20
ATOM 13242 C C . PHE A 1 42 ? -10.892 -11.589 -3.365 1.00 0.00 42 PHE A C 20
ATOM 13243 O O . PHE A 1 42 ? -11.902 -11.497 -2.636 1.00 0.00 42 PHE A O 20
#